Protein AF-A0A4Y9ZZH5-F1 (afdb_monomer_lite)

Radius of gyration: 62.18 Å; chains: 1; bounding box: 108×102×242 Å

Foldseek 3Di:
DLQPQQPFQFKFWDQDPPLRIWIKTFHDWDADPPQKIKTWIATPVGDIDIDIDGPVCSVVPDPVDTFTEFDPVCQQPQELVPTPGNDDVSVVRNCVVCVVVVNQWHHHVVDIGGADNVDDDPCLALVNLVVLAPDAPPPDGGDLSNVLNNQLVCCLVVVAFAEDEFEDAWVRCRVVSLLSSLVSLQQHDQPPPPDPDRRPRDPVSTDLQSLLVNLVSLQCQQLAFWFDPRDRRGGQKWKKKKQFAFPRSDGLFIAMDIGRRPLVLQQADAALIFRRLNLLLLLQAPDPVLCVVLVHHNPLCLFNSGPRNDPNNPDDPPDDSNVSNVSNLVSCVSLVCDPVNVSLLSLQSSLLSLLSVFDWDFDPAFIATDLPRPSLVSNCVSVVHDSVVVRQVLQWDWDDDPPDTDIGGHGRVSSSVSSSVVSSVSSVVSSVVSSVSSRPSRLDDPSVSVVRGSYIYMYIRAYAQDDDPDDDVSNVVRPVVNVVVVVVVVVVVVVVVVVVVVVVVVVVVVVVVVVVVVVVVVVVVVVVLVVDPVVVVVVVVVVVVVVVVVVVVVVVVVVVVVVVVVVVVVVVVVVVVVVVVVVVVVVVVVVVVVVVVVVVVVVVVVVVVVVVVVVVVVVVVVVVVVVVVVVVVVVVVVVVVVVVVVVVVVVVVVPPDDYDDYDDDDDDDPPPDDDPPDPDPPPVPDDPDDDDDDDDDDDDDDDDDDDDDDDDDDDDDDDDDDDDDDDDDDDDDDDDDDDDDDDDDDDDPVVVVVVVPPPPDDDDDDDDDDDDPDDDDDDDDDPDPDDDDDPDLLVLLVVLLVPCVLVLCLLLVFLQVVDDQDAQDDPDFDDLCVLQVNLLLLLLSLLSCFLQQVLVSSLVSLVSNLVSLLVNLLVDAALRSQQSLLSVLLNLLQNLLSLVVQQVCLVVVHGSDNVNHNDPHDSVSVNVSSVVSNVSSVVSSQSSCQNSLLSLLVNLLLALCLAQQVAQPPPPLDDDQPPDPPPCVVDDDPDRRPHHLVRNLVSLCSNLSSNVSNVHDPVQSQLSLLLSLLQSQQSNLQVCLVDLRCLALSSLVRNVVSLVVVCVSCVVSVHNVSSVSNVLVVLLSVLSNFDQEDPVSVVVNCVSSVVQALLSSLSSLVSYDADPPGDRRDPVSSVSSVVRDDVPDPPRDNGDDRSSRRDDDDRDDRDDCPDRDLDDDPPGPSPSSNVSSVSVD

Organism: NCBI:txid135208

pLDDT: mean 80.17, std 19.36, range [25.81, 98.19]

Sequence (1193 aa):
MAENIYSKGTRVWFSDKEQGWISAEVINVVKGAEDRIELHFVDERGKEIHIDTTGRDIKDGDEELPPLRNPPLLETADDLATLSHLNEPSVLHTIRNRYAQHSIYTYSGIVLIAVNPFQRVTLYGPEIIQAYSGRRRGELEPHLFAIAEDAYTAMRKESMGQTIIVSGESGAGKTESAKFIMRYLASVNPPESSAKTRTKASLDESSEVERQILATNPALEAFGNAKTTRNDNSSRFGKYIQILFDGKQEIVGARIRTYLLERSRIVFQPLTERNYHIFYQLCAGAPLKERKDLGLDTDTTRFHYLKQGGPQSTPIPGVDDAEEFRTTQHALSTIGISVEKQWAVFRLLSALLHLGNVKITAMRNESTINDEDSALLLSSRFLGIDKADFKRWTIKKQITTRSEKIVTALNASQATVVRDSVAKFVYVCLFEWLVAVVNESLAGENGEAEKRAEMFIGVLDIYGFEHFQKNSFEQFSINYANEKLQQESLFRGILTRKALRSDVKRVIYIQSCIRRRLARKQLKVLKAEARSVSKFKEISYRLENKVVELTQTLQKRTEEKKELQARLNEVEQQLQMWMSRHDEVDSRAKQAHAELVASQAEVSRRDGLLREKKSVERRLEDVIAIVAERDKSIQELENEIARQAADLHTQHKQLENLPLRTAQDSSVIGTLKNEVSSLREQLNRAYALNTLTKGSREPPVSPTFAPTLRSVDPRPTATNETPAYQRHQRRHSSAGIYSLAPADHRTSADELMTMAKRSQGSNPRAVSVAYNGEDGMPRIRGINGLADICDDPAEEKIRLLQDIKYLDVDVLDGLVKGLKIPLPSLTNPSAVKEILFPANLISLVTNEMWKYGLIPESERFLANVMQTIQAHVMTFAGEDAIIPGIFWLSNVHEMLSFICVAESDMLQGIGPGEENAVRPFDWADYERLVSVVKHDLDSLEYNIYHTWMTETKKKLSKMVIPALIESQSLPGFIASDGGGRLFNRVFNSNTQPAFSMDDILNLLNKVWKSLKSYYVEESVVQQVVTELLKLIGVTSFNDLLMRRNFSSWKRAMQIQYNITRIEEWCKSHDMPEGTLQLEHLMQATKLLQLKKATAADIEIIYDVCWMLSPMQIQRMCTNYYVADYENPISPEILRIVASRVVANDRNDHLLLPEAEEVGPYELPLPREVSGLETYVPAYLNVSHLRRLAALVA

Structure (mmCIF, N/CA/C/O backbone):
data_AF-A0A4Y9ZZH5-F1
#
_entry.id   AF-A0A4Y9ZZH5-F1
#
loop_
_atom_site.group_PDB
_atom_site.id
_atom_site.type_symbol
_atom_site.label_atom_id
_atom_site.label_alt_id
_atom_site.label_comp_id
_atom_site.label_asym_id
_atom_site.label_entity_id
_atom_site.label_seq_id
_atom_site.pdbx_PDB_ins_code
_atom_site.Cartn_x
_atom_site.Cartn_y
_atom_site.Cartn_z
_atom_site.occupancy
_atom_site.B_iso_or_equiv
_atom_site.auth_seq_id
_atom_site.auth_comp_id
_atom_site.auth_asym_id
_atom_site.auth_atom_id
_atom_site.pdbx_PDB_model_num
ATOM 1 N N . MET A 1 1 ? -22.139 -9.534 40.471 1.00 37.25 1 MET A N 1
ATOM 2 C CA . MET A 1 1 ? -21.794 -10.659 39.563 1.00 37.25 1 MET A CA 1
ATOM 3 C C . MET A 1 1 ? -20.333 -10.648 39.102 1.00 37.25 1 MET A C 1
ATOM 5 O O . MET A 1 1 ? -19.865 -11.714 38.747 1.00 37.25 1 MET A O 1
ATOM 9 N N . ALA A 1 2 ? -19.596 -9.525 39.126 1.00 35.16 2 ALA A N 1
ATOM 10 C CA . ALA A 1 2 ? -18.171 -9.512 38.743 1.00 35.16 2 ALA A CA 1
ATOM 11 C C . ALA A 1 2 ? -17.211 -10.119 39.799 1.00 35.16 2 ALA A C 1
ATOM 13 O O . ALA A 1 2 ? -16.106 -10.522 39.467 1.00 35.16 2 ALA A O 1
ATOM 14 N N . GLU A 1 3 ? -17.635 -10.238 41.060 1.00 48.84 3 GLU A N 1
ATOM 15 C CA . GLU A 1 3 ? -16.797 -10.629 42.218 1.00 48.84 3 GLU A CA 1
ATOM 16 C C . GLU A 1 3 ? -16.251 -12.078 42.218 1.00 48.84 3 GLU A C 1
ATOM 18 O O . GLU A 1 3 ? -15.564 -12.459 43.166 1.00 48.84 3 GLU A O 1
ATOM 23 N N . ASN A 1 4 ? -16.549 -12.874 41.182 1.00 67.56 4 ASN A N 1
ATOM 24 C CA . ASN A 1 4 ? -16.211 -14.302 41.070 1.00 67.56 4 ASN A CA 1
ATOM 25 C C . ASN A 1 4 ? -15.350 -14.653 39.833 1.00 67.56 4 ASN A C 1
ATOM 27 O O . ASN A 1 4 ? -15.223 -15.832 39.521 1.00 67.56 4 ASN A O 1
ATOM 31 N N . ILE A 1 5 ? -14.786 -13.677 39.105 1.00 82.88 5 ILE A N 1
ATOM 32 C CA . ILE A 1 5 ? -14.037 -13.941 37.855 1.00 82.88 5 ILE A CA 1
ATOM 33 C C . ILE A 1 5 ? -12.825 -14.862 38.111 1.00 82.88 5 ILE A C 1
ATOM 35 O O . ILE A 1 5 ? -12.772 -15.982 37.599 1.00 82.88 5 ILE A O 1
ATOM 39 N N . TYR A 1 6 ? -11.901 -14.441 38.977 1.00 88.00 6 TYR A N 1
ATOM 40 C CA . TYR A 1 6 ? -10.766 -15.254 39.430 1.00 88.00 6 TYR A CA 1
ATOM 41 C C . TYR A 1 6 ? -11.133 -16.006 40.717 1.00 88.00 6 TYR A C 1
ATOM 43 O O . TYR A 1 6 ? -10.661 -15.687 41.804 1.00 88.00 6 TYR A O 1
ATOM 51 N N . SER A 1 7 ? -12.047 -16.972 40.609 1.00 89.88 7 SER A N 1
ATOM 52 C CA . SER A 1 7 ? -12.404 -17.886 41.703 1.00 89.88 7 SER A CA 1
ATOM 53 C C . SER A 1 7 ? -11.452 -19.087 41.776 1.00 89.88 7 SER A C 1
ATOM 55 O O . SER A 1 7 ? -10.775 -19.397 40.799 1.00 89.88 7 SER A O 1
ATOM 57 N N . LYS A 1 8 ? -11.397 -19.802 42.910 1.00 90.25 8 LYS A N 1
ATOM 58 C CA . LYS A 1 8 ? -10.595 -21.034 43.015 1.00 90.25 8 LYS A CA 1
ATOM 59 C C . LYS A 1 8 ? -11.061 -22.069 41.980 1.00 90.25 8 LYS A C 1
ATOM 61 O O . LYS A 1 8 ? -12.245 -22.393 41.940 1.00 90.25 8 LYS A O 1
ATOM 66 N N . GLY A 1 9 ? -10.129 -22.590 41.183 1.00 89.50 9 GLY A N 1
ATOM 67 C CA . GLY A 1 9 ? -10.408 -23.462 40.035 1.00 89.50 9 GLY A CA 1
ATOM 68 C C . GLY A 1 9 ? -10.628 -22.724 38.704 1.00 89.50 9 GLY A C 1
ATOM 69 O O . GLY A 1 9 ? -10.740 -23.376 37.668 1.00 89.50 9 GLY A O 1
ATOM 70 N N . THR A 1 10 ? -10.660 -21.383 38.683 1.00 92.44 10 THR A N 1
ATOM 71 C CA . THR A 1 10 ? -10.576 -20.617 37.428 1.00 92.44 10 THR A CA 1
ATOM 72 C C . THR A 1 10 ? -9.208 -20.865 36.786 1.00 92.44 10 THR A C 1
ATOM 74 O O . THR A 1 10 ? -8.177 -20.756 37.453 1.00 92.44 10 THR A O 1
ATOM 77 N N . ARG A 1 11 ? -9.186 -21.162 35.482 1.00 93.69 11 ARG A N 1
ATOM 78 C CA . ARG A 1 11 ? -7.952 -21.320 34.699 1.00 93.69 11 ARG A CA 1
ATOM 79 C C . ARG A 1 11 ? -7.604 -20.055 33.929 1.00 93.69 11 ARG A C 1
ATOM 81 O O . ARG A 1 11 ? -8.486 -19.355 33.433 1.00 93.69 11 ARG A O 1
ATOM 88 N N . 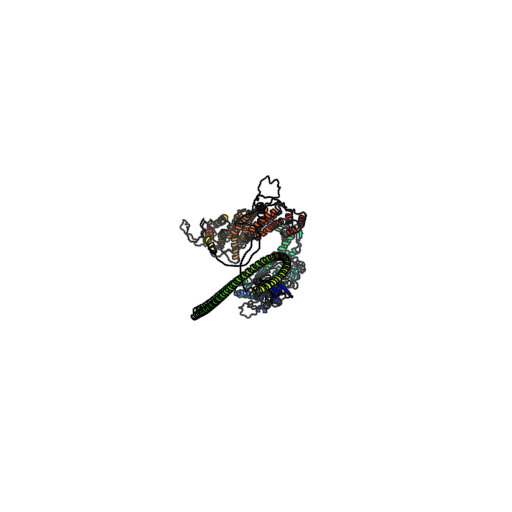VAL A 1 12 ? -6.309 -19.794 33.812 1.00 94.81 12 VAL A N 1
ATOM 89 C CA . VAL A 1 12 ? -5.734 -18.600 33.182 1.00 94.81 12 VAL A CA 1
ATOM 90 C C . VAL A 1 12 ? -4.509 -18.966 32.348 1.00 94.81 12 VAL A C 1
ATOM 92 O O . VAL A 1 12 ? -3.979 -20.072 32.463 1.00 94.81 12 VAL A O 1
ATOM 95 N N . TRP A 1 13 ? -4.045 -18.022 31.538 1.00 94.88 13 TRP A N 1
ATOM 96 C CA . TRP A 1 13 ? -2.844 -18.125 30.722 1.00 94.88 13 TRP A CA 1
ATOM 97 C C . TRP A 1 13 ? -1.748 -17.183 31.228 1.00 94.88 13 TRP A C 1
ATOM 99 O O . TRP A 1 13 ? -2.001 -16.008 31.482 1.00 94.88 13 TRP A O 1
ATOM 109 N N . PHE A 1 14 ? -0.519 -17.688 31.312 1.00 94.12 14 PHE A N 1
ATOM 110 C CA . PHE A 1 14 ? 0.700 -16.904 31.522 1.00 94.12 14 PHE A CA 1
ATOM 111 C C . PHE A 1 14 ? 1.625 -17.048 30.312 1.00 94.12 14 PHE A C 1
ATOM 113 O O . PHE A 1 14 ? 1.578 -18.060 29.613 1.00 94.12 14 PHE A O 1
ATOM 120 N N . SER A 1 15 ? 2.471 -16.052 30.057 1.00 91.50 15 SER A N 1
ATOM 121 C CA . SER A 1 15 ? 3.440 -16.105 28.963 1.00 91.50 15 SER A CA 1
ATOM 122 C C . SER A 1 15 ? 4.595 -17.070 29.266 1.00 91.50 15 SER A C 1
ATOM 124 O O . SER A 1 15 ? 5.084 -17.164 30.394 1.00 91.50 15 SER A O 1
ATOM 126 N N . ASP A 1 16 ? 5.042 -17.796 28.242 1.00 91.56 16 ASP A N 1
ATOM 127 C CA . ASP A 1 16 ? 6.127 -18.775 28.312 1.00 91.56 16 ASP A CA 1
ATOM 128 C C . ASP A 1 16 ? 7.096 -18.618 27.133 1.00 91.56 16 ASP A C 1
ATOM 130 O O . ASP A 1 16 ? 6.685 -18.385 25.999 1.00 91.56 16 ASP A O 1
ATOM 134 N N . LYS A 1 17 ? 8.400 -18.781 27.384 1.00 89.38 17 LYS A N 1
ATOM 135 C CA . LYS A 1 17 ? 9.435 -18.561 26.357 1.00 89.38 17 LYS A CA 1
ATOM 136 C C . LYS A 1 17 ? 9.539 -19.674 25.312 1.00 89.38 17 LYS A C 1
ATOM 138 O O . LYS A 1 17 ? 10.131 -19.434 24.265 1.00 89.38 17 LYS A O 1
ATOM 143 N N . GLU A 1 18 ? 9.014 -20.866 25.588 1.00 86.81 18 GLU A N 1
ATOM 144 C CA . GLU A 1 18 ? 9.118 -22.029 24.696 1.00 86.81 18 GLU A CA 1
ATOM 145 C C . GLU A 1 18 ? 7.805 -22.287 23.952 1.00 86.81 18 GLU A C 1
ATOM 147 O O . GLU A 1 18 ? 7.815 -22.607 22.766 1.00 86.81 18 GLU A O 1
ATOM 152 N N . GLN A 1 19 ? 6.669 -22.139 24.640 1.00 83.88 19 GLN A N 1
ATOM 153 C CA . GLN A 1 19 ? 5.337 -22.428 24.096 1.00 83.88 19 GLN A CA 1
ATOM 154 C C . GLN A 1 19 ? 4.500 -21.179 23.783 1.00 83.88 19 GLN A C 1
ATOM 156 O O . GLN A 1 19 ? 3.348 -21.308 23.363 1.00 83.88 19 GLN A O 1
ATOM 161 N N . GLY A 1 20 ? 5.042 -19.978 24.007 1.00 90.19 20 GLY A N 1
ATOM 162 C CA . GLY A 1 20 ? 4.329 -18.697 23.934 1.00 90.19 20 GLY A CA 1
ATOM 163 C C . GLY A 1 20 ? 3.435 -18.466 25.153 1.00 90.19 20 GLY A C 1
ATOM 164 O O . GLY A 1 20 ? 3.549 -17.442 25.824 1.00 90.19 20 GLY A O 1
ATOM 165 N N . TRP A 1 21 ? 2.603 -19.455 25.484 1.00 93.62 21 TRP A N 1
ATOM 166 C CA . TRP A 1 21 ? 1.664 -19.420 26.601 1.00 93.62 21 TRP A CA 1
ATOM 167 C C . TRP A 1 21 ? 1.589 -20.773 27.327 1.00 93.62 21 TRP A C 1
ATOM 169 O O . TRP A 1 21 ? 1.610 -21.831 26.695 1.00 93.62 21 TRP A O 1
ATOM 179 N N . ILE A 1 22 ? 1.464 -20.732 28.655 1.00 94.06 22 ILE A N 1
ATOM 180 C CA . ILE A 1 22 ? 1.257 -21.881 29.548 1.00 94.06 22 ILE A CA 1
ATOM 181 C C . ILE A 1 22 ? 0.008 -21.656 30.408 1.00 94.06 22 ILE A C 1
ATOM 183 O O . ILE A 1 22 ? -0.300 -20.522 30.782 1.00 94.06 22 ILE A O 1
ATOM 187 N N . SER A 1 23 ? -0.735 -22.720 30.716 1.00 94.06 23 SER A N 1
ATOM 188 C CA . SER A 1 23 ? -1.902 -22.609 31.591 1.00 94.06 23 SER A CA 1
ATOM 189 C C . SER A 1 23 ? -1.502 -22.608 33.064 1.00 94.06 23 SER A C 1
ATOM 191 O O . SER A 1 23 ? -0.580 -23.311 33.477 1.00 94.06 23 SER A O 1
ATOM 193 N N . ALA A 1 24 ? -2.284 -21.895 33.869 1.00 94.94 24 ALA A N 1
ATOM 194 C CA . ALA A 1 24 ? -2.294 -22.002 35.321 1.00 94.94 24 ALA A CA 1
ATOM 195 C C . ALA A 1 24 ? -3.728 -22.088 35.863 1.00 94.94 24 ALA A C 1
ATOM 197 O O . ALA A 1 24 ? -4.693 -21.788 35.155 1.00 94.94 24 ALA A O 1
ATOM 198 N N . GLU A 1 25 ? -3.869 -22.490 37.123 1.00 95.06 25 GLU A N 1
ATOM 199 C CA . GLU A 1 25 ? -5.147 -22.556 37.840 1.00 95.06 25 GLU A CA 1
ATOM 200 C C . GLU A 1 25 ? -5.068 -21.754 39.148 1.00 95.06 25 GLU A C 1
ATOM 202 O O . GLU A 1 25 ? -4.067 -21.817 39.865 1.00 95.06 25 GLU A O 1
ATOM 207 N N . VAL A 1 26 ? -6.117 -20.984 39.461 1.00 94.38 26 VAL A N 1
ATOM 208 C CA . VAL A 1 26 ? -6.239 -20.232 40.721 1.00 94.38 26 VAL A CA 1
ATOM 209 C C . VAL A 1 26 ? -6.403 -21.226 41.872 1.00 94.38 26 VAL A C 1
ATOM 211 O O . VAL A 1 26 ? -7.471 -21.819 42.047 1.00 94.38 26 VAL A O 1
ATOM 214 N N . ILE A 1 27 ? -5.363 -21.396 42.688 1.00 94.62 27 ILE A N 1
ATOM 215 C CA . ILE A 1 27 ? -5.378 -22.301 43.844 1.00 94.62 27 ILE A CA 1
ATOM 216 C C . ILE A 1 27 ? -5.969 -21.649 45.098 1.00 94.62 27 ILE A C 1
ATOM 218 O O . ILE A 1 27 ? -6.523 -22.358 45.944 1.00 94.62 27 ILE A O 1
ATOM 222 N N . ASN A 1 28 ? -5.869 -20.326 45.238 1.00 90.88 28 ASN A N 1
ATOM 223 C CA . ASN A 1 28 ? -6.329 -19.585 46.411 1.00 90.88 28 ASN A CA 1
ATOM 224 C C . ASN A 1 28 ? -6.580 -18.100 46.080 1.00 90.88 28 ASN A C 1
ATOM 226 O O . ASN A 1 28 ? -6.026 -17.565 45.123 1.00 90.88 28 ASN A O 1
ATOM 230 N N . VAL A 1 29 ? -7.432 -17.453 46.880 1.00 89.56 29 VAL A N 1
ATOM 231 C CA . VAL A 1 29 ? -7.805 -16.035 46.755 1.00 89.56 29 VAL A CA 1
ATOM 232 C C . VAL A 1 29 ? -7.914 -15.449 48.160 1.00 89.56 29 VAL A C 1
ATOM 234 O O . VAL A 1 29 ? -8.853 -15.773 48.892 1.00 89.56 29 VAL A O 1
ATOM 237 N N . VAL A 1 30 ? -6.975 -14.588 48.547 1.00 87.38 30 VAL A N 1
ATOM 238 C CA . VAL A 1 30 ? -6.991 -13.917 49.855 1.00 87.38 30 VAL A CA 1
ATOM 239 C C . VAL A 1 30 ? -7.593 -12.524 49.685 1.00 87.38 30 VAL A C 1
ATOM 241 O O . VAL A 1 30 ? -7.194 -11.769 48.804 1.00 87.38 30 VAL A O 1
ATOM 244 N N . LYS A 1 31 ? -8.581 -12.170 50.514 1.00 84.75 31 LYS A N 1
ATOM 245 C CA . LYS A 1 31 ? -9.210 -10.839 50.501 1.00 84.75 31 LYS A CA 1
ATOM 246 C C . LYS A 1 31 ? -8.709 -10.029 51.693 1.00 84.75 31 LYS A C 1
ATOM 248 O O . LYS A 1 31 ? -8.892 -10.445 52.836 1.00 84.75 31 LYS A O 1
ATOM 253 N N . GLY A 1 32 ? -8.061 -8.903 51.412 1.00 79.06 32 GLY A N 1
ATOM 254 C CA . GLY A 1 32 ? -7.515 -7.987 52.407 1.00 79.06 32 GLY A CA 1
ATOM 255 C C . GLY A 1 32 ? -8.518 -6.927 52.868 1.00 79.06 32 GLY A C 1
ATOM 256 O O . GLY A 1 32 ? -9.711 -6.970 52.560 1.00 79.06 32 GLY A O 1
ATOM 257 N N . ALA A 1 33 ? -8.011 -5.945 53.613 1.00 77.06 33 ALA A N 1
ATOM 258 C CA . ALA A 1 33 ? -8.724 -4.695 53.856 1.00 77.06 33 ALA A CA 1
ATOM 259 C C . ALA A 1 33 ? -8.628 -3.765 52.628 1.00 77.06 33 ALA A C 1
ATOM 261 O O . ALA A 1 33 ? -7.737 -3.918 51.796 1.00 77.06 33 ALA A O 1
ATOM 262 N N . GLU A 1 34 ? -9.538 -2.790 52.546 1.00 72.50 34 GLU A N 1
ATOM 263 C CA . GLU A 1 34 ? -9.526 -1.708 51.541 1.00 72.50 34 GLU A CA 1
ATOM 264 C C . GLU A 1 34 ? -9.446 -2.187 50.072 1.00 72.50 34 GLU A C 1
ATOM 266 O O . GLU A 1 34 ? -8.686 -1.663 49.268 1.00 72.50 34 GLU A O 1
ATOM 271 N N . ASP A 1 35 ? -10.280 -3.177 49.725 1.00 81.38 35 ASP A N 1
ATOM 272 C CA . ASP A 1 35 ? -10.486 -3.740 48.370 1.00 81.38 35 ASP A CA 1
ATOM 273 C C . ASP A 1 35 ? -9.296 -4.504 47.748 1.00 81.38 35 ASP A C 1
ATOM 275 O O . ASP A 1 35 ? -9.430 -5.039 46.649 1.00 81.38 35 ASP A O 1
ATOM 279 N N . ARG A 1 36 ? -8.165 -4.647 48.456 1.00 85.00 36 ARG A N 1
ATOM 280 C CA . ARG A 1 36 ? -7.026 -5.477 48.017 1.00 85.00 36 ARG A CA 1
ATOM 281 C C . ARG A 1 36 ? -7.385 -6.968 47.972 1.00 85.00 36 ARG A C 1
ATOM 283 O O . ARG A 1 36 ? -7.961 -7.514 48.918 1.00 85.00 36 ARG A O 1
ATOM 290 N N . ILE A 1 37 ? -6.985 -7.637 46.895 1.00 88.81 37 ILE A N 1
ATOM 291 C CA . ILE A 1 37 ? -7.150 -9.073 46.657 1.00 88.81 37 ILE A CA 1
ATOM 292 C C . ILE A 1 37 ? -5.803 -9.647 46.212 1.00 88.81 37 ILE A C 1
ATOM 294 O O . ILE A 1 37 ? -5.179 -9.131 45.292 1.00 88.81 37 ILE A O 1
ATOM 298 N N . GLU A 1 38 ? -5.378 -10.734 46.846 1.00 89.69 38 GLU A N 1
ATOM 299 C CA . GLU A 1 38 ? -4.173 -11.482 46.492 1.00 89.69 38 GLU A CA 1
ATOM 300 C C . GLU A 1 38 ? -4.595 -12.790 45.803 1.00 89.69 38 GLU A C 1
ATOM 302 O O . GLU A 1 38 ? -5.348 -13.596 46.366 1.00 89.69 38 GLU A O 1
ATOM 307 N N . LEU A 1 39 ? -4.153 -12.984 44.561 1.00 91.62 39 LEU A N 1
ATOM 308 C CA . LEU A 1 39 ? -4.462 -14.144 43.728 1.00 91.62 39 LEU A CA 1
ATOM 309 C C . LEU A 1 39 ? -3.261 -15.092 43.699 1.00 91.62 39 LEU A C 1
ATOM 311 O O . LEU A 1 39 ? -2.152 -14.684 43.353 1.00 91.62 39 LEU A O 1
ATOM 315 N N . HIS A 1 40 ? -3.481 -16.363 44.045 1.00 93.06 40 HIS A N 1
ATOM 316 C CA . HIS A 1 40 ? -2.453 -17.409 44.011 1.00 93.06 40 HIS A CA 1
ATOM 317 C C . HIS A 1 40 ? -2.762 -18.402 42.893 1.00 93.06 40 HIS A C 1
ATOM 319 O O . HIS A 1 40 ? -3.843 -18.997 42.868 1.00 93.06 40 HIS A O 1
ATOM 325 N N . PHE A 1 41 ? -1.797 -18.619 42.005 1.00 95.31 41 PHE A N 1
ATOM 326 C CA . PHE A 1 41 ? -1.893 -19.514 40.855 1.00 95.31 41 PHE A CA 1
ATOM 327 C C . PHE A 1 41 ? -0.800 -20.586 40.906 1.00 95.31 41 PHE A C 1
ATOM 329 O O . PHE A 1 41 ? 0.281 -20.345 41.441 1.00 95.31 41 PHE A O 1
ATOM 336 N N . VAL A 1 42 ? -1.059 -21.740 40.290 1.00 95.19 42 VAL A N 1
ATOM 337 C CA . VAL A 1 42 ? -0.043 -22.765 39.988 1.00 95.19 42 VAL A CA 1
ATOM 338 C C . VAL A 1 42 ? -0.097 -23.095 38.500 1.00 95.19 42 VAL A C 1
ATOM 340 O O . VAL A 1 42 ? -1.187 -23.338 37.977 1.00 95.19 42 VAL A O 1
ATOM 343 N N . ASP A 1 43 ? 1.052 -23.083 37.817 1.00 92.88 43 ASP A N 1
ATOM 344 C CA . ASP A 1 43 ? 1.156 -23.463 36.399 1.00 92.88 43 ASP A CA 1
ATOM 345 C C . ASP A 1 43 ? 1.202 -24.990 36.177 1.00 92.88 43 ASP A C 1
ATOM 347 O O . ASP A 1 43 ? 1.398 -25.776 37.105 1.00 92.88 43 ASP A O 1
ATOM 351 N N . GLU A 1 44 ? 1.041 -25.433 34.926 1.00 89.88 44 GLU A N 1
ATOM 352 C CA . GLU A 1 44 ? 1.115 -26.858 34.544 1.00 89.88 44 GLU A CA 1
ATOM 353 C C . GLU A 1 44 ? 2.494 -27.518 34.812 1.00 89.88 44 GLU A C 1
ATOM 355 O O . GLU A 1 44 ? 2.607 -28.742 34.728 1.00 89.88 44 GLU A O 1
ATOM 360 N N . ARG A 1 45 ? 3.538 -26.750 35.173 1.00 91.56 45 ARG A N 1
ATOM 361 C CA . ARG A 1 45 ? 4.858 -27.246 35.617 1.00 91.56 45 ARG A CA 1
ATOM 362 C C . ARG A 1 45 ? 4.997 -27.281 37.153 1.00 91.56 45 ARG A C 1
ATOM 364 O O . ARG A 1 45 ? 6.034 -27.720 37.650 1.00 91.56 45 ARG A O 1
ATOM 371 N N . GLY A 1 46 ? 3.982 -26.852 37.909 1.00 89.38 46 GLY A N 1
ATOM 372 C CA . GLY A 1 46 ? 3.980 -26.817 39.376 1.00 89.38 46 GLY A CA 1
ATOM 373 C C . GLY A 1 46 ? 4.604 -25.559 39.993 1.00 89.38 46 GLY A C 1
ATOM 374 O O . GLY A 1 46 ? 4.916 -25.560 41.183 1.00 89.38 46 GLY A O 1
ATOM 375 N N . LYS A 1 47 ? 4.811 -24.492 39.214 1.00 91.69 47 LYS A N 1
ATOM 376 C CA . LYS A 1 47 ? 5.354 -23.216 39.699 1.00 91.69 47 LYS A CA 1
ATOM 377 C C . LYS A 1 47 ? 4.241 -22.356 40.303 1.00 91.69 47 LYS A C 1
ATOM 379 O O . LYS A 1 47 ? 3.266 -22.038 39.624 1.00 91.69 47 LYS A O 1
ATOM 384 N N . GLU A 1 48 ? 4.428 -21.923 41.547 1.00 93.69 48 GLU A N 1
ATOM 385 C CA . GLU A 1 48 ? 3.559 -20.942 42.208 1.00 93.69 48 GLU A CA 1
ATOM 386 C C . GLU A 1 48 ? 3.797 -19.516 41.670 1.00 93.69 48 GLU A C 1
ATOM 388 O O . GLU A 1 48 ? 4.928 -19.109 41.377 1.00 93.69 48 GLU A O 1
ATOM 393 N N . ILE A 1 49 ? 2.709 -18.760 41.507 1.00 93.12 49 ILE A N 1
ATOM 394 C CA . ILE A 1 49 ? 2.689 -17.366 41.046 1.00 93.12 49 ILE A CA 1
ATOM 395 C C . ILE A 1 49 ? 1.691 -16.595 41.919 1.00 93.12 49 ILE A C 1
ATOM 397 O O . ILE A 1 49 ? 0.576 -17.064 42.150 1.00 93.12 49 ILE A O 1
ATOM 401 N N . HIS A 1 50 ? 2.070 -15.403 42.379 1.00 92.50 50 HIS A N 1
ATOM 402 C CA . HIS A 1 50 ? 1.241 -14.544 43.231 1.00 92.50 50 HIS A CA 1
ATOM 403 C C . HIS A 1 50 ? 1.059 -13.178 42.563 1.00 92.50 50 HIS A C 1
ATOM 405 O O . HIS A 1 50 ? 2.028 -12.627 42.039 1.00 92.50 50 HIS A O 1
ATOM 411 N N . ILE A 1 51 ? -0.163 -12.642 42.579 1.00 91.06 51 ILE A N 1
ATOM 412 C CA . ILE A 1 51 ? -0.493 -11.307 42.056 1.00 91.06 51 ILE A CA 1
ATOM 413 C C . ILE A 1 51 ? -1.326 -10.557 43.097 1.00 91.06 51 ILE A C 1
ATOM 415 O O . ILE A 1 51 ? -2.370 -11.044 43.529 1.00 91.06 51 ILE A O 1
ATOM 419 N N . ASP A 1 52 ? -0.877 -9.360 43.468 1.00 89.75 52 ASP A N 1
ATOM 420 C CA . ASP A 1 52 ? -1.671 -8.378 44.206 1.00 89.75 52 ASP A CA 1
ATOM 421 C C . ASP A 1 52 ? -2.493 -7.528 43.230 1.00 89.75 52 ASP A C 1
ATOM 423 O O . ASP A 1 52 ? -1.968 -7.030 42.241 1.00 89.75 52 ASP A O 1
ATOM 427 N N . THR A 1 53 ? -3.780 -7.343 43.510 1.00 89.25 53 THR A N 1
ATOM 428 C CA . THR A 1 53 ? -4.713 -6.550 42.692 1.00 89.25 53 THR A CA 1
ATOM 429 C C . THR A 1 53 ? -5.843 -5.991 43.576 1.00 89.25 53 THR A C 1
ATOM 431 O O . THR A 1 53 ? -5.809 -6.155 44.801 1.00 89.25 53 THR A O 1
ATOM 434 N N . THR A 1 54 ? -6.863 -5.340 43.010 1.00 87.19 54 THR A N 1
ATOM 435 C CA . THR A 1 54 ? -8.077 -4.947 43.751 1.00 87.19 54 THR A CA 1
ATOM 436 C C . THR A 1 54 ? -9.365 -5.504 43.143 1.00 87.19 54 THR A C 1
ATOM 438 O O . THR A 1 54 ? -9.425 -5.911 41.979 1.00 87.19 54 THR A O 1
ATOM 441 N N . GLY A 1 55 ? -10.438 -5.516 43.940 1.00 83.56 55 GLY A N 1
ATOM 442 C CA . GLY A 1 55 ? -11.787 -5.859 43.482 1.00 83.56 55 GLY A CA 1
ATOM 443 C C . GLY A 1 55 ? -12.306 -4.933 42.378 1.00 83.56 55 GLY A C 1
ATOM 444 O O . GLY A 1 55 ? -13.132 -5.350 41.557 1.00 83.56 55 GLY A O 1
ATOM 445 N N . ARG A 1 56 ? -11.789 -3.701 42.311 1.00 82.31 56 ARG A N 1
ATOM 446 C CA . ARG A 1 56 ? -11.985 -2.794 41.184 1.00 82.31 56 ARG A CA 1
ATOM 447 C C . ARG A 1 56 ? -11.244 -3.244 39.928 1.00 82.31 56 ARG A C 1
ATOM 449 O O . ARG A 1 56 ? -11.882 -3.315 38.883 1.00 82.31 56 ARG A O 1
ATOM 456 N N . ASP A 1 57 ? -9.957 -3.550 40.008 1.00 85.44 57 ASP A N 1
ATOM 457 C CA . ASP A 1 57 ? -9.113 -3.764 38.820 1.00 85.44 57 ASP A CA 1
ATOM 458 C C . ASP A 1 57 ? -9.502 -5.064 38.086 1.00 85.44 57 ASP A C 1
ATOM 460 O O . ASP A 1 57 ? -9.640 -5.084 36.862 1.00 85.44 57 ASP A O 1
ATOM 464 N N . ILE A 1 58 ? -9.884 -6.104 38.844 1.00 84.69 58 ILE A N 1
ATOM 465 C CA . ILE A 1 58 ? -10.527 -7.334 38.332 1.00 84.69 58 ILE A CA 1
ATOM 466 C C . ILE A 1 58 ? -11.828 -7.050 37.554 1.00 84.69 58 ILE A C 1
ATOM 468 O O . ILE A 1 58 ? -12.214 -7.817 36.670 1.00 84.69 58 ILE A O 1
ATOM 472 N N . LYS A 1 59 ? -12.546 -5.978 37.905 1.00 82.25 59 LYS A N 1
ATOM 473 C CA . LYS A 1 59 ? -13.859 -5.627 37.344 1.00 82.25 59 LYS A CA 1
ATOM 474 C C . LYS A 1 59 ? -13.766 -4.627 36.190 1.00 82.25 59 LYS A C 1
ATOM 476 O O . LYS A 1 59 ? -14.589 -4.699 35.276 1.00 82.25 59 LYS A O 1
ATOM 481 N N . ASP A 1 60 ? -12.841 -3.679 36.275 1.00 81.38 60 ASP A N 1
ATOM 482 C CA . ASP A 1 60 ? -12.600 -2.673 35.243 1.00 81.38 60 ASP A CA 1
ATOM 483 C C . ASP A 1 60 ? -11.720 -3.266 34.108 1.00 81.38 60 ASP A C 1
ATOM 485 O O . ASP A 1 60 ? -11.858 -2.830 32.966 1.00 81.38 60 ASP A O 1
ATOM 489 N N . GLY A 1 61 ? -10.964 -4.346 34.378 1.00 78.44 61 GLY A N 1
ATOM 490 C CA . GLY A 1 61 ? -10.383 -5.250 33.374 1.00 78.44 61 GLY A CA 1
ATOM 491 C C . GLY A 1 61 ? -8.898 -5.021 33.091 1.00 78.44 61 GLY A C 1
ATOM 492 O O . GLY A 1 61 ? -8.533 -4.878 31.929 1.00 78.44 61 GLY A O 1
ATOM 493 N N . ASP A 1 62 ? -8.080 -4.953 34.144 1.00 83.88 62 ASP A N 1
ATOM 494 C CA . ASP A 1 62 ? -6.656 -4.589 34.074 1.00 83.88 62 ASP A CA 1
ATOM 495 C C . ASP A 1 62 ? -5.806 -5.496 33.155 1.00 83.88 62 ASP A C 1
ATOM 497 O O . ASP A 1 62 ? -5.999 -6.714 33.111 1.00 83.88 62 ASP A O 1
ATOM 501 N N . GLU A 1 63 ? -4.843 -4.894 32.450 1.00 78.56 63 GLU A N 1
ATOM 502 C CA . GLU A 1 63 ? -3.907 -5.571 31.541 1.00 78.56 63 GLU A CA 1
ATOM 503 C C . GLU A 1 63 ? -2.824 -6.367 32.293 1.00 78.56 63 GLU A C 1
ATOM 505 O O . GLU A 1 63 ? -2.256 -7.301 31.725 1.00 78.56 63 GLU A O 1
ATOM 510 N N . GLU A 1 64 ? -2.569 -6.072 33.576 1.00 82.06 64 GLU A N 1
ATOM 511 C CA . GLU A 1 64 ? -1.660 -6.874 34.416 1.00 82.06 64 GLU A CA 1
ATOM 512 C C . GLU A 1 64 ? -2.262 -8.232 34.851 1.00 82.06 64 GLU A C 1
ATOM 514 O O . GLU A 1 64 ? -1.552 -9.086 35.393 1.00 82.06 64 GLU A O 1
ATOM 519 N N . LEU A 1 65 ? -3.559 -8.478 34.613 1.00 90.00 65 LEU A N 1
ATOM 520 C CA . LEU A 1 65 ? -4.236 -9.717 35.013 1.00 90.00 65 LEU A CA 1
ATOM 521 C C . LEU A 1 65 ? -4.159 -10.818 33.929 1.00 90.00 65 LEU A C 1
ATOM 523 O O . LEU A 1 65 ? -4.418 -10.562 32.752 1.00 90.00 65 LEU A O 1
ATOM 527 N N . PRO A 1 66 ? -3.859 -12.081 34.302 1.00 92.19 66 PRO A N 1
ATOM 528 C CA . PRO A 1 66 ? -3.590 -13.152 33.342 1.00 92.19 66 PRO A CA 1
ATOM 529 C C . PRO A 1 66 ? -4.859 -13.572 32.569 1.00 92.19 66 PRO A C 1
ATOM 531 O O . PRO A 1 66 ? -5.868 -13.910 33.199 1.00 92.19 66 PRO A O 1
ATOM 534 N N . PRO A 1 67 ? -4.838 -13.619 31.218 1.00 93.25 67 PRO A N 1
ATOM 535 C CA . PRO A 1 67 ? -6.028 -13.892 30.413 1.00 93.25 67 PRO A CA 1
ATOM 536 C C . PRO A 1 67 ? -6.731 -15.211 30.767 1.00 93.25 67 PRO A C 1
ATOM 538 O O . PRO A 1 67 ? -6.111 -16.271 30.818 1.00 93.25 67 PRO A O 1
ATOM 541 N N . LEU A 1 68 ? -8.053 -15.166 30.948 1.00 92.81 68 LEU A N 1
ATOM 542 C CA . LEU A 1 68 ? -8.875 -16.342 31.265 1.00 92.81 68 LEU A CA 1
ATOM 543 C C . LEU A 1 68 ? -8.780 -17.429 30.176 1.00 92.81 68 LEU A C 1
ATOM 545 O O . LEU A 1 68 ? -8.878 -17.134 28.979 1.00 92.81 68 LEU A O 1
ATOM 549 N N . ARG A 1 69 ? -8.656 -18.694 30.593 1.00 93.62 69 ARG A N 1
ATOM 550 C CA . ARG A 1 69 ? -8.700 -19.878 29.718 1.00 93.62 69 ARG A CA 1
ATOM 551 C C . ARG A 1 69 ? -10.148 -20.336 29.522 1.00 93.62 69 ARG A C 1
ATOM 553 O O . ARG A 1 69 ? -10.950 -20.311 30.452 1.00 93.62 69 ARG A O 1
ATOM 560 N N . ASN A 1 70 ? -10.497 -20.745 28.301 1.00 92.81 70 ASN A N 1
ATOM 561 C CA . ASN A 1 70 ? -11.840 -21.246 27.994 1.00 92.81 70 ASN A CA 1
ATOM 562 C C . ASN A 1 70 ? -12.109 -22.615 28.660 1.00 92.81 70 ASN A C 1
ATOM 564 O O . ASN A 1 70 ? -11.169 -23.365 28.916 1.00 92.81 70 ASN A O 1
ATOM 568 N N . PRO A 1 71 ? -13.379 -22.983 28.918 1.00 89.75 71 PRO A N 1
ATOM 569 C CA . PRO A 1 71 ? -13.724 -24.331 29.367 1.00 89.75 71 PRO A CA 1
ATOM 570 C C . PRO A 1 71 ? -13.320 -25.400 28.330 1.00 89.75 71 PRO A C 1
ATOM 572 O O . PRO A 1 71 ? -13.522 -25.156 27.139 1.00 89.75 71 PRO A O 1
ATOM 575 N N . PRO A 1 72 ? -12.877 -26.610 28.741 1.00 85.50 72 PRO A N 1
ATOM 576 C CA . PRO A 1 72 ? -12.407 -27.663 27.826 1.00 85.50 72 PRO A CA 1
ATOM 577 C C . PRO A 1 72 ? -13.356 -28.044 26.681 1.00 85.50 72 PRO A C 1
ATOM 579 O O . PRO A 1 72 ? -12.910 -28.429 25.606 1.00 85.50 72 PRO A O 1
ATOM 582 N N . LEU A 1 73 ? -14.670 -27.881 26.871 1.00 85.94 73 LEU A N 1
ATOM 583 C CA . LEU A 1 73 ? -15.684 -28.117 25.835 1.00 85.94 73 LEU A CA 1
ATOM 584 C C . LEU A 1 73 ? -15.541 -27.190 24.607 1.00 85.94 73 LEU A C 1
ATOM 586 O O . LEU A 1 73 ? -16.045 -27.522 23.541 1.00 85.94 73 LEU A O 1
ATOM 590 N N . LEU A 1 74 ? -14.873 -26.039 24.749 1.00 87.38 74 LEU A N 1
ATOM 591 C CA . LEU A 1 74 ? -14.662 -25.059 23.676 1.00 87.38 74 LEU A CA 1
ATOM 592 C C . LEU A 1 74 ? -13.236 -25.089 23.093 1.00 87.38 74 LEU A C 1
ATOM 594 O O . LEU A 1 74 ? -12.980 -24.427 22.093 1.00 87.38 74 LEU A O 1
ATOM 598 N N . GLU A 1 75 ? -12.310 -25.870 23.662 1.00 83.25 75 GLU A N 1
ATOM 599 C CA . GLU A 1 75 ? -10.878 -25.876 23.291 1.00 83.25 75 GLU A CA 1
ATOM 600 C C . GLU A 1 75 ? -10.573 -26.510 21.916 1.00 83.25 75 GLU A C 1
ATOM 602 O O . GLU A 1 75 ? -9.412 -26.607 21.520 1.00 83.25 75 GLU A O 1
ATOM 607 N N . THR A 1 76 ? -11.602 -26.936 21.179 1.00 88.69 76 THR A N 1
ATOM 608 C CA . THR A 1 76 ? -11.520 -27.471 19.805 1.00 88.69 76 THR A CA 1
ATOM 609 C C . THR A 1 76 ? -12.574 -26.866 18.864 1.00 88.69 76 THR A C 1
ATOM 611 O O . THR A 1 76 ? -12.777 -27.382 17.767 1.00 88.69 76 THR A O 1
ATOM 614 N N . ALA A 1 77 ? -13.244 -25.776 19.264 1.00 92.38 77 ALA A N 1
ATOM 615 C CA . ALA A 1 77 ? -14.395 -25.212 18.555 1.00 92.38 77 ALA A CA 1
ATOM 616 C C . ALA A 1 77 ? -14.128 -24.881 17.070 1.00 92.38 77 ALA A C 1
ATOM 618 O O . ALA A 1 77 ? -13.078 -24.347 16.714 1.00 92.38 77 ALA A O 1
ATOM 619 N N . ASP A 1 78 ? -15.114 -25.160 16.211 1.00 94.06 78 ASP A N 1
ATOM 620 C CA . ASP A 1 78 ? -15.034 -24.939 14.758 1.00 94.06 78 ASP A CA 1
ATOM 621 C C . ASP A 1 78 ? -14.992 -23.461 14.345 1.00 94.06 78 ASP A C 1
ATOM 623 O O . ASP A 1 78 ? -14.436 -23.136 13.296 1.00 94.06 78 ASP A O 1
ATOM 627 N N . ASP A 1 79 ? -15.550 -22.563 15.162 1.00 94.62 79 ASP A N 1
ATOM 628 C CA . ASP A 1 79 ? -15.452 -21.112 14.989 1.00 94.62 79 ASP A CA 1
ATOM 629 C C . ASP A 1 79 ? -15.000 -20.450 16.293 1.00 94.62 79 ASP A C 1
ATOM 631 O O . ASP A 1 79 ? -15.674 -20.536 17.325 1.00 94.62 79 ASP A O 1
ATOM 635 N N . LEU A 1 80 ? -13.875 -19.736 16.231 1.00 94.25 80 LEU A N 1
ATOM 636 C CA . LEU A 1 80 ? -13.307 -18.981 17.347 1.00 94.25 80 LEU A CA 1
ATOM 637 C C . LEU A 1 80 ? -14.257 -17.889 17.869 1.00 94.25 80 LEU A C 1
ATOM 639 O O . LEU A 1 80 ? -14.170 -17.511 19.036 1.00 94.25 80 LEU A O 1
ATOM 643 N N . ALA A 1 81 ? -15.218 -17.428 17.059 1.00 90.94 81 ALA A N 1
ATOM 644 C CA . ALA A 1 81 ? -16.269 -16.507 17.495 1.00 90.94 81 ALA A CA 1
ATOM 645 C C . ALA A 1 81 ? -17.256 -17.119 18.517 1.00 90.94 81 ALA A C 1
ATOM 647 O O . ALA A 1 81 ? -18.073 -16.390 19.081 1.00 90.94 81 ALA A O 1
ATOM 648 N N . THR A 1 82 ? -17.185 -18.431 18.779 1.00 90.69 82 THR A N 1
ATOM 649 C CA . THR A 1 82 ? -17.975 -19.120 19.820 1.00 90.69 82 THR A CA 1
ATOM 650 C C . THR A 1 82 ? -17.265 -19.225 21.178 1.00 90.69 82 THR A C 1
ATOM 652 O O . THR A 1 82 ? -17.882 -19.649 22.158 1.00 90.69 82 THR A O 1
ATOM 655 N N . LEU A 1 83 ? -15.990 -18.822 21.271 1.00 92.12 83 LEU A N 1
ATOM 656 C CA . LEU A 1 83 ? -15.231 -18.836 22.525 1.00 92.12 83 LEU A CA 1
ATOM 657 C C . LEU A 1 83 ? -15.825 -17.856 23.553 1.00 92.12 83 LEU A C 1
ATOM 659 O O . LEU A 1 83 ? -16.192 -16.727 23.232 1.00 92.12 83 LEU A O 1
ATOM 663 N N . SER A 1 84 ? -15.859 -18.269 24.823 1.00 90.88 84 SER A N 1
ATOM 664 C CA . SER A 1 84 ? -16.287 -17.410 25.942 1.00 90.88 84 SER A CA 1
ATOM 665 C C . SER A 1 84 ? -15.254 -16.328 26.273 1.00 90.88 84 SER A C 1
ATOM 667 O O . SER A 1 84 ? -15.608 -15.242 26.734 1.00 90.88 84 SER A O 1
ATOM 669 N N . HIS A 1 85 ? -13.974 -16.619 26.029 1.00 90.44 85 HIS A N 1
ATOM 670 C CA . HIS A 1 85 ? -12.852 -15.704 26.223 1.00 90.44 85 HIS A CA 1
ATOM 671 C C . HIS A 1 85 ? -12.027 -15.639 24.933 1.00 90.44 85 HIS A C 1
ATOM 673 O O . HIS A 1 85 ? -11.195 -16.507 24.672 1.00 90.44 85 HIS A O 1
ATOM 679 N N . LEU A 1 86 ? -12.285 -14.630 24.100 1.00 91.75 86 LEU A N 1
ATOM 680 C CA . LEU A 1 86 ? -11.545 -14.409 22.857 1.00 91.75 86 LEU A CA 1
ATOM 681 C C . LEU A 1 86 ? -10.276 -13.595 23.150 1.00 91.75 86 LEU A C 1
ATOM 683 O O . LEU A 1 86 ? -10.278 -12.369 23.082 1.00 91.75 86 LEU A O 1
ATOM 687 N N . ASN A 1 87 ? -9.207 -14.299 23.517 1.00 91.69 87 ASN A N 1
ATOM 688 C CA . ASN A 1 87 ? -7.867 -13.759 23.748 1.00 91.69 87 ASN A CA 1
ATOM 689 C C . ASN A 1 87 ? -6.823 -14.559 22.948 1.00 91.69 87 ASN A C 1
ATOM 691 O O . ASN A 1 87 ? -7.083 -15.698 22.554 1.00 91.69 87 ASN A O 1
ATOM 695 N N . GLU A 1 88 ? -5.654 -13.959 22.702 1.00 92.50 88 GLU A N 1
ATOM 696 C CA . GLU A 1 88 ? -4.563 -14.562 21.919 1.00 92.50 88 GLU A CA 1
ATOM 697 C C . GLU A 1 88 ? -4.220 -16.006 22.345 1.00 92.50 88 GLU A C 1
ATOM 699 O O . GLU A 1 88 ? -4.283 -16.886 21.480 1.00 92.50 88 GLU A O 1
ATOM 704 N N . PRO A 1 89 ? -3.954 -16.316 23.634 1.00 93.81 89 PRO A N 1
ATOM 705 C CA . PRO A 1 89 ? -3.654 -17.687 24.037 1.00 93.81 89 PRO A CA 1
ATOM 706 C C . PRO A 1 89 ? -4.794 -18.669 23.759 1.00 93.81 89 PRO A C 1
ATOM 708 O O . PRO A 1 89 ? -4.528 -19.792 23.341 1.00 93.81 89 PRO A O 1
ATOM 711 N N . SER A 1 90 ? -6.064 -18.279 23.927 1.00 93.69 90 SER A N 1
ATOM 712 C CA . SER A 1 90 ? -7.187 -19.176 23.615 1.00 93.69 90 SER A CA 1
ATOM 713 C C . SER A 1 90 ? -7.366 -19.401 22.112 1.00 93.69 90 SER A C 1
ATOM 715 O O . SER A 1 90 ? -7.730 -20.506 21.708 1.00 93.69 90 SER A O 1
ATOM 717 N N . VAL A 1 91 ? -7.077 -18.396 21.278 1.00 94.12 91 VAL A N 1
ATOM 718 C CA . VAL A 1 91 ? -7.039 -18.545 19.814 1.00 94.12 91 VAL A CA 1
ATOM 719 C C . VAL A 1 91 ? -5.926 -19.513 19.412 1.00 94.12 91 VAL A C 1
ATOM 721 O O . VAL A 1 91 ? -6.195 -20.504 18.731 1.00 94.12 91 VAL A O 1
ATOM 724 N N . LEU A 1 92 ? -4.700 -19.282 19.895 1.00 93.94 92 LEU A N 1
ATOM 725 C CA . LEU A 1 92 ? -3.546 -20.138 19.620 1.00 93.94 92 LEU A CA 1
ATOM 726 C C . LEU A 1 92 ? -3.775 -21.575 20.108 1.00 93.94 92 LEU A C 1
ATOM 728 O O . LEU A 1 92 ? -3.514 -22.519 19.366 1.00 93.94 92 LEU A O 1
ATOM 732 N N . HIS A 1 93 ? -4.298 -21.753 21.324 1.00 93.00 93 HIS A N 1
ATOM 733 C CA . HIS A 1 93 ? -4.577 -23.066 21.903 1.00 93.00 93 HIS A CA 1
ATOM 734 C C . HIS A 1 93 ? -5.631 -23.835 21.097 1.00 93.00 93 HIS A C 1
ATOM 736 O O . HIS A 1 93 ? -5.401 -24.991 20.749 1.00 93.00 93 HIS A O 1
ATOM 742 N N . THR A 1 94 ? -6.739 -23.188 20.717 1.00 94.44 94 THR A N 1
ATOM 743 C CA . THR A 1 94 ? -7.805 -23.837 19.932 1.00 94.44 94 THR A CA 1
ATOM 744 C C . THR A 1 94 ? -7.299 -24.271 18.553 1.00 94.44 94 THR A C 1
ATOM 746 O O . THR A 1 94 ? -7.522 -25.410 18.143 1.00 94.44 94 THR A O 1
ATOM 749 N N . ILE A 1 95 ? -6.540 -23.411 17.859 1.00 94.88 95 ILE A N 1
ATOM 750 C CA . ILE A 1 95 ? -5.924 -23.748 16.564 1.00 94.88 95 ILE A CA 1
ATOM 751 C C . ILE A 1 95 ? -4.899 -24.884 16.726 1.00 94.88 95 ILE A C 1
ATOM 753 O O . ILE A 1 95 ? -4.908 -25.832 15.942 1.00 94.88 95 ILE A O 1
ATOM 757 N N . ARG A 1 96 ? -4.046 -24.836 17.760 1.00 93.75 96 ARG A N 1
ATOM 758 C CA . ARG A 1 96 ? -3.032 -25.866 18.053 1.00 93.75 96 ARG A CA 1
ATOM 759 C C . ARG A 1 96 ? -3.665 -27.230 18.343 1.00 93.75 96 ARG A C 1
ATOM 761 O O . ARG A 1 96 ? -3.175 -28.235 17.833 1.00 93.75 96 ARG A O 1
ATOM 768 N N . ASN A 1 97 ? -4.760 -27.267 19.102 1.00 93.62 97 ASN A N 1
ATOM 769 C CA . ASN A 1 97 ? -5.495 -28.496 19.409 1.00 93.62 97 ASN A CA 1
ATOM 770 C C . ASN A 1 97 ? -6.139 -29.098 18.151 1.00 93.62 97 ASN A C 1
ATOM 772 O O . ASN A 1 97 ? -5.983 -30.291 17.897 1.00 93.62 97 ASN A O 1
ATOM 776 N N . ARG A 1 98 ? -6.804 -28.274 17.328 1.00 95.00 98 ARG A N 1
ATOM 777 C CA . ARG A 1 98 ? -7.409 -28.716 16.058 1.00 95.00 98 ARG A CA 1
ATOM 778 C C . ARG A 1 98 ? -6.358 -29.214 15.066 1.00 95.00 98 ARG A C 1
ATOM 780 O O . ARG A 1 98 ? -6.516 -30.290 14.498 1.00 95.00 98 ARG A O 1
ATOM 787 N N . TYR A 1 99 ? -5.236 -28.508 14.934 1.00 94.25 99 TYR A N 1
ATOM 788 C CA . TYR A 1 99 ? -4.116 -28.935 14.093 1.00 94.25 99 TYR A CA 1
ATOM 789 C C . TYR A 1 99 ? -3.498 -30.265 14.566 1.00 94.25 99 TYR A C 1
ATOM 791 O O . TYR A 1 99 ? -3.193 -31.130 13.744 1.00 94.25 99 TYR A O 1
ATOM 799 N N . ALA A 1 100 ? -3.384 -30.481 15.883 1.00 92.44 100 ALA A N 1
ATOM 800 C CA . ALA A 1 100 ? -2.950 -31.759 16.458 1.00 92.44 100 ALA A CA 1
ATOM 801 C C . ALA A 1 100 ? -3.949 -32.912 16.217 1.00 92.44 100 ALA A C 1
ATOM 803 O O . ALA A 1 100 ? -3.548 -34.072 16.210 1.00 92.44 100 ALA A O 1
ATOM 804 N N . GLN A 1 101 ? -5.225 -32.601 15.965 1.00 91.94 101 GLN A N 1
ATOM 805 C CA . GLN A 1 101 ? -6.261 -33.539 15.506 1.00 91.94 101 GLN A CA 1
ATOM 806 C C . GLN A 1 101 ? -6.313 -33.672 13.967 1.00 91.94 101 GLN A C 1
ATOM 808 O O . GLN A 1 101 ? -7.227 -34.290 13.432 1.00 91.94 101 GLN A O 1
ATOM 813 N N . HIS A 1 102 ? -5.334 -33.103 13.252 1.00 90.50 102 HIS A N 1
ATOM 814 C CA . HIS A 1 102 ? -5.254 -32.989 11.787 1.00 90.50 102 HIS A CA 1
ATOM 815 C C . HIS A 1 102 ? -6.330 -32.104 11.120 1.00 90.50 102 HIS A C 1
ATOM 817 O O . HIS A 1 102 ? -6.360 -31.989 9.892 1.00 90.50 102 HIS A O 1
ATOM 823 N N . SER A 1 103 ? -7.142 -31.391 11.904 1.00 93.69 103 SER A N 1
ATOM 824 C CA . SER A 1 103 ? -8.117 -30.404 11.429 1.00 93.69 103 SER A CA 1
ATOM 825 C C . SER A 1 103 ? -7.433 -29.066 11.134 1.00 93.69 103 SER A C 1
ATOM 827 O O . SER A 1 103 ? -7.376 -28.165 11.969 1.00 93.69 103 SER A O 1
ATOM 829 N N . ILE A 1 104 ? -6.903 -28.933 9.915 1.00 95.69 104 ILE A N 1
ATOM 830 C CA . ILE A 1 104 ? -6.141 -27.755 9.449 1.00 95.69 104 ILE A CA 1
ATOM 831 C C . ILE A 1 104 ? -6.966 -26.471 9.255 1.00 95.69 104 ILE A C 1
ATOM 833 O O . ILE A 1 104 ? -6.393 -25.403 9.032 1.00 95.69 104 ILE A O 1
ATOM 837 N N . TYR A 1 105 ? -8.295 -26.568 9.317 1.00 96.69 105 TYR A N 1
ATOM 838 C CA . TYR A 1 105 ? -9.232 -25.482 9.042 1.00 96.69 105 TYR A CA 1
ATOM 839 C C . TYR A 1 105 ? -10.033 -25.100 10.293 1.00 96.69 105 TYR A C 1
ATOM 841 O O . TYR A 1 105 ? -10.537 -25.961 11.019 1.00 96.69 105 TYR A O 1
ATOM 849 N N . THR A 1 106 ? -10.168 -23.795 10.543 1.00 96.81 106 THR A N 1
ATOM 850 C CA . THR A 1 106 ? -10.935 -23.232 11.673 1.00 96.81 106 THR A CA 1
ATOM 851 C C . THR A 1 106 ? -11.542 -21.890 11.260 1.00 96.81 106 THR A C 1
ATOM 853 O O . THR A 1 106 ? -10.846 -21.070 10.665 1.00 96.81 106 THR A O 1
ATOM 856 N N . TYR A 1 107 ? -12.815 -21.624 11.551 1.00 95.81 107 TYR A N 1
ATOM 857 C CA . TYR A 1 107 ? -13.401 -20.302 11.311 1.00 95.81 107 TYR A CA 1
ATOM 858 C C . TYR A 1 107 ? -12.985 -19.290 12.390 1.00 95.81 107 TYR A C 1
ATOM 860 O O . TYR A 1 107 ? -12.676 -19.638 13.529 1.00 95.81 107 TYR A O 1
ATOM 868 N N . SER A 1 108 ? -12.995 -18.013 12.019 1.00 92.19 108 SER A N 1
ATOM 869 C CA . SER A 1 108 ? -12.825 -16.879 12.925 1.00 92.19 108 SER A CA 1
ATOM 870 C C . SER A 1 108 ? -13.813 -15.784 12.527 1.00 92.19 108 SER A C 1
ATOM 872 O O . SER A 1 108 ? -13.494 -14.853 11.778 1.00 92.19 108 SER A O 1
ATOM 874 N N . GLY A 1 109 ? -15.072 -15.958 12.936 1.00 86.94 109 GLY A N 1
ATOM 875 C CA . GLY A 1 109 ? -16.187 -15.117 12.509 1.00 86.94 109 GLY A CA 1
ATOM 876 C C . GLY A 1 109 ? -16.357 -15.155 10.989 1.00 86.94 109 GLY A C 1
ATOM 877 O O . GLY A 1 109 ? -16.748 -16.170 10.425 1.00 86.94 109 GLY A O 1
ATOM 878 N N . ILE A 1 110 ? -16.044 -14.062 10.287 1.00 85.12 110 ILE A N 1
ATOM 879 C CA . ILE A 1 110 ? -16.138 -14.031 8.815 1.00 85.12 110 ILE A CA 1
ATOM 880 C C . ILE A 1 110 ? -14.987 -14.770 8.110 1.00 85.12 110 ILE A C 1
ATOM 882 O O . ILE A 1 110 ? -15.191 -15.259 7.002 1.00 85.12 110 ILE A O 1
ATOM 886 N N . VAL A 1 111 ? -13.821 -14.910 8.750 1.00 90.50 111 VAL A N 1
ATOM 887 C CA . VAL A 1 111 ? -12.589 -15.461 8.150 1.00 90.50 111 VAL A CA 1
ATOM 888 C C . VAL A 1 111 ? -12.543 -16.993 8.263 1.00 90.50 111 VAL A C 1
ATOM 890 O O . VAL A 1 111 ? -13.072 -17.566 9.217 1.00 90.50 111 VAL A O 1
ATOM 893 N N . LEU A 1 112 ? -11.873 -17.660 7.317 1.00 95.31 112 LEU A N 1
ATOM 894 C CA . LEU A 1 112 ? -11.397 -19.041 7.454 1.00 95.31 112 LEU A CA 1
ATOM 895 C C . LEU A 1 112 ? -9.877 -19.024 7.665 1.00 95.31 112 LEU A C 1
ATOM 897 O O . LEU A 1 112 ? -9.143 -18.509 6.826 1.00 95.31 112 LEU A O 1
ATOM 901 N N . ILE A 1 113 ? -9.411 -19.604 8.768 1.00 95.94 113 ILE A N 1
ATOM 902 C CA . ILE A 1 113 ? -7.994 -19.861 9.032 1.00 95.94 113 ILE A CA 1
ATOM 903 C C . ILE A 1 113 ? -7.643 -21.227 8.438 1.00 95.94 113 ILE A C 1
ATOM 905 O O . ILE A 1 113 ? -8.347 -22.211 8.675 1.00 95.94 113 ILE A O 1
ATOM 909 N N . ALA A 1 114 ? -6.542 -21.277 7.690 1.00 95.56 114 ALA A N 1
ATOM 910 C CA . ALA A 1 114 ? -5.956 -22.488 7.131 1.00 95.56 114 ALA A CA 1
ATOM 911 C C . ALA A 1 114 ? -4.499 -22.604 7.598 1.00 95.56 114 ALA A C 1
ATOM 913 O O . ALA A 1 114 ? -3.708 -21.687 7.381 1.00 95.56 114 ALA A O 1
ATOM 914 N N . VAL A 1 115 ? -4.143 -23.714 8.244 1.00 95.44 115 VAL A N 1
ATOM 915 C CA . VAL A 1 115 ? -2.777 -23.977 8.725 1.00 95.44 115 VAL A CA 1
ATOM 916 C C . VAL A 1 115 ? -2.122 -25.008 7.810 1.00 95.44 115 VAL A C 1
ATOM 918 O O . VAL A 1 115 ? -2.640 -26.112 7.664 1.00 95.44 115 VAL A O 1
ATOM 921 N N . ASN A 1 116 ? -0.993 -24.668 7.180 1.00 92.94 116 ASN A N 1
ATOM 922 C CA . ASN A 1 116 ? -0.318 -25.576 6.249 1.00 92.94 116 ASN A CA 1
ATOM 923 C C . ASN A 1 116 ? 0.134 -26.872 6.970 1.00 92.94 116 ASN A C 1
ATOM 925 O O . ASN A 1 116 ? 0.953 -26.779 7.883 1.00 92.94 116 ASN A O 1
ATOM 929 N N . PRO A 1 117 ? -0.344 -28.069 6.566 1.00 92.06 117 PRO A N 1
ATOM 930 C CA . PRO A 1 117 ? 0.054 -29.335 7.184 1.00 92.06 117 PRO A CA 1
ATOM 931 C C . PRO A 1 117 ? 1.472 -29.805 6.822 1.00 92.06 117 PRO A C 1
ATOM 933 O O . PRO A 1 117 ? 1.946 -30.772 7.409 1.00 92.06 117 PRO A O 1
ATOM 936 N N . PHE A 1 118 ? 2.117 -29.207 5.810 1.00 85.50 118 PHE A N 1
ATOM 937 C CA . PHE A 1 118 ? 3.391 -29.655 5.215 1.00 85.50 118 PHE A CA 1
ATOM 938 C C . PHE A 1 118 ? 3.412 -31.120 4.716 1.00 85.50 118 PHE A C 1
ATOM 940 O O . PHE A 1 118 ? 4.464 -31.658 4.376 1.00 85.50 118 PHE A O 1
ATOM 947 N N . GLN A 1 119 ? 2.243 -31.755 4.595 1.00 86.75 119 GLN A N 1
ATOM 948 C CA . GLN A 1 119 ? 2.045 -33.104 4.063 1.00 86.75 119 GLN A CA 1
ATOM 949 C C . GLN A 1 119 ? 0.787 -33.165 3.185 1.00 86.75 119 GLN A C 1
ATOM 951 O O . GLN A 1 119 ? -0.109 -32.326 3.299 1.00 86.75 119 GLN A O 1
ATOM 956 N N . ARG A 1 120 ? 0.689 -34.175 2.312 1.00 82.94 120 ARG A N 1
ATOM 957 C CA . ARG A 1 120 ? -0.528 -34.412 1.517 1.00 82.94 120 ARG A CA 1
ATOM 958 C C . ARG A 1 120 ? -1.660 -34.899 2.428 1.00 82.94 120 ARG A C 1
ATOM 960 O O . ARG A 1 120 ? -1.458 -35.812 3.221 1.00 82.94 120 ARG A O 1
ATOM 967 N N . VAL A 1 121 ? -2.852 -34.320 2.275 1.00 87.56 121 VAL A N 1
ATOM 968 C CA . VAL A 1 121 ? -4.066 -34.678 3.030 1.00 87.56 121 VAL A CA 1
ATOM 969 C C . VAL A 1 121 ? -5.199 -35.082 2.084 1.00 87.56 121 VAL A C 1
ATOM 971 O O . VAL A 1 121 ? -5.279 -34.606 0.952 1.00 87.56 121 VAL A O 1
ATOM 974 N N . THR A 1 122 ? -6.091 -35.961 2.539 1.00 88.62 122 THR A N 1
ATOM 975 C CA . THR A 1 122 ? -7.174 -36.566 1.735 1.00 88.62 122 THR A CA 1
ATOM 976 C C . THR A 1 122 ? -8.441 -35.702 1.614 1.00 88.62 122 THR A C 1
ATOM 978 O O . THR A 1 122 ? -9.424 -36.133 1.016 1.00 88.62 122 THR A O 1
ATOM 981 N N . LEU A 1 123 ? -8.415 -34.467 2.124 1.00 89.06 123 LEU A N 1
ATOM 982 C CA . LEU A 1 123 ? -9.576 -33.568 2.249 1.00 89.06 123 LEU A CA 1
ATOM 983 C C . LEU A 1 123 ? -10.124 -33.023 0.911 1.00 89.06 123 LEU A C 1
ATOM 985 O O . LEU A 1 123 ? -11.212 -32.461 0.869 1.00 89.06 123 LEU A O 1
ATOM 989 N N . TYR A 1 124 ? -9.400 -33.203 -0.198 1.00 89.75 124 TYR A N 1
ATOM 990 C CA . TYR A 1 124 ? -9.716 -32.594 -1.502 1.00 89.75 124 TYR A CA 1
ATOM 991 C C . TYR A 1 124 ? -10.172 -33.611 -2.568 1.00 89.75 124 TYR A C 1
ATOM 993 O O . TYR A 1 124 ? -9.949 -33.421 -3.771 1.00 89.75 124 TYR A O 1
ATOM 1001 N N . GLY A 1 125 ? -10.762 -34.730 -2.134 1.00 86.06 125 GLY A N 1
ATOM 1002 C CA . GLY A 1 125 ? -11.372 -35.733 -3.015 1.00 86.06 125 GLY A CA 1
ATOM 1003 C C . GLY A 1 125 ? -12.733 -35.292 -3.586 1.00 86.06 125 GLY A C 1
ATOM 1004 O O . GLY A 1 125 ? -13.384 -34.423 -3.000 1.00 86.06 125 GLY A O 1
ATOM 1005 N N . PRO A 1 126 ? -13.201 -35.896 -4.698 1.00 83.19 126 PRO A N 1
ATOM 1006 C CA . PRO A 1 126 ? -14.509 -35.580 -5.289 1.00 83.19 126 PRO A CA 1
ATOM 1007 C C . PRO A 1 126 ? -15.672 -35.877 -4.328 1.00 83.19 126 PRO A C 1
ATOM 1009 O O . PRO A 1 126 ? -16.631 -35.112 -4.284 1.00 83.19 126 PRO A O 1
ATOM 1012 N N . GLU A 1 127 ? -15.530 -36.906 -3.483 1.00 87.94 127 GLU A N 1
ATOM 1013 C CA . GLU A 1 127 ? -16.436 -37.229 -2.366 1.00 87.94 127 GLU A CA 1
ATOM 1014 C C . GLU A 1 127 ? -16.711 -36.000 -1.475 1.00 87.94 127 GLU A C 1
ATOM 1016 O O . GLU A 1 127 ? -17.844 -35.729 -1.080 1.00 87.94 127 GLU A O 1
ATOM 1021 N N . ILE A 1 128 ? -15.661 -35.221 -1.180 1.00 91.06 128 ILE A N 1
ATOM 1022 C CA . ILE A 1 128 ? -15.725 -34.060 -0.285 1.00 91.06 128 ILE A CA 1
ATOM 1023 C C . ILE A 1 128 ? -16.304 -32.845 -1.018 1.00 91.06 128 ILE A C 1
ATOM 1025 O O . ILE A 1 128 ? -17.113 -32.121 -0.445 1.00 91.06 128 ILE A O 1
ATOM 1029 N N . ILE A 1 129 ? -15.971 -32.650 -2.300 1.00 88.81 129 ILE A N 1
ATOM 1030 C CA . ILE A 1 129 ? -16.621 -31.631 -3.147 1.00 88.81 129 ILE A CA 1
ATOM 1031 C C . ILE A 1 129 ? -18.143 -31.855 -3.153 1.00 88.81 129 ILE A C 1
ATOM 1033 O O . ILE A 1 129 ? -18.909 -30.928 -2.895 1.00 88.81 129 ILE A O 1
ATOM 1037 N N . GLN A 1 130 ? -18.582 -33.100 -3.358 1.00 86.88 130 GLN A N 1
ATOM 1038 C CA . GLN A 1 130 ? -20.000 -33.460 -3.344 1.00 86.88 130 GLN A CA 1
ATOM 1039 C C . GLN A 1 130 ? -20.654 -33.282 -1.962 1.00 86.88 130 GLN A C 1
ATOM 1041 O O . GLN A 1 130 ? -21.828 -32.922 -1.893 1.00 86.88 130 GLN A O 1
ATOM 1046 N N . ALA A 1 131 ? -19.920 -33.501 -0.866 1.00 90.25 131 ALA A N 1
ATOM 1047 C CA . ALA A 1 131 ? -20.438 -33.313 0.490 1.00 90.25 131 ALA A CA 1
ATOM 1048 C C . ALA A 1 131 ? -20.743 -31.840 0.830 1.00 90.25 131 ALA A C 1
ATOM 1050 O O . ALA A 1 131 ? -21.744 -31.575 1.499 1.00 90.25 131 ALA A O 1
ATOM 1051 N N . TYR A 1 132 ? -19.910 -30.897 0.365 1.00 93.00 132 TYR A N 1
ATOM 1052 C CA . TYR A 1 132 ? -20.097 -29.456 0.601 1.00 93.00 132 TYR A CA 1
ATOM 1053 C C . TYR A 1 132 ? -21.070 -28.785 -0.383 1.00 93.00 132 TYR A C 1
ATOM 1055 O O . TYR A 1 132 ? -21.653 -27.760 -0.033 1.00 93.00 132 TYR A O 1
ATOM 1063 N N . SER A 1 133 ? -21.308 -29.363 -1.565 1.00 90.12 133 SER A N 1
ATOM 1064 C CA . SER A 1 133 ? -22.196 -28.770 -2.575 1.00 90.12 133 SER A CA 1
ATOM 1065 C C . SER A 1 133 ? -23.627 -28.557 -2.067 1.00 90.12 133 SER A C 1
ATOM 1067 O O . SER A 1 133 ? -24.256 -29.454 -1.499 1.00 90.12 133 SER A O 1
ATOM 1069 N N . GLY A 1 134 ? -24.137 -27.332 -2.237 1.00 86.75 134 GLY A N 1
ATOM 1070 C CA . GLY A 1 134 ? -25.451 -26.903 -1.753 1.00 86.75 134 GLY A CA 1
ATOM 1071 C C . GLY A 1 134 ? -25.583 -26.765 -0.228 1.00 86.75 134 GLY A C 1
ATOM 1072 O O . GLY A 1 134 ? -26.694 -26.534 0.259 1.00 86.75 134 GLY A O 1
ATOM 1073 N N . ARG A 1 135 ? -24.496 -26.908 0.547 1.00 90.19 135 ARG A N 1
ATOM 1074 C CA . ARG A 1 135 ? -24.507 -26.754 2.011 1.00 90.19 135 ARG A CA 1
ATOM 1075 C C . ARG A 1 135 ? -24.283 -25.315 2.435 1.00 90.19 135 ARG A C 1
ATOM 1077 O O . ARG A 1 135 ? -23.507 -24.579 1.839 1.00 90.19 135 ARG A O 1
ATOM 1084 N N . ARG A 1 136 ? -24.939 -24.915 3.526 1.00 88.38 136 ARG A N 1
ATOM 1085 C CA . ARG A 1 136 ? -24.666 -23.618 4.155 1.00 88.38 136 ARG A CA 1
ATOM 1086 C C . ARG A 1 136 ? -23.445 -23.718 5.060 1.00 88.38 136 ARG A C 1
ATOM 1088 O O . ARG A 1 136 ? -23.243 -24.725 5.743 1.00 88.38 136 ARG A O 1
ATOM 1095 N N . ARG A 1 137 ? -22.676 -22.632 5.122 1.00 88.25 137 ARG A N 1
ATOM 1096 C CA . ARG A 1 137 ? -21.584 -22.458 6.080 1.00 88.25 137 ARG A CA 1
ATOM 1097 C C . ARG A 1 137 ? -22.064 -22.766 7.509 1.00 88.25 137 ARG A C 1
ATOM 1099 O O . ARG A 1 137 ? -23.059 -22.206 7.963 1.00 88.25 137 ARG A O 1
ATOM 1106 N N . GLY A 1 138 ? -21.364 -23.671 8.195 1.00 84.75 138 GLY A N 1
ATOM 1107 C CA . GLY A 1 138 ? -21.708 -24.134 9.547 1.00 84.75 138 GLY A CA 1
ATOM 1108 C C . GLY A 1 138 ? -22.671 -25.330 9.631 1.00 84.75 138 GLY A C 1
ATOM 1109 O O . GLY A 1 138 ? -22.977 -25.759 10.737 1.00 84.75 138 GLY A O 1
ATOM 1110 N N . GLU A 1 139 ? -23.139 -25.900 8.510 1.00 90.12 139 GLU A N 1
ATOM 1111 C CA . GLU A 1 139 ? -23.808 -27.223 8.510 1.00 90.12 139 GLU A CA 1
ATOM 1112 C C . GLU A 1 139 ? -22.820 -28.403 8.516 1.00 90.12 139 GLU A C 1
ATOM 1114 O O . GLU A 1 139 ? -23.210 -29.535 8.795 1.00 90.12 139 GLU A O 1
ATOM 1119 N N . LEU A 1 140 ? -21.555 -28.131 8.191 1.00 93.62 140 LEU A N 1
ATOM 1120 C CA . LEU A 1 140 ? -20.424 -29.055 8.174 1.00 93.62 140 LEU A CA 1
ATOM 1121 C C . LEU A 1 140 ? -19.208 -28.376 8.826 1.00 93.62 140 LEU A C 1
ATOM 1123 O O . LEU A 1 140 ? -19.224 -27.162 9.068 1.00 93.62 140 LEU A O 1
ATOM 1127 N N . GLU A 1 141 ? -18.161 -29.162 9.076 1.00 93.00 141 GLU A N 1
ATOM 1128 C CA . GLU A 1 141 ? -16.879 -28.697 9.614 1.00 93.00 141 GLU A CA 1
ATOM 1129 C C . GLU A 1 141 ? -16.266 -27.548 8.772 1.00 93.00 141 GLU A C 1
ATOM 1131 O O . GLU A 1 141 ? -16.602 -27.364 7.595 1.00 93.00 141 GLU A O 1
ATOM 1136 N N . PRO A 1 142 ? -15.359 -26.734 9.344 1.00 96.38 142 PRO A N 1
ATOM 1137 C CA . PRO A 1 142 ? -14.662 -25.693 8.606 1.00 96.38 142 PRO A CA 1
ATOM 1138 C C . PRO A 1 142 ? -13.869 -26.282 7.444 1.00 96.38 142 PRO A C 1
ATOM 1140 O O . PRO A 1 142 ? -12.983 -27.111 7.634 1.00 96.38 142 PRO A O 1
ATOM 1143 N N . HIS A 1 143 ? -14.162 -25.824 6.229 1.00 95.81 143 HIS A N 1
ATOM 1144 C CA . HIS A 1 143 ? -13.436 -26.250 5.043 1.00 95.81 143 HIS A CA 1
ATOM 1145 C C . HIS A 1 143 ? -13.411 -25.150 3.989 1.00 95.81 143 HIS A C 1
ATOM 1147 O O . HIS A 1 143 ? -14.325 -24.332 3.879 1.00 95.81 143 HIS A O 1
ATOM 1153 N N . LEU A 1 144 ? -12.378 -25.169 3.155 1.00 95.38 144 LEU A N 1
ATOM 1154 C CA . LEU A 1 144 ? -12.210 -24.226 2.056 1.00 95.38 144 LEU A CA 1
ATOM 1155 C C . LEU A 1 144 ? -13.349 -24.307 1.025 1.00 95.38 144 LEU A C 1
ATOM 1157 O O . LEU A 1 144 ? -13.809 -23.285 0.520 1.00 95.38 144 LEU A O 1
ATOM 1161 N N . PHE A 1 145 ? -13.858 -25.517 0.773 1.00 95.44 145 PHE A N 1
ATOM 1162 C CA . PHE A 1 145 ? -15.019 -25.735 -0.097 1.00 95.44 145 PHE A CA 1
ATOM 1163 C C . PHE A 1 145 ? -16.298 -25.089 0.447 1.00 95.44 145 PHE A C 1
ATOM 1165 O O . PHE A 1 145 ? -17.108 -24.625 -0.343 1.00 95.44 145 PHE A O 1
ATOM 1172 N N . ALA A 1 146 ? -16.457 -24.971 1.771 1.00 95.25 146 ALA A N 1
ATOM 1173 C CA . ALA A 1 146 ? -17.598 -24.262 2.345 1.00 95.25 146 ALA A CA 1
ATOM 1174 C C . ALA A 1 146 ? -17.555 -22.757 2.033 1.00 95.25 146 ALA A C 1
ATOM 1176 O O . ALA A 1 146 ? -18.602 -22.165 1.821 1.00 95.25 146 ALA A O 1
ATOM 1177 N N . ILE A 1 147 ? -16.366 -22.142 1.952 1.00 95.56 147 ILE A N 1
ATOM 1178 C CA . ILE A 1 147 ? -16.212 -20.734 1.537 1.00 95.56 147 ILE A CA 1
ATOM 1179 C C . ILE A 1 147 ? -16.477 -20.566 0.033 1.00 95.56 147 ILE A C 1
ATOM 1181 O O . ILE A 1 147 ? -17.110 -19.593 -0.372 1.00 95.56 147 ILE A O 1
ATOM 1185 N N . ALA A 1 148 ? -16.037 -21.519 -0.793 1.00 94.62 148 ALA A N 1
ATOM 1186 C CA . ALA A 1 148 ? -16.321 -21.509 -2.228 1.00 94.62 148 ALA A CA 1
ATOM 1187 C C . ALA A 1 148 ? -17.822 -21.717 -2.529 1.00 94.62 148 ALA A C 1
ATOM 1189 O O . ALA A 1 148 ? -18.368 -21.034 -3.394 1.00 94.62 148 ALA A O 1
ATOM 1190 N N . GLU A 1 149 ? -18.503 -22.591 -1.781 1.00 93.56 149 GLU A N 1
ATOM 1191 C CA . GLU A 1 149 ? -19.958 -22.779 -1.845 1.00 93.56 149 GLU A CA 1
ATOM 1192 C C . GLU A 1 149 ? -20.725 -21.543 -1.364 1.00 93.56 149 GLU A C 1
ATOM 1194 O O . GLU A 1 149 ? -21.659 -21.114 -2.038 1.00 93.56 149 GLU A O 1
ATOM 1199 N N . ASP A 1 150 ? -20.327 -20.942 -0.235 1.00 93.56 150 ASP A N 1
ATOM 1200 C CA . ASP A 1 150 ? -20.968 -19.737 0.311 1.00 93.56 150 ASP A CA 1
ATOM 1201 C C . ASP A 1 150 ? -20.888 -18.586 -0.708 1.00 93.56 150 ASP A C 1
ATOM 1203 O O . ASP A 1 150 ? -21.900 -17.951 -0.994 1.00 93.56 150 ASP A O 1
ATOM 1207 N N . ALA A 1 151 ? -19.736 -18.406 -1.371 1.00 93.81 151 ALA A N 1
ATOM 1208 C CA . ALA A 1 151 ? -19.566 -17.452 -2.470 1.00 93.81 151 ALA A CA 1
ATOM 1209 C C . ALA A 1 151 ? -20.414 -17.797 -3.715 1.00 93.81 151 ALA A C 1
ATOM 1211 O O . ALA A 1 151 ? -21.128 -16.934 -4.225 1.00 93.81 151 ALA A O 1
ATOM 1212 N N . TYR A 1 152 ? -20.395 -19.047 -4.194 1.00 91.88 152 TYR A N 1
ATOM 1213 C CA . TYR A 1 152 ? -21.189 -19.476 -5.360 1.00 91.88 152 TYR A CA 1
ATOM 1214 C C . TYR A 1 152 ? -22.703 -19.347 -5.121 1.00 91.88 152 TYR A C 1
ATOM 1216 O O . TYR A 1 152 ? -23.468 -18.961 -6.010 1.00 91.88 152 TYR A O 1
ATOM 1224 N N . THR A 1 153 ? -23.145 -19.601 -3.890 1.00 90.38 153 THR A N 1
ATOM 1225 C CA . THR A 1 153 ? -24.535 -19.429 -3.469 1.00 90.38 153 THR A CA 1
ATOM 1226 C C . THR A 1 153 ? -24.898 -17.957 -3.210 1.00 90.38 153 THR A C 1
ATOM 1228 O O . THR A 1 153 ? -26.028 -17.570 -3.523 1.00 90.38 153 THR A O 1
ATOM 1231 N N . ALA A 1 154 ? -23.985 -17.126 -2.693 1.00 90.62 154 ALA A N 1
ATOM 1232 C CA . ALA A 1 154 ? -24.191 -15.683 -2.520 1.00 90.62 154 ALA A CA 1
ATOM 1233 C C . ALA A 1 154 ? -24.318 -14.962 -3.868 1.00 90.62 154 ALA A C 1
ATOM 1235 O O . ALA A 1 154 ? -25.285 -14.230 -4.065 1.00 90.62 154 ALA A O 1
ATOM 1236 N N . MET A 1 155 ? -23.435 -15.266 -4.830 1.00 91.12 155 MET A N 1
ATOM 1237 C CA . MET A 1 155 ? -23.444 -14.704 -6.189 1.00 91.12 155 MET A CA 1
ATOM 1238 C C . MET A 1 155 ? -24.842 -14.739 -6.827 1.00 91.12 155 MET A C 1
ATOM 1240 O O . MET A 1 155 ? -25.337 -13.724 -7.312 1.00 91.12 155 MET A O 1
ATOM 1244 N N . ARG A 1 156 ? -25.517 -15.894 -6.747 1.00 82.56 156 ARG A N 1
ATOM 1245 C CA . ARG A 1 156 ? -26.899 -16.079 -7.220 1.00 82.56 156 ARG A CA 1
ATOM 1246 C C . ARG A 1 156 ? -27.943 -15.349 -6.370 1.00 82.56 156 ARG A C 1
ATOM 1248 O O . ARG A 1 156 ? -28.889 -14.803 -6.923 1.00 82.56 156 ARG A O 1
ATOM 1255 N N . LYS A 1 157 ? -27.840 -15.407 -5.038 1.00 87.25 157 LYS A N 1
ATOM 1256 C CA . LYS A 1 157 ? -28.860 -14.851 -4.122 1.00 87.25 157 LYS A CA 1
ATOM 1257 C C . LYS A 1 157 ? -28.879 -13.326 -4.092 1.00 87.25 157 LYS A C 1
ATOM 1259 O O . LYS A 1 157 ? -29.927 -12.747 -3.826 1.00 87.25 157 LYS A O 1
ATOM 1264 N N . GLU A 1 158 ? -27.721 -12.714 -4.297 1.00 87.25 158 GLU A N 1
ATOM 1265 C CA . GLU A 1 158 ? -27.512 -11.269 -4.203 1.00 87.25 158 GLU A CA 1
ATOM 1266 C C . GLU A 1 158 ? -27.411 -10.612 -5.587 1.00 87.25 158 GLU A C 1
ATOM 1268 O O . GLU A 1 158 ? -27.472 -9.390 -5.674 1.00 87.25 158 GLU A O 1
ATOM 1273 N N . SER A 1 159 ? -27.287 -11.409 -6.660 1.00 85.62 159 SER A N 1
ATOM 1274 C CA . SER A 1 159 ? -27.045 -10.946 -8.037 1.00 85.62 159 SER A CA 1
ATOM 1275 C C . SER A 1 159 ? -25.844 -9.996 -8.121 1.00 85.62 159 SER A C 1
ATOM 1277 O O . SER A 1 159 ? -25.894 -8.944 -8.754 1.00 85.62 159 SER A O 1
ATOM 1279 N N . MET A 1 160 ? -24.759 -10.371 -7.438 1.00 88.25 160 MET A N 1
ATOM 1280 C CA . MET A 1 160 ? -23.523 -9.596 -7.336 1.00 88.25 160 MET A CA 1
ATOM 1281 C C . MET A 1 160 ? -22.302 -10.507 -7.450 1.00 88.25 160 MET A C 1
ATOM 1283 O O . MET A 1 160 ? -22.234 -11.546 -6.787 1.00 88.25 160 MET A O 1
ATOM 1287 N N . GLY A 1 161 ? -21.309 -10.077 -8.234 1.00 90.62 161 GLY A N 1
ATOM 1288 C CA . GLY A 1 161 ? -20.005 -10.735 -8.313 1.00 90.62 161 GLY A CA 1
ATOM 1289 C C . GLY A 1 161 ? -19.305 -10.793 -6.951 1.00 90.62 161 GLY A C 1
ATOM 1290 O O . GLY A 1 161 ? -19.379 -9.857 -6.154 1.00 90.62 161 GLY A O 1
ATOM 1291 N N . GLN A 1 162 ? -18.638 -11.912 -6.679 1.00 94.38 162 GLN A N 1
ATOM 1292 C CA . GLN A 1 162 ? -18.050 -12.233 -5.374 1.00 94.38 162 GLN A CA 1
ATOM 1293 C C . GLN A 1 162 ? -16.524 -12.308 -5.473 1.00 94.38 162 GLN A C 1
ATOM 1295 O O . GLN A 1 162 ? -15.996 -12.622 -6.536 1.00 94.38 162 GLN A O 1
ATOM 1300 N N . THR A 1 163 ? -15.804 -12.090 -4.369 1.00 94.31 163 THR A N 1
ATOM 1301 C CA . THR A 1 163 ? -14.336 -12.230 -4.340 1.00 94.31 163 THR A CA 1
ATOM 1302 C C . THR A 1 163 ? -13.863 -12.944 -3.079 1.00 94.31 163 THR A C 1
ATOM 1304 O O . THR A 1 163 ? -14.122 -12.496 -1.964 1.00 94.31 163 THR A O 1
ATOM 1307 N N . ILE A 1 164 ? -13.106 -14.025 -3.266 1.00 95.25 164 ILE A N 1
ATOM 1308 C CA . ILE A 1 164 ? -12.409 -14.765 -2.215 1.00 95.25 164 ILE A CA 1
ATOM 1309 C C . ILE A 1 164 ? -10.952 -14.285 -2.186 1.00 95.25 164 ILE A C 1
ATOM 1311 O O . ILE A 1 164 ? -10.218 -14.419 -3.167 1.00 95.25 164 ILE A O 1
ATOM 1315 N N . ILE A 1 165 ? -10.534 -13.715 -1.055 1.00 92.50 165 ILE A N 1
ATOM 1316 C CA . ILE A 1 165 ? -9.171 -13.216 -0.838 1.00 92.50 165 ILE A CA 1
ATOM 1317 C C . ILE A 1 165 ? -8.386 -14.259 -0.043 1.00 92.50 165 ILE A C 1
ATOM 1319 O O . ILE A 1 165 ? -8.810 -14.659 1.040 1.00 92.50 165 ILE A O 1
ATOM 1323 N N . VAL A 1 166 ? -7.235 -14.675 -0.569 1.00 92.44 166 VAL A N 1
ATOM 1324 C CA . VAL A 1 166 ? -6.325 -15.632 0.065 1.00 92.44 166 VAL A CA 1
ATOM 1325 C C . VAL A 1 166 ? -5.006 -14.920 0.365 1.00 92.44 166 VAL A C 1
ATOM 1327 O O . VAL A 1 166 ? -4.211 -14.645 -0.533 1.00 92.44 166 VAL A O 1
ATOM 1330 N N . SER A 1 167 ? -4.781 -14.602 1.640 1.00 89.19 167 SER A N 1
ATOM 1331 C CA . SER A 1 167 ? -3.607 -13.869 2.134 1.00 89.19 167 SER A CA 1
ATOM 1332 C C . SER A 1 167 ? -2.827 -14.674 3.185 1.00 89.19 167 SER A C 1
ATOM 1334 O O . SER A 1 167 ? -3.244 -15.753 3.605 1.00 89.19 167 SER A O 1
ATOM 1336 N N . GLY A 1 168 ? -1.644 -14.180 3.563 1.00 87.88 168 GLY A N 1
ATOM 1337 C CA . GLY A 1 168 ? -0.722 -14.841 4.495 1.00 87.88 168 GLY A CA 1
ATOM 1338 C C . GLY A 1 168 ? 0.726 -14.859 3.996 1.00 87.88 168 GLY A C 1
ATOM 1339 O O . GLY A 1 168 ? 1.027 -14.430 2.877 1.00 87.88 168 GLY A O 1
ATOM 1340 N N . GLU A 1 169 ? 1.642 -15.368 4.818 1.00 85.75 169 GLU A N 1
ATOM 1341 C CA . GLU A 1 169 ? 3.080 -15.404 4.515 1.00 85.75 169 GLU A CA 1
ATOM 1342 C C . GLU A 1 169 ? 3.445 -16.293 3.305 1.00 85.75 169 GLU A C 1
ATOM 1344 O O . GLU A 1 169 ? 2.627 -17.058 2.774 1.00 85.75 169 GLU A O 1
ATOM 1349 N N . SER A 1 170 ? 4.691 -16.196 2.823 1.00 83.19 170 SER A N 1
ATOM 1350 C CA . SER A 1 170 ? 5.211 -17.188 1.871 1.00 83.19 170 SER A CA 1
ATOM 1351 C C . SER A 1 170 ? 5.338 -18.554 2.555 1.00 83.19 170 SER A C 1
ATOM 1353 O O . SER A 1 170 ? 5.707 -18.633 3.722 1.00 83.19 170 SER A O 1
ATOM 1355 N N . GLY A 1 171 ? 4.968 -19.624 1.848 1.00 83.69 171 GLY A N 1
ATOM 1356 C CA . GLY A 1 171 ? 4.865 -20.977 2.410 1.00 83.69 171 GLY A CA 1
ATOM 1357 C C . GLY A 1 171 ? 3.553 -21.282 3.154 1.00 83.69 171 GLY A C 1
ATOM 1358 O O . GLY A 1 171 ? 3.286 -22.444 3.440 1.00 83.69 171 GLY A O 1
ATOM 1359 N N . ALA A 1 172 ? 2.675 -20.300 3.402 1.00 89.06 172 ALA A N 1
ATOM 1360 C CA . ALA A 1 172 ? 1.435 -20.501 4.172 1.00 89.06 172 ALA A CA 1
ATOM 1361 C C . ALA A 1 172 ? 0.322 -21.318 3.463 1.00 89.06 172 ALA A C 1
ATOM 1363 O O . ALA A 1 172 ? -0.723 -21.558 4.056 1.00 89.06 172 ALA A O 1
ATOM 1364 N N . GLY A 1 173 ? 0.513 -21.749 2.208 1.00 89.56 173 GLY A N 1
ATOM 1365 C CA . GLY A 1 173 ? -0.473 -22.557 1.466 1.00 89.56 173 GLY A CA 1
ATOM 1366 C C . GLY A 1 173 ? -1.512 -21.769 0.649 1.00 89.56 173 GLY A C 1
ATOM 1367 O O . GLY A 1 173 ? -2.528 -22.338 0.243 1.00 89.56 173 GLY A O 1
ATOM 1368 N N . LYS A 1 174 ? -1.268 -20.477 0.375 1.00 90.19 174 LYS A N 1
ATOM 1369 C CA . LYS A 1 174 ? -2.182 -19.608 -0.396 1.00 90.19 174 LYS A CA 1
ATOM 1370 C C . LYS A 1 174 ? -2.521 -20.158 -1.785 1.00 90.19 174 LYS A C 1
ATOM 1372 O O . LYS A 1 174 ? -3.685 -20.402 -2.081 1.00 90.19 174 LYS A O 1
ATOM 1377 N N . THR A 1 175 ? -1.505 -20.415 -2.608 1.00 86.12 175 THR A N 1
ATOM 1378 C CA . THR A 1 175 ? -1.670 -20.866 -3.998 1.00 86.12 175 THR A CA 1
ATOM 1379 C C . THR A 1 175 ? -2.335 -22.241 -4.089 1.00 86.12 175 THR A C 1
ATOM 1381 O O . THR A 1 175 ? -3.177 -22.453 -4.957 1.00 86.12 175 THR A O 1
ATOM 1384 N N . GLU A 1 176 ? -2.063 -23.147 -3.145 1.00 88.38 176 GLU A N 1
ATOM 1385 C CA . GLU A 1 176 ? -2.782 -24.425 -3.036 1.00 88.38 176 GLU A CA 1
ATOM 1386 C C . GLU A 1 176 ? -4.255 -24.217 -2.664 1.00 88.38 176 GLU A C 1
ATOM 1388 O O . GLU A 1 176 ? -5.140 -24.814 -3.272 1.00 88.38 176 GLU A O 1
ATOM 1393 N N . SER A 1 177 ? -4.549 -23.293 -1.746 1.00 93.06 177 SER A N 1
ATOM 1394 C CA . SER A 1 177 ? -5.933 -22.920 -1.434 1.00 93.06 177 SER A CA 1
ATOM 1395 C C . SER A 1 177 ? -6.639 -22.314 -2.658 1.00 93.06 177 SER A C 1
ATOM 1397 O O . SER A 1 177 ? -7.753 -22.712 -2.987 1.00 93.06 177 SER A O 1
ATOM 1399 N N . ALA A 1 178 ? -5.981 -21.431 -3.414 1.00 91.00 178 ALA A N 1
ATOM 1400 C CA . ALA A 1 178 ? -6.522 -20.905 -4.667 1.00 91.00 178 ALA A CA 1
ATOM 1401 C C . ALA A 1 178 ? -6.797 -22.023 -5.697 1.00 91.00 178 ALA A C 1
ATOM 1403 O O . ALA A 1 178 ? -7.878 -22.051 -6.287 1.00 91.00 178 ALA A O 1
ATOM 1404 N N . LYS A 1 179 ? -5.879 -22.990 -5.865 1.00 88.06 179 LYS A N 1
ATOM 1405 C CA . LYS A 1 179 ? -6.078 -24.187 -6.710 1.00 88.06 179 LYS A CA 1
ATOM 1406 C C . LYS A 1 179 ? -7.308 -24.992 -6.278 1.00 88.06 179 LYS A C 1
ATOM 1408 O O . LYS A 1 179 ? -8.118 -25.362 -7.127 1.00 88.06 179 LYS A O 1
ATOM 1413 N N . PHE A 1 180 ? -7.488 -25.236 -4.979 1.00 91.75 180 PHE A N 1
ATOM 1414 C CA . PHE A 1 180 ? -8.639 -25.985 -4.466 1.00 91.75 180 PHE A CA 1
ATOM 1415 C C . PHE A 1 180 ? -9.967 -25.217 -4.579 1.00 91.75 180 PHE A C 1
ATOM 1417 O O . PHE A 1 180 ? -10.976 -25.842 -4.899 1.00 91.75 180 PHE A O 1
ATOM 1424 N N . ILE A 1 181 ? -9.978 -23.887 -4.415 1.00 93.44 181 ILE A N 1
ATOM 1425 C CA . ILE A 1 181 ? -11.158 -23.042 -4.691 1.00 93.44 181 ILE A CA 1
ATOM 1426 C C . ILE A 1 181 ? -11.551 -23.142 -6.171 1.00 93.44 181 ILE A C 1
ATOM 1428 O O . ILE A 1 181 ? -12.701 -23.449 -6.479 1.00 93.44 181 ILE A O 1
ATOM 1432 N N . MET A 1 182 ? -10.602 -22.942 -7.093 1.00 88.75 182 MET A N 1
ATOM 1433 C CA . MET A 1 182 ? -10.872 -23.028 -8.535 1.00 88.75 182 MET A CA 1
ATOM 1434 C C . MET A 1 182 ? -11.357 -24.424 -8.941 1.00 88.75 182 MET A C 1
ATOM 1436 O O . MET A 1 182 ? -12.327 -24.545 -9.685 1.00 88.75 182 MET A O 1
ATOM 1440 N N . ARG A 1 183 ? -10.742 -25.485 -8.400 1.00 87.69 183 ARG A N 1
ATOM 1441 C CA . ARG A 1 183 ? -11.180 -26.869 -8.627 1.00 87.69 183 ARG A CA 1
ATOM 1442 C C . ARG A 1 183 ? -12.597 -27.124 -8.109 1.00 87.69 183 ARG A C 1
ATOM 1444 O O . ARG A 1 183 ? -13.343 -27.836 -8.774 1.00 87.69 183 ARG A O 1
ATOM 1451 N N . TYR A 1 184 ? -12.972 -26.564 -6.957 1.00 91.00 184 TYR A N 1
ATOM 1452 C CA . TYR A 1 184 ? -14.335 -26.676 -6.434 1.00 91.00 184 TYR A CA 1
ATOM 1453 C C . TYR A 1 184 ? -15.343 -26.026 -7.387 1.00 91.00 184 TYR A C 1
ATOM 1455 O O . TYR A 1 184 ? -16.275 -26.691 -7.832 1.00 91.00 184 TYR A O 1
ATOM 1463 N N . LEU A 1 185 ? -15.103 -24.768 -7.772 1.00 89.44 185 LEU A N 1
ATOM 1464 C CA . LEU A 1 185 ? -15.985 -24.013 -8.668 1.00 89.44 185 LEU A CA 1
ATOM 1465 C C . LEU A 1 185 ? -16.124 -24.674 -10.053 1.00 89.44 185 LEU A C 1
ATOM 1467 O O . LEU A 1 185 ? -17.218 -24.693 -10.602 1.00 89.44 185 LEU A O 1
ATOM 1471 N N . ALA A 1 186 ? -15.063 -25.300 -10.572 1.00 83.06 186 ALA A N 1
ATOM 1472 C CA . ALA A 1 186 ? -15.097 -26.098 -11.805 1.00 83.06 186 ALA A CA 1
ATOM 1473 C C . ALA A 1 186 ? -15.882 -27.430 -11.698 1.00 83.06 186 ALA A C 1
ATOM 1475 O O . ALA A 1 186 ? -16.245 -28.023 -12.716 1.00 83.06 186 ALA A O 1
ATOM 1476 N N . SER A 1 187 ? -16.126 -27.926 -10.479 1.00 81.44 187 SER A N 1
ATOM 1477 C CA . SER A 1 187 ? -16.704 -29.259 -10.225 1.00 81.44 187 SER A CA 1
ATOM 1478 C C . SER A 1 187 ? -18.175 -29.243 -9.783 1.00 81.44 187 SER A C 1
ATOM 1480 O O . SER A 1 187 ? -18.808 -30.300 -9.769 1.00 81.44 187 SER A O 1
ATOM 1482 N N . VAL A 1 188 ? -18.717 -28.083 -9.394 1.00 78.81 188 VAL A N 1
ATOM 1483 C CA . VAL A 1 188 ? -20.126 -27.925 -8.994 1.00 78.81 188 VAL A CA 1
ATOM 1484 C C . VAL A 1 188 ? -21.012 -27.765 -10.233 1.00 78.81 188 VAL A C 1
ATOM 1486 O O . VAL A 1 188 ? -20.683 -27.021 -11.152 1.00 78.81 188 VAL A O 1
ATOM 1489 N N . ASN A 1 189 ? -22.147 -28.469 -10.253 1.00 68.31 189 ASN A N 1
ATOM 1490 C CA . ASN A 1 189 ? -23.135 -28.395 -11.333 1.00 68.31 189 ASN A CA 1
ATOM 1491 C C . ASN A 1 189 ? -24.228 -27.349 -11.013 1.00 68.31 189 ASN A C 1
ATOM 1493 O O . ASN A 1 189 ? -24.596 -27.212 -9.841 1.00 68.31 189 ASN A O 1
ATOM 1497 N N . PRO A 1 190 ? -24.814 -26.674 -12.024 1.00 66.50 190 PRO A N 1
ATOM 1498 C CA . PRO A 1 190 ? -25.944 -25.769 -11.829 1.00 66.50 190 PRO A CA 1
ATOM 1499 C C . PRO A 1 190 ? -27.151 -26.440 -11.148 1.00 66.50 190 PRO A C 1
ATOM 1501 O O . PRO A 1 190 ? -27.523 -27.559 -11.509 1.00 66.50 190 PRO A O 1
ATOM 1504 N N . PRO A 1 191 ? -27.840 -25.758 -10.216 1.00 57.44 191 PRO A N 1
ATOM 1505 C CA . PRO A 1 191 ? -28.902 -26.361 -9.405 1.00 57.44 191 PRO A CA 1
ATOM 1506 C C . PRO A 1 191 ? -30.182 -26.733 -10.176 1.00 57.44 191 PRO A C 1
ATOM 1508 O O . PRO A 1 191 ? -31.013 -27.461 -9.636 1.00 57.44 191 PRO A O 1
ATOM 1511 N N . GLU A 1 192 ? -30.351 -26.267 -11.419 1.00 53.62 192 GLU A N 1
ATOM 1512 C CA . GLU A 1 192 ? -31.474 -26.641 -12.295 1.00 53.62 192 GLU A CA 1
ATOM 1513 C C . GLU A 1 192 ? -31.139 -27.774 -13.286 1.00 53.62 192 GLU A C 1
ATOM 1515 O O . GLU A 1 192 ? -31.981 -28.141 -14.110 1.00 53.62 192 GLU A O 1
ATOM 1520 N N . SER A 1 193 ? -29.943 -28.381 -13.212 1.00 56.03 193 SER A N 1
ATOM 1521 C CA . SER A 1 193 ? -29.590 -29.518 -14.070 1.00 56.03 193 SER A CA 1
ATOM 1522 C C . SER A 1 193 ? -30.475 -30.733 -13.744 1.00 56.03 193 SER A C 1
ATOM 1524 O O . SER A 1 193 ? -30.217 -31.486 -12.806 1.00 56.03 193 SER A O 1
ATOM 1526 N N . SER A 1 194 ? -31.542 -30.933 -14.522 1.00 40.84 194 SER A N 1
ATOM 1527 C CA . SER A 1 194 ? -32.600 -31.925 -14.257 1.00 40.84 194 SER A CA 1
ATOM 1528 C C . SER A 1 194 ? -32.166 -33.392 -14.405 1.00 40.84 194 SER A C 1
ATOM 1530 O O . SER A 1 194 ? -32.894 -34.307 -14.009 1.00 40.84 194 SER A O 1
ATOM 1532 N N . ALA A 1 195 ? -30.966 -33.634 -14.933 1.00 46.84 195 ALA A N 1
ATOM 1533 C CA . ALA A 1 195 ? -30.325 -34.938 -14.922 1.00 46.84 195 ALA A CA 1
ATOM 1534 C C . ALA A 1 195 ? -29.663 -35.215 -13.562 1.00 46.84 195 ALA A C 1
ATOM 1536 O O . ALA A 1 195 ? -28.974 -34.367 -13.003 1.00 46.84 195 ALA A O 1
ATOM 1537 N N . LYS A 1 196 ? -29.766 -36.459 -13.070 1.00 43.31 196 LYS A N 1
ATOM 1538 C CA . LYS A 1 196 ? -28.954 -36.966 -11.944 1.00 43.31 196 LYS A CA 1
ATOM 1539 C C . LYS A 1 196 ? -27.503 -37.237 -12.377 1.00 43.31 196 LYS A C 1
ATOM 1541 O O . LYS A 1 196 ? -26.973 -38.325 -12.145 1.00 43.31 196 LYS A O 1
ATOM 1546 N N . THR A 1 197 ? -26.888 -36.278 -13.061 1.00 47.03 197 THR A N 1
ATOM 1547 C CA . THR A 1 197 ? -25.483 -36.335 -13.459 1.00 47.03 197 THR A CA 1
ATOM 1548 C C . THR A 1 197 ? -24.637 -36.343 -12.194 1.00 47.03 197 THR A C 1
ATOM 1550 O O . THR A 1 197 ? -24.868 -35.554 -11.277 1.00 47.03 197 THR A O 1
ATOM 1553 N N . ARG A 1 198 ? -23.677 -37.266 -12.120 1.00 52.34 198 ARG A N 1
ATOM 1554 C CA . ARG A 1 198 ? -22.716 -37.302 -11.016 1.00 52.34 198 ARG A CA 1
ATOM 1555 C C . ARG A 1 198 ? -21.935 -35.984 -10.985 1.00 52.34 198 ARG A C 1
ATOM 1557 O O . ARG A 1 198 ? -21.696 -35.377 -12.027 1.00 52.34 198 ARG A O 1
ATOM 1564 N N . THR A 1 199 ? -21.512 -35.565 -9.798 1.00 53.44 199 THR A N 1
ATOM 1565 C CA . THR A 1 199 ? -20.370 -34.655 -9.642 1.00 53.44 199 THR A CA 1
ATOM 1566 C C . THR A 1 199 ? -19.213 -35.200 -10.478 1.00 53.44 199 THR A C 1
ATOM 1568 O O . THR A 1 199 ? -18.913 -36.391 -10.367 1.00 53.44 199 THR A O 1
ATOM 1571 N N . LYS A 1 200 ? -18.604 -34.357 -11.325 1.00 60.03 200 LYS A N 1
ATOM 1572 C CA . LYS A 1 200 ? -17.524 -34.749 -12.249 1.00 60.03 200 LYS A CA 1
ATOM 1573 C C . LYS A 1 200 ? -16.423 -35.469 -11.463 1.00 60.03 200 LYS A C 1
ATOM 1575 O O . LYS A 1 200 ? -15.790 -34.881 -10.585 1.00 60.03 200 LYS A O 1
ATOM 1580 N N . ALA A 1 201 ? -16.240 -36.758 -11.727 1.00 47.75 201 ALA A N 1
ATOM 1581 C CA . ALA A 1 201 ? -15.378 -37.632 -10.937 1.00 47.75 201 ALA A CA 1
ATOM 1582 C C . ALA A 1 201 ? -13.907 -37.534 -11.367 1.00 47.75 201 ALA A C 1
ATOM 1584 O O . ALA A 1 201 ? -13.007 -37.798 -10.566 1.00 47.75 201 ALA A O 1
ATOM 1585 N N . SER A 1 202 ? -13.656 -37.128 -12.615 1.00 55.28 202 SER A N 1
ATOM 1586 C CA . SER A 1 202 ? -12.322 -36.932 -13.185 1.00 55.28 202 SER A CA 1
ATOM 1587 C C . SER A 1 202 ? -12.201 -35.592 -13.919 1.00 55.28 202 SER A C 1
ATOM 1589 O O . SER A 1 202 ? -13.191 -34.964 -14.292 1.00 55.28 202 SER A O 1
ATOM 1591 N N . LEU A 1 203 ? -10.958 -35.171 -14.172 1.00 52.53 203 LEU A N 1
ATOM 1592 C CA . LEU A 1 203 ? -10.660 -34.034 -15.052 1.00 52.53 203 LEU A CA 1
ATOM 1593 C C . LEU A 1 203 ? -11.044 -34.320 -16.517 1.00 52.53 203 LEU A C 1
ATOM 1595 O O . LEU A 1 203 ? -11.261 -33.391 -17.285 1.00 52.53 203 LEU A O 1
ATOM 1599 N N . ASP A 1 204 ? -11.197 -35.592 -16.896 1.00 54.72 204 ASP A N 1
ATOM 1600 C CA . ASP A 1 204 ? -11.643 -35.983 -18.236 1.00 54.72 204 ASP A CA 1
ATOM 1601 C C . ASP A 1 204 ? -13.150 -35.787 -18.463 1.00 54.72 204 ASP A C 1
ATOM 1603 O O . ASP A 1 204 ? -13.586 -35.755 -19.614 1.00 54.72 204 ASP A O 1
ATOM 1607 N N . GLU A 1 205 ? -13.926 -35.571 -17.396 1.00 57.41 205 GLU A N 1
ATOM 1608 C CA . GLU A 1 205 ? -15.338 -35.155 -17.433 1.00 57.41 205 GLU A CA 1
ATOM 1609 C C . GLU A 1 205 ? -15.516 -33.622 -17.326 1.00 57.41 205 GLU A C 1
ATOM 1611 O O . GLU A 1 205 ? -16.642 -33.123 -17.364 1.00 57.41 205 GLU A O 1
ATOM 1616 N N . SER A 1 206 ? -14.425 -32.854 -17.189 1.00 65.50 206 SER A N 1
ATOM 1617 C CA . SER A 1 206 ? -14.468 -31.386 -17.115 1.00 65.50 206 SER A CA 1
ATOM 1618 C C . SER A 1 206 ? -14.578 -30.747 -18.505 1.00 65.50 206 SER A C 1
ATOM 1620 O O . SER A 1 206 ? -14.086 -31.306 -19.494 1.00 65.50 206 SER A O 1
ATOM 1622 N N . SER A 1 207 ? -15.176 -29.556 -18.592 1.00 70.19 207 SER A N 1
ATOM 1623 C CA . SER A 1 207 ? -15.220 -28.783 -19.844 1.00 70.19 207 SER A CA 1
ATOM 1624 C C . SER A 1 207 ? -13.822 -28.317 -20.267 1.00 70.19 207 SER A C 1
ATOM 1626 O O . SER A 1 207 ? -12.888 -28.295 -19.462 1.00 70.19 207 SER A O 1
ATOM 1628 N N . GLU A 1 208 ? -13.660 -27.946 -21.538 1.00 74.75 208 GLU A N 1
ATOM 1629 C CA . GLU A 1 208 ? -12.384 -27.453 -22.074 1.00 74.75 208 GLU A CA 1
ATOM 1630 C C . GLU A 1 208 ? -11.914 -26.181 -21.349 1.00 74.75 208 GLU A C 1
ATOM 1632 O O . GLU A 1 208 ? -10.764 -26.113 -20.914 1.00 74.75 208 GLU A O 1
ATOM 1637 N N . VAL A 1 209 ? -12.839 -25.250 -21.087 1.00 78.00 209 VAL A N 1
ATOM 1638 C CA . VAL A 1 209 ? -12.605 -24.029 -20.298 1.00 78.00 209 VAL A CA 1
ATOM 1639 C C . VAL A 1 209 ? -12.119 -24.362 -18.882 1.00 78.00 209 VAL A C 1
ATOM 1641 O O . VAL A 1 209 ? -11.154 -23.773 -18.400 1.00 78.00 209 VAL A O 1
ATOM 1644 N N . GLU A 1 210 ? -12.711 -25.357 -18.214 1.00 78.69 210 GLU A N 1
ATOM 1645 C CA . GLU A 1 210 ? -12.253 -25.800 -16.886 1.00 78.69 210 GLU A CA 1
ATOM 1646 C C . GLU A 1 210 ? -10.816 -26.356 -16.923 1.00 78.69 210 GLU A C 1
ATOM 1648 O O . GLU A 1 210 ? -10.032 -26.094 -16.006 1.00 78.69 210 GLU A O 1
ATOM 1653 N N . ARG A 1 211 ? -10.428 -27.072 -17.993 1.00 81.75 211 ARG A N 1
ATOM 1654 C CA . ARG A 1 211 ? -9.046 -27.567 -18.169 1.00 81.75 211 ARG A CA 1
ATOM 1655 C C . ARG A 1 211 ? -8.077 -26.421 -18.429 1.00 81.75 211 ARG A C 1
ATOM 1657 O O . ARG A 1 211 ? -7.008 -26.405 -17.824 1.00 81.75 211 ARG A O 1
ATOM 1664 N N . GLN A 1 212 ? -8.455 -25.455 -19.266 1.00 86.12 212 GLN A N 1
ATOM 1665 C CA . GLN A 1 212 ? -7.665 -24.251 -19.542 1.00 86.12 212 GLN A CA 1
ATOM 1666 C C . GLN A 1 212 ? -7.422 -23.438 -18.260 1.00 86.12 212 GLN A C 1
ATOM 1668 O O . GLN A 1 212 ? -6.270 -23.132 -17.948 1.00 86.12 212 GLN A O 1
ATOM 1673 N N . ILE A 1 213 ? -8.469 -23.175 -17.460 1.00 85.12 213 ILE A N 1
ATOM 1674 C CA . ILE A 1 213 ? -8.371 -22.468 -16.168 1.00 85.12 213 ILE A CA 1
ATOM 1675 C C . ILE A 1 213 ? -7.362 -23.162 -15.244 1.00 85.12 213 ILE A C 1
ATOM 1677 O O . ILE A 1 213 ? -6.470 -22.510 -14.693 1.00 85.12 213 ILE A O 1
ATOM 1681 N N . LEU A 1 214 ? -7.461 -24.486 -15.089 1.00 84.00 214 LEU A N 1
ATOM 1682 C CA . LEU A 1 214 ? -6.557 -25.241 -14.220 1.00 84.00 214 LEU A CA 1
ATOM 1683 C C . LEU A 1 214 ? -5.120 -25.286 -14.773 1.00 84.00 214 LEU A C 1
ATOM 1685 O O . LEU A 1 214 ? -4.174 -25.118 -13.996 1.00 84.00 214 LEU A O 1
ATOM 1689 N N . ALA A 1 215 ? -4.952 -25.416 -16.095 1.00 87.12 215 ALA A N 1
ATOM 1690 C CA . ALA A 1 215 ? -3.658 -25.420 -16.782 1.00 87.12 215 ALA A CA 1
ATOM 1691 C C . ALA A 1 215 ? -2.888 -24.091 -16.673 1.00 87.12 215 ALA A C 1
ATOM 1693 O O . ALA A 1 215 ? -1.659 -24.102 -16.750 1.00 87.12 215 ALA A O 1
ATOM 1694 N N . THR A 1 216 ? -3.558 -22.960 -16.413 1.00 89.19 216 THR A N 1
ATOM 1695 C CA . THR A 1 216 ? -2.858 -21.681 -16.169 1.00 89.19 216 THR A CA 1
ATOM 1696 C C . THR A 1 216 ? -1.877 -21.734 -14.999 1.00 89.19 216 THR A C 1
ATOM 1698 O O . THR A 1 216 ? -0.912 -20.972 -14.985 1.00 89.19 216 THR A O 1
ATOM 1701 N N . ASN A 1 217 ? -2.087 -22.627 -14.025 1.00 88.06 217 ASN A N 1
ATOM 1702 C CA . ASN A 1 217 ? -1.281 -22.651 -12.808 1.00 88.06 217 ASN A CA 1
ATOM 1703 C C . ASN A 1 217 ? 0.156 -23.141 -13.075 1.00 88.06 217 ASN A C 1
ATOM 1705 O O . ASN A 1 217 ? 1.055 -22.331 -12.867 1.00 88.06 217 ASN A O 1
ATOM 1709 N N . PRO A 1 218 ? 0.423 -24.339 -13.645 1.00 91.62 218 PRO A N 1
ATOM 1710 C CA . PRO A 1 218 ? 1.787 -24.722 -14.028 1.00 91.62 218 PRO A CA 1
ATOM 1711 C C . PRO A 1 218 ? 2.484 -23.718 -14.958 1.00 91.62 218 PRO A C 1
ATOM 1713 O O . PRO A 1 218 ? 3.661 -23.422 -14.766 1.00 91.62 218 PRO A O 1
ATOM 1716 N N . ALA A 1 219 ? 1.761 -23.143 -15.929 1.00 92.69 219 ALA A N 1
ATOM 1717 C CA . ALA A 1 219 ? 2.331 -22.163 -16.854 1.00 92.69 219 ALA A CA 1
ATOM 1718 C C . ALA A 1 219 ? 2.769 -20.867 -16.143 1.00 92.69 219 ALA A C 1
ATOM 1720 O O . ALA A 1 219 ? 3.891 -20.403 -16.341 1.00 92.69 219 ALA A O 1
ATOM 1721 N N . LEU A 1 220 ? 1.920 -20.292 -15.285 1.00 93.00 220 LEU A N 1
ATOM 1722 C CA . LEU A 1 220 ? 2.259 -19.071 -14.548 1.00 93.00 220 LEU A CA 1
ATOM 1723 C C . LEU A 1 220 ? 3.214 -19.334 -13.372 1.00 93.00 220 LEU A C 1
ATOM 1725 O O . LEU A 1 220 ? 4.005 -18.457 -13.045 1.00 93.00 220 LEU A O 1
ATOM 1729 N N . GLU A 1 221 ? 3.209 -20.525 -12.767 1.00 92.88 221 GLU A N 1
ATOM 1730 C CA . GLU A 1 221 ? 4.180 -20.906 -11.731 1.00 92.88 221 GLU A CA 1
ATOM 1731 C C . GLU A 1 221 ? 5.584 -21.098 -12.326 1.00 92.88 221 GLU A C 1
ATOM 1733 O O . GLU A 1 221 ? 6.557 -20.609 -11.757 1.00 92.88 221 GLU A O 1
ATOM 1738 N N . ALA A 1 222 ? 5.722 -21.706 -13.508 1.00 96.38 222 ALA A N 1
ATOM 1739 C CA . ALA A 1 222 ? 7.024 -21.845 -14.165 1.00 96.38 222 ALA A CA 1
ATOM 1740 C C . ALA A 1 222 ? 7.689 -20.485 -14.463 1.00 96.38 222 ALA A C 1
ATOM 1742 O O . ALA A 1 222 ? 8.884 -20.304 -14.213 1.00 96.38 222 ALA A O 1
ATOM 1743 N N . PHE A 1 223 ? 6.917 -19.515 -14.963 1.00 97.00 223 PHE A N 1
ATOM 1744 C CA . PHE A 1 223 ? 7.409 -18.181 -15.337 1.00 97.00 223 PHE A CA 1
ATOM 1745 C C . PHE A 1 223 ? 7.341 -17.144 -14.198 1.00 97.00 223 PHE A C 1
ATOM 1747 O O . PHE A 1 223 ? 7.947 -16.078 -14.314 1.00 97.00 223 PHE A O 1
ATOM 1754 N N . GLY A 1 224 ? 6.611 -17.419 -13.116 1.00 93.94 224 GLY A N 1
ATOM 1755 C CA . GLY A 1 224 ? 6.300 -16.456 -12.053 1.00 93.94 224 GLY A CA 1
ATOM 1756 C C . GLY A 1 224 ? 6.701 -16.882 -10.637 1.00 93.94 224 GLY A C 1
ATOM 1757 O O . GLY A 1 224 ? 6.710 -16.037 -9.738 1.00 93.94 224 GLY A O 1
ATOM 1758 N N . ASN A 1 225 ? 7.093 -18.140 -10.419 1.00 93.12 225 ASN A N 1
ATOM 1759 C CA . ASN A 1 225 ? 7.547 -18.631 -9.119 1.00 93.12 225 ASN A CA 1
ATOM 1760 C C . ASN A 1 225 ? 9.050 -18.949 -9.112 1.00 93.12 225 ASN A C 1
ATOM 1762 O O . ASN A 1 225 ? 9.668 -19.214 -10.146 1.00 93.12 225 ASN A O 1
ATOM 1766 N N . ALA A 1 226 ? 9.636 -18.920 -7.915 1.00 93.19 226 ALA A N 1
ATOM 1767 C CA . ALA A 1 226 ? 11.038 -19.237 -7.666 1.00 93.19 226 ALA A CA 1
ATOM 1768 C C . ALA A 1 226 ? 11.250 -19.810 -6.254 1.00 93.19 226 ALA A C 1
ATOM 1770 O O . ALA A 1 226 ? 10.435 -19.600 -5.351 1.00 93.19 226 ALA A O 1
ATOM 1771 N N . LYS A 1 227 ? 12.390 -20.478 -6.039 1.00 91.62 227 LYS A N 1
ATOM 1772 C CA . LYS A 1 227 ? 12.852 -20.861 -4.696 1.00 91.62 227 LYS A CA 1
ATOM 1773 C C . LYS A 1 227 ? 13.260 -19.623 -3.913 1.00 91.62 227 LYS A C 1
ATOM 1775 O O . LYS A 1 227 ? 14.140 -18.885 -4.357 1.00 91.62 227 LYS A O 1
ATOM 1780 N N . THR A 1 228 ? 12.696 -19.474 -2.723 1.00 86.12 228 THR A N 1
ATOM 1781 C CA . THR A 1 228 ? 13.115 -18.499 -1.710 1.00 86.12 228 THR A CA 1
ATOM 1782 C C . THR A 1 228 ? 13.522 -19.199 -0.418 1.00 86.12 228 THR A C 1
ATOM 1784 O O . THR A 1 228 ? 13.187 -20.362 -0.203 1.00 86.12 228 THR A O 1
ATOM 1787 N N . THR A 1 229 ? 14.174 -18.470 0.483 1.00 82.06 229 THR A N 1
ATOM 1788 C CA . THR A 1 229 ? 14.538 -18.936 1.837 1.00 82.06 229 THR A CA 1
ATOM 1789 C C . THR A 1 229 ? 13.369 -19.468 2.685 1.00 82.06 229 THR A C 1
ATOM 1791 O O . THR A 1 229 ? 13.615 -20.217 3.627 1.00 82.06 229 THR A O 1
ATOM 1794 N N . ARG A 1 230 ? 12.110 -19.106 2.378 1.00 77.06 230 ARG A N 1
ATOM 1795 C CA . ARG A 1 230 ? 10.904 -19.568 3.103 1.00 77.06 230 ARG A CA 1
ATOM 1796 C C . ARG A 1 230 ? 10.067 -20.613 2.355 1.00 77.06 230 ARG A C 1
ATOM 1798 O O . ARG A 1 230 ? 9.207 -21.238 2.967 1.00 77.06 230 ARG A O 1
ATOM 1805 N N . ASN A 1 231 ? 10.243 -20.755 1.041 1.00 83.25 231 ASN A N 1
ATOM 1806 C CA . ASN A 1 231 ? 9.379 -21.580 0.193 1.00 83.25 231 ASN A CA 1
ATOM 1807 C C . ASN A 1 231 ? 10.066 -21.897 -1.146 1.00 83.25 231 ASN A C 1
ATOM 1809 O O . ASN A 1 231 ? 10.412 -20.977 -1.895 1.00 83.25 231 ASN A O 1
ATOM 1813 N N . ASP A 1 232 ? 10.205 -23.187 -1.462 1.00 87.62 232 ASP A N 1
ATOM 1814 C CA . ASP A 1 232 ? 10.788 -23.693 -2.711 1.00 87.62 232 ASP A CA 1
ATOM 1815 C C . ASP A 1 232 ? 9.960 -23.357 -3.964 1.00 87.62 232 ASP A C 1
ATOM 1817 O O . ASP A 1 232 ? 10.528 -23.199 -5.043 1.00 87.62 232 ASP A O 1
ATOM 1821 N N . ASN A 1 233 ? 8.641 -23.177 -3.831 1.00 88.44 233 ASN A N 1
ATOM 1822 C CA . ASN A 1 233 ? 7.750 -22.720 -4.899 1.00 88.44 233 ASN A CA 1
ATOM 1823 C C . ASN A 1 233 ? 7.049 -21.411 -4.489 1.00 88.44 233 ASN A C 1
ATOM 1825 O O . ASN A 1 233 ? 5.837 -21.366 -4.269 1.00 88.44 233 ASN A O 1
ATOM 1829 N N . SER A 1 234 ? 7.822 -20.335 -4.311 1.00 86.12 234 SER A N 1
ATOM 1830 C CA . SER A 1 234 ? 7.279 -19.023 -3.950 1.00 86.12 234 SER A CA 1
ATOM 1831 C C . SER A 1 234 ? 6.846 -18.246 -5.182 1.00 86.12 234 SER A C 1
ATOM 1833 O O . SER A 1 234 ? 7.691 -17.853 -5.985 1.00 86.12 234 SER A O 1
ATOM 1835 N N . SER A 1 235 ? 5.559 -17.916 -5.267 1.00 88.62 235 SER A N 1
ATOM 1836 C CA . SER A 1 235 ? 5.048 -16.903 -6.193 1.00 88.62 235 SER A CA 1
ATOM 1837 C C . SER A 1 235 ? 5.791 -15.586 -5.988 1.00 88.62 235 SER A C 1
ATOM 1839 O O . SER A 1 235 ? 5.886 -15.098 -4.857 1.00 88.62 235 SER A O 1
ATOM 1841 N N . ARG A 1 236 ? 6.355 -15.042 -7.073 1.00 87.81 236 ARG A N 1
ATOM 1842 C CA . ARG A 1 236 ? 7.009 -13.723 -7.138 1.00 87.81 236 ARG A CA 1
ATOM 1843 C C . ARG A 1 236 ? 6.247 -12.772 -8.076 1.00 87.81 236 ARG A C 1
ATOM 1845 O O . ARG A 1 236 ? 6.839 -11.921 -8.737 1.00 87.81 236 ARG A O 1
ATOM 1852 N N . PHE A 1 237 ? 4.928 -12.953 -8.114 1.00 89.56 237 PHE A N 1
ATOM 1853 C CA . PHE A 1 237 ? 3.886 -12.040 -8.585 1.00 89.56 237 PHE A CA 1
ATOM 1854 C C . PHE A 1 237 ? 2.611 -12.310 -7.759 1.00 89.56 237 PHE A C 1
ATOM 1856 O O . PHE A 1 237 ? 2.442 -13.408 -7.224 1.00 89.56 237 PHE A O 1
ATOM 1863 N N . GLY A 1 238 ? 1.716 -11.328 -7.649 1.00 88.50 238 GLY A N 1
ATOM 1864 C CA . GLY A 1 238 ? 0.346 -11.513 -7.152 1.00 88.50 238 GLY A CA 1
ATOM 1865 C C . GLY A 1 238 ? -0.624 -11.788 -8.304 1.00 88.50 238 GLY A C 1
ATOM 1866 O O . GLY A 1 238 ? -0.433 -11.267 -9.406 1.00 88.50 238 GLY A O 1
ATOM 1867 N N . LYS A 1 239 ? -1.672 -12.583 -8.068 1.00 90.69 239 LYS A N 1
ATOM 1868 C CA . LYS A 1 239 ? -2.581 -13.088 -9.109 1.00 90.69 239 LYS A CA 1
ATOM 1869 C C . LYS A 1 239 ? -4.048 -12.947 -8.698 1.00 90.69 239 LYS A C 1
ATOM 1871 O O . LYS A 1 239 ? -4.457 -13.464 -7.664 1.00 90.69 239 LYS A O 1
ATOM 1876 N N . TYR A 1 240 ? -4.851 -12.314 -9.547 1.00 93.00 240 TYR A N 1
ATOM 1877 C CA . TYR A 1 240 ? -6.309 -12.271 -9.429 1.00 93.00 240 TYR A CA 1
ATOM 1878 C C . TYR A 1 240 ? -6.931 -13.009 -10.614 1.00 93.00 240 TYR A C 1
ATOM 1880 O O . TYR A 1 240 ? -6.687 -12.633 -11.758 1.00 93.00 240 TYR A O 1
ATOM 1888 N N . ILE A 1 241 ? -7.709 -14.058 -10.349 1.00 92.38 241 ILE A N 1
ATOM 1889 C CA . ILE A 1 241 ? -8.439 -14.822 -11.371 1.00 92.38 241 ILE A CA 1
ATOM 1890 C C . ILE A 1 241 ? -9.930 -14.576 -11.173 1.00 92.38 241 ILE A C 1
ATOM 1892 O O . ILE A 1 241 ? -10.478 -14.941 -10.140 1.00 92.38 241 ILE A O 1
ATOM 1896 N N . GLN A 1 242 ? -10.589 -13.979 -12.160 1.00 93.12 242 GLN A N 1
ATOM 1897 C CA . GLN A 1 242 ? -12.043 -13.875 -12.237 1.00 93.12 242 GLN A CA 1
ATOM 1898 C C . GLN A 1 242 ? -12.558 -15.068 -13.047 1.00 93.12 242 GLN A C 1
ATOM 1900 O O . GLN A 1 242 ? -12.283 -15.147 -14.240 1.00 93.12 242 GLN A O 1
ATOM 1905 N N . ILE A 1 243 ? -13.285 -15.994 -12.421 1.00 91.81 243 ILE A N 1
ATOM 1906 C CA . ILE A 1 243 ? -14.060 -17.016 -13.140 1.00 91.81 243 ILE A CA 1
ATOM 1907 C C . ILE A 1 243 ? -15.386 -16.372 -13.548 1.00 91.81 243 ILE A C 1
ATOM 1909 O O . ILE A 1 243 ? -16.050 -15.773 -12.700 1.00 91.81 243 ILE A O 1
ATOM 1913 N N . LEU A 1 244 ? -15.741 -16.458 -14.831 1.00 91.44 244 LEU A N 1
ATOM 1914 C CA . LEU A 1 244 ? -16.915 -15.812 -15.419 1.00 91.44 244 LEU A CA 1
ATOM 1915 C C . LEU A 1 244 ? -18.076 -16.805 -15.538 1.00 91.44 244 LEU A C 1
ATOM 1917 O O . LEU A 1 244 ? -17.881 -17.928 -16.008 1.00 91.44 244 LEU A O 1
ATOM 1921 N N . PHE A 1 245 ? -19.277 -16.373 -15.154 1.00 89.94 245 PHE A N 1
ATOM 1922 C CA . PHE A 1 245 ? -20.493 -17.187 -15.137 1.00 89.94 245 PHE A CA 1
ATOM 1923 C C . PHE A 1 245 ? -21.627 -16.524 -15.930 1.00 89.94 245 PHE A C 1
ATOM 1925 O O . PHE A 1 245 ? -21.796 -15.303 -15.870 1.00 89.94 245 PHE A O 1
ATOM 1932 N N . ASP A 1 246 ? -22.425 -17.328 -16.634 1.00 86.69 246 ASP A N 1
ATOM 1933 C CA . ASP A 1 246 ? -23.683 -16.876 -17.245 1.00 86.69 246 ASP A CA 1
ATOM 1934 C C . ASP A 1 246 ? -24.838 -16.807 -16.222 1.00 86.69 246 ASP A C 1
ATOM 1936 O O . ASP A 1 246 ? -24.700 -17.215 -15.061 1.00 86.69 246 ASP A O 1
ATOM 1940 N N . GLY A 1 247 ? -26.015 -16.344 -16.658 1.00 78.75 247 GLY A N 1
ATOM 1941 C CA . GLY A 1 247 ? -27.239 -16.322 -15.849 1.00 78.75 247 GLY A CA 1
ATOM 1942 C C . GLY A 1 247 ? -27.763 -17.695 -15.394 1.00 78.75 247 GLY A C 1
ATOM 1943 O O . GLY A 1 247 ? -28.709 -17.754 -14.608 1.00 78.75 247 GLY A O 1
ATOM 1944 N N . LYS A 1 248 ? -27.160 -18.809 -15.837 1.00 79.56 248 LYS A N 1
ATOM 1945 C CA . LYS A 1 248 ? -27.455 -20.180 -15.373 1.00 79.56 248 LYS A CA 1
ATOM 1946 C C . LYS A 1 248 ? -26.427 -20.706 -14.370 1.00 79.56 248 LYS A C 1
ATOM 1948 O O . LYS A 1 248 ? -26.589 -21.818 -13.872 1.00 79.56 248 LYS A O 1
ATOM 1953 N N . GLN A 1 249 ? -25.411 -19.911 -14.032 1.00 79.94 249 GLN A N 1
ATOM 1954 C CA . GLN A 1 249 ? -24.257 -20.300 -13.221 1.00 79.94 249 GLN A CA 1
ATOM 1955 C C . GLN A 1 249 ? -23.310 -21.329 -13.877 1.00 79.94 249 GLN A C 1
ATOM 1957 O O . GLN A 1 249 ? -22.583 -22.020 -13.153 1.00 79.94 249 GLN A O 1
ATOM 1962 N N . GLU A 1 250 ? -23.282 -21.431 -15.209 1.00 83.69 250 GLU A N 1
ATOM 1963 C CA . GLU A 1 250 ? -22.271 -22.209 -15.942 1.00 83.69 250 GLU A CA 1
ATOM 1964 C C . GLU A 1 250 ? -21.014 -21.357 -16.191 1.00 83.69 250 GLU A C 1
ATOM 1966 O O . GLU A 1 250 ? -21.108 -20.156 -16.447 1.00 83.69 250 GLU A O 1
ATOM 1971 N N . ILE A 1 251 ? -19.821 -21.961 -16.105 1.00 87.31 251 ILE A N 1
ATOM 1972 C CA . ILE A 1 251 ? -18.557 -21.256 -16.375 1.00 87.31 251 ILE A CA 1
ATOM 1973 C C . ILE A 1 251 ? -18.438 -21.010 -17.881 1.00 87.31 251 ILE A C 1
ATOM 1975 O O . ILE A 1 251 ? -18.294 -21.953 -18.658 1.00 87.31 251 ILE A O 1
ATOM 1979 N N . VAL A 1 252 ? -18.451 -19.740 -18.290 1.00 87.81 252 VAL A N 1
ATOM 1980 C CA . VAL A 1 252 ? -18.304 -19.342 -19.702 1.00 87.81 252 VAL A CA 1
ATOM 1981 C C . VAL A 1 252 ? -16.870 -19.002 -20.095 1.00 87.81 252 VAL A C 1
ATOM 1983 O O . VAL A 1 252 ? -16.557 -19.048 -21.283 1.00 87.81 252 VAL A O 1
ATOM 1986 N N . GLY A 1 253 ? -16.012 -18.674 -19.125 1.00 89.44 253 GLY A N 1
ATOM 1987 C CA . GLY A 1 253 ? -14.623 -18.268 -19.341 1.00 89.44 253 GLY A CA 1
ATOM 1988 C C . GLY A 1 253 ? -13.932 -17.822 -18.051 1.00 89.44 253 GLY A C 1
ATOM 1989 O O . GLY A 1 253 ? -14.464 -17.991 -16.950 1.00 89.44 253 GLY A O 1
ATOM 1990 N N . ALA A 1 254 ? -12.751 -17.220 -18.176 1.00 90.50 254 ALA A N 1
ATOM 1991 C CA . ALA A 1 254 ? -12.052 -16.588 -17.057 1.00 90.50 254 ALA A CA 1
ATOM 1992 C C . ALA A 1 254 ? -11.140 -15.433 -17.506 1.00 90.50 254 ALA A C 1
ATOM 1994 O O . ALA A 1 254 ? -10.771 -15.328 -18.671 1.00 90.50 254 ALA A O 1
ATOM 1995 N N . ARG A 1 255 ? -10.748 -14.570 -16.563 1.00 90.56 255 ARG A N 1
ATOM 1996 C CA . ARG A 1 255 ? -9.846 -13.432 -16.798 1.00 90.56 255 ARG A CA 1
ATOM 1997 C C . AR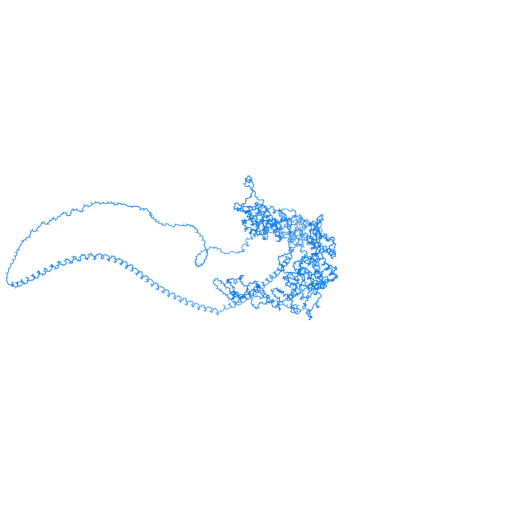G A 1 255 ? -8.830 -13.303 -15.666 1.00 90.56 255 ARG A C 1
ATOM 1999 O O . ARG A 1 255 ? -9.201 -13.242 -14.496 1.00 90.56 255 ARG A O 1
ATOM 2006 N N . ILE A 1 256 ? -7.548 -13.245 -16.008 1.00 91.56 256 ILE A N 1
ATOM 2007 C CA . ILE A 1 256 ? -6.419 -13.161 -15.077 1.00 91.56 256 ILE A CA 1
ATOM 2008 C C . ILE A 1 256 ? -5.799 -11.761 -15.119 1.00 91.56 256 ILE A C 1
ATOM 2010 O O . ILE A 1 256 ? -5.489 -11.226 -16.184 1.00 91.56 256 ILE A O 1
ATOM 2014 N N . ARG A 1 257 ? -5.574 -11.179 -13.938 1.00 91.81 257 ARG A N 1
ATOM 2015 C CA . ARG A 1 257 ? -4.776 -9.962 -13.734 1.00 91.81 257 ARG A CA 1
ATOM 2016 C C . ARG A 1 257 ? -3.587 -10.290 -12.833 1.00 91.81 257 ARG A C 1
ATOM 2018 O O . ARG A 1 257 ? -3.740 -10.998 -11.836 1.00 91.81 257 ARG A O 1
ATOM 2025 N N . THR A 1 258 ? -2.408 -9.781 -13.174 1.00 91.44 258 THR A N 1
ATOM 2026 C CA . THR A 1 258 ? -1.159 -10.036 -12.440 1.00 91.44 258 THR A CA 1
ATOM 2027 C C . THR A 1 258 ? -0.527 -8.744 -11.945 1.00 91.44 258 THR A C 1
ATOM 2029 O O . THR A 1 258 ? -0.522 -7.743 -12.656 1.00 91.44 258 THR A O 1
ATOM 2032 N N . TYR A 1 259 ? 0.041 -8.782 -10.743 1.00 87.19 259 TYR A N 1
ATOM 2033 C CA . TYR A 1 259 ? 0.536 -7.614 -10.016 1.00 87.19 259 TYR A CA 1
ATOM 2034 C C . TYR A 1 259 ? 1.951 -7.865 -9.492 1.00 87.19 259 TYR A C 1
ATOM 2036 O O . TYR A 1 259 ? 2.267 -8.985 -9.098 1.00 87.19 259 TYR A O 1
ATOM 2044 N N . LEU A 1 260 ? 2.780 -6.819 -9.421 1.00 84.94 260 LEU A N 1
ATOM 2045 C CA . LEU A 1 260 ? 4.067 -6.824 -8.704 1.00 84.94 260 LEU A CA 1
ATOM 2046 C C . LEU A 1 260 ? 4.962 -8.049 -9.006 1.00 84.94 260 LEU A C 1
ATOM 2048 O O . LEU A 1 260 ? 5.410 -8.747 -8.092 1.00 84.94 260 LEU A O 1
ATOM 2052 N N . LEU A 1 261 ? 5.211 -8.316 -10.295 1.00 90.44 261 LEU A N 1
ATOM 2053 C CA . LEU A 1 261 ? 6.230 -9.278 -10.729 1.00 90.44 261 LEU A CA 1
ATOM 2054 C C . LEU A 1 261 ? 7.618 -8.796 -10.272 1.00 90.44 261 LEU A C 1
ATOM 2056 O O . LEU A 1 261 ? 8.004 -7.665 -10.571 1.00 90.44 261 LEU A O 1
ATOM 2060 N N . GLU A 1 262 ? 8.382 -9.643 -9.581 1.00 88.38 262 GLU A N 1
ATOM 2061 C CA . GLU A 1 262 ? 9.715 -9.326 -9.044 1.00 88.38 262 GLU A CA 1
ATOM 2062 C C . GLU A 1 262 ? 10.787 -9.232 -10.149 1.00 88.38 262 GLU A C 1
ATOM 2064 O O . GLU A 1 262 ? 11.654 -10.092 -10.315 1.00 88.38 262 GLU A O 1
ATOM 2069 N N . ARG A 1 263 ? 10.748 -8.131 -10.909 1.00 90.38 263 ARG A N 1
ATOM 2070 C CA . ARG A 1 263 ? 11.650 -7.847 -12.042 1.00 90.38 263 ARG A CA 1
ATOM 2071 C C . ARG A 1 263 ? 13.128 -8.040 -11.665 1.00 90.38 263 ARG A C 1
ATOM 2073 O O . ARG A 1 263 ? 13.914 -8.533 -12.467 1.00 90.38 263 ARG A O 1
ATOM 2080 N N . SER A 1 264 ? 13.511 -7.676 -10.444 1.00 89.56 264 SER A N 1
ATOM 2081 C CA . SER A 1 264 ? 14.866 -7.795 -9.892 1.00 89.56 264 SER A CA 1
ATOM 2082 C C . SER A 1 264 ? 15.412 -9.235 -9.865 1.00 89.56 264 SER A C 1
ATOM 2084 O O . SER A 1 264 ? 16.610 -9.415 -10.107 1.00 89.56 264 SER A O 1
ATOM 2086 N N . ARG A 1 265 ? 14.564 -10.263 -9.688 1.00 91.94 265 ARG A N 1
ATOM 2087 C CA . ARG A 1 265 ? 14.988 -11.677 -9.594 1.00 91.94 265 ARG A CA 1
ATOM 2088 C C . ARG A 1 265 ? 15.644 -12.225 -10.864 1.00 91.94 265 ARG A C 1
ATOM 2090 O O . ARG A 1 265 ? 16.468 -13.135 -10.778 1.00 91.94 265 ARG A O 1
ATOM 2097 N N . ILE A 1 266 ? 15.344 -11.648 -12.030 1.00 95.38 266 ILE A N 1
ATOM 2098 C CA . ILE A 1 266 ? 15.950 -12.054 -13.310 1.00 95.38 266 ILE A CA 1
ATOM 2099 C C . ILE A 1 266 ? 17.469 -11.918 -13.288 1.00 95.38 266 ILE A C 1
ATOM 2101 O O . ILE A 1 266 ? 18.168 -12.776 -13.824 1.00 95.38 266 ILE A O 1
ATOM 2105 N N . VAL A 1 267 ? 17.975 -10.853 -12.666 1.00 95.31 267 VAL A N 1
ATOM 2106 C CA . VAL A 1 267 ? 19.381 -10.444 -12.782 1.00 95.31 267 VAL A CA 1
ATOM 2107 C C . VAL A 1 267 ? 20.190 -10.691 -11.511 1.00 95.31 267 VAL A C 1
ATOM 2109 O O . VAL A 1 267 ? 21.414 -10.772 -11.586 1.00 95.31 267 VAL A O 1
ATOM 2112 N N . PHE A 1 268 ? 19.522 -10.862 -10.367 1.00 91.94 268 PHE A N 1
ATOM 2113 C CA . PHE A 1 268 ? 20.132 -11.101 -9.061 1.00 91.94 268 PHE A CA 1
ATOM 2114 C C . PHE A 1 268 ? 19.330 -12.129 -8.251 1.00 91.94 268 PHE A C 1
ATOM 2116 O O . PHE A 1 268 ? 18.102 -12.134 -8.291 1.00 91.94 268 PHE A O 1
ATOM 2123 N N . GLN A 1 269 ? 20.021 -12.969 -7.475 1.00 90.19 269 GLN A N 1
ATOM 2124 C CA . GLN A 1 269 ? 19.410 -13.890 -6.512 1.00 90.19 269 GLN A CA 1
ATOM 2125 C C . GLN A 1 269 ? 20.208 -13.879 -5.196 1.00 90.19 269 GLN A C 1
ATOM 2127 O O . GLN A 1 269 ? 21.438 -13.974 -5.254 1.00 90.19 269 GLN A O 1
ATOM 2132 N N . PRO A 1 270 ? 19.556 -13.810 -4.018 1.00 85.69 270 PRO A N 1
ATOM 2133 C CA . PRO A 1 270 ? 20.218 -14.051 -2.737 1.00 85.69 270 PRO A CA 1
ATOM 2134 C C . PRO A 1 270 ? 20.771 -15.480 -2.631 1.00 85.69 270 PRO A C 1
ATOM 2136 O O . PRO A 1 270 ? 20.287 -16.400 -3.292 1.00 85.69 270 PRO A O 1
ATOM 2139 N N . LEU A 1 271 ? 21.755 -15.689 -1.749 1.00 87.88 271 LEU A N 1
ATOM 2140 C CA . LEU A 1 271 ? 22.274 -17.028 -1.444 1.00 87.88 271 LEU A CA 1
ATOM 2141 C C . LEU A 1 271 ? 21.141 -17.978 -1.018 1.00 87.88 271 LEU A C 1
ATOM 2143 O O . LEU A 1 271 ? 20.235 -17.587 -0.286 1.00 87.88 271 LEU A O 1
ATOM 2147 N N . THR A 1 272 ? 21.229 -19.236 -1.455 1.00 88.12 272 THR A N 1
ATOM 2148 C CA . THR A 1 272 ? 20.224 -20.316 -1.334 1.00 88.12 272 THR A CA 1
ATOM 2149 C C . THR A 1 272 ? 18.950 -20.175 -2.183 1.00 88.12 272 THR A C 1
ATOM 2151 O O . THR A 1 272 ? 18.228 -21.161 -2.325 1.00 88.12 272 THR A O 1
ATOM 2154 N N . GLU A 1 273 ? 18.697 -19.028 -2.822 1.00 90.81 273 GLU A N 1
ATOM 2155 C CA . GLU A 1 273 ? 17.511 -18.809 -3.669 1.00 90.81 273 GLU A CA 1
ATOM 2156 C C . GLU A 1 273 ? 17.752 -19.141 -5.153 1.00 90.81 273 GLU A C 1
ATOM 2158 O O . GLU A 1 273 ? 18.891 -19.168 -5.620 1.00 90.81 273 GLU A O 1
ATOM 2163 N N . ARG A 1 274 ? 16.676 -19.376 -5.920 1.00 95.25 274 ARG A N 1
ATOM 2164 C CA . ARG A 1 274 ? 16.731 -19.547 -7.388 1.00 95.25 274 ARG A CA 1
ATOM 2165 C C . ARG A 1 274 ? 16.191 -18.318 -8.127 1.00 95.25 274 ARG A C 1
ATOM 2167 O O . ARG A 1 274 ? 15.469 -17.491 -7.564 1.00 95.25 274 ARG A O 1
ATOM 2174 N N . ASN A 1 275 ? 16.528 -18.232 -9.414 1.00 97.00 275 ASN A N 1
ATOM 2175 C CA . ASN A 1 275 ? 15.772 -17.452 -10.399 1.00 97.00 275 ASN A CA 1
ATOM 2176 C C . ASN A 1 275 ? 14.417 -18.154 -10.683 1.00 97.00 275 ASN A C 1
ATOM 2178 O O . ASN A 1 275 ? 14.118 -19.184 -10.071 1.00 97.00 275 ASN A O 1
ATOM 2182 N N . TYR A 1 276 ? 13.602 -17.632 -11.599 1.00 97.88 276 TYR A N 1
ATOM 2183 C CA . TYR A 1 276 ? 12.340 -18.264 -12.001 1.00 97.88 276 TYR A CA 1
ATOM 2184 C C . TYR A 1 276 ? 12.540 -19.695 -12.519 1.00 97.88 276 TYR A C 1
ATOM 2186 O O . TYR A 1 276 ? 13.513 -19.982 -13.227 1.00 97.88 276 TYR A O 1
ATOM 2194 N N . HIS A 1 277 ? 11.615 -20.594 -12.168 1.00 97.75 277 HIS A N 1
ATOM 2195 C CA . HIS A 1 277 ? 11.758 -22.036 -12.410 1.00 97.75 277 HIS A CA 1
ATOM 2196 C C . HIS A 1 277 ? 11.984 -22.386 -13.883 1.00 97.75 277 HIS A C 1
ATOM 2198 O O . HIS A 1 277 ? 12.817 -23.245 -14.174 1.00 97.75 277 HIS A O 1
ATOM 2204 N N . ILE A 1 278 ? 11.327 -21.680 -14.811 1.00 98.19 278 ILE A N 1
ATOM 2205 C CA . ILE A 1 278 ? 11.399 -21.943 -16.255 1.00 98.19 278 ILE A CA 1
ATOM 2206 C C . ILE A 1 278 ? 12.830 -21.968 -16.811 1.00 98.19 278 ILE A C 1
ATOM 2208 O O . ILE A 1 278 ? 13.111 -22.731 -17.731 1.00 98.19 278 ILE A O 1
ATOM 2212 N N . PHE A 1 279 ? 13.773 -21.206 -16.246 1.00 98.12 279 PHE A N 1
ATOM 2213 C CA . PHE A 1 279 ? 15.167 -21.252 -16.701 1.00 98.12 279 PHE A CA 1
ATOM 2214 C C . PHE A 1 279 ? 15.868 -22.570 -16.338 1.00 98.12 279 PHE A C 1
ATOM 2216 O O . PHE A 1 279 ? 16.630 -23.104 -17.143 1.00 98.12 279 PHE A O 1
ATOM 2223 N N . TYR A 1 280 ? 15.603 -23.111 -15.146 1.00 97.31 280 TYR A N 1
ATOM 2224 C CA . TYR A 1 280 ? 16.159 -24.392 -14.696 1.00 97.31 280 TYR A CA 1
ATOM 2225 C C . TYR A 1 280 ? 15.488 -25.549 -15.442 1.00 97.31 280 TYR A C 1
ATOM 2227 O O . TYR A 1 280 ? 16.178 -26.418 -15.976 1.00 97.31 280 TYR A O 1
ATOM 2235 N N . GLN A 1 281 ? 14.159 -25.482 -15.580 1.00 97.62 281 GLN A N 1
ATOM 2236 C CA . GLN A 1 281 ? 13.360 -26.389 -16.403 1.00 97.62 281 GLN A CA 1
ATOM 2237 C C . GLN A 1 281 ? 13.873 -26.455 -17.848 1.00 97.62 281 GLN A C 1
ATOM 2239 O O . GLN A 1 281 ? 14.106 -27.541 -18.373 1.00 97.62 281 GLN A O 1
ATOM 2244 N N . LEU A 1 282 ? 14.118 -25.308 -18.488 1.00 97.31 282 LEU A N 1
ATOM 2245 C CA . LEU A 1 282 ? 14.593 -25.243 -19.870 1.00 97.31 282 LEU A CA 1
ATOM 2246 C C . LEU A 1 282 ? 15.995 -25.861 -20.036 1.00 97.31 282 LEU A C 1
ATOM 2248 O O . LEU A 1 282 ? 16.213 -26.641 -20.964 1.00 97.31 282 LEU A O 1
ATOM 2252 N N . CYS A 1 283 ? 16.934 -25.570 -19.129 1.00 96.44 283 CYS A N 1
ATOM 2253 C CA . CYS A 1 283 ? 18.281 -26.155 -19.154 1.00 96.44 283 CYS A CA 1
ATOM 2254 C C . CYS A 1 283 ? 18.281 -27.678 -18.909 1.00 96.44 283 CYS A C 1
ATOM 2256 O O . CYS A 1 283 ? 19.060 -28.407 -19.532 1.00 96.44 283 CYS A O 1
ATOM 2258 N N . ALA A 1 284 ? 17.401 -28.170 -18.031 1.00 95.69 284 ALA A N 1
ATOM 2259 C CA . ALA A 1 284 ? 17.293 -29.587 -17.692 1.00 95.69 284 ALA A CA 1
ATOM 2260 C C . ALA A 1 284 ? 16.499 -30.399 -18.736 1.00 95.69 284 ALA A C 1
ATOM 2262 O O . ALA A 1 284 ? 16.923 -31.496 -19.114 1.00 95.69 284 ALA A O 1
ATOM 2263 N N . GLY A 1 285 ? 15.377 -29.859 -19.223 1.00 95.31 285 GLY A N 1
ATOM 2264 C CA . GLY A 1 285 ? 14.356 -30.570 -19.998 1.00 95.31 285 GLY A CA 1
ATOM 2265 C C . GLY A 1 285 ? 14.392 -30.396 -21.522 1.00 95.31 285 GLY A C 1
ATOM 2266 O O . GLY A 1 285 ? 13.914 -31.285 -22.223 1.00 95.31 285 GLY A O 1
ATOM 2267 N N . ALA A 1 286 ? 14.978 -29.323 -22.076 1.00 95.69 286 ALA A N 1
ATOM 2268 C CA . ALA A 1 286 ? 15.005 -29.123 -23.536 1.00 95.69 286 ALA A CA 1
ATOM 2269 C C . ALA A 1 286 ? 15.730 -30.281 -24.260 1.00 95.69 286 ALA A C 1
ATOM 2271 O O . ALA A 1 286 ? 16.825 -30.644 -23.821 1.00 95.69 286 ALA A O 1
ATOM 2272 N N . PRO A 1 287 ? 15.217 -30.863 -25.363 1.00 94.75 287 PRO A N 1
ATOM 2273 C CA . PRO A 1 287 ? 15.869 -32.003 -26.014 1.00 94.75 287 PRO A CA 1
ATOM 2274 C C . PRO A 1 287 ? 17.280 -31.674 -26.527 1.00 94.75 287 PRO A C 1
ATOM 2276 O O . PRO A 1 287 ? 17.604 -30.519 -26.793 1.00 94.75 287 PRO A O 1
ATOM 2279 N N . LEU A 1 288 ? 18.141 -32.690 -26.666 1.00 93.19 288 LEU A N 1
ATOM 2280 C CA . LEU A 1 288 ? 19.591 -32.519 -26.880 1.00 93.19 288 LEU A CA 1
ATOM 2281 C C . LEU A 1 288 ? 19.952 -31.599 -28.065 1.00 93.19 288 LEU A C 1
ATOM 2283 O O . LEU A 1 288 ? 20.908 -30.827 -27.976 1.00 93.19 288 LEU A O 1
ATOM 2287 N N . LYS A 1 289 ? 19.198 -31.685 -29.168 1.00 93.62 289 LYS A N 1
ATOM 2288 C CA . LYS A 1 289 ? 19.402 -30.866 -30.368 1.00 93.62 289 LYS A CA 1
ATOM 2289 C C . LYS A 1 289 ? 19.028 -29.410 -30.095 1.00 93.62 289 LYS A C 1
ATOM 2291 O O . LYS A 1 289 ? 19.876 -28.536 -30.214 1.00 93.62 289 LYS A O 1
ATOM 2296 N N . GLU A 1 290 ? 17.800 -29.163 -29.660 1.00 93.56 290 GLU A N 1
ATOM 2297 C CA . GLU A 1 290 ? 17.261 -27.827 -29.398 1.00 93.56 290 GLU A CA 1
ATOM 2298 C C . GLU A 1 290 ? 18.049 -27.118 -28.286 1.00 93.56 290 GLU A C 1
ATOM 2300 O O . GLU A 1 290 ? 18.357 -25.935 -28.401 1.00 93.56 290 GLU A O 1
ATOM 2305 N N . ARG A 1 291 ? 18.482 -27.858 -27.256 1.00 94.62 291 ARG A N 1
ATOM 2306 C CA . ARG A 1 291 ? 19.397 -27.388 -26.204 1.00 94.62 291 ARG A CA 1
ATOM 2307 C C . ARG A 1 291 ? 20.712 -26.870 -26.795 1.00 94.62 291 ARG A C 1
ATOM 2309 O O . ARG A 1 291 ? 21.140 -25.769 -26.459 1.00 94.62 291 ARG A O 1
ATOM 2316 N N . LYS A 1 292 ? 21.321 -27.621 -27.721 1.00 93.88 292 LYS A N 1
ATOM 2317 C CA . LYS A 1 292 ? 22.551 -27.226 -28.427 1.00 93.88 292 LYS A CA 1
ATOM 2318 C C . LYS A 1 292 ? 22.326 -26.047 -29.380 1.00 93.88 292 LYS A C 1
ATOM 2320 O O . LYS A 1 292 ? 23.145 -25.131 -29.398 1.00 93.88 292 LYS A O 1
ATOM 2325 N N . ASP A 1 293 ? 21.228 -26.044 -30.134 1.00 93.19 293 ASP A N 1
ATOM 2326 C CA . ASP A 1 293 ? 20.880 -24.980 -31.086 1.00 93.19 293 ASP A CA 1
ATOM 2327 C C . ASP A 1 293 ? 20.576 -23.645 -30.372 1.00 93.19 293 ASP A C 1
ATOM 2329 O O . ASP A 1 293 ? 20.882 -22.574 -30.900 1.00 93.19 293 ASP A O 1
ATOM 2333 N N . LEU A 1 294 ? 20.056 -23.708 -29.139 1.00 95.38 294 LEU A N 1
ATOM 2334 C CA . LEU A 1 294 ? 19.889 -22.579 -28.216 1.00 95.38 294 LEU A CA 1
ATOM 2335 C C . LEU A 1 294 ? 21.151 -22.250 -27.391 1.00 95.38 294 LEU A C 1
ATOM 2337 O O . LEU A 1 294 ? 21.127 -21.305 -26.603 1.00 95.38 294 LEU A O 1
ATOM 2341 N N . GLY A 1 295 ? 22.250 -22.997 -27.532 1.00 94.25 295 GLY A N 1
ATOM 2342 C CA . GLY A 1 295 ? 23.484 -22.789 -26.761 1.00 94.25 295 GLY A CA 1
ATOM 2343 C C . GLY A 1 295 ? 23.335 -22.992 -25.246 1.00 94.25 295 GLY A C 1
ATOM 2344 O O . GLY A 1 295 ? 24.083 -22.392 -24.477 1.00 94.25 295 GLY A O 1
ATOM 2345 N N . LEU A 1 296 ? 22.351 -23.781 -24.815 1.00 95.38 296 LEU A N 1
ATOM 2346 C CA . LEU A 1 296 ? 22.076 -24.091 -23.412 1.00 95.38 296 LEU A CA 1
ATOM 2347 C C . LEU A 1 296 ? 22.997 -25.207 -22.895 1.00 95.38 296 LEU A C 1
ATOM 2349 O O . LEU A 1 296 ? 23.449 -26.065 -23.654 1.00 95.38 296 LEU A O 1
ATOM 2353 N N . ASP A 1 297 ? 23.222 -25.226 -21.582 1.00 92.50 297 ASP A N 1
ATOM 2354 C CA . ASP A 1 297 ? 23.981 -26.264 -20.879 1.00 92.50 297 ASP A CA 1
ATOM 2355 C C . ASP A 1 297 ? 23.160 -26.806 -19.699 1.00 92.50 297 ASP A C 1
ATOM 2357 O O . ASP A 1 297 ? 22.367 -26.081 -19.099 1.00 92.50 297 ASP A O 1
ATOM 2361 N N . THR A 1 298 ? 23.365 -28.079 -19.364 1.00 89.12 298 THR A N 1
ATOM 2362 C CA . THR A 1 298 ? 22.885 -28.708 -18.125 1.00 89.12 298 THR A CA 1
ATOM 2363 C C . THR A 1 298 ? 23.457 -28.069 -16.865 1.00 89.12 298 THR A C 1
ATOM 2365 O O . THR A 1 298 ? 22.776 -28.007 -15.845 1.00 89.12 298 THR A O 1
ATOM 2368 N N . ASP A 1 299 ? 24.708 -27.610 -16.917 1.00 91.75 299 ASP A N 1
ATOM 2369 C CA . ASP A 1 299 ? 25.353 -26.933 -15.801 1.00 91.75 299 ASP A CA 1
ATOM 2370 C C . ASP A 1 299 ? 24.869 -25.478 -15.726 1.00 91.75 299 ASP A C 1
ATOM 2372 O O . ASP A 1 299 ? 25.357 -24.581 -16.422 1.00 91.75 299 ASP A O 1
ATOM 2376 N N . THR A 1 300 ? 23.904 -25.227 -14.840 1.00 92.75 300 THR A N 1
ATOM 2377 C CA . THR A 1 300 ? 23.356 -23.883 -14.616 1.00 92.75 300 THR A CA 1
ATOM 2378 C C . THR A 1 300 ? 24.395 -22.902 -14.069 1.00 92.75 300 THR A C 1
ATOM 2380 O O . THR A 1 300 ? 24.228 -21.692 -14.238 1.00 92.75 300 THR A O 1
ATOM 2383 N N . THR A 1 301 ? 25.519 -23.372 -13.503 1.00 93.31 301 THR A N 1
ATOM 2384 C CA . THR A 1 301 ? 26.595 -22.491 -13.017 1.00 93.31 301 THR A CA 1
ATOM 2385 C C . THR A 1 301 ? 27.333 -21.765 -14.150 1.00 93.31 301 THR A C 1
ATOM 2387 O O . THR A 1 301 ? 28.012 -20.756 -13.917 1.00 93.31 301 THR A O 1
ATOM 2390 N N . ARG A 1 302 ? 27.142 -22.199 -15.404 1.00 94.06 302 ARG A N 1
ATOM 2391 C CA . ARG A 1 302 ? 27.663 -21.519 -16.598 1.00 94.06 302 ARG A CA 1
ATOM 2392 C C . ARG A 1 302 ? 26.909 -20.232 -16.940 1.00 94.06 302 ARG A C 1
ATOM 2394 O O . ARG A 1 302 ? 27.454 -19.414 -17.679 1.00 94.06 302 ARG A O 1
ATOM 2401 N N . PHE A 1 303 ? 25.721 -20.001 -16.374 1.00 97.06 303 PHE A N 1
ATOM 2402 C CA . PHE A 1 303 ? 24.913 -18.800 -16.611 1.00 97.06 303 PHE A CA 1
ATOM 2403 C C . PHE A 1 303 ? 24.933 -17.856 -15.403 1.00 97.06 303 PHE A C 1
ATOM 2405 O O . PHE A 1 303 ? 24.561 -18.221 -14.287 1.00 97.06 303 PHE A O 1
ATOM 2412 N N . HIS A 1 304 ? 25.355 -16.605 -15.616 1.00 96.69 304 HIS A N 1
ATOM 2413 C CA . HIS A 1 304 ? 25.449 -15.593 -14.557 1.00 96.69 304 HIS A CA 1
ATOM 2414 C C . HIS A 1 304 ? 24.122 -15.388 -13.813 1.00 96.69 304 HIS A C 1
ATOM 2416 O O . HIS A 1 304 ? 24.128 -15.278 -12.587 1.00 96.69 304 HIS A O 1
ATOM 2422 N N . TYR A 1 305 ? 22.999 -15.393 -14.529 1.00 97.44 305 TYR A N 1
ATOM 2423 C CA . TYR A 1 305 ? 21.664 -15.198 -13.962 1.00 97.44 305 TYR A CA 1
ATOM 2424 C C . TYR A 1 305 ? 21.077 -16.433 -13.251 1.00 97.44 305 TYR A C 1
ATOM 2426 O O . TYR A 1 305 ? 19.975 -16.326 -12.728 1.00 97.44 305 TYR A O 1
ATOM 2434 N N . LEU A 1 306 ? 21.768 -17.582 -13.202 1.00 96.81 306 LEU A N 1
ATOM 2435 C CA . LEU A 1 306 ? 21.296 -18.778 -12.472 1.00 96.81 306 LEU A CA 1
ATOM 2436 C C . LEU A 1 306 ? 22.194 -19.184 -11.298 1.00 96.81 306 LEU A C 1
ATOM 2438 O O . LEU A 1 306 ? 21.754 -19.926 -10.421 1.00 96.81 306 LEU A O 1
ATOM 2442 N N . LYS A 1 307 ? 23.443 -18.701 -11.272 1.00 94.88 307 LYS A N 1
ATOM 2443 C CA . LYS A 1 307 ? 24.480 -19.154 -10.332 1.00 94.88 307 LYS A CA 1
ATOM 2444 C C . LYS A 1 307 ? 24.631 -18.326 -9.054 1.00 94.88 307 LYS A C 1
ATOM 2446 O O . LYS A 1 307 ? 25.393 -18.722 -8.175 1.00 94.88 307 LYS A O 1
ATOM 2451 N N . GLN A 1 308 ? 23.972 -17.168 -8.950 1.00 91.81 308 GLN A N 1
ATOM 2452 C CA . GLN A 1 308 ? 24.216 -16.217 -7.851 1.00 91.81 308 GLN A CA 1
ATOM 2453 C C . GLN A 1 308 ? 23.710 -16.725 -6.497 1.00 91.81 308 GLN A C 1
ATOM 2455 O O . GLN A 1 308 ? 24.358 -16.476 -5.484 1.00 91.81 308 GLN A O 1
ATOM 2460 N N . GLY A 1 309 ? 22.655 -17.546 -6.487 1.00 89.25 309 GLY A N 1
ATOM 2461 C CA . GLY A 1 309 ? 22.194 -18.245 -5.284 1.00 89.25 309 GLY A CA 1
ATOM 2462 C C . GLY A 1 309 ? 23.168 -19.293 -4.725 1.00 89.25 309 GLY A C 1
ATOM 2463 O O . GLY A 1 309 ? 22.943 -19.832 -3.641 1.00 89.25 309 GLY A O 1
ATOM 2464 N N . GLY A 1 310 ? 24.267 -19.582 -5.429 1.00 89.81 310 GLY A N 1
ATOM 2465 C CA . GLY A 1 310 ? 25.308 -20.509 -4.991 1.00 89.81 310 GLY A CA 1
ATOM 2466 C C . GLY A 1 310 ? 24.882 -21.987 -4.991 1.00 89.81 310 GLY A C 1
ATOM 2467 O O . GLY A 1 310 ? 23.752 -22.317 -5.364 1.00 89.81 310 GLY A O 1
ATOM 2468 N N . PRO A 1 311 ? 25.771 -22.906 -4.563 1.00 87.69 311 PRO A N 1
ATOM 2469 C CA . PRO A 1 311 ? 25.566 -24.352 -4.718 1.00 87.69 311 PRO A CA 1
ATOM 2470 C C . PRO A 1 311 ? 24.375 -24.945 -3.949 1.00 87.69 311 PRO A C 1
ATOM 2472 O O . PRO A 1 311 ? 23.939 -26.041 -4.266 1.00 87.69 311 PRO A O 1
ATOM 2475 N N . GLN A 1 312 ? 23.837 -24.245 -2.945 1.00 85.88 312 GLN A N 1
ATOM 2476 C CA . GLN A 1 312 ? 22.668 -24.691 -2.165 1.00 85.88 312 GLN A CA 1
ATOM 2477 C C . GLN A 1 312 ? 21.321 -24.234 -2.765 1.00 85.88 312 GLN A C 1
ATOM 2479 O O . GLN A 1 312 ? 20.252 -24.615 -2.281 1.00 85.88 312 GLN A O 1
ATOM 2484 N N . SER A 1 313 ? 21.342 -23.425 -3.829 1.00 87.56 313 SER A N 1
ATOM 2485 C CA . SER A 1 313 ? 20.125 -23.033 -4.553 1.00 87.56 313 SER A CA 1
ATOM 2486 C C . SER A 1 313 ? 19.503 -24.191 -5.339 1.00 87.56 313 SER A C 1
ATOM 2488 O O . SER A 1 313 ? 18.280 -24.291 -5.420 1.00 87.56 313 SER A O 1
ATOM 2490 N N . THR A 1 314 ? 20.342 -25.064 -5.902 1.00 86.81 314 THR A N 1
ATOM 2491 C CA . THR A 1 314 ? 19.982 -26.020 -6.956 1.00 86.81 314 THR A CA 1
ATOM 2492 C C . THR A 1 314 ? 20.728 -27.340 -6.723 1.00 86.81 314 THR A C 1
ATOM 2494 O O . THR A 1 314 ? 21.942 -27.285 -6.522 1.00 86.81 314 THR A O 1
ATOM 2497 N N . PRO A 1 315 ? 20.073 -28.517 -6.783 1.00 88.19 315 PRO A N 1
ATOM 2498 C CA . PRO A 1 315 ? 18.648 -28.738 -7.059 1.00 88.19 315 PRO A CA 1
ATOM 2499 C C . PRO A 1 315 ? 17.726 -28.325 -5.896 1.00 88.19 315 PRO A C 1
ATOM 2501 O O . PRO A 1 315 ? 18.182 -28.002 -4.798 1.00 88.19 315 PRO A O 1
ATOM 2504 N N . ILE A 1 316 ? 16.414 -28.353 -6.140 1.00 91.69 316 ILE A N 1
ATOM 2505 C CA . ILE A 1 316 ? 15.405 -28.384 -5.072 1.00 91.69 316 ILE A CA 1
ATOM 2506 C C . ILE A 1 316 ? 15.216 -29.853 -4.644 1.00 91.69 316 ILE A C 1
ATOM 2508 O O . ILE A 1 316 ? 15.063 -30.713 -5.515 1.00 91.69 316 ILE A O 1
ATOM 2512 N N . PRO A 1 317 ? 15.218 -30.185 -3.339 1.00 89.56 317 PRO A N 1
ATOM 2513 C CA . PRO A 1 317 ? 14.932 -31.542 -2.882 1.00 89.56 317 PRO A CA 1
ATOM 2514 C C . PRO A 1 317 ? 13.545 -32.021 -3.340 1.00 89.56 317 PRO A C 1
ATOM 2516 O O . PRO A 1 317 ? 12.532 -31.415 -3.009 1.00 89.56 317 PRO A O 1
ATOM 2519 N N . GLY A 1 318 ? 13.497 -33.132 -4.079 1.00 87.44 318 GLY A N 1
ATOM 2520 C CA . GLY A 1 318 ? 12.240 -33.764 -4.500 1.00 87.44 318 GLY A CA 1
ATOM 2521 C C . GLY A 1 318 ? 11.556 -33.166 -5.738 1.00 87.44 318 GLY A C 1
ATOM 2522 O O . GLY A 1 318 ? 10.433 -33.568 -6.025 1.00 87.44 318 GLY A O 1
ATOM 2523 N N . VAL A 1 319 ? 12.208 -32.259 -6.477 1.00 92.56 319 VAL A N 1
ATOM 2524 C CA . VAL A 1 319 ? 11.696 -31.697 -7.743 1.00 92.56 319 VAL A CA 1
ATOM 2525 C C . VAL A 1 319 ? 12.631 -32.066 -8.898 1.00 92.56 319 VAL A C 1
ATOM 2527 O O . VAL A 1 319 ? 13.832 -31.805 -8.822 1.00 92.56 319 VAL A O 1
ATOM 2530 N N . ASP A 1 320 ? 12.085 -32.635 -9.977 1.00 95.25 320 ASP A N 1
ATOM 2531 C CA . ASP A 1 320 ? 12.787 -32.799 -11.256 1.00 95.25 320 ASP A CA 1
ATOM 2532 C C . ASP A 1 320 ? 12.406 -31.651 -12.203 1.00 95.25 320 ASP A C 1
ATOM 2534 O O . ASP A 1 320 ? 11.332 -31.649 -12.805 1.00 95.25 320 ASP A O 1
ATOM 2538 N N . ASP A 1 321 ? 13.305 -30.676 -12.375 1.00 95.88 321 ASP A N 1
ATOM 2539 C CA . ASP A 1 321 ? 13.109 -29.567 -13.317 1.00 95.88 321 ASP A CA 1
ATOM 2540 C C . ASP A 1 321 ? 12.870 -30.065 -14.769 1.00 95.88 321 ASP A C 1
ATOM 2542 O O . ASP A 1 321 ? 12.192 -29.389 -15.544 1.00 95.88 321 ASP A O 1
ATOM 2546 N N . ALA A 1 322 ? 13.362 -31.253 -15.157 1.00 95.94 322 ALA A N 1
ATOM 2547 C CA . ALA A 1 322 ? 13.108 -31.843 -16.476 1.00 95.94 322 ALA A CA 1
ATOM 2548 C C . ALA A 1 322 ? 11.740 -32.546 -16.585 1.00 95.94 322 ALA A C 1
ATOM 2550 O O . ALA A 1 322 ? 11.271 -32.796 -17.700 1.00 95.94 322 ALA A O 1
ATOM 2551 N N . GLU A 1 323 ? 11.082 -32.871 -15.469 1.00 96.56 323 GLU A N 1
ATOM 2552 C CA . GLU A 1 323 ? 9.662 -33.243 -15.431 1.00 96.56 323 GLU A CA 1
ATOM 2553 C C . GLU A 1 323 ? 8.776 -32.004 -15.458 1.00 96.56 323 GLU A C 1
ATOM 2555 O O . GLU A 1 323 ? 7.901 -31.899 -16.318 1.00 96.56 323 GLU A O 1
ATOM 2560 N N . GLU A 1 324 ? 9.088 -31.005 -14.637 1.00 96.31 324 GLU A N 1
ATOM 2561 C CA . GLU A 1 324 ? 8.357 -29.738 -14.610 1.00 96.31 324 GLU A CA 1
ATOM 2562 C C . GLU A 1 324 ? 8.414 -28.980 -15.951 1.00 96.31 324 GLU A C 1
ATOM 2564 O O . GLU A 1 324 ? 7.439 -28.333 -16.340 1.00 96.31 324 GLU A O 1
ATOM 2569 N N . PHE A 1 325 ? 9.493 -29.118 -16.734 1.00 97.19 325 PHE A N 1
ATOM 2570 C CA . PHE A 1 325 ? 9.527 -28.616 -18.115 1.00 97.19 325 PHE A CA 1
ATOM 2571 C C . PHE A 1 325 ? 8.465 -29.282 -19.005 1.00 97.19 325 PHE A C 1
ATOM 2573 O O . PHE A 1 325 ? 7.765 -28.594 -19.749 1.00 97.19 325 PHE A O 1
ATOM 2580 N N . ARG A 1 326 ? 8.298 -30.610 -18.907 1.00 96.62 326 ARG A N 1
ATOM 2581 C CA . ARG A 1 326 ? 7.290 -31.371 -19.670 1.00 96.62 326 ARG A CA 1
ATOM 2582 C C . ARG A 1 326 ? 5.874 -30.972 -19.248 1.00 96.62 326 ARG A C 1
ATOM 2584 O O . ARG A 1 326 ? 5.036 -30.721 -20.114 1.00 96.62 326 ARG A O 1
ATOM 2591 N N . THR A 1 327 ? 5.634 -30.829 -17.942 1.00 95.75 327 THR A N 1
ATOM 2592 C CA . THR A 1 327 ? 4.381 -30.293 -17.382 1.00 95.75 327 THR A CA 1
ATOM 2593 C C . THR A 1 327 ? 4.082 -28.897 -17.930 1.00 95.75 327 THR A C 1
ATOM 2595 O O . THR A 1 327 ? 2.969 -28.632 -18.382 1.00 95.75 327 THR A O 1
ATOM 2598 N N . THR A 1 328 ? 5.088 -28.021 -17.974 1.00 96.62 328 THR A N 1
ATOM 2599 C CA . THR A 1 328 ? 4.950 -26.646 -18.473 1.00 96.62 328 THR A CA 1
ATOM 2600 C C . THR A 1 328 ? 4.664 -26.602 -19.974 1.00 96.62 328 THR A C 1
ATOM 2602 O O . THR A 1 328 ? 3.750 -25.896 -20.392 1.00 96.62 328 THR A O 1
ATOM 2605 N N . GLN A 1 329 ? 5.363 -27.390 -20.801 1.00 95.88 329 GLN A N 1
ATOM 2606 C CA . GLN A 1 329 ? 5.052 -27.500 -22.234 1.00 95.88 329 GLN A CA 1
ATOM 2607 C C . GLN A 1 329 ? 3.623 -28.005 -22.479 1.00 95.88 329 GLN A C 1
ATOM 2609 O O . GLN A 1 329 ? 2.920 -27.482 -23.347 1.00 95.88 329 GLN A O 1
ATOM 2614 N N . HIS A 1 330 ? 3.163 -28.992 -21.704 1.00 95.00 330 HIS A N 1
ATOM 2615 C CA . HIS A 1 330 ? 1.794 -29.488 -21.811 1.00 95.00 330 HIS A CA 1
ATOM 2616 C C . HIS A 1 330 ? 0.772 -28.415 -21.406 1.00 95.00 330 HIS A C 1
ATOM 2618 O O . HIS A 1 330 ? -0.164 -28.165 -22.158 1.00 95.00 330 HIS A O 1
ATOM 2624 N N . ALA A 1 331 ? 1.000 -27.703 -20.299 1.00 94.19 331 ALA A N 1
ATOM 2625 C CA . ALA A 1 331 ? 0.148 -26.603 -19.850 1.00 94.19 331 ALA A CA 1
ATOM 2626 C C . ALA A 1 331 ? 0.057 -25.457 -20.876 1.00 94.19 331 ALA A C 1
ATOM 2628 O O . ALA A 1 331 ? -1.045 -25.041 -21.226 1.00 94.19 331 ALA A O 1
ATOM 2629 N N . LEU A 1 332 ? 1.192 -24.997 -21.422 1.00 95.00 332 LEU A N 1
ATOM 2630 C CA . LEU A 1 332 ? 1.228 -23.991 -22.495 1.00 95.00 332 LEU A CA 1
ATOM 2631 C C . LEU A 1 332 ? 0.437 -24.455 -23.732 1.00 95.00 332 LEU A C 1
ATOM 2633 O O . LEU A 1 332 ? -0.281 -23.659 -24.335 1.00 95.00 332 LEU A O 1
ATOM 2637 N N . SER A 1 333 ? 0.521 -25.745 -24.075 1.00 93.94 333 SER A N 1
ATOM 2638 C CA . SER A 1 333 ? -0.244 -26.340 -25.181 1.00 93.94 333 SER A CA 1
ATOM 2639 C C . SER A 1 333 ? -1.753 -26.335 -24.903 1.00 93.94 333 SER A C 1
ATOM 2641 O O . SER A 1 333 ? -2.524 -25.957 -25.779 1.00 93.94 333 SER A O 1
ATOM 2643 N N . THR A 1 334 ? -2.175 -26.691 -23.684 1.00 90.19 334 THR A N 1
ATOM 2644 C CA . THR A 1 334 ? -3.587 -26.673 -23.246 1.00 90.19 334 THR A CA 1
ATOM 2645 C C . THR A 1 334 ? -4.175 -25.259 -23.231 1.00 90.19 334 THR A C 1
ATOM 2647 O O . THR A 1 334 ? -5.361 -25.087 -23.481 1.00 90.19 334 THR A O 1
ATOM 2650 N N . ILE A 1 335 ? -3.346 -24.238 -22.998 1.00 89.50 335 ILE A N 1
ATOM 2651 C CA . ILE A 1 335 ? -3.711 -22.813 -23.081 1.00 89.50 335 ILE A CA 1
ATOM 2652 C C . ILE A 1 335 ? -3.762 -22.321 -24.551 1.00 89.50 335 ILE A C 1
ATOM 2654 O O . ILE A 1 335 ? -4.112 -21.175 -24.814 1.00 89.50 335 ILE A O 1
ATOM 2658 N N . GLY A 1 336 ? -3.456 -23.163 -25.545 1.00 87.00 336 GLY A N 1
ATOM 2659 C CA . GLY A 1 336 ? -3.512 -22.805 -26.971 1.00 87.00 336 GLY A CA 1
ATOM 2660 C C . GLY A 1 336 ? -2.231 -22.166 -27.525 1.00 87.00 336 GLY A C 1
ATOM 2661 O O . GLY A 1 336 ? -2.198 -21.711 -28.671 1.00 87.00 336 GLY A O 1
ATOM 2662 N N . ILE A 1 337 ? -1.135 -22.149 -26.759 1.00 92.88 337 ILE A N 1
ATOM 2663 C CA . ILE A 1 337 ? 0.162 -21.662 -27.244 1.00 92.88 337 ILE A CA 1
ATOM 2664 C C . ILE A 1 337 ? 0.806 -22.769 -28.083 1.00 92.88 337 ILE A C 1
ATOM 2666 O O . ILE A 1 337 ? 1.332 -23.746 -27.545 1.00 92.88 337 ILE A O 1
ATOM 2670 N N . SER A 1 338 ? 0.781 -22.608 -29.411 1.00 94.00 338 SER A N 1
ATOM 2671 C CA . SER A 1 338 ? 1.368 -23.570 -30.353 1.00 94.00 338 SER A CA 1
ATOM 2672 C C . SER A 1 338 ? 2.839 -23.874 -30.040 1.00 94.00 338 SER A C 1
ATOM 2674 O O . SER A 1 338 ? 3.584 -23.016 -29.562 1.00 94.00 338 SER A O 1
ATOM 2676 N N . VAL A 1 339 ? 3.287 -25.094 -30.349 1.00 94.56 339 VAL A N 1
ATOM 2677 C CA . VAL A 1 339 ? 4.667 -25.556 -30.091 1.00 94.56 339 VAL A CA 1
ATOM 2678 C C . VAL A 1 339 ? 5.715 -24.626 -30.729 1.00 94.56 339 VAL A C 1
ATOM 2680 O O . VAL A 1 339 ? 6.784 -24.403 -30.168 1.00 94.56 339 VAL A O 1
ATOM 2683 N N . GLU A 1 340 ? 5.388 -24.008 -31.863 1.00 94.62 340 GLU A N 1
ATOM 2684 C CA . GLU A 1 340 ? 6.209 -22.993 -32.537 1.00 94.62 340 GLU A CA 1
ATOM 2685 C C . GLU A 1 340 ? 6.355 -21.711 -31.699 1.00 94.62 340 GLU A C 1
ATOM 2687 O O . GLU A 1 340 ? 7.473 -21.223 -31.505 1.00 94.62 340 GLU A O 1
ATOM 2692 N N . LYS A 1 341 ? 5.246 -21.193 -31.142 1.00 95.06 341 LYS A N 1
ATOM 2693 C CA . LYS A 1 341 ? 5.259 -20.063 -30.198 1.00 95.06 341 LYS A CA 1
ATOM 2694 C C . LYS A 1 341 ? 6.028 -20.428 -28.920 1.00 95.06 341 LYS A C 1
ATOM 2696 O O . LYS A 1 341 ? 6.823 -19.616 -28.453 1.00 95.06 341 LYS A O 1
ATOM 2701 N N . GLN A 1 342 ? 5.879 -21.651 -28.397 1.00 96.25 342 GLN A N 1
ATOM 2702 C CA . GLN A 1 342 ? 6.653 -22.128 -27.237 1.00 96.25 342 GLN A CA 1
ATOM 2703 C C . GLN A 1 342 ? 8.166 -22.090 -27.511 1.00 96.25 342 GLN A C 1
ATOM 2705 O O . GLN A 1 342 ? 8.920 -21.533 -26.716 1.00 96.25 342 GLN A O 1
ATOM 2710 N N . TRP A 1 343 ? 8.630 -22.591 -28.661 1.00 96.31 343 TRP A N 1
ATOM 2711 C CA . TRP A 1 343 ? 10.055 -22.525 -29.013 1.00 96.31 343 TRP A CA 1
ATOM 2712 C C . TRP A 1 343 ? 10.560 -21.098 -29.262 1.00 96.31 343 TRP A C 1
ATOM 2714 O O . TRP A 1 343 ? 11.721 -20.812 -28.962 1.00 96.31 343 TRP A O 1
ATOM 2724 N N . ALA A 1 344 ? 9.713 -20.174 -29.728 1.00 95.81 344 ALA A N 1
ATOM 2725 C CA . ALA A 1 344 ? 10.058 -18.751 -29.778 1.00 95.81 344 ALA A CA 1
ATOM 2726 C C . ALA A 1 344 ? 10.248 -18.151 -28.368 1.00 95.81 344 ALA A C 1
ATOM 2728 O O . ALA A 1 344 ? 11.224 -17.434 -28.139 1.00 95.81 344 ALA A O 1
ATOM 2729 N N . VAL A 1 345 ? 9.388 -18.506 -27.406 1.00 97.19 345 VAL A N 1
ATOM 2730 C CA . VAL A 1 345 ? 9.533 -18.131 -25.987 1.00 97.19 345 VAL A CA 1
ATOM 2731 C C . VAL A 1 345 ? 10.814 -18.715 -25.384 1.00 97.19 345 VAL A C 1
ATOM 2733 O O . VAL A 1 345 ? 11.611 -17.985 -24.796 1.00 97.19 345 VAL A O 1
ATOM 2736 N N . PHE A 1 346 ? 11.078 -20.007 -25.582 1.00 97.69 346 PHE A N 1
ATOM 2737 C CA . PHE A 1 346 ? 12.293 -20.661 -25.083 1.00 97.69 346 PHE A CA 1
ATOM 2738 C C . PHE A 1 346 ? 13.573 -20.080 -25.711 1.00 97.69 346 PHE A C 1
ATOM 2740 O O . PHE A 1 346 ? 14.602 -19.973 -25.037 1.00 97.69 346 PHE A O 1
ATOM 2747 N N . ARG A 1 347 ? 13.507 -19.608 -26.965 1.00 97.50 347 ARG A N 1
ATOM 2748 C CA . ARG A 1 347 ? 14.591 -18.849 -27.605 1.00 97.50 347 ARG A CA 1
ATOM 2749 C C . ARG A 1 347 ? 14.847 -17.507 -26.916 1.00 97.50 347 ARG A C 1
ATOM 2751 O O . ARG A 1 347 ? 16.009 -17.179 -26.689 1.00 97.50 347 ARG A O 1
ATOM 2758 N N . LEU A 1 348 ? 13.802 -16.759 -26.547 1.00 97.25 348 LEU A N 1
ATOM 2759 C CA . LEU A 1 348 ? 13.943 -15.512 -25.780 1.00 97.25 348 LEU A CA 1
ATOM 2760 C C . LEU A 1 348 ? 14.547 -15.767 -24.392 1.00 97.25 348 LEU A C 1
ATOM 2762 O O . LEU A 1 348 ? 15.475 -15.065 -23.998 1.00 97.25 348 LEU A O 1
ATOM 2766 N N . LEU A 1 349 ? 14.100 -16.806 -23.680 1.00 98.06 349 LEU A N 1
ATOM 2767 C CA . LEU A 1 349 ? 14.667 -17.175 -22.377 1.00 98.06 349 LEU A CA 1
ATOM 2768 C C . LEU A 1 349 ? 16.157 -17.542 -22.472 1.00 98.06 349 LEU A C 1
ATOM 2770 O O . LEU A 1 349 ? 16.953 -17.060 -21.666 1.00 98.06 349 LEU A O 1
ATOM 2774 N N . SER A 1 350 ? 16.564 -18.313 -23.488 1.00 97.81 350 SER A N 1
ATOM 2775 C CA . SER A 1 350 ? 17.992 -18.553 -23.749 1.00 97.81 350 SER A CA 1
ATOM 2776 C C . SER A 1 350 ? 18.745 -17.249 -24.048 1.00 97.81 350 SER A C 1
ATOM 2778 O O . SER A 1 350 ? 19.830 -17.017 -23.513 1.00 97.81 350 SER A O 1
ATOM 2780 N N . ALA A 1 351 ? 18.155 -16.342 -24.835 1.00 97.75 351 ALA A N 1
ATOM 2781 C CA . ALA A 1 351 ? 18.755 -15.043 -25.130 1.00 97.75 351 ALA A CA 1
ATOM 2782 C C . ALA A 1 351 ? 19.050 -14.222 -23.863 1.00 97.75 351 ALA A C 1
ATOM 2784 O O . ALA A 1 351 ? 20.099 -13.583 -23.793 1.00 97.75 351 ALA A O 1
ATOM 2785 N N . LEU A 1 352 ? 18.177 -14.283 -22.849 1.00 98.19 352 LEU A N 1
ATOM 2786 C CA . LEU A 1 352 ? 18.383 -13.647 -21.542 1.00 98.19 352 LEU A CA 1
ATOM 2787 C C . LEU A 1 352 ? 19.526 -14.292 -20.744 1.00 98.19 352 LEU A C 1
ATOM 2789 O O . LEU A 1 352 ? 20.343 -13.579 -20.161 1.00 98.19 352 LEU A O 1
ATOM 2793 N N . LEU A 1 353 ? 19.625 -15.625 -20.750 1.00 98.06 353 LEU A N 1
ATOM 2794 C CA . LEU A 1 353 ? 20.727 -16.347 -20.102 1.00 98.06 353 LEU A CA 1
ATOM 2795 C C . LEU A 1 353 ? 22.087 -16.012 -20.736 1.00 98.06 353 LEU A C 1
ATOM 2797 O O . LEU A 1 353 ? 23.069 -15.801 -20.018 1.00 98.06 353 LEU A O 1
ATOM 2801 N N . HIS A 1 354 ? 22.137 -15.897 -22.067 1.00 98.00 354 HIS A N 1
ATOM 2802 C CA . HIS A 1 354 ? 23.326 -15.428 -22.785 1.00 98.00 354 HIS A CA 1
ATOM 2803 C C . HIS A 1 354 ? 23.596 -13.941 -22.548 1.00 98.00 354 HIS A C 1
ATOM 2805 O O . HIS A 1 354 ? 24.746 -13.576 -22.327 1.00 98.00 354 HIS A O 1
ATOM 2811 N N . LEU A 1 355 ? 22.569 -13.087 -22.498 1.00 97.44 355 LEU A N 1
ATOM 2812 C CA . LEU A 1 355 ? 22.723 -11.656 -22.219 1.00 97.44 355 LEU A CA 1
ATOM 2813 C C . LEU A 1 355 ? 23.396 -11.419 -20.858 1.00 97.44 355 LEU A C 1
ATOM 2815 O O . LEU A 1 355 ? 24.338 -10.632 -20.768 1.00 97.44 355 LEU A O 1
ATOM 2819 N N . GLY A 1 356 ? 23.002 -12.163 -19.821 1.00 96.88 356 GLY A N 1
ATOM 2820 C CA . GLY A 1 356 ? 23.662 -12.115 -18.513 1.00 96.88 356 GLY A CA 1
ATOM 2821 C C . GLY A 1 356 ? 25.132 -12.546 -18.537 1.00 96.88 356 GLY A C 1
ATOM 2822 O O . GLY A 1 356 ? 25.917 -12.103 -17.703 1.00 96.88 356 GLY A O 1
ATOM 2823 N N . ASN A 1 357 ? 25.550 -13.365 -19.503 1.00 97.31 357 ASN A N 1
ATOM 2824 C CA . ASN A 1 357 ? 26.942 -13.790 -19.648 1.00 97.31 357 ASN A CA 1
ATOM 2825 C C . ASN A 1 357 ? 27.840 -12.782 -20.396 1.00 97.31 357 ASN A C 1
ATOM 2827 O O . ASN A 1 357 ? 29.059 -12.958 -20.362 1.00 97.31 357 ASN A O 1
ATOM 2831 N N . VAL A 1 358 ? 27.283 -11.733 -21.021 1.00 96.81 358 VAL A N 1
ATOM 2832 C CA . VAL A 1 358 ? 28.052 -10.710 -21.760 1.00 96.81 358 VAL A CA 1
ATOM 2833 C C . VAL A 1 358 ? 29.029 -9.981 -20.834 1.00 96.81 358 VAL A C 1
ATOM 2835 O O . VAL A 1 358 ? 28.633 -9.415 -19.806 1.00 96.81 358 VAL A O 1
ATOM 2838 N N . LYS A 1 359 ? 30.316 -9.976 -21.208 1.00 93.88 359 LYS A N 1
ATOM 2839 C CA . LYS A 1 359 ? 31.413 -9.460 -20.374 1.00 93.88 359 LYS A CA 1
ATOM 2840 C C . LYS A 1 359 ? 31.734 -7.998 -20.665 1.00 93.88 359 LYS A C 1
ATOM 2842 O O . LYS A 1 359 ? 32.498 -7.667 -21.573 1.00 93.88 359 LYS A O 1
ATOM 2847 N N . ILE A 1 360 ? 31.207 -7.122 -19.817 1.00 94.25 360 ILE A N 1
ATOM 2848 C CA . ILE A 1 360 ? 31.521 -5.692 -19.811 1.00 94.25 360 ILE A CA 1
ATOM 2849 C C . ILE A 1 360 ? 32.836 -5.472 -19.052 1.00 94.25 360 ILE A C 1
ATOM 2851 O O . ILE A 1 360 ? 32.962 -5.827 -17.882 1.00 94.25 360 ILE A O 1
ATOM 2855 N N . THR A 1 361 ? 33.823 -4.882 -19.723 1.00 93.12 361 THR A N 1
ATOM 2856 C CA . THR A 1 361 ? 35.170 -4.625 -19.188 1.00 93.12 361 THR A CA 1
ATOM 2857 C C . THR A 1 361 ? 35.378 -3.124 -18.986 1.00 93.12 361 THR A C 1
ATOM 2859 O O . THR A 1 361 ? 35.025 -2.326 -19.853 1.00 93.12 361 THR A O 1
ATOM 2862 N N . ALA A 1 362 ? 35.954 -2.725 -17.850 1.00 89.06 362 ALA A N 1
ATOM 2863 C CA . ALA A 1 362 ? 36.244 -1.324 -17.538 1.00 89.06 362 ALA A CA 1
ATOM 2864 C C . ALA A 1 362 ? 37.548 -0.846 -18.205 1.00 89.06 362 ALA A C 1
ATOM 2866 O O . ALA A 1 362 ? 38.561 -1.542 -18.162 1.00 89.06 362 ALA A O 1
ATOM 2867 N N . MET A 1 363 ? 37.546 0.369 -18.760 1.00 81.44 363 MET A N 1
ATOM 2868 C CA . MET A 1 363 ? 38.731 1.029 -19.320 1.00 81.44 363 MET A CA 1
ATOM 2869 C C . MET A 1 363 ? 38.814 2.480 -18.833 1.00 81.44 363 MET A C 1
ATOM 2871 O O . MET A 1 363 ? 38.240 3.386 -19.433 1.00 81.44 363 MET A O 1
ATOM 2875 N N . ARG A 1 364 ? 39.554 2.705 -17.737 1.00 77.94 364 ARG A N 1
ATOM 2876 C CA . ARG A 1 364 ? 39.657 3.994 -17.019 1.00 77.94 364 ARG A CA 1
ATOM 2877 C C . ARG A 1 364 ? 38.281 4.561 -16.636 1.00 77.94 364 ARG A C 1
ATOM 2879 O O . ARG A 1 364 ? 37.775 4.205 -15.578 1.00 77.94 364 ARG A O 1
ATOM 2886 N N . ASN A 1 365 ? 37.684 5.387 -17.497 1.00 73.19 365 ASN A N 1
ATOM 2887 C CA . ASN A 1 365 ? 36.392 6.045 -17.275 1.00 73.19 365 ASN A CA 1
ATOM 2888 C C . ASN A 1 365 ? 35.264 5.480 -18.165 1.00 73.19 365 ASN A C 1
ATOM 2890 O O . ASN A 1 365 ? 34.104 5.829 -17.966 1.00 73.19 365 ASN A O 1
ATOM 2894 N N . GLU A 1 366 ? 35.591 4.616 -19.129 1.00 82.69 366 GLU A N 1
ATOM 2895 C CA . GLU A 1 366 ? 34.655 4.036 -20.099 1.00 82.69 366 GLU A CA 1
ATOM 2896 C C . GLU A 1 366 ? 34.478 2.522 -19.885 1.00 82.69 366 GLU A C 1
ATOM 2898 O O . GLU A 1 366 ? 35.101 1.904 -19.012 1.00 82.69 366 GLU A O 1
ATOM 2903 N N . SER A 1 367 ? 33.624 1.906 -20.702 1.00 90.31 367 SER A N 1
ATOM 2904 C CA . SER A 1 367 ? 33.416 0.460 -20.751 1.00 90.31 367 SER A CA 1
ATOM 2905 C C . SER A 1 367 ? 33.458 -0.072 -22.180 1.00 90.31 367 SER A C 1
ATOM 2907 O O . SER A 1 367 ? 33.179 0.641 -23.142 1.00 90.31 367 SER A O 1
ATOM 2909 N N . THR A 1 368 ? 33.830 -1.343 -22.317 1.00 93.12 368 THR A N 1
ATOM 2910 C CA . THR A 1 368 ? 33.908 -2.042 -23.601 1.00 93.12 368 THR A CA 1
ATOM 2911 C C . THR A 1 368 ? 33.397 -3.476 -23.483 1.00 93.12 368 THR A C 1
ATOM 2913 O O . THR A 1 368 ? 33.383 -4.059 -22.398 1.00 93.12 368 THR A O 1
ATOM 2916 N N . ILE A 1 369 ? 32.978 -4.043 -24.612 1.00 94.00 369 ILE A N 1
ATOM 2917 C CA . ILE A 1 369 ? 32.529 -5.431 -24.769 1.00 94.00 369 ILE A CA 1
ATOM 2918 C C . ILE A 1 369 ? 33.296 -6.004 -25.963 1.00 94.00 369 ILE A C 1
ATOM 2920 O O . ILE A 1 369 ? 33.438 -5.323 -26.983 1.00 94.00 369 ILE A O 1
ATOM 2924 N N . ASN A 1 370 ? 33.801 -7.232 -25.854 1.00 92.75 370 ASN A N 1
ATOM 2925 C CA . ASN A 1 370 ? 34.475 -7.899 -26.969 1.00 92.75 370 ASN A CA 1
ATOM 2926 C C . ASN A 1 370 ? 33.473 -8.192 -28.103 1.00 92.75 370 ASN A C 1
ATOM 2928 O O . ASN A 1 370 ? 32.404 -8.741 -27.848 1.00 92.75 370 ASN A O 1
ATOM 2932 N N . ASP A 1 371 ? 33.812 -7.852 -29.349 1.00 89.56 371 ASP A N 1
ATOM 2933 C CA . ASP A 1 371 ? 32.963 -8.166 -30.510 1.00 89.56 371 ASP A CA 1
ATOM 2934 C C . ASP A 1 371 ? 32.844 -9.675 -30.755 1.00 89.56 371 ASP A C 1
ATOM 2936 O O . ASP A 1 371 ? 31.813 -10.132 -31.249 1.00 89.56 371 ASP A O 1
ATOM 2940 N N . GLU A 1 372 ? 33.855 -10.436 -30.336 1.00 92.06 372 GLU A N 1
ATOM 2941 C CA . GLU A 1 372 ? 33.901 -11.898 -30.412 1.00 92.06 372 GLU A CA 1
ATOM 2942 C C . GLU A 1 372 ? 33.460 -12.574 -29.096 1.00 92.06 372 GLU A C 1
ATOM 2944 O O . GLU A 1 372 ? 33.795 -13.731 -28.838 1.00 92.06 372 GLU A O 1
ATOM 2949 N N . ASP A 1 373 ? 32.727 -11.867 -28.222 1.00 92.94 373 ASP A N 1
ATOM 2950 C CA . ASP A 1 373 ? 32.063 -12.500 -27.076 1.00 92.94 373 ASP A CA 1
ATOM 2951 C C . ASP A 1 373 ? 30.914 -13.393 -27.577 1.00 92.94 373 ASP A C 1
ATOM 2953 O O . ASP A 1 373 ? 29.919 -12.915 -28.130 1.00 92.94 373 ASP A O 1
ATOM 2957 N N . SER A 1 374 ? 31.034 -14.706 -27.367 1.00 94.38 374 SER A N 1
ATOM 2958 C CA . SER A 1 374 ? 30.008 -15.679 -27.752 1.00 94.38 374 SER A CA 1
ATOM 2959 C C . SER A 1 374 ? 28.662 -15.411 -27.076 1.00 94.38 374 SER A C 1
ATOM 2961 O O . SER A 1 374 ? 27.621 -15.674 -27.678 1.00 94.38 374 SER A O 1
ATOM 2963 N N . ALA A 1 375 ? 28.664 -14.828 -25.875 1.00 95.44 375 ALA A N 1
ATOM 2964 C CA . ALA A 1 375 ? 27.452 -14.426 -25.172 1.00 95.44 375 ALA A CA 1
ATOM 2965 C C . ALA A 1 375 ? 26.728 -13.268 -25.886 1.00 95.44 375 ALA A C 1
ATOM 2967 O O . ALA A 1 375 ? 25.501 -13.285 -26.014 1.00 95.44 375 ALA A O 1
ATOM 2968 N N . LEU A 1 376 ? 27.479 -12.295 -26.422 1.00 95.94 376 LEU A N 1
ATOM 2969 C CA . LEU A 1 376 ? 26.937 -11.185 -27.216 1.00 95.94 376 LEU A CA 1
ATOM 2970 C C . LEU A 1 376 ? 26.394 -11.701 -28.556 1.00 95.94 376 LEU A C 1
ATOM 2972 O O . LEU A 1 376 ? 25.277 -11.372 -28.942 1.00 95.94 376 LEU A O 1
ATOM 2976 N N . LEU A 1 377 ? 27.155 -12.565 -29.235 1.00 95.50 377 LEU A N 1
ATOM 2977 C CA . LEU A 1 377 ? 26.755 -13.169 -30.509 1.00 95.50 377 LEU A CA 1
ATOM 2978 C C . LEU A 1 377 ? 25.452 -13.979 -30.390 1.00 95.50 377 LEU A C 1
ATOM 2980 O O . LEU A 1 377 ? 24.567 -13.840 -31.235 1.00 95.50 377 LEU A O 1
ATOM 2984 N N . LEU A 1 378 ? 25.314 -14.807 -29.348 1.00 96.12 378 LEU A N 1
ATOM 2985 C CA . LEU A 1 378 ? 24.118 -15.627 -29.131 1.00 96.12 378 LEU A CA 1
ATOM 2986 C C . LEU A 1 378 ? 22.912 -14.790 -28.682 1.00 96.12 378 LEU A C 1
ATOM 2988 O O . LEU A 1 378 ? 21.835 -14.937 -29.260 1.00 96.12 378 LEU A O 1
ATOM 2992 N N . SER A 1 379 ? 23.078 -13.880 -27.715 1.00 96.19 379 SER A N 1
ATOM 2993 C CA . SER A 1 379 ? 21.973 -13.030 -27.243 1.00 96.19 379 SER A CA 1
ATOM 2994 C C . SER A 1 379 ? 21.421 -12.124 -28.350 1.00 96.19 379 SER A C 1
ATOM 2996 O O . SER A 1 379 ? 20.213 -12.148 -28.590 1.00 96.19 379 SER A O 1
ATOM 2998 N N . SER A 1 380 ? 22.273 -11.416 -29.105 1.00 95.56 380 SER A N 1
ATOM 2999 C CA . SER A 1 380 ? 21.828 -10.592 -30.242 1.00 95.56 380 SER A CA 1
ATOM 3000 C C . SER A 1 380 ? 21.105 -11.423 -31.312 1.00 95.56 380 SER A C 1
ATOM 3002 O O . SER A 1 380 ? 20.024 -11.040 -31.763 1.00 95.56 380 SER A O 1
ATOM 3004 N N . ARG A 1 381 ? 21.637 -12.606 -31.664 1.00 95.44 381 ARG A N 1
ATOM 3005 C CA . ARG A 1 381 ? 21.022 -13.519 -32.647 1.00 95.44 381 ARG A CA 1
ATOM 3006 C C . ARG A 1 381 ? 19.647 -14.030 -32.209 1.00 95.44 381 ARG A C 1
ATOM 3008 O O . ARG A 1 381 ? 18.757 -14.151 -33.046 1.00 95.44 381 ARG A O 1
ATOM 3015 N N . PHE A 1 382 ? 19.471 -14.368 -30.933 1.00 96.44 382 PHE A N 1
ATOM 3016 C CA . PHE A 1 382 ? 18.221 -14.941 -30.425 1.00 96.44 382 PHE A CA 1
ATOM 3017 C C . PHE A 1 382 ? 17.133 -13.892 -30.148 1.00 96.44 382 PHE A C 1
ATOM 3019 O O . PHE A 1 382 ? 15.951 -14.204 -30.331 1.00 96.44 382 PHE A O 1
ATOM 3026 N N . LEU A 1 383 ? 17.528 -12.661 -29.789 1.00 95.25 383 LEU A N 1
ATOM 3027 C CA . LEU A 1 383 ? 16.648 -11.484 -29.743 1.00 95.25 383 LEU A CA 1
ATOM 3028 C C . LEU A 1 383 ? 16.284 -10.959 -31.145 1.00 95.25 383 LEU A C 1
ATOM 3030 O O . LEU A 1 383 ? 15.247 -10.324 -31.296 1.00 95.25 383 LEU A O 1
ATOM 3034 N N . GLY A 1 384 ? 17.103 -11.234 -32.168 1.00 94.69 384 GLY A N 1
ATOM 3035 C CA . GLY A 1 384 ? 16.880 -10.762 -33.541 1.00 94.69 384 GLY A CA 1
ATOM 3036 C C . GLY A 1 384 ? 17.303 -9.307 -33.775 1.00 94.69 384 GLY A C 1
ATOM 3037 O O . GLY A 1 384 ? 16.712 -8.627 -34.608 1.00 94.69 384 GLY A O 1
ATOM 3038 N N . ILE A 1 385 ? 18.304 -8.826 -33.032 1.00 95.19 385 ILE A N 1
ATOM 3039 C CA . ILE A 1 385 ? 18.773 -7.430 -33.038 1.00 95.19 385 ILE A CA 1
ATOM 3040 C C . ILE A 1 385 ? 20.194 -7.314 -33.602 1.00 95.19 385 ILE A C 1
ATOM 3042 O O . ILE A 1 385 ? 20.975 -8.266 -33.533 1.00 95.19 385 ILE A O 1
ATOM 3046 N N . ASP A 1 386 ? 20.558 -6.138 -34.122 1.00 96.38 386 ASP A N 1
ATOM 3047 C CA . ASP A 1 386 ? 21.925 -5.902 -34.592 1.00 96.38 386 ASP A CA 1
ATOM 3048 C C . ASP A 1 386 ? 22.949 -5.908 -33.440 1.00 96.38 386 ASP A C 1
ATOM 3050 O O . ASP A 1 386 ? 22.749 -5.294 -32.388 1.00 96.38 386 ASP A O 1
ATOM 3054 N N . LYS A 1 387 ? 24.083 -6.585 -33.666 1.00 95.00 387 LYS A N 1
ATOM 3055 C CA . LYS A 1 387 ? 25.162 -6.742 -32.680 1.00 95.00 387 LYS A CA 1
ATOM 3056 C C . LYS A 1 387 ? 25.864 -5.416 -32.380 1.00 95.00 387 LYS A C 1
ATOM 3058 O O . LYS A 1 387 ? 26.209 -5.157 -31.227 1.00 95.00 387 LYS A O 1
ATOM 3063 N N . ALA A 1 388 ? 26.127 -4.606 -33.406 1.00 93.94 388 ALA A N 1
ATOM 3064 C CA . ALA A 1 388 ? 26.948 -3.407 -33.291 1.00 93.94 388 ALA A CA 1
ATOM 3065 C C . ALA A 1 388 ? 26.187 -2.275 -32.590 1.00 93.94 388 ALA A C 1
ATOM 3067 O O . ALA A 1 388 ? 26.725 -1.678 -31.653 1.00 93.94 388 ALA A O 1
ATOM 3068 N N . ASP A 1 389 ? 24.929 -2.031 -32.963 1.00 94.31 389 ASP A N 1
ATOM 3069 C CA . ASP A 1 389 ? 24.078 -1.059 -32.276 1.00 94.31 389 ASP A CA 1
ATOM 3070 C C . ASP A 1 389 ? 23.697 -1.529 -30.863 1.00 94.31 389 ASP A C 1
ATOM 3072 O O . ASP A 1 389 ? 23.759 -0.729 -29.928 1.00 94.31 389 ASP A O 1
ATOM 3076 N N . PHE A 1 390 ? 23.409 -2.819 -30.639 1.00 94.69 390 PHE A N 1
ATOM 3077 C CA . PHE A 1 390 ? 23.140 -3.304 -29.278 1.00 94.69 390 PHE A CA 1
ATOM 3078 C C . PHE A 1 390 ? 24.357 -3.151 -28.351 1.00 94.69 390 PHE A C 1
ATOM 3080 O O . PHE A 1 390 ? 24.236 -2.629 -27.238 1.00 94.69 390 PHE A O 1
ATOM 3087 N N . LYS A 1 391 ? 25.560 -3.510 -28.825 1.00 94.88 391 LYS A N 1
ATOM 3088 C CA . LYS A 1 391 ? 26.817 -3.242 -28.108 1.00 94.88 391 LYS A CA 1
ATOM 3089 C C . LYS A 1 391 ? 26.997 -1.747 -27.838 1.00 94.88 391 LYS A C 1
ATOM 3091 O O . LYS A 1 391 ? 27.284 -1.367 -26.703 1.00 94.88 391 LYS A O 1
ATOM 3096 N N . ARG A 1 392 ? 26.822 -0.901 -28.861 1.00 94.38 392 ARG A N 1
ATOM 3097 C CA . ARG A 1 392 ? 26.964 0.561 -28.775 1.00 94.38 392 ARG A CA 1
ATOM 3098 C C . ARG A 1 392 ? 26.076 1.151 -27.686 1.00 94.38 392 ARG A C 1
ATOM 3100 O O . ARG A 1 392 ? 26.580 1.922 -26.876 1.00 94.38 392 ARG A O 1
ATOM 3107 N N . TRP A 1 393 ? 24.795 0.793 -27.657 1.00 94.94 393 TRP A N 1
ATOM 3108 C CA . TRP A 1 393 ? 23.828 1.355 -26.709 1.00 94.94 393 TRP A CA 1
ATOM 3109 C C . TRP A 1 393 ? 23.855 0.687 -25.327 1.00 94.94 393 TRP A C 1
ATOM 3111 O O . TRP A 1 393 ? 23.400 1.285 -24.358 1.00 94.94 393 TRP A O 1
ATOM 3121 N N . THR A 1 394 ? 24.490 -0.483 -25.188 1.00 94.75 394 THR A N 1
ATOM 3122 C CA . THR A 1 394 ? 24.825 -1.047 -23.867 1.00 94.75 394 THR A CA 1
ATOM 3123 C C . THR A 1 394 ? 25.927 -0.238 -23.165 1.00 94.75 394 THR A C 1
ATOM 3125 O O . THR A 1 394 ? 25.872 -0.056 -21.952 1.00 94.75 394 THR A O 1
ATOM 3128 N N . ILE A 1 395 ? 26.920 0.278 -23.909 1.00 94.75 395 ILE A N 1
ATOM 3129 C CA . ILE A 1 395 ? 28.090 0.996 -23.348 1.00 94.75 395 ILE A CA 1
ATOM 3130 C C . ILE A 1 395 ? 28.061 2.523 -23.541 1.00 94.75 395 ILE A C 1
ATOM 3132 O O . ILE A 1 395 ? 28.992 3.211 -23.117 1.00 94.75 395 ILE A O 1
ATOM 3136 N N . LYS A 1 396 ? 27.021 3.081 -24.175 1.00 93.12 396 LYS A N 1
ATOM 3137 C CA . LYS A 1 396 ? 26.847 4.529 -24.392 1.00 93.12 396 LYS A CA 1
ATOM 3138 C C . LYS A 1 396 ? 25.389 4.940 -24.208 1.00 93.12 396 LYS A C 1
ATOM 3140 O O . LYS A 1 396 ? 24.493 4.243 -24.667 1.00 93.12 396 LYS A O 1
ATOM 3145 N N . LYS A 1 397 ? 25.160 6.120 -23.630 1.00 91.56 397 LYS A N 1
ATOM 3146 C CA . LYS A 1 397 ? 23.848 6.788 -23.608 1.00 91.56 397 LYS A CA 1
ATOM 3147 C C . LYS A 1 397 ? 23.793 7.907 -24.647 1.00 91.56 397 LYS A C 1
ATOM 3149 O O . LYS A 1 397 ? 24.815 8.534 -24.920 1.00 91.56 397 LYS A O 1
ATOM 3154 N N . GLN A 1 398 ? 22.607 8.200 -25.173 1.00 91.44 398 GLN A N 1
ATOM 3155 C CA . GLN A 1 398 ? 22.330 9.441 -25.903 1.00 91.44 398 GLN A CA 1
ATOM 3156 C C . GLN A 1 398 ? 21.408 10.322 -25.061 1.00 91.44 398 GLN A C 1
ATOM 3158 O O . GLN A 1 398 ? 20.413 9.840 -24.528 1.00 91.44 398 GLN A O 1
ATOM 3163 N N . ILE A 1 399 ? 21.721 11.611 -24.978 1.00 85.62 399 ILE A N 1
ATOM 3164 C CA . ILE A 1 399 ? 20.837 12.650 -24.452 1.00 85.62 399 ILE A CA 1
ATOM 3165 C C . ILE A 1 399 ? 20.488 13.565 -25.626 1.00 85.62 399 ILE A C 1
ATOM 3167 O O . ILE A 1 399 ? 21.377 14.126 -26.268 1.00 85.62 399 ILE A O 1
ATOM 3171 N N . THR A 1 400 ? 19.198 13.685 -25.928 1.00 82.50 400 THR A N 1
ATOM 3172 C CA . THR A 1 400 ? 18.687 14.603 -26.953 1.00 82.50 400 THR A CA 1
ATOM 3173 C C . THR A 1 400 ? 18.264 15.896 -26.260 1.00 82.50 400 THR A C 1
ATOM 3175 O O . THR A 1 400 ? 17.363 15.875 -25.427 1.00 82.50 400 THR A O 1
ATOM 3178 N N . THR A 1 401 ? 18.920 17.011 -26.573 1.00 76.88 401 THR A N 1
ATOM 3179 C CA . THR A 1 401 ? 18.517 18.355 -26.133 1.00 76.88 401 THR A CA 1
ATOM 3180 C C . THR A 1 401 ? 17.634 19.009 -27.204 1.00 76.88 401 THR A C 1
ATOM 3182 O O . THR A 1 401 ? 17.385 18.421 -28.257 1.00 76.88 401 THR A O 1
ATOM 3185 N N . ARG A 1 402 ? 17.168 20.248 -26.976 1.00 73.50 402 ARG A N 1
ATOM 3186 C CA . ARG A 1 402 ? 16.368 21.002 -27.965 1.00 73.50 402 ARG A CA 1
ATOM 3187 C C . ARG A 1 402 ? 17.102 21.286 -29.289 1.00 73.50 402 ARG A C 1
ATOM 3189 O O . ARG A 1 402 ? 16.446 21.674 -30.249 1.00 73.50 402 ARG A O 1
ATOM 3196 N N . SER A 1 403 ? 18.425 21.113 -29.348 1.00 68.81 403 SER A N 1
ATOM 3197 C CA . SER A 1 403 ? 19.244 21.418 -30.532 1.00 68.81 403 SER A CA 1
ATOM 3198 C C . SER A 1 403 ? 20.278 20.347 -30.903 1.00 68.81 403 SER A C 1
ATOM 3200 O O . SER A 1 403 ? 20.726 20.335 -32.046 1.00 68.81 403 SER A O 1
ATOM 3202 N N . GLU A 1 404 ? 20.669 19.445 -29.994 1.00 83.00 404 GLU A N 1
ATOM 3203 C CA . GLU A 1 404 ? 21.789 18.514 -30.213 1.00 83.00 404 GLU A CA 1
ATOM 3204 C C . GLU A 1 404 ? 21.538 17.101 -29.656 1.00 83.00 404 GLU A C 1
ATOM 3206 O O . GLU A 1 404 ? 20.740 16.891 -28.743 1.00 83.00 404 GLU A O 1
ATOM 3211 N N . LYS A 1 405 ? 22.262 16.106 -30.188 1.00 87.69 405 LYS A N 1
ATOM 3212 C CA . LYS A 1 405 ? 22.273 14.716 -29.695 1.00 87.69 405 LYS A CA 1
ATOM 3213 C C . LYS A 1 405 ? 23.645 14.384 -29.114 1.00 87.69 405 LYS A C 1
ATOM 3215 O O . LYS A 1 405 ? 24.563 14.011 -29.841 1.00 87.69 405 LYS A O 1
ATOM 3220 N N . ILE A 1 406 ? 23.776 14.503 -27.797 1.00 87.88 406 ILE A N 1
ATOM 3221 C CA . ILE A 1 406 ? 25.024 14.255 -27.071 1.00 87.88 406 ILE A CA 1
ATOM 3222 C C . ILE A 1 406 ? 25.114 12.762 -26.741 1.00 87.88 406 ILE A C 1
ATOM 3224 O O . ILE A 1 406 ? 24.282 12.235 -26.004 1.00 87.88 406 ILE A O 1
ATOM 3228 N N . VAL A 1 407 ? 26.131 12.069 -27.261 1.00 91.25 407 VAL A N 1
ATOM 3229 C CA . VAL A 1 407 ? 26.395 10.654 -26.946 1.00 91.25 407 VAL A CA 1
ATOM 3230 C C . VAL A 1 407 ? 27.544 10.558 -25.944 1.00 91.25 407 VAL A C 1
ATOM 3232 O O . VAL A 1 407 ? 28.666 10.953 -26.249 1.00 91.25 407 VAL A O 1
ATOM 3235 N N . THR A 1 408 ? 27.280 10.014 -24.756 1.00 91.44 408 THR A N 1
ATOM 3236 C CA . THR A 1 408 ? 28.274 9.839 -23.682 1.00 91.44 408 THR A CA 1
ATOM 3237 C C . THR A 1 408 ? 28.603 8.362 -23.487 1.00 91.44 408 THR A C 1
ATOM 3239 O O . THR A 1 408 ? 27.696 7.529 -23.458 1.00 91.44 408 THR A O 1
ATOM 3242 N N . ALA A 1 409 ? 29.881 8.027 -23.300 1.00 91.69 409 ALA A N 1
ATOM 3243 C CA . ALA A 1 409 ? 30.274 6.700 -22.832 1.00 91.69 409 ALA A CA 1
ATOM 3244 C C . ALA A 1 409 ? 29.765 6.441 -21.402 1.00 91.69 409 ALA A C 1
ATOM 3246 O O . ALA A 1 409 ? 29.635 7.365 -20.597 1.00 91.69 409 ALA A O 1
ATOM 3247 N N . LEU A 1 410 ? 29.474 5.176 -21.101 1.00 91.50 410 LEU A N 1
ATOM 3248 C CA . LEU A 1 410 ? 29.116 4.692 -19.771 1.00 91.50 410 LEU A CA 1
ATOM 3249 C C . LEU A 1 410 ? 30.307 3.965 -19.144 1.00 91.50 410 LEU A C 1
ATOM 3251 O O . LEU A 1 410 ? 31.066 3.281 -19.837 1.00 91.50 410 LEU A O 1
ATOM 3255 N N . ASN A 1 411 ? 30.442 4.058 -17.823 1.00 92.06 411 ASN A N 1
ATOM 3256 C CA . ASN A 1 411 ? 31.375 3.207 -17.085 1.00 92.06 411 ASN A CA 1
ATOM 3257 C C . ASN A 1 411 ? 30.826 1.767 -16.959 1.00 92.06 411 ASN A C 1
ATOM 3259 O O . ASN A 1 411 ? 29.665 1.493 -17.272 1.00 92.06 411 ASN A O 1
ATOM 3263 N N . ALA A 1 412 ? 31.656 0.822 -16.508 1.00 91.44 412 ALA A N 1
ATOM 3264 C CA . ALA A 1 412 ? 31.292 -0.599 -16.536 1.00 91.44 412 ALA A CA 1
ATOM 3265 C C . ALA A 1 412 ? 30.089 -0.964 -15.646 1.00 91.44 412 ALA A C 1
ATOM 3267 O O . ALA A 1 412 ? 29.306 -1.835 -16.026 1.00 91.44 412 ALA A O 1
ATOM 3268 N N . SER A 1 413 ? 29.889 -0.300 -14.501 1.00 90.06 413 SER A N 1
ATOM 3269 C CA . SER A 1 413 ? 28.713 -0.550 -13.656 1.00 90.06 413 SER A CA 1
ATOM 3270 C C . SER A 1 413 ? 27.439 0.033 -14.271 1.00 90.06 413 SER A C 1
ATOM 3272 O O . SER A 1 413 ? 26.420 -0.651 -14.292 1.00 90.06 413 SER A O 1
ATOM 3274 N N . GLN A 1 414 ? 27.497 1.230 -14.861 1.00 92.31 414 GLN A N 1
ATOM 3275 C CA . GLN A 1 414 ? 26.381 1.812 -15.618 1.00 92.31 414 GLN A CA 1
ATOM 3276 C C . GLN A 1 414 ? 25.981 0.934 -16.811 1.00 92.31 414 GLN A C 1
ATOM 3278 O O . GLN A 1 414 ? 24.803 0.629 -16.974 1.00 92.31 414 GLN A O 1
ATOM 3283 N N . ALA A 1 415 ? 26.947 0.472 -17.609 1.00 94.19 415 ALA A N 1
ATOM 3284 C CA . ALA A 1 415 ? 26.685 -0.426 -18.734 1.00 94.19 415 ALA A CA 1
ATOM 3285 C C . ALA A 1 415 ? 26.115 -1.788 -18.280 1.00 94.19 415 ALA A C 1
ATOM 3287 O O . ALA A 1 415 ? 25.240 -2.348 -18.940 1.00 94.19 415 ALA A O 1
ATOM 3288 N N . THR A 1 416 ? 26.545 -2.298 -17.118 1.00 94.75 416 THR A N 1
ATOM 3289 C CA . THR A 1 416 ? 25.958 -3.508 -16.507 1.00 94.75 416 THR A CA 1
ATOM 3290 C C . THR A 1 416 ? 24.499 -3.272 -16.112 1.00 94.75 416 THR A C 1
ATOM 3292 O O . THR A 1 416 ? 23.642 -4.090 -16.432 1.00 94.75 416 THR A O 1
ATOM 3295 N N . VAL A 1 417 ? 24.178 -2.113 -15.526 1.00 93.81 417 VAL A N 1
ATOM 3296 C CA . VAL A 1 417 ? 22.789 -1.720 -15.227 1.00 93.81 417 VAL A CA 1
ATOM 3297 C C . VAL A 1 417 ? 21.944 -1.580 -16.500 1.00 93.81 417 VAL A C 1
ATOM 3299 O O . VAL A 1 417 ? 20.768 -1.939 -16.463 1.00 93.81 417 VAL A O 1
ATOM 3302 N N . VAL A 1 418 ? 22.504 -1.130 -17.631 1.00 95.62 418 VAL A N 1
ATOM 3303 C CA . VAL A 1 418 ? 21.793 -1.110 -18.927 1.00 95.62 418 VAL A CA 1
ATOM 3304 C C . VAL A 1 418 ? 21.497 -2.532 -19.412 1.00 95.62 418 VAL A C 1
ATOM 3306 O O . VAL A 1 418 ? 20.330 -2.852 -19.638 1.00 95.62 418 VAL A O 1
ATOM 3309 N N . ARG A 1 419 ? 22.514 -3.405 -19.491 1.00 96.06 419 ARG A N 1
ATOM 3310 C CA . ARG A 1 419 ? 22.379 -4.836 -19.841 1.00 96.06 419 ARG A CA 1
ATOM 3311 C C . ARG A 1 419 ? 21.286 -5.517 -19.012 1.00 96.06 419 ARG A C 1
ATOM 3313 O O . ARG A 1 419 ? 20.373 -6.137 -19.555 1.00 96.06 419 ARG A O 1
ATOM 3320 N N . ASP A 1 420 ? 21.358 -5.344 -17.697 1.00 95.88 420 ASP A N 1
ATOM 3321 C CA . ASP A 1 420 ? 20.426 -5.940 -16.744 1.00 95.88 420 ASP A CA 1
ATOM 3322 C C . ASP A 1 420 ? 19.025 -5.318 -16.843 1.00 95.88 420 ASP A C 1
ATOM 3324 O O . ASP A 1 420 ? 18.026 -5.996 -16.617 1.00 95.88 420 ASP A O 1
ATOM 3328 N N . SER A 1 421 ? 18.904 -4.045 -17.226 1.00 95.88 421 SER A N 1
ATOM 3329 C CA . SER A 1 421 ? 17.598 -3.407 -17.440 1.00 95.88 421 SER A CA 1
ATOM 3330 C C . SER A 1 421 ? 16.918 -3.869 -18.727 1.00 95.88 421 SER A C 1
ATOM 3332 O O . SER A 1 421 ? 15.709 -4.087 -18.701 1.00 95.88 421 SER A O 1
ATOM 3334 N N . VAL A 1 422 ? 17.675 -4.135 -19.798 1.00 95.75 422 VAL A N 1
ATOM 3335 C CA . VAL A 1 422 ? 17.151 -4.814 -20.998 1.00 95.75 422 VAL A CA 1
ATOM 3336 C C . VAL A 1 422 ? 16.668 -6.224 -20.650 1.00 95.75 422 VAL A C 1
ATOM 3338 O O . VAL A 1 422 ? 15.556 -6.591 -21.026 1.00 95.75 422 VAL A O 1
ATOM 3341 N N . ALA A 1 423 ? 17.448 -6.991 -19.878 1.00 97.19 423 ALA A N 1
ATOM 3342 C CA . ALA A 1 423 ? 17.063 -8.345 -19.475 1.00 97.19 423 ALA A CA 1
ATOM 3343 C C . ALA A 1 423 ? 15.747 -8.370 -18.671 1.00 97.19 423 ALA A C 1
ATOM 3345 O O . ALA A 1 423 ? 14.855 -9.171 -18.956 1.00 97.19 423 ALA A O 1
ATOM 3346 N N . LYS A 1 424 ? 15.597 -7.446 -17.710 1.00 96.06 424 LYS A N 1
ATOM 3347 C CA . LYS A 1 424 ? 14.355 -7.260 -16.942 1.00 96.06 424 LYS A CA 1
ATOM 3348 C C . LYS A 1 424 ? 13.179 -6.854 -17.833 1.00 96.06 424 LYS A C 1
ATOM 3350 O O . LYS A 1 424 ? 12.104 -7.425 -17.694 1.00 96.06 424 LYS A O 1
ATOM 3355 N N . PHE A 1 425 ? 13.372 -5.890 -18.735 1.00 96.50 425 PHE A N 1
ATOM 3356 C CA . PHE A 1 425 ? 12.318 -5.391 -19.623 1.00 96.50 425 PHE A CA 1
ATOM 3357 C C . PHE A 1 425 ? 11.773 -6.490 -20.546 1.00 96.50 425 PHE A C 1
ATOM 3359 O O . PHE A 1 425 ? 10.569 -6.722 -20.583 1.00 96.50 425 PHE A O 1
ATOM 3366 N N . VAL A 1 426 ? 12.655 -7.236 -21.218 1.00 97.00 426 VAL A N 1
ATOM 3367 C CA . VAL A 1 426 ? 12.255 -8.324 -22.126 1.00 97.00 426 VAL A CA 1
ATOM 3368 C C . VAL A 1 426 ? 11.504 -9.439 -21.386 1.00 97.00 426 VAL A C 1
ATOM 3370 O O . VAL A 1 426 ? 10.525 -9.956 -21.920 1.00 97.00 426 VAL A O 1
ATOM 3373 N N . TYR A 1 427 ? 11.898 -9.790 -20.154 1.00 97.81 427 TYR A N 1
ATOM 3374 C CA . TYR A 1 427 ? 11.158 -10.785 -19.366 1.00 97.81 427 TYR A CA 1
ATOM 3375 C C . TYR A 1 427 ? 9.777 -10.286 -18.918 1.00 97.81 427 TYR A C 1
ATOM 3377 O O . TYR A 1 427 ? 8.816 -11.049 -18.914 1.00 97.81 427 TYR A O 1
ATOM 3385 N N . VAL A 1 428 ? 9.664 -9.004 -18.568 1.00 95.25 428 VAL A N 1
ATOM 3386 C CA . VAL A 1 428 ? 8.388 -8.370 -18.208 1.00 95.25 428 VAL A CA 1
ATOM 3387 C C . VAL A 1 428 ? 7.419 -8.408 -19.384 1.00 95.25 428 VAL A C 1
ATOM 3389 O O . VAL A 1 428 ? 6.328 -8.946 -19.231 1.00 95.25 428 VAL A O 1
ATOM 3392 N N . CYS A 1 429 ? 7.842 -7.961 -20.569 1.00 96.81 429 CYS A N 1
ATOM 3393 C CA . CYS A 1 429 ? 7.000 -8.014 -21.765 1.00 96.81 429 CYS A CA 1
ATOM 3394 C C . CYS A 1 429 ? 6.639 -9.456 -22.163 1.00 96.81 429 CYS A C 1
ATOM 3396 O O . CYS A 1 429 ? 5.536 -9.697 -22.642 1.00 96.81 429 CYS A O 1
ATOM 3398 N N . LEU A 1 430 ? 7.533 -10.428 -21.936 1.00 96.81 430 LEU A N 1
ATOM 3399 C CA . LEU A 1 430 ? 7.246 -11.852 -22.140 1.00 96.81 430 LEU A CA 1
ATOM 3400 C C . LEU A 1 430 ? 6.182 -12.383 -21.161 1.00 96.81 430 LEU A C 1
ATOM 3402 O O . LEU A 1 430 ? 5.310 -13.148 -21.567 1.00 96.81 430 LEU A O 1
ATOM 3406 N N . PHE A 1 431 ? 6.235 -11.984 -19.889 1.00 96.25 431 PHE A N 1
ATOM 3407 C CA . PHE A 1 431 ? 5.254 -12.385 -18.877 1.00 96.25 431 PHE A CA 1
ATOM 3408 C C . PHE A 1 431 ? 3.892 -11.708 -19.104 1.00 96.25 431 PHE A C 1
ATOM 3410 O O . PHE A 1 431 ? 2.856 -12.363 -19.038 1.00 96.25 431 PHE A O 1
ATOM 3417 N N . GLU A 1 432 ? 3.888 -10.418 -19.442 1.00 94.69 432 GLU A N 1
ATOM 3418 C CA . GLU A 1 432 ? 2.685 -9.657 -19.803 1.00 94.69 432 GLU A CA 1
ATOM 3419 C C . GLU A 1 432 ? 2.031 -10.227 -21.078 1.00 94.69 432 GLU A C 1
ATOM 3421 O O . GLU A 1 432 ? 0.819 -10.435 -21.104 1.00 94.69 432 GLU A O 1
ATOM 3426 N N . TRP A 1 433 ? 2.826 -10.600 -22.091 1.00 95.56 433 TRP A N 1
ATOM 3427 C CA . TRP A 1 433 ? 2.354 -11.331 -23.275 1.00 95.56 433 TRP A CA 1
ATOM 3428 C C . TRP A 1 433 ? 1.779 -12.713 -22.930 1.00 95.56 433 TRP A C 1
ATOM 3430 O O . TRP A 1 433 ? 0.723 -13.078 -23.445 1.00 95.56 433 TRP A O 1
ATOM 3440 N N . LEU A 1 434 ? 2.428 -13.473 -22.039 1.00 94.56 434 LEU A N 1
ATOM 3441 C CA . LEU A 1 434 ? 1.929 -14.781 -21.602 1.00 94.56 434 LEU A CA 1
ATOM 3442 C C . LEU A 1 434 ? 0.553 -14.644 -20.932 1.00 94.56 434 LEU A C 1
ATOM 3444 O O . LEU A 1 434 ? -0.359 -15.397 -21.259 1.00 94.56 434 LEU A O 1
ATOM 3448 N N . VAL A 1 435 ? 0.377 -13.653 -20.052 1.00 93.25 435 VAL A N 1
ATOM 3449 C CA . VAL A 1 435 ? -0.915 -13.353 -19.410 1.00 93.25 435 VAL A CA 1
ATOM 3450 C C . VAL A 1 435 ? -1.959 -12.874 -20.429 1.00 93.25 435 VAL A C 1
ATOM 3452 O O . VAL A 1 435 ? -3.124 -13.254 -20.321 1.00 93.25 435 VAL A O 1
ATOM 3455 N N . ALA A 1 436 ? -1.566 -12.101 -21.446 1.00 91.88 436 ALA A N 1
ATOM 3456 C CA . ALA A 1 436 ? -2.469 -11.683 -22.518 1.00 91.88 436 ALA A CA 1
ATOM 3457 C C . ALA A 1 436 ? -2.993 -12.875 -23.341 1.00 91.88 436 ALA A C 1
ATOM 3459 O O . ALA A 1 436 ? -4.201 -12.990 -23.525 1.00 91.88 436 ALA A O 1
ATOM 3460 N N . VAL A 1 437 ? -2.121 -13.803 -23.757 1.00 90.25 437 VAL A N 1
ATOM 3461 C CA . VAL A 1 437 ? -2.529 -15.008 -24.511 1.00 90.25 437 VAL A CA 1
ATOM 3462 C C . VAL A 1 437 ? -3.327 -15.987 -23.639 1.00 90.25 437 VAL A C 1
ATOM 3464 O O . VAL A 1 437 ? -4.272 -16.609 -24.116 1.00 90.25 437 VAL A O 1
ATOM 3467 N N . VAL A 1 438 ? -3.012 -16.086 -22.341 1.00 89.75 438 VAL A N 1
ATOM 3468 C CA . VAL A 1 438 ? -3.851 -16.814 -21.370 1.00 89.75 438 VAL A CA 1
ATOM 3469 C C . VAL A 1 438 ? -5.267 -16.224 -21.325 1.00 89.75 438 VAL A C 1
ATOM 3471 O O . VAL A 1 438 ? -6.236 -16.976 -21.351 1.00 89.75 438 VAL A O 1
ATOM 3474 N N . ASN A 1 439 ? -5.406 -14.896 -21.299 1.00 90.69 439 ASN A N 1
ATOM 3475 C CA . ASN A 1 439 ? -6.712 -14.231 -21.287 1.00 90.69 439 ASN A CA 1
ATOM 3476 C C . ASN A 1 439 ? -7.475 -14.374 -22.612 1.00 90.69 439 ASN A C 1
ATOM 3478 O O . ASN A 1 439 ? -8.673 -14.623 -22.580 1.00 90.69 439 ASN A O 1
ATOM 3482 N N . GLU A 1 440 ? -6.798 -14.259 -23.757 1.00 87.94 440 GLU A N 1
ATOM 3483 C CA . GLU A 1 440 ? -7.375 -14.495 -25.091 1.00 87.94 440 GLU A CA 1
ATOM 3484 C C . GLU A 1 440 ? -7.974 -15.910 -25.190 1.00 87.94 440 GLU A C 1
ATOM 3486 O O . GLU A 1 440 ? -9.125 -16.081 -25.588 1.00 87.94 440 GLU A O 1
ATOM 3491 N N . SER A 1 441 ? -7.227 -16.913 -24.721 1.00 85.88 441 SER A N 1
ATOM 3492 C CA . SER A 1 441 ? -7.659 -18.313 -24.652 1.00 85.88 441 SER A CA 1
ATOM 3493 C C . SER A 1 441 ? -8.882 -18.512 -23.742 1.00 85.88 441 SER A C 1
ATOM 3495 O O . SER A 1 441 ? -9.873 -19.117 -24.145 1.00 85.88 441 SER A O 1
ATOM 3497 N N . LEU A 1 442 ? -8.854 -17.938 -22.533 1.00 85.12 442 LEU A N 1
ATOM 3498 C CA . LEU A 1 442 ? -9.917 -18.080 -21.529 1.00 85.12 442 LEU A CA 1
ATOM 3499 C C . LEU A 1 442 ? -11.179 -17.240 -21.794 1.00 85.12 442 LEU A C 1
ATOM 3501 O O . LEU A 1 442 ? -12.210 -17.492 -21.163 1.00 85.12 442 LEU A O 1
ATOM 3505 N N . ALA A 1 443 ? -11.111 -16.242 -22.680 1.00 77.12 443 ALA A N 1
ATOM 3506 C CA . ALA A 1 443 ? -12.244 -15.403 -23.078 1.00 77.12 443 ALA A CA 1
ATOM 3507 C C . ALA A 1 443 ? -12.949 -15.891 -24.361 1.00 77.12 443 ALA A C 1
ATOM 3509 O O . ALA A 1 443 ? -14.048 -15.420 -24.678 1.00 77.12 443 ALA A O 1
ATOM 3510 N N . GLY A 1 444 ? -12.335 -16.833 -25.086 1.00 70.00 444 GLY A N 1
ATOM 3511 C CA . GLY A 1 444 ? -12.791 -17.307 -26.390 1.00 70.00 444 GLY A CA 1
ATOM 3512 C C . GLY A 1 444 ? -12.581 -16.290 -27.519 1.00 70.00 444 GLY A C 1
ATOM 3513 O O . GLY A 1 444 ? -12.350 -15.100 -27.290 1.00 70.00 444 GLY A O 1
ATOM 3514 N N . GLU A 1 445 ? -12.684 -16.763 -28.766 1.00 59.81 445 GLU A N 1
ATOM 3515 C CA . GLU A 1 445 ? -12.539 -15.917 -29.957 1.00 59.81 445 GLU A CA 1
ATOM 3516 C C . GLU A 1 445 ? -13.441 -14.674 -29.870 1.00 59.81 445 GLU A C 1
ATOM 3518 O O . GLU A 1 445 ? -14.625 -14.769 -29.549 1.00 59.81 445 GLU A O 1
ATOM 3523 N N . ASN A 1 446 ? -12.879 -13.492 -30.144 1.00 61.66 446 ASN A N 1
ATOM 3524 C CA . ASN A 1 446 ? -13.582 -12.201 -30.118 1.00 61.66 446 ASN A CA 1
ATOM 3525 C C . ASN A 1 446 ? -14.322 -11.865 -28.798 1.00 61.66 446 ASN A C 1
ATOM 3527 O O . ASN A 1 446 ? -15.252 -11.050 -28.812 1.00 61.66 446 ASN A O 1
ATOM 3531 N N . GLY A 1 447 ? -13.928 -12.468 -27.668 1.00 68.94 447 GLY A N 1
ATOM 3532 C CA . GLY A 1 447 ? -14.468 -12.164 -26.337 1.00 68.94 447 GLY A CA 1
ATOM 3533 C C . GLY A 1 447 ? -15.876 -12.710 -26.069 1.00 68.94 447 GLY A C 1
ATOM 3534 O O . GLY A 1 447 ? -16.598 -12.163 -25.235 1.00 68.94 447 GLY A O 1
ATOM 3535 N N . GLU A 1 448 ? -16.299 -13.770 -26.764 1.00 72.94 448 GLU A N 1
ATOM 3536 C CA . GLU A 1 448 ? -17.636 -14.372 -26.613 1.00 72.94 448 GLU A CA 1
ATOM 3537 C C . GLU A 1 448 ? -17.940 -14.917 -25.201 1.00 72.94 448 GLU A C 1
ATOM 3539 O O . GLU A 1 448 ? -19.106 -15.125 -24.864 1.00 72.94 448 GLU A O 1
ATOM 3544 N N . ALA A 1 449 ? -16.944 -15.154 -24.339 1.00 74.81 449 ALA A N 1
ATOM 3545 C CA . ALA A 1 449 ? -17.194 -15.426 -22.921 1.00 74.81 449 ALA A CA 1
ATOM 3546 C C . ALA A 1 449 ? -17.553 -14.155 -22.137 1.00 74.81 449 ALA A C 1
ATOM 3548 O O . ALA A 1 449 ? -18.474 -14.184 -21.327 1.00 74.81 449 ALA A O 1
ATOM 3549 N N . GLU A 1 450 ? -16.866 -13.037 -22.389 1.00 72.25 450 GLU A N 1
ATOM 3550 C CA . GLU A 1 450 ? -17.069 -11.779 -21.654 1.00 72.25 450 GLU A CA 1
ATOM 3551 C C . GLU A 1 450 ? -18.416 -11.125 -22.021 1.00 72.25 450 GLU A C 1
ATOM 3553 O O . GLU A 1 450 ? -19.082 -10.575 -21.152 1.00 72.25 450 GLU A O 1
ATOM 3558 N N . LYS A 1 451 ? -18.904 -11.318 -23.259 1.00 78.00 451 LYS A N 1
ATOM 3559 C CA . LYS A 1 451 ? -20.270 -10.933 -23.687 1.00 78.00 451 LYS A CA 1
ATOM 3560 C C . LYS A 1 451 ? -21.392 -11.774 -23.060 1.00 78.00 451 LYS A C 1
ATOM 3562 O O . LYS A 1 451 ? -22.538 -11.336 -23.043 1.00 78.00 451 LYS A O 1
ATOM 3567 N N . ARG A 1 452 ? -21.086 -12.995 -22.601 1.00 79.00 452 ARG A N 1
ATOM 3568 C CA . ARG A 1 452 ? -22.041 -13.930 -21.967 1.00 79.00 452 ARG A CA 1
ATOM 3569 C C . ARG A 1 452 ? -21.920 -13.970 -20.441 1.00 79.00 452 ARG A C 1
ATOM 3571 O O . ARG A 1 452 ? -22.673 -14.695 -19.796 1.00 79.00 452 ARG A O 1
ATOM 3578 N N . ALA A 1 453 ? -20.966 -13.240 -19.870 1.00 82.06 453 ALA A N 1
ATOM 3579 C CA . ALA A 1 453 ? -20.730 -13.197 -18.438 1.00 82.06 453 ALA A CA 1
ATOM 3580 C C . ALA A 1 453 ? -21.698 -12.210 -17.770 1.00 82.06 453 ALA A C 1
ATOM 3582 O O . ALA A 1 453 ? -21.566 -10.999 -17.922 1.00 82.06 453 ALA A O 1
ATOM 3583 N N . GLU A 1 454 ? -22.648 -12.728 -16.996 1.00 82.94 454 GLU A N 1
ATOM 3584 C CA . GLU A 1 454 ? -23.526 -11.910 -16.149 1.00 82.94 454 GLU A CA 1
ATOM 3585 C C . GLU A 1 454 ? -22.919 -11.700 -14.754 1.00 82.94 454 GLU A C 1
ATOM 3587 O O . GLU A 1 454 ? -23.159 -10.680 -14.111 1.00 82.94 454 GLU A O 1
ATOM 3592 N N . MET A 1 455 ? -22.127 -12.667 -14.275 1.00 89.81 455 MET A N 1
ATOM 3593 C CA . MET A 1 455 ? -21.558 -12.689 -12.925 1.00 89.81 455 MET A CA 1
ATOM 3594 C C . MET A 1 455 ? -20.108 -13.193 -12.934 1.00 89.81 455 MET A C 1
ATOM 3596 O O . MET A 1 455 ? -19.645 -13.815 -13.891 1.00 89.81 455 MET A O 1
ATOM 3600 N N . PHE A 1 456 ? -19.377 -12.966 -11.838 1.00 93.31 456 PHE A N 1
ATOM 3601 C CA . PHE A 1 456 ? -18.034 -13.520 -11.653 1.00 93.31 456 PHE A CA 1
ATOM 3602 C C . PHE A 1 456 ? -17.757 -13.936 -10.203 1.00 93.31 456 PHE A C 1
ATOM 3604 O O . PHE A 1 456 ? -18.322 -13.376 -9.260 1.00 93.31 456 PHE A O 1
ATOM 3611 N N . ILE A 1 457 ? -16.812 -14.866 -10.029 1.00 95.44 457 ILE A N 1
ATOM 3612 C CA . ILE A 1 457 ? -16.155 -15.127 -8.741 1.00 95.44 457 ILE A CA 1
ATOM 3613 C C . ILE A 1 457 ? -14.655 -14.884 -8.899 1.00 95.44 457 ILE A C 1
ATOM 3615 O O . ILE A 1 457 ? -13.965 -15.585 -9.639 1.00 95.44 457 ILE A O 1
ATOM 3619 N N . GLY A 1 458 ? -14.158 -13.862 -8.211 1.00 95.12 458 GLY A N 1
ATOM 3620 C CA . GLY A 1 458 ? -12.749 -13.523 -8.115 1.00 95.12 458 GLY A CA 1
ATOM 3621 C C . GLY A 1 458 ? -12.030 -14.371 -7.067 1.00 95.12 458 GLY A C 1
ATOM 3622 O O . GLY A 1 458 ? -12.528 -14.559 -5.960 1.00 95.12 458 GLY A O 1
ATOM 3623 N N . VAL A 1 459 ? -10.825 -14.835 -7.385 1.00 94.94 459 VAL A N 1
ATOM 3624 C CA . VAL A 1 459 ? -9.897 -15.488 -6.455 1.00 94.94 459 VAL A CA 1
ATOM 3625 C C . VAL A 1 459 ? -8.593 -14.697 -6.470 1.00 94.94 459 VAL A C 1
ATOM 3627 O O . VAL A 1 459 ? -7.907 -14.647 -7.493 1.00 94.94 459 VAL A O 1
ATOM 3630 N N . LEU A 1 460 ? -8.268 -14.046 -5.352 1.00 92.88 460 LEU A N 1
ATOM 3631 C CA . LEU A 1 460 ? -7.047 -13.255 -5.183 1.00 92.88 460 LEU A CA 1
ATOM 3632 C C . LEU A 1 460 ? -6.014 -14.053 -4.378 1.00 92.88 460 LEU A C 1
ATOM 3634 O O . LEU A 1 460 ? -6.176 -14.222 -3.172 1.00 92.88 460 LEU A O 1
ATOM 3638 N N . ASP A 1 461 ? -4.955 -14.512 -5.045 1.00 90.94 461 ASP A N 1
ATOM 3639 C CA . ASP A 1 461 ? -3.751 -15.090 -4.435 1.00 90.94 461 ASP A CA 1
ATOM 3640 C C . ASP A 1 461 ? -2.662 -14.010 -4.409 1.00 90.94 461 ASP A C 1
ATOM 3642 O O . ASP A 1 461 ? -2.097 -13.640 -5.444 1.00 90.94 461 ASP A O 1
ATOM 3646 N N . ILE A 1 462 ? -2.416 -13.439 -3.230 1.00 83.62 462 ILE A N 1
ATOM 3647 C CA . ILE A 1 462 ? -1.501 -12.308 -3.049 1.00 83.62 462 ILE A CA 1
ATOM 3648 C C . ILE A 1 462 ? -0.661 -12.480 -1.783 1.00 83.62 462 ILE A C 1
ATOM 3650 O O . ILE A 1 462 ? -1.082 -13.094 -0.802 1.00 83.62 462 ILE A O 1
ATOM 3654 N N . TYR A 1 463 ? 0.558 -11.944 -1.802 1.00 78.69 463 TYR A N 1
ATOM 3655 C CA . TYR A 1 463 ? 1.405 -11.832 -0.618 1.00 78.69 463 TYR A CA 1
ATOM 3656 C C . TYR A 1 463 ? 0.638 -11.197 0.555 1.00 78.69 463 TYR A C 1
ATOM 3658 O O . TYR A 1 463 ? -0.058 -10.202 0.360 1.00 78.69 463 TYR A O 1
ATOM 3666 N N . GLY A 1 464 ? 0.817 -11.724 1.769 1.00 81.12 464 GLY A N 1
ATOM 3667 C CA . GLY A 1 464 ? 0.614 -10.937 2.987 1.00 81.12 464 GLY A CA 1
ATOM 3668 C C . GLY A 1 464 ? 1.698 -9.860 3.137 1.00 81.12 464 GLY A C 1
ATOM 3669 O O . GLY A 1 464 ? 2.566 -9.727 2.273 1.00 81.12 464 GLY A O 1
ATOM 3670 N N . PHE A 1 465 ? 1.690 -9.138 4.257 1.00 83.50 465 PHE A N 1
ATOM 3671 C CA . PHE A 1 465 ? 2.773 -8.216 4.610 1.00 83.50 465 PHE A CA 1
ATOM 3672 C C . PHE A 1 465 ? 4.150 -8.917 4.603 1.00 83.50 465 PHE A C 1
ATOM 3674 O O . PHE A 1 465 ? 4.314 -9.989 5.187 1.00 83.50 465 PHE A O 1
ATOM 3681 N N . GLU A 1 466 ? 5.150 -8.296 3.973 1.00 78.94 466 GLU A N 1
ATOM 3682 C CA . GLU A 1 466 ? 6.552 -8.728 3.992 1.00 78.94 466 GLU A CA 1
ATOM 3683 C C . GLU A 1 466 ? 7.383 -7.766 4.864 1.00 78.94 466 GLU A C 1
ATOM 3685 O O . GLU A 1 466 ? 7.421 -6.556 4.626 1.00 78.94 466 GLU A O 1
ATOM 3690 N N . HIS A 1 467 ? 8.090 -8.308 5.862 1.00 81.31 467 HIS A N 1
ATOM 3691 C CA . HIS A 1 467 ? 9.098 -7.580 6.637 1.00 81.31 467 HIS A CA 1
ATOM 3692 C C . HIS A 1 467 ? 10.374 -8.420 6.766 1.00 81.31 467 HIS A C 1
ATOM 3694 O O . HIS A 1 467 ? 10.376 -9.513 7.342 1.00 81.31 467 HIS A O 1
ATOM 3700 N N . PHE A 1 468 ? 11.466 -7.903 6.210 1.00 77.12 468 PHE A N 1
ATOM 3701 C CA . PHE A 1 468 ? 12.794 -8.511 6.191 1.00 77.12 468 PHE A CA 1
ATOM 3702 C C . PHE A 1 468 ? 13.833 -7.571 6.824 1.00 77.12 468 PHE A C 1
ATOM 3704 O O . PHE A 1 468 ? 13.584 -6.380 6.998 1.00 77.12 468 PHE A O 1
ATOM 3711 N N . GLN A 1 469 ? 15.037 -8.088 7.109 1.00 74.69 469 GLN A N 1
ATOM 3712 C CA . GLN A 1 469 ? 16.164 -7.295 7.643 1.00 74.69 469 GLN A CA 1
ATOM 3713 C C . GLN A 1 469 ? 16.544 -6.098 6.753 1.00 74.69 469 GLN A C 1
ATOM 3715 O O . GLN A 1 469 ? 17.072 -5.102 7.239 1.00 74.69 469 GLN A O 1
ATOM 3720 N N . LYS A 1 470 ? 16.274 -6.192 5.446 1.00 69.12 470 LYS A N 1
ATOM 3721 C CA . LYS A 1 470 ? 16.341 -5.079 4.504 1.00 69.12 470 LYS A CA 1
ATOM 3722 C C . LYS A 1 470 ? 15.139 -5.158 3.572 1.00 69.12 470 LYS A C 1
ATOM 3724 O O . LYS A 1 470 ? 14.996 -6.134 2.843 1.00 69.12 470 LYS A O 1
ATOM 3729 N N . ASN A 1 471 ? 14.304 -4.127 3.602 1.00 73.25 471 ASN A N 1
ATOM 3730 C CA . ASN A 1 471 ? 13.123 -3.997 2.752 1.00 73.25 471 ASN A CA 1
ATOM 3731 C C . ASN A 1 471 ? 13.444 -3.091 1.554 1.00 73.25 471 ASN A C 1
ATOM 3733 O O . ASN A 1 471 ? 14.255 -2.170 1.671 1.00 73.25 471 ASN A O 1
ATOM 3737 N N . SER A 1 472 ? 12.827 -3.370 0.408 1.00 71.75 472 SER A N 1
ATOM 3738 C CA . SER A 1 472 ? 12.987 -2.629 -0.849 1.00 71.75 472 SER A CA 1
ATOM 3739 C C . SER A 1 472 ? 11.649 -2.029 -1.311 1.00 71.75 472 SER A C 1
ATOM 3741 O O . SER A 1 472 ? 10.615 -2.200 -0.660 1.00 71.75 472 SER A O 1
ATOM 3743 N N . PHE A 1 473 ? 11.654 -1.344 -2.458 1.00 73.69 473 PHE A N 1
ATOM 3744 C CA . PHE A 1 473 ? 10.445 -0.848 -3.126 1.00 73.69 473 PHE A CA 1
ATOM 3745 C C . PHE A 1 473 ? 9.421 -1.968 -3.399 1.00 73.69 473 PHE A C 1
ATOM 3747 O O . PHE A 1 473 ? 8.213 -1.741 -3.328 1.00 73.69 473 PHE A O 1
ATOM 3754 N N . GLU A 1 474 ? 9.892 -3.194 -3.642 1.00 72.94 474 GLU A N 1
ATOM 3755 C CA . GLU A 1 474 ? 9.062 -4.392 -3.762 1.00 72.94 474 GLU A CA 1
ATOM 3756 C C . GLU A 1 474 ? 8.243 -4.658 -2.480 1.00 72.94 474 GLU A C 1
ATOM 3758 O O . GLU A 1 474 ? 7.020 -4.776 -2.554 1.00 72.94 474 GLU A O 1
ATOM 3763 N N . GLN A 1 475 ? 8.876 -4.654 -1.298 1.00 81.38 475 GLN A N 1
ATOM 3764 C CA . GLN A 1 475 ? 8.180 -4.821 -0.009 1.00 81.38 475 GLN A CA 1
ATOM 3765 C C . GLN A 1 475 ? 7.262 -3.636 0.301 1.00 81.38 475 GLN A C 1
ATOM 3767 O O . GLN A 1 475 ? 6.161 -3.842 0.802 1.00 81.38 475 GLN A O 1
ATOM 3772 N N . PHE A 1 476 ? 7.668 -2.404 -0.026 1.00 81.56 476 PHE A N 1
ATOM 3773 C CA . PHE A 1 476 ? 6.794 -1.233 0.108 1.00 81.56 476 PHE A CA 1
ATOM 3774 C C . PHE A 1 476 ? 5.509 -1.398 -0.720 1.00 81.56 476 PHE A C 1
ATOM 3776 O O . PHE A 1 476 ? 4.413 -1.223 -0.195 1.00 81.56 476 PHE A O 1
ATOM 3783 N N . SER A 1 477 ? 5.636 -1.822 -1.981 1.00 80.12 477 SER A N 1
ATOM 3784 C CA . SER A 1 477 ? 4.500 -2.053 -2.882 1.00 80.12 477 SER A CA 1
ATOM 3785 C C . SER A 1 477 ? 3.572 -3.166 -2.378 1.00 80.12 477 SER A C 1
ATOM 3787 O O . SER A 1 477 ? 2.350 -3.025 -2.416 1.00 80.12 477 SER A O 1
ATOM 3789 N N . ILE A 1 478 ? 4.146 -4.260 -1.862 1.00 81.31 478 ILE A N 1
ATOM 3790 C CA . ILE A 1 478 ? 3.402 -5.379 -1.262 1.00 81.31 478 ILE A CA 1
ATOM 3791 C C . ILE A 1 478 ? 2.657 -4.936 0.005 1.00 81.31 478 ILE A C 1
ATOM 3793 O O . ILE A 1 478 ? 1.473 -5.243 0.166 1.00 81.31 478 ILE A O 1
ATOM 3797 N N . ASN A 1 479 ? 3.320 -4.191 0.888 1.00 86.06 479 ASN A N 1
ATOM 3798 C CA . ASN A 1 479 ? 2.738 -3.740 2.150 1.00 86.06 479 ASN A CA 1
ATOM 3799 C C . ASN A 1 479 ? 1.651 -2.681 1.919 1.00 86.06 479 ASN A C 1
ATOM 3801 O O . ASN A 1 479 ? 0.589 -2.775 2.522 1.00 86.06 479 ASN A O 1
ATOM 3805 N N . TYR A 1 480 ? 1.842 -1.754 0.974 1.00 87.12 480 TYR A N 1
ATOM 3806 C CA . TYR A 1 480 ? 0.808 -0.797 0.561 1.00 87.12 480 TYR A CA 1
ATOM 3807 C C . TYR A 1 480 ? -0.451 -1.494 0.011 1.00 87.12 480 TYR A C 1
ATOM 3809 O O . TYR A 1 480 ? -1.574 -1.134 0.370 1.00 87.12 480 TYR A O 1
ATOM 3817 N N . ALA A 1 481 ? -0.284 -2.535 -0.814 1.00 85.19 481 ALA A N 1
ATOM 3818 C CA . ALA A 1 481 ? -1.410 -3.340 -1.288 1.00 85.19 481 ALA A CA 1
ATOM 3819 C C . ALA A 1 481 ? -2.133 -4.061 -0.130 1.00 85.19 481 ALA A C 1
ATOM 3821 O O . ALA A 1 481 ? -3.363 -4.117 -0.112 1.00 85.19 481 ALA A O 1
ATOM 3822 N N . ASN A 1 482 ? -1.391 -4.560 0.864 1.00 86.19 482 ASN A N 1
ATOM 3823 C CA . ASN A 1 482 ? -1.972 -5.185 2.054 1.00 86.19 482 ASN A CA 1
ATOM 3824 C C . ASN A 1 482 ? -2.715 -4.186 2.953 1.00 86.19 482 ASN A C 1
ATOM 3826 O O . ASN A 1 482 ? -3.814 -4.507 3.401 1.00 86.19 482 ASN A O 1
ATOM 3830 N N . GLU A 1 483 ? -2.204 -2.966 3.144 1.00 90.81 483 GLU A N 1
ATOM 3831 C CA . GLU A 1 483 ? -2.933 -1.894 3.842 1.00 90.81 483 GLU A CA 1
ATOM 3832 C C . GLU A 1 483 ? -4.277 -1.596 3.166 1.00 90.81 483 GLU A C 1
ATOM 3834 O O . GLU A 1 483 ? -5.295 -1.458 3.842 1.00 90.81 483 GLU A O 1
ATOM 3839 N N . LYS A 1 484 ? -4.335 -1.579 1.827 1.00 89.88 484 LYS A N 1
ATOM 3840 C CA . LYS A 1 484 ? -5.598 -1.386 1.093 1.00 89.88 484 LYS A CA 1
ATOM 3841 C C . LYS A 1 484 ? -6.585 -2.543 1.275 1.00 89.88 484 LYS A C 1
ATOM 3843 O O . LYS A 1 484 ? -7.772 -2.296 1.491 1.00 89.88 484 LYS A O 1
ATOM 3848 N N . LEU A 1 485 ? -6.113 -3.790 1.261 1.00 86.50 485 LEU A N 1
ATOM 3849 C CA . LEU A 1 485 ? -6.954 -4.963 1.545 1.00 86.50 485 LEU A CA 1
ATOM 3850 C C . LEU A 1 485 ? -7.454 -4.971 3.003 1.00 86.50 485 LEU A C 1
ATOM 3852 O O . LEU A 1 485 ? -8.613 -5.301 3.269 1.00 86.50 485 LEU A O 1
ATOM 3856 N N . GLN A 1 486 ? -6.611 -4.551 3.948 1.00 86.62 486 GLN A N 1
ATOM 3857 C CA . GLN A 1 486 ? -6.956 -4.450 5.364 1.00 86.62 486 GLN A CA 1
ATOM 3858 C C . GLN A 1 486 ? -7.919 -3.282 5.642 1.00 86.62 486 GLN A C 1
ATOM 3860 O O . GLN A 1 486 ? -8.848 -3.437 6.437 1.00 86.62 486 GLN A O 1
ATOM 3865 N N . GLN A 1 487 ? -7.769 -2.150 4.944 1.00 88.88 487 GLN A N 1
ATOM 3866 C CA . GLN A 1 487 ? -8.686 -1.005 4.979 1.00 88.88 487 GLN A CA 1
ATOM 3867 C C . GLN A 1 487 ? -10.107 -1.415 4.554 1.00 88.88 487 GLN A C 1
ATOM 3869 O O . GLN A 1 487 ? -11.071 -1.101 5.254 1.00 88.88 487 GLN A O 1
ATOM 3874 N N . GLU A 1 488 ? -10.238 -2.171 3.461 1.00 85.75 488 GLU A N 1
ATOM 3875 C CA . GLU A 1 488 ? -11.525 -2.690 2.973 1.00 85.75 488 GLU A CA 1
ATOM 3876 C C . GLU A 1 488 ? -12.159 -3.689 3.962 1.00 85.75 488 GLU A C 1
ATOM 3878 O O . GLU A 1 488 ? -13.345 -3.594 4.294 1.00 85.75 488 GLU A O 1
ATOM 3883 N N . SER A 1 489 ? -11.357 -4.602 4.523 1.00 82.81 489 SER A N 1
ATOM 3884 C CA . SER A 1 489 ? -11.788 -5.534 5.579 1.00 82.81 489 SER A CA 1
ATOM 3885 C C . SER A 1 489 ? -12.312 -4.799 6.826 1.00 82.81 489 SER A C 1
ATOM 3887 O O . SER A 1 489 ? -13.409 -5.079 7.327 1.00 82.81 489 SER A O 1
ATOM 3889 N N . LEU A 1 490 ? -11.577 -3.781 7.292 1.00 85.25 490 LEU A N 1
ATOM 3890 C CA . LEU A 1 490 ? -11.968 -2.919 8.410 1.00 85.25 490 LEU A CA 1
ATOM 3891 C C . LEU A 1 490 ? -13.267 -2.157 8.122 1.00 85.25 490 LEU A C 1
ATOM 3893 O O . LEU A 1 490 ? -14.146 -2.109 8.990 1.00 85.25 490 LEU A O 1
ATOM 3897 N N . PHE A 1 491 ? -13.414 -1.596 6.918 1.00 85.75 491 PHE A N 1
ATOM 3898 C CA . PHE A 1 491 ? -14.600 -0.847 6.504 1.00 85.75 491 PHE A CA 1
ATOM 3899 C C . PHE A 1 491 ? -15.848 -1.736 6.457 1.00 85.75 491 PHE A C 1
ATOM 3901 O O . PHE A 1 491 ? -16.851 -1.410 7.102 1.00 85.75 491 PHE A O 1
ATOM 3908 N N . ARG A 1 492 ? -15.769 -2.916 5.824 1.00 81.88 492 ARG A N 1
ATOM 3909 C CA . ARG A 1 492 ? -16.844 -3.928 5.854 1.00 81.88 492 ARG A CA 1
ATOM 3910 C C . ARG A 1 492 ? -17.205 -4.312 7.289 1.00 81.88 492 ARG A C 1
ATOM 3912 O O . ARG A 1 492 ? -18.377 -4.264 7.665 1.00 81.88 492 ARG A O 1
ATOM 3919 N N . GLY A 1 493 ? -16.206 -4.554 8.140 1.00 81.56 493 GLY A N 1
ATOM 3920 C CA . GLY A 1 493 ? -16.414 -4.803 9.567 1.00 81.56 493 GLY A CA 1
ATOM 3921 C C . GLY A 1 493 ? -17.103 -3.645 10.308 1.00 81.56 493 GLY A C 1
ATOM 3922 O O . GLY A 1 493 ? -17.876 -3.879 11.240 1.00 81.56 493 GLY A O 1
ATOM 3923 N N . ILE A 1 494 ? -16.858 -2.384 9.940 1.00 85.88 494 ILE A N 1
ATOM 3924 C CA . ILE A 1 494 ? -17.567 -1.213 10.492 1.00 85.88 494 ILE A CA 1
ATOM 3925 C C . ILE A 1 494 ? -19.023 -1.173 10.004 1.00 85.88 494 ILE A C 1
ATOM 3927 O O . ILE A 1 494 ? -19.919 -0.960 10.827 1.00 85.88 494 ILE A O 1
ATOM 3931 N N . LEU A 1 495 ? -19.284 -1.429 8.717 1.00 84.19 495 LEU A N 1
ATOM 3932 C CA . LEU A 1 495 ? -20.639 -1.479 8.154 1.00 84.19 495 LEU A CA 1
ATOM 3933 C C . LEU A 1 495 ? -21.498 -2.558 8.830 1.00 84.19 495 LEU A C 1
ATOM 3935 O O . LEU A 1 495 ? -22.581 -2.244 9.330 1.00 84.19 495 LEU A O 1
ATOM 3939 N N . THR A 1 496 ? -20.997 -3.790 8.962 1.00 83.06 496 THR A N 1
ATOM 3940 C CA . THR A 1 496 ? -21.703 -4.880 9.663 1.00 83.06 496 THR A CA 1
ATOM 3941 C C . THR A 1 496 ? -21.975 -4.518 11.129 1.00 83.06 496 THR A C 1
ATOM 3943 O O . THR A 1 496 ? -23.091 -4.696 11.620 1.00 83.06 496 THR A O 1
ATOM 3946 N N . ARG A 1 497 ? -21.006 -3.913 11.836 1.00 84.75 497 ARG A N 1
ATOM 3947 C CA . ARG A 1 497 ? -21.205 -3.430 13.220 1.00 84.75 497 ARG A CA 1
ATOM 3948 C C . ARG A 1 497 ? -22.225 -2.283 13.305 1.00 84.75 497 ARG A C 1
ATOM 3950 O O . ARG A 1 497 ? -22.944 -2.190 14.301 1.00 84.75 497 ARG A O 1
ATOM 3957 N N . LYS A 1 498 ? -22.336 -1.426 12.282 1.00 86.94 498 LYS A N 1
ATOM 3958 C CA . LYS A 1 498 ? -23.350 -0.356 12.176 1.00 86.94 498 LYS A CA 1
ATOM 3959 C C . LYS A 1 498 ? -24.752 -0.933 11.938 1.00 86.94 498 LYS A C 1
ATOM 3961 O O . LYS A 1 498 ? -25.689 -0.497 12.609 1.00 86.94 498 LYS A O 1
ATOM 3966 N N . ALA A 1 499 ? -24.881 -1.939 11.070 1.00 86.25 499 ALA A N 1
ATOM 3967 C CA . ALA A 1 499 ? -26.122 -2.681 10.838 1.00 86.25 499 ALA A CA 1
ATOM 3968 C C . ALA A 1 499 ? -26.592 -3.400 12.114 1.00 86.25 499 ALA A C 1
ATOM 3970 O O . ALA A 1 499 ? -27.666 -3.093 12.628 1.00 86.25 499 ALA A O 1
ATOM 3971 N N . LEU A 1 500 ? -25.735 -4.218 12.736 1.00 88.19 500 LEU A N 1
ATOM 3972 C CA . LEU A 1 500 ? -26.057 -4.923 13.982 1.00 88.19 500 LEU A CA 1
ATOM 3973 C C . LEU A 1 500 ? -26.458 -3.961 15.118 1.00 88.19 500 LEU A C 1
ATOM 3975 O O . LEU A 1 500 ? -27.409 -4.224 15.852 1.00 88.19 500 LEU A O 1
ATOM 3979 N N . ARG A 1 501 ? -25.800 -2.798 15.245 1.00 90.69 501 ARG A N 1
ATOM 3980 C CA . ARG A 1 501 ? -26.204 -1.743 16.199 1.00 90.69 501 ARG A CA 1
ATOM 3981 C C . ARG A 1 501 ? -27.574 -1.129 15.874 1.00 90.69 501 ARG A C 1
ATOM 3983 O O . ARG A 1 501 ? -28.259 -0.692 16.799 1.00 90.69 501 ARG A O 1
ATOM 3990 N N . SER A 1 502 ? -27.980 -1.075 14.604 1.00 92.00 502 SER A N 1
ATOM 3991 C CA . SER A 1 502 ? -29.333 -0.674 14.188 1.00 92.00 502 SER A CA 1
ATOM 3992 C C . SER A 1 502 ? -30.362 -1.724 14.608 1.00 92.00 502 SER A C 1
ATOM 3994 O O . SER A 1 502 ? -31.353 -1.391 15.260 1.00 92.00 502 SER A O 1
ATOM 3996 N N . ASP A 1 503 ? -30.097 -3.001 14.336 1.00 92.25 503 ASP A N 1
ATOM 3997 C CA . ASP A 1 503 ? -31.037 -4.084 14.633 1.00 92.25 503 ASP A CA 1
ATOM 3998 C C . ASP A 1 503 ? -31.166 -4.352 16.133 1.00 92.25 503 ASP A C 1
ATOM 4000 O O . ASP A 1 503 ? -32.281 -4.479 16.636 1.00 92.25 503 ASP A O 1
ATOM 4004 N N . VAL A 1 504 ? -30.074 -4.277 16.898 1.00 93.44 504 VAL A N 1
ATOM 4005 C CA . VAL A 1 504 ? -30.127 -4.292 18.369 1.00 93.44 504 VAL A CA 1
ATOM 4006 C C . VAL A 1 504 ? -30.966 -3.122 18.904 1.00 93.44 504 VAL A C 1
ATOM 4008 O O . VAL A 1 504 ? -31.793 -3.329 19.793 1.00 93.44 504 VAL A O 1
ATOM 4011 N N . LYS A 1 505 ? -30.859 -1.908 18.337 1.00 93.12 505 LYS A N 1
ATOM 4012 C CA . LYS A 1 505 ? -31.743 -0.780 18.702 1.00 93.12 505 LYS A CA 1
ATOM 4013 C C . LYS A 1 505 ? -33.211 -1.056 18.348 1.00 93.12 505 LYS A C 1
ATOM 4015 O O . LYS A 1 505 ? -34.085 -0.764 19.166 1.00 93.12 505 LYS A O 1
ATOM 4020 N N . ARG A 1 506 ? -33.496 -1.646 17.180 1.00 94.12 506 ARG A N 1
ATOM 4021 C CA . ARG A 1 506 ? -34.855 -2.042 16.751 1.00 94.12 506 ARG A CA 1
ATOM 4022 C C . ARG A 1 506 ? -35.449 -3.101 17.687 1.00 94.12 506 ARG A C 1
ATOM 4024 O O . ARG A 1 506 ? -36.569 -2.930 18.167 1.00 94.12 506 ARG A O 1
ATOM 4031 N N . VAL A 1 507 ? -34.682 -4.132 18.039 1.00 94.88 507 VAL A N 1
ATOM 4032 C CA . VAL A 1 507 ? -35.070 -5.174 19.004 1.00 94.88 507 VAL A CA 1
ATOM 4033 C C . VAL A 1 507 ? -35.303 -4.581 20.396 1.00 94.88 507 VAL A C 1
ATOM 4035 O O .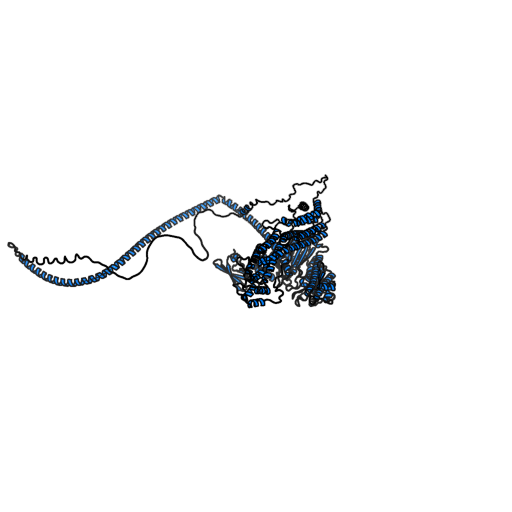 VAL A 1 507 ? -36.341 -4.850 20.999 1.00 94.88 507 VAL A O 1
ATOM 4038 N N . ILE A 1 508 ? -34.414 -3.716 20.897 1.00 94.75 508 ILE A N 1
ATOM 4039 C CA . ILE A 1 508 ? -34.595 -3.023 22.186 1.00 94.75 508 ILE A CA 1
ATOM 4040 C C . ILE A 1 508 ? -35.852 -2.141 22.169 1.00 94.75 508 ILE A C 1
ATOM 4042 O O . ILE A 1 508 ? -36.585 -2.112 23.161 1.00 94.75 508 ILE A O 1
ATOM 4046 N N . TYR A 1 509 ? -36.155 -1.463 21.059 1.00 95.00 509 TYR A N 1
ATOM 4047 C CA . TYR A 1 509 ? -37.384 -0.681 20.902 1.00 95.00 509 TYR A CA 1
ATOM 4048 C C . TYR A 1 509 ? -38.638 -1.570 20.940 1.00 95.00 509 TYR A C 1
ATOM 4050 O O . TYR A 1 509 ? -39.565 -1.289 21.703 1.00 95.00 509 TYR A O 1
ATOM 4058 N N . ILE A 1 510 ? -38.647 -2.687 20.203 1.00 95.50 510 ILE A N 1
ATOM 4059 C CA . ILE A 1 510 ? -39.744 -3.672 20.206 1.00 95.50 510 ILE A CA 1
ATOM 4060 C C . ILE A 1 510 ? -39.946 -4.247 21.615 1.00 95.50 510 ILE A C 1
ATOM 4062 O O . ILE A 1 510 ? -41.057 -4.198 22.149 1.00 95.50 510 ILE A O 1
ATOM 4066 N N . GLN A 1 511 ? -38.874 -4.706 22.270 1.00 95.31 511 GLN A N 1
ATOM 4067 C CA . GLN A 1 511 ? -38.917 -5.180 23.656 1.00 95.31 511 GLN A CA 1
ATOM 4068 C C . GLN A 1 511 ? -39.430 -4.095 24.614 1.00 95.31 511 GLN A C 1
ATOM 4070 O O . GLN A 1 511 ? -40.240 -4.386 25.492 1.00 95.31 511 GLN A O 1
ATOM 4075 N N . SER A 1 512 ? -39.019 -2.837 24.439 1.00 95.12 512 SER A N 1
ATOM 4076 C CA . SER A 1 512 ? -39.480 -1.709 25.259 1.00 95.12 512 SER A CA 1
ATOM 4077 C C . SER A 1 512 ? -40.971 -1.429 25.064 1.00 95.12 512 SER A C 1
ATOM 4079 O O . SER A 1 512 ? -41.682 -1.186 26.039 1.00 95.12 512 SER A O 1
ATOM 4081 N N . CYS A 1 513 ? -41.480 -1.532 23.836 1.00 94.88 513 CYS A N 1
ATOM 4082 C CA . CYS A 1 513 ? -42.907 -1.447 23.531 1.00 94.88 513 CYS A CA 1
ATOM 4083 C C . CYS A 1 513 ? -43.705 -2.615 24.137 1.00 94.88 513 CYS A C 1
ATOM 4085 O O . CYS A 1 513 ? -44.774 -2.381 24.706 1.00 94.88 513 CYS A O 1
ATOM 4087 N N . ILE A 1 514 ? -43.173 -3.842 24.116 1.00 94.69 514 ILE A N 1
ATOM 4088 C CA . ILE A 1 514 ? -43.782 -5.014 24.771 1.00 94.69 514 ILE A CA 1
ATOM 4089 C C . ILE A 1 514 ? -43.818 -4.827 26.296 1.00 94.69 514 ILE A C 1
ATOM 4091 O O . ILE A 1 514 ? -44.895 -4.899 26.891 1.00 94.69 514 ILE A O 1
ATOM 4095 N N . ARG A 1 515 ? -42.684 -4.490 26.929 1.00 96.56 515 ARG A N 1
ATOM 4096 C CA . ARG A 1 515 ? -42.591 -4.192 28.374 1.00 96.56 515 ARG A CA 1
ATOM 4097 C C . ARG A 1 515 ? -43.561 -3.069 28.769 1.00 96.56 515 ARG A C 1
ATOM 4099 O O . ARG A 1 515 ? -44.312 -3.213 29.730 1.00 96.56 515 ARG A O 1
ATOM 4106 N N . ARG A 1 516 ? -43.641 -1.991 27.976 1.00 95.06 516 ARG A N 1
ATOM 4107 C CA . ARG A 1 516 ? -44.594 -0.878 28.158 1.00 95.06 516 ARG A CA 1
ATOM 4108 C C . ARG A 1 516 ? -46.057 -1.323 28.010 1.00 95.06 516 ARG A C 1
ATOM 4110 O O . ARG A 1 516 ? -46.907 -0.838 28.756 1.00 95.06 516 ARG A O 1
ATOM 4117 N N . ARG A 1 517 ? -46.375 -2.238 27.086 1.00 94.69 517 ARG A N 1
ATOM 4118 C CA . ARG A 1 517 ? -47.729 -2.802 26.901 1.00 94.69 517 ARG A CA 1
ATOM 4119 C C . ARG A 1 517 ? -48.137 -3.685 28.083 1.00 94.69 517 ARG A C 1
ATOM 4121 O O . ARG A 1 517 ? -49.261 -3.549 28.566 1.00 94.69 517 ARG A O 1
ATOM 4128 N N . LEU A 1 518 ? -47.225 -4.519 28.587 1.00 94.06 518 LEU A N 1
ATOM 4129 C CA . LEU A 1 518 ? -47.428 -5.333 29.792 1.00 94.06 518 LEU A CA 1
ATOM 4130 C C . LEU A 1 518 ? -47.626 -4.451 31.033 1.00 94.06 518 LEU A C 1
ATOM 4132 O O . LEU A 1 518 ? -48.645 -4.581 31.709 1.00 94.06 518 LEU A O 1
ATOM 4136 N N . ALA A 1 519 ? -46.744 -3.473 31.262 1.00 93.00 519 ALA A N 1
ATOM 4137 C CA . ALA A 1 519 ? -46.870 -2.517 32.363 1.00 93.00 519 ALA A CA 1
ATOM 4138 C C . ALA A 1 519 ? -48.181 -1.710 32.296 1.00 93.00 519 ALA A C 1
ATOM 4140 O O . ALA A 1 519 ? -48.844 -1.521 33.313 1.00 93.00 519 ALA A O 1
ATOM 4141 N N . ARG A 1 520 ? -48.629 -1.291 31.099 1.00 91.00 520 ARG A N 1
ATOM 4142 C CA . ARG A 1 520 ? -49.945 -0.646 30.911 1.00 91.00 520 ARG A CA 1
ATOM 4143 C C . ARG A 1 520 ? -51.118 -1.590 31.207 1.00 91.00 520 ARG A C 1
ATOM 4145 O O . ARG A 1 520 ? -52.102 -1.139 31.791 1.00 91.00 520 ARG A O 1
ATOM 4152 N N . LYS A 1 521 ? -51.030 -2.881 30.852 1.00 92.56 521 LYS A N 1
ATOM 4153 C CA . LYS A 1 521 ? -52.043 -3.897 31.208 1.00 92.56 521 LYS A CA 1
ATOM 4154 C C . LYS A 1 521 ? -52.119 -4.068 32.729 1.00 92.56 521 LYS A C 1
ATOM 4156 O O . LYS A 1 521 ? -53.207 -3.976 33.290 1.00 92.56 521 LYS A O 1
ATOM 4161 N N . GLN A 1 522 ? -50.975 -4.232 33.391 1.00 91.50 522 GLN A N 1
ATOM 4162 C CA . GLN A 1 522 ? -50.882 -4.392 34.844 1.00 91.50 522 GLN A CA 1
ATOM 4163 C C . GLN A 1 522 ? -51.350 -3.134 35.592 1.00 91.50 522 GLN A C 1
ATOM 4165 O O . GLN A 1 522 ? -52.142 -3.237 36.522 1.00 91.50 522 GLN A O 1
ATOM 4170 N N . LEU A 1 523 ? -50.990 -1.934 35.123 1.00 90.50 523 LEU A N 1
ATOM 4171 C CA . LEU A 1 523 ? -51.504 -0.670 35.662 1.00 90.50 523 LEU A CA 1
ATOM 4172 C C . LEU A 1 523 ? -53.025 -0.525 35.483 1.00 90.50 523 LEU A C 1
ATOM 4174 O O . LEU A 1 523 ? -53.677 0.057 36.346 1.00 90.50 523 LEU A O 1
ATOM 4178 N N . LYS A 1 524 ? -53.618 -1.050 34.398 1.00 89.19 524 LYS A N 1
ATOM 4179 C CA . LYS A 1 524 ? -55.082 -1.062 34.226 1.00 89.19 524 LYS A CA 1
ATOM 4180 C C . LYS A 1 524 ? -55.762 -1.993 35.239 1.00 89.19 524 LYS A C 1
ATOM 4182 O O . LYS A 1 524 ? -56.799 -1.614 35.771 1.00 89.19 524 LYS A O 1
ATOM 4187 N N . VAL A 1 525 ? -55.165 -3.152 35.537 1.00 87.94 525 VAL A N 1
ATOM 4188 C CA . VAL A 1 525 ? -55.634 -4.068 36.596 1.00 87.94 525 VAL A CA 1
ATOM 4189 C C . VAL A 1 525 ? -55.519 -3.403 37.970 1.00 87.94 525 VAL A C 1
ATOM 4191 O O . VAL A 1 525 ? -56.528 -3.249 38.650 1.00 87.94 525 VAL A O 1
ATOM 4194 N N . LEU A 1 526 ? -54.346 -2.870 38.326 1.00 82.88 526 LEU A N 1
ATOM 4195 C CA . LEU A 1 526 ? -54.127 -2.170 39.599 1.00 82.88 526 LEU A CA 1
ATOM 4196 C C . LEU A 1 526 ? -55.048 -0.948 39.774 1.00 82.88 526 LEU A C 1
ATOM 4198 O O . LEU A 1 526 ? -55.533 -0.698 40.873 1.00 82.88 526 LEU A O 1
ATOM 4202 N N . LYS A 1 527 ? -55.360 -0.206 38.699 1.00 81.31 527 LYS A N 1
ATOM 4203 C CA . LYS A 1 527 ? -56.351 0.888 38.732 1.00 81.31 527 LYS A CA 1
ATOM 4204 C C . LYS A 1 527 ? -57.801 0.408 38.856 1.00 81.31 527 LYS A C 1
ATOM 4206 O O . LYS A 1 527 ? -58.628 1.184 39.326 1.00 81.31 527 LYS A O 1
ATOM 4211 N N . ALA A 1 528 ? -58.125 -0.817 38.442 1.00 78.50 528 ALA A N 1
ATOM 4212 C CA . ALA A 1 528 ? -59.433 -1.421 38.695 1.00 78.50 528 ALA A CA 1
ATOM 4213 C C . ALA A 1 528 ? -59.533 -1.906 40.151 1.00 78.50 528 ALA A C 1
ATOM 4215 O O . ALA A 1 528 ? -60.498 -1.577 40.835 1.00 78.50 528 ALA A O 1
ATOM 4216 N N . GLU A 1 529 ? -58.498 -2.578 40.663 1.00 72.62 529 GLU A N 1
ATOM 4217 C CA . GLU A 1 529 ? -58.400 -2.976 42.074 1.00 72.62 529 GLU A CA 1
ATOM 4218 C C . GLU A 1 529 ? -58.470 -1.775 43.026 1.00 72.62 529 GLU A C 1
ATOM 4220 O O . GLU A 1 529 ? -59.241 -1.793 43.982 1.00 72.62 529 GLU A O 1
ATOM 4225 N N . ALA A 1 530 ? -57.723 -0.701 42.752 1.00 65.31 530 ALA A N 1
ATOM 4226 C CA . ALA A 1 530 ? -57.731 0.523 43.560 1.00 65.31 530 ALA A CA 1
ATOM 4227 C C . ALA A 1 530 ? -59.063 1.300 43.498 1.00 65.31 530 ALA A C 1
ATOM 4229 O O . ALA A 1 530 ? -59.286 2.202 44.301 1.00 65.31 530 ALA A O 1
ATOM 4230 N N . ARG A 1 531 ? -59.951 0.957 42.554 1.00 68.12 531 ARG A N 1
ATOM 4231 C CA . ARG A 1 531 ? -61.333 1.460 42.464 1.00 68.12 531 ARG A CA 1
ATOM 4232 C C . ARG A 1 531 ? -62.364 0.484 43.043 1.00 68.12 531 ARG A C 1
ATOM 4234 O O . ARG A 1 531 ? -63.551 0.797 43.038 1.00 68.12 531 ARG A O 1
ATOM 4241 N N . SER A 1 532 ? -61.945 -0.684 43.532 1.00 68.06 532 SER A N 1
ATOM 4242 C CA . SER A 1 532 ? -62.850 -1.644 44.166 1.00 68.06 532 SER A CA 1
ATOM 4243 C C . SER A 1 532 ? -63.171 -1.233 45.608 1.00 68.06 532 SER A C 1
ATOM 4245 O O . SER A 1 532 ? -62.285 -0.928 46.409 1.00 68.06 532 SER A O 1
ATOM 4247 N N . VAL A 1 533 ? -64.462 -1.242 45.950 1.00 59.69 533 VAL A N 1
ATOM 4248 C CA . VAL A 1 533 ? -64.961 -0.839 47.280 1.00 59.69 533 VAL A CA 1
ATOM 4249 C C . VAL A 1 533 ? -64.427 -1.758 48.389 1.00 59.69 533 VAL A C 1
ATOM 4251 O O . VAL A 1 533 ? -64.206 -1.308 49.512 1.00 59.69 533 VAL A O 1
ATOM 4254 N N . SER A 1 534 ? -64.155 -3.027 48.071 1.00 64.06 534 SER A N 1
ATOM 4255 C CA . SER A 1 534 ? -63.507 -3.987 48.972 1.00 64.06 534 SER A CA 1
ATOM 4256 C C . SER A 1 534 ? -62.104 -3.539 49.383 1.00 64.06 534 SER A C 1
ATOM 4258 O O . SER A 1 534 ? -61.813 -3.497 50.575 1.00 64.06 534 SER A O 1
ATOM 4260 N N . LYS A 1 535 ? -61.253 -3.142 48.428 1.00 61.75 535 LYS A N 1
ATOM 4261 C CA . LYS A 1 535 ? -59.863 -2.756 48.711 1.00 61.75 535 LYS A CA 1
ATOM 4262 C C . LYS A 1 535 ? -59.765 -1.412 49.436 1.00 61.75 535 LYS A C 1
ATOM 4264 O O . LYS A 1 535 ? -58.870 -1.234 50.255 1.00 61.75 535 LYS A O 1
ATOM 4269 N N . PHE A 1 536 ? -60.718 -0.499 49.218 1.00 61.34 536 PHE A N 1
ATOM 4270 C CA . PHE A 1 536 ? -60.812 0.733 50.012 1.00 61.34 536 PHE A CA 1
ATOM 4271 C C . PHE A 1 536 ? -61.191 0.436 51.473 1.00 61.34 536 PHE A C 1
ATOM 4273 O O . PHE A 1 536 ? -60.524 0.928 52.378 1.00 61.34 536 PHE A O 1
ATOM 4280 N N . LYS A 1 537 ? -62.183 -0.439 51.716 1.00 67.00 537 LYS A N 1
ATOM 4281 C CA . LYS A 1 537 ? -62.516 -0.913 53.074 1.00 67.00 537 LYS A CA 1
ATOM 4282 C C . LYS A 1 537 ? -61.345 -1.634 53.743 1.00 67.00 537 LYS A C 1
ATOM 4284 O O . LYS A 1 537 ? -61.079 -1.389 54.913 1.00 67.00 537 LYS A O 1
ATOM 4289 N N . GLU A 1 538 ? -60.627 -2.484 53.012 1.00 70.38 538 GLU A N 1
ATOM 4290 C CA . GLU A 1 538 ? -59.452 -3.191 53.532 1.00 70.38 538 GLU A CA 1
ATOM 4291 C C . GLU A 1 538 ? -58.322 -2.222 53.917 1.00 70.38 538 GLU A C 1
ATOM 4293 O O . GLU A 1 538 ? -57.708 -2.377 54.971 1.00 70.38 538 GLU A O 1
ATOM 4298 N N . ILE A 1 539 ? -58.064 -1.196 53.098 1.00 68.50 539 ILE A N 1
ATOM 4299 C CA . ILE A 1 539 ? -57.059 -0.165 53.386 1.00 68.50 539 ILE A CA 1
ATOM 4300 C C . ILE A 1 539 ? -57.477 0.692 54.586 1.00 68.50 539 ILE A C 1
ATOM 4302 O O . ILE A 1 539 ? -56.643 0.907 55.462 1.00 68.50 539 ILE A O 1
ATOM 4306 N N . SER A 1 540 ? -58.744 1.118 54.680 1.00 69.12 540 SER A N 1
ATOM 4307 C CA . SER A 1 540 ? -59.268 1.807 55.869 1.00 69.12 540 SER A CA 1
ATOM 4308 C C . SER A 1 540 ? -59.117 0.953 57.126 1.00 69.12 540 SER A C 1
ATOM 4310 O O . SER A 1 540 ? -58.540 1.425 58.095 1.00 69.12 540 SER A O 1
ATOM 4312 N N . TYR A 1 541 ? -59.515 -0.321 57.091 1.00 74.81 541 TYR A N 1
ATOM 4313 C CA . TYR A 1 541 ? -59.416 -1.216 58.246 1.00 74.81 541 TYR A CA 1
ATOM 4314 C C . TYR A 1 541 ? -57.958 -1.495 58.653 1.00 74.81 541 TYR A C 1
ATOM 4316 O O . TYR A 1 541 ? -57.627 -1.528 59.837 1.00 74.81 541 TYR A O 1
ATOM 4324 N N . ARG A 1 542 ? -57.038 -1.643 57.688 1.00 73.19 542 ARG A N 1
ATOM 4325 C CA . ARG A 1 542 ? -55.592 -1.737 57.967 1.00 73.19 542 ARG A CA 1
ATOM 4326 C C . ARG A 1 542 ? -55.041 -0.430 58.556 1.00 73.19 542 ARG A C 1
ATOM 4328 O O . ARG A 1 542 ? -54.192 -0.496 59.439 1.00 73.19 542 ARG A O 1
ATOM 4335 N N . LEU A 1 543 ? -55.519 0.735 58.106 1.00 74.12 543 LEU A N 1
ATOM 4336 C CA . LEU A 1 543 ? -55.154 2.044 58.662 1.00 74.12 543 LEU A CA 1
ATOM 4337 C C . LEU A 1 543 ? -55.696 2.242 60.079 1.00 74.12 543 LEU A C 1
ATOM 4339 O O . LEU A 1 543 ? -54.931 2.658 60.937 1.00 74.12 543 LEU A O 1
ATOM 4343 N N . GLU A 1 544 ? -56.954 1.897 60.350 1.00 77.81 544 GLU A N 1
ATOM 4344 C CA . GLU A 1 544 ? -57.556 1.946 61.689 1.00 77.81 544 GLU A CA 1
ATOM 4345 C C . GLU A 1 544 ? -56.771 1.071 62.670 1.00 77.81 544 GLU A C 1
ATOM 4347 O O . GLU A 1 544 ? -56.327 1.560 63.706 1.00 77.81 544 GLU A O 1
ATOM 4352 N N . ASN A 1 545 ? -56.488 -0.185 62.305 1.00 78.56 545 ASN A N 1
ATOM 4353 C CA . ASN A 1 545 ? -55.656 -1.071 63.123 1.00 78.56 545 ASN A CA 1
ATOM 4354 C C . ASN A 1 545 ? -54.239 -0.507 63.338 1.00 78.56 545 ASN A C 1
ATOM 4356 O O . ASN A 1 545 ? -53.729 -0.559 64.456 1.00 78.56 545 ASN A O 1
ATOM 4360 N N . LYS A 1 546 ? -53.607 0.082 62.310 1.00 77.44 546 LYS A N 1
ATOM 4361 C CA . LYS A 1 546 ? -52.267 0.680 62.450 1.00 77.44 546 LYS A CA 1
ATOM 4362 C C . LYS A 1 546 ? -52.278 1.965 63.283 1.00 77.44 546 LYS A C 1
ATOM 4364 O O . LYS A 1 546 ? -51.325 2.209 64.016 1.00 77.44 546 LYS A O 1
ATOM 4369 N N . VAL A 1 547 ? -53.344 2.763 63.216 1.00 78.44 547 VAL A N 1
ATOM 4370 C CA . VAL A 1 547 ? -53.554 3.928 64.087 1.00 78.44 547 VAL A CA 1
ATOM 4371 C C . VAL A 1 547 ? -53.732 3.471 65.531 1.00 78.44 547 VAL A C 1
ATOM 4373 O O . VAL A 1 547 ? -53.032 3.988 66.391 1.00 78.44 547 VAL A O 1
ATOM 4376 N N . VAL A 1 548 ? -54.562 2.458 65.803 1.00 81.31 548 VAL A N 1
ATOM 4377 C CA . VAL A 1 548 ? -54.726 1.889 67.155 1.00 81.31 548 VAL A CA 1
ATOM 4378 C C . VAL A 1 548 ? -53.396 1.358 67.702 1.00 81.31 548 VAL A C 1
ATOM 4380 O O . VAL A 1 548 ? -53.020 1.711 68.818 1.00 81.31 548 VAL A O 1
ATOM 4383 N N . GLU A 1 549 ? -52.643 0.587 66.912 1.00 81.31 549 GLU A N 1
ATOM 4384 C CA . GLU A 1 549 ? -51.314 0.076 67.280 1.00 81.31 549 GLU A CA 1
ATOM 4385 C C . GLU A 1 549 ? -50.327 1.214 67.603 1.00 81.31 549 GLU A C 1
ATOM 4387 O O . GLU A 1 549 ? -49.626 1.171 68.618 1.00 81.31 549 GLU A O 1
ATOM 4392 N N . LEU A 1 550 ? -50.290 2.264 66.776 1.00 77.25 550 LEU A N 1
ATOM 4393 C CA . LEU A 1 550 ? -49.433 3.432 66.993 1.00 77.25 550 LEU A CA 1
ATOM 4394 C C . LEU A 1 550 ? -49.881 4.265 68.202 1.00 77.25 550 LEU A C 1
ATOM 4396 O O . LEU A 1 550 ? -49.026 4.717 68.960 1.00 77.25 550 LEU A O 1
ATOM 4400 N N . THR A 1 551 ? -51.185 4.435 68.436 1.00 79.88 551 THR A N 1
ATOM 4401 C CA . THR A 1 551 ? -51.724 5.142 69.609 1.00 79.88 551 THR A CA 1
ATOM 4402 C C . THR A 1 551 ? -51.412 4.387 70.899 1.00 79.88 551 THR A C 1
ATOM 4404 O O . THR A 1 551 ? -50.913 5.002 71.838 1.00 79.88 551 THR A O 1
ATOM 4407 N N . GLN A 1 552 ? -51.606 3.065 70.937 1.00 80.69 552 GLN A N 1
ATOM 4408 C CA . GLN A 1 552 ? -51.229 2.224 72.081 1.00 80.69 552 GLN A CA 1
ATOM 4409 C C . GLN A 1 552 ? -49.713 2.254 72.328 1.00 80.69 552 GLN A C 1
ATOM 4411 O O . GLN A 1 552 ? -49.268 2.398 73.467 1.00 80.69 552 GLN A O 1
ATOM 4416 N N . THR A 1 553 ? -48.907 2.188 71.263 1.00 80.88 553 THR A N 1
ATOM 4417 C CA . THR A 1 553 ? -47.442 2.294 71.357 1.00 80.88 553 THR A CA 1
ATOM 4418 C C . THR A 1 553 ? -47.014 3.662 71.892 1.00 80.88 553 THR A C 1
ATOM 4420 O O . THR A 1 553 ? -46.125 3.741 72.738 1.00 80.88 553 THR A O 1
ATOM 4423 N N . LEU A 1 554 ? -47.657 4.746 71.447 1.00 80.56 554 LEU A N 1
ATOM 4424 C CA . LEU A 1 554 ? -47.364 6.110 71.887 1.00 80.56 554 LEU A CA 1
ATOM 4425 C C . LEU A 1 554 ? -47.815 6.359 73.333 1.00 80.56 554 LEU A C 1
ATOM 4427 O O . LEU A 1 554 ? -47.070 6.984 74.087 1.00 80.56 554 LEU A O 1
ATOM 4431 N N . GLN A 1 555 ? -48.965 5.823 73.753 1.00 80.56 555 GLN A N 1
ATOM 4432 C CA . GLN A 1 555 ? -49.387 5.814 75.159 1.00 80.56 555 GLN A CA 1
ATOM 4433 C C . GLN A 1 555 ? -48.354 5.084 76.023 1.00 80.56 555 GLN A C 1
ATOM 4435 O O . GLN A 1 555 ? -47.782 5.698 76.920 1.00 80.56 555 GLN A O 1
ATOM 4440 N N . LYS A 1 556 ? -47.990 3.840 75.676 1.00 82.50 556 LYS A N 1
ATOM 4441 C CA . LYS A 1 556 ? -46.972 3.066 76.408 1.00 82.50 556 LYS A CA 1
ATOM 4442 C C . LYS A 1 556 ? -45.636 3.809 76.514 1.00 82.50 556 LYS A C 1
ATOM 4444 O O . LYS A 1 556 ? -45.086 3.907 77.604 1.00 82.50 556 LYS A O 1
ATOM 4449 N N . ARG A 1 557 ? -45.148 4.404 75.418 1.00 79.12 557 ARG A N 1
ATOM 4450 C CA . ARG A 1 557 ? -43.937 5.251 75.411 1.00 79.12 557 ARG A CA 1
ATOM 4451 C C . ARG A 1 557 ? -44.065 6.505 76.288 1.00 79.12 557 ARG A C 1
ATOM 4453 O O . ARG A 1 557 ? -43.055 7.003 76.778 1.00 79.12 557 ARG A O 1
ATOM 4460 N N . THR A 1 558 ? -45.276 7.025 76.479 1.00 79.56 558 THR A N 1
ATOM 4461 C CA . THR A 1 558 ? -45.546 8.203 77.319 1.00 79.56 558 THR A CA 1
ATOM 4462 C C . THR A 1 558 ? -45.608 7.834 78.804 1.00 79.56 558 THR A C 1
ATOM 4464 O O . THR A 1 558 ? -45.052 8.563 79.625 1.00 79.56 558 THR A O 1
ATOM 4467 N N . GLU A 1 559 ? -46.187 6.680 79.149 1.00 82.31 559 GLU A N 1
ATOM 4468 C CA . GLU A 1 559 ? -46.095 6.089 80.491 1.00 82.31 559 GLU A CA 1
ATOM 4469 C C . GLU A 1 559 ? -44.638 5.740 80.851 1.00 82.31 559 GLU A C 1
ATOM 4471 O O . GLU A 1 559 ? -44.144 6.205 81.875 1.00 82.31 559 GLU A O 1
ATOM 4476 N N . GLU A 1 560 ? -43.910 5.036 79.973 1.00 83.31 560 GLU A N 1
ATOM 4477 C CA . GLU A 1 560 ? -42.474 4.739 80.140 1.00 83.31 560 GLU A CA 1
ATOM 4478 C C . GLU A 1 560 ? -41.653 6.023 80.359 1.00 83.31 560 GLU A C 1
ATOM 4480 O O . GLU A 1 560 ? -40.795 6.076 81.240 1.00 83.31 560 GLU A O 1
ATOM 4485 N N . LYS A 1 561 ? -41.941 7.096 79.604 1.00 81.75 561 LYS A N 1
ATOM 4486 C CA . LYS A 1 561 ? -41.285 8.398 79.790 1.00 81.75 561 LYS A CA 1
ATOM 4487 C C . LYS A 1 561 ? -41.618 9.033 81.144 1.00 81.75 561 LYS A C 1
ATOM 4489 O O . LYS A 1 561 ? -40.714 9.583 81.768 1.00 81.75 561 LYS A O 1
ATOM 4494 N N . LYS A 1 562 ? -42.874 8.986 81.605 1.00 83.94 562 LYS A N 1
ATOM 4495 C CA . LYS A 1 562 ? -43.252 9.492 82.940 1.00 83.94 562 LYS A CA 1
ATOM 4496 C C . LYS A 1 562 ? -42.531 8.734 84.049 1.00 83.94 562 LYS A C 1
ATOM 4498 O O . LYS A 1 562 ? -42.030 9.367 84.972 1.00 83.94 562 LYS A O 1
ATOM 4503 N N . GLU A 1 563 ? -42.467 7.408 83.957 1.00 83.62 563 GLU A N 1
ATOM 4504 C CA . GLU A 1 563 ? -41.813 6.577 84.968 1.00 83.62 563 GLU A CA 1
ATOM 4505 C C . GLU A 1 563 ? -40.302 6.846 85.019 1.00 83.62 563 GLU A C 1
ATOM 4507 O O . GLU A 1 563 ? -39.745 7.063 86.094 1.00 83.62 563 GLU A O 1
ATOM 4512 N N . LEU A 1 564 ? -39.642 6.922 83.858 1.00 82.38 564 LEU A N 1
ATOM 4513 C CA . LEU A 1 564 ? -38.225 7.283 83.774 1.00 82.38 564 LEU A CA 1
ATOM 4514 C C . LEU A 1 564 ? -37.954 8.706 84.281 1.00 82.38 564 LEU A C 1
ATOM 4516 O O . LEU A 1 564 ? -36.951 8.918 84.956 1.00 82.38 564 LEU A O 1
ATOM 4520 N N . GLN A 1 565 ? -38.848 9.666 84.021 1.00 81.81 565 GLN A N 1
ATOM 4521 C CA . GLN A 1 565 ? -38.730 11.024 84.559 1.00 81.81 565 GLN A CA 1
ATOM 4522 C C . GLN A 1 565 ? -38.900 11.047 86.087 1.00 81.81 565 GLN A C 1
ATOM 4524 O O . GLN A 1 565 ? -38.157 11.746 86.765 1.00 81.81 565 GLN A O 1
ATOM 4529 N N . ALA A 1 566 ? -39.830 10.266 86.646 1.00 83.75 566 ALA A N 1
ATOM 4530 C CA . ALA A 1 566 ? -39.997 10.153 88.095 1.00 83.75 566 ALA A CA 1
ATOM 4531 C C . ALA A 1 566 ? -38.745 9.555 88.764 1.00 83.75 566 ALA A C 1
ATOM 4533 O O . ALA A 1 566 ? -38.232 10.135 89.718 1.00 83.75 566 ALA A O 1
ATOM 4534 N N . ARG A 1 567 ? -38.204 8.460 88.208 1.00 83.12 567 ARG A N 1
ATOM 4535 C CA . ARG A 1 567 ? -36.950 7.838 88.669 1.00 83.12 567 ARG A CA 1
ATOM 4536 C C . ARG A 1 567 ? -35.748 8.785 88.544 1.00 83.12 567 ARG A C 1
ATOM 4538 O O . ARG A 1 567 ? -34.897 8.793 89.426 1.00 83.12 567 ARG A O 1
ATOM 4545 N N . LEU A 1 568 ? -35.671 9.590 87.479 1.00 80.50 568 LEU A N 1
ATOM 4546 C CA . LEU A 1 568 ? -34.610 10.590 87.309 1.00 80.50 568 LEU A CA 1
ATOM 4547 C C . LEU A 1 568 ? -34.680 11.658 88.408 1.00 80.50 568 LEU A C 1
ATOM 4549 O O . LEU A 1 568 ? -33.685 11.889 89.086 1.00 80.50 568 LEU A O 1
ATOM 4553 N N . ASN A 1 569 ? -35.862 12.237 88.635 1.00 83.56 569 ASN A N 1
ATOM 4554 C CA . ASN A 1 569 ? -36.074 13.238 89.679 1.00 83.56 569 ASN A CA 1
ATOM 4555 C C . ASN A 1 569 ? -35.762 12.679 91.089 1.00 83.56 569 ASN A C 1
ATOM 4557 O O . ASN A 1 569 ? -35.239 13.398 91.938 1.00 83.56 569 ASN A O 1
ATOM 4561 N N . GLU A 1 570 ? -36.063 11.401 91.347 1.00 85.44 570 GLU A N 1
ATOM 4562 C CA . GLU A 1 570 ? -35.719 10.719 92.604 1.00 85.44 570 GLU A CA 1
ATOM 4563 C C . GLU A 1 570 ? -34.196 10.567 92.776 1.00 85.44 570 GLU A C 1
ATOM 4565 O O . GLU A 1 570 ? -33.659 10.881 93.839 1.00 85.44 570 GLU A O 1
ATOM 4570 N N . VAL A 1 571 ? -33.481 10.151 91.724 1.00 82.06 571 VAL A N 1
ATOM 4571 C CA . VAL A 1 571 ? -32.011 10.044 91.733 1.00 82.06 571 VAL A CA 1
ATOM 4572 C C . VAL A 1 571 ? -31.345 11.417 91.880 1.00 82.06 571 VAL A C 1
ATOM 4574 O O . VAL A 1 571 ? -30.369 11.535 92.619 1.00 82.06 571 VAL A O 1
ATOM 4577 N N . GLU A 1 572 ? -31.882 12.467 91.253 1.00 81.62 572 GLU A N 1
ATOM 4578 C CA . GLU A 1 572 ? -31.406 13.847 91.431 1.00 81.62 572 GLU A CA 1
ATOM 4579 C C . GLU A 1 572 ? -31.574 14.325 92.883 1.00 81.62 572 GLU A C 1
ATOM 4581 O O . GLU A 1 572 ? -30.627 14.863 93.460 1.00 81.62 572 GLU A O 1
ATOM 4586 N N . GLN A 1 573 ? -32.722 14.060 93.522 1.00 84.31 573 GLN A N 1
ATOM 4587 C CA . GLN A 1 573 ? -32.930 14.376 94.943 1.00 84.31 573 GLN A CA 1
ATOM 4588 C C . GLN A 1 573 ? -31.987 13.589 95.865 1.00 84.31 573 GLN A C 1
ATOM 4590 O O . GLN A 1 573 ? -31.430 14.158 96.808 1.00 84.31 573 GLN A O 1
ATOM 4595 N N . GLN A 1 574 ? -31.763 12.298 95.592 1.00 83.25 574 GLN A N 1
ATOM 4596 C CA . GLN A 1 574 ? -30.794 11.498 96.344 1.00 83.25 574 GLN A CA 1
ATOM 4597 C C . GLN A 1 574 ? -29.374 12.062 96.190 1.00 83.25 574 GLN A C 1
ATOM 4599 O O . GLN A 1 574 ? -28.699 12.273 97.197 1.00 83.25 574 GLN A O 1
ATOM 4604 N N . LEU A 1 575 ? -28.942 12.384 94.966 1.00 79.44 575 LEU A N 1
ATOM 4605 C CA . LEU A 1 575 ? -27.630 12.980 94.700 1.00 79.44 575 LEU A CA 1
ATOM 4606 C C . LEU A 1 575 ? -27.456 14.319 95.433 1.00 79.44 575 LEU A C 1
ATOM 4608 O O . LEU A 1 575 ? -26.435 14.536 96.083 1.00 79.44 575 LEU A O 1
ATOM 4612 N N . GLN A 1 576 ? -28.470 15.187 95.400 1.00 79.81 576 GLN A N 1
ATOM 4613 C CA . GLN A 1 576 ? -28.439 16.492 96.062 1.00 79.81 576 GLN A CA 1
ATOM 4614 C C . GLN A 1 576 ? -28.360 16.364 97.597 1.00 79.81 576 GLN A C 1
ATOM 4616 O O . GLN A 1 576 ? -27.612 17.102 98.243 1.00 79.81 576 GLN A O 1
ATOM 4621 N N . MET A 1 577 ? -29.043 15.374 98.189 1.00 82.12 577 MET A N 1
ATOM 4622 C CA . MET A 1 577 ? -28.908 15.046 99.616 1.00 82.12 577 MET A CA 1
ATOM 4623 C C . MET A 1 577 ? -27.515 14.483 99.958 1.00 82.12 577 MET A C 1
ATOM 4625 O O . MET A 1 577 ? -26.972 14.785 101.023 1.00 82.12 577 MET A O 1
ATOM 4629 N N . TRP A 1 578 ? -26.919 13.673 99.077 1.00 82.25 578 TRP A N 1
ATOM 4630 C CA . TRP A 1 578 ? -25.566 13.137 99.273 1.00 82.25 578 TRP A CA 1
ATOM 4631 C C . TRP A 1 578 ? -24.498 14.234 99.180 1.00 82.25 578 TRP A C 1
ATOM 4633 O O . TRP A 1 578 ? -23.602 14.259 100.021 1.00 82.25 578 TRP A O 1
ATOM 4643 N N . MET A 1 579 ? -24.626 15.175 98.237 1.00 76.44 579 MET A N 1
ATOM 4644 C CA . MET A 1 579 ? -23.758 16.358 98.150 1.00 76.44 579 MET A CA 1
ATOM 4645 C C . MET A 1 579 ? -23.838 17.198 99.431 1.00 76.44 579 MET A C 1
ATOM 4647 O O . MET A 1 579 ? -22.815 17.438 100.065 1.00 76.44 579 MET A O 1
ATOM 4651 N N . SER A 1 580 ? -25.049 17.535 99.892 1.00 79.38 580 SER A N 1
ATOM 4652 C CA . SER A 1 580 ? -25.234 18.296 101.137 1.00 79.38 580 SER A CA 1
ATOM 4653 C C . SER A 1 580 ? -24.632 17.600 102.367 1.00 79.38 580 SER A C 1
ATOM 4655 O O . SER A 1 580 ? -24.091 18.278 103.240 1.00 79.38 580 SER A O 1
ATOM 4657 N N . ARG A 1 581 ? -24.685 16.262 102.442 1.00 79.56 581 ARG A N 1
ATOM 4658 C CA . ARG A 1 581 ? -24.003 15.492 103.498 1.00 79.56 581 ARG A CA 1
ATOM 4659 C C . ARG A 1 581 ? -22.484 15.508 103.360 1.00 79.56 581 ARG A C 1
ATOM 4661 O O . ARG A 1 581 ? -21.798 15.547 104.377 1.00 79.56 581 ARG A O 1
ATOM 4668 N N . HIS A 1 582 ? -21.959 15.454 102.139 1.00 80.12 582 HIS A N 1
ATOM 4669 C CA . HIS A 1 582 ? -20.521 15.522 101.901 1.00 80.12 582 HIS A CA 1
ATOM 4670 C C . HIS A 1 582 ? -19.957 16.883 102.333 1.00 80.12 582 HIS A C 1
ATOM 4672 O O . HIS A 1 582 ? -18.957 16.925 103.046 1.00 80.12 582 HIS A O 1
ATOM 4678 N N . ASP A 1 583 ? -20.640 17.979 101.994 1.00 78.19 583 ASP A N 1
ATOM 4679 C CA . ASP A 1 583 ? -20.242 19.338 102.382 1.00 78.19 583 ASP A CA 1
ATOM 4680 C C . ASP A 1 583 ? -20.316 19.557 103.908 1.00 78.19 583 ASP A C 1
ATOM 4682 O O . ASP A 1 583 ? -19.419 20.174 104.493 1.00 78.19 583 ASP A O 1
ATOM 4686 N N . GLU A 1 584 ? -21.328 18.992 104.585 1.00 80.38 584 GLU A N 1
ATOM 4687 C CA . GLU A 1 584 ? -21.381 18.945 106.056 1.00 80.38 584 GLU A CA 1
ATOM 4688 C C . GLU A 1 584 ? -20.177 18.201 106.656 1.00 80.38 584 GLU A C 1
ATOM 4690 O O . GLU A 1 584 ? -19.571 18.675 107.619 1.00 80.38 584 GLU A O 1
ATOM 4695 N N . VAL A 1 585 ? -19.832 17.028 106.116 1.00 78.25 585 VAL A N 1
ATOM 4696 C CA . VAL A 1 585 ? -18.729 16.198 106.625 1.00 78.25 585 VAL A CA 1
ATOM 4697 C C . VAL A 1 585 ? -17.374 16.867 106.386 1.00 78.25 585 VAL A C 1
ATOM 4699 O O . VAL A 1 585 ? -16.547 16.881 107.295 1.00 78.25 585 VAL A O 1
ATOM 4702 N N . ASP A 1 586 ? -17.159 17.475 105.221 1.00 78.12 586 ASP A N 1
ATOM 4703 C CA . ASP A 1 586 ? -15.937 18.216 104.893 1.00 78.12 586 ASP A CA 1
ATOM 4704 C C . ASP A 1 586 ? -15.784 19.488 105.751 1.00 78.12 586 ASP A C 1
ATOM 4706 O O . ASP A 1 586 ? -14.705 19.751 106.287 1.00 78.12 586 ASP A O 1
ATOM 4710 N N . SER A 1 587 ? -16.874 20.227 106.006 1.00 74.94 587 SER A N 1
ATOM 4711 C CA . SER A 1 587 ? -16.859 21.343 106.968 1.00 74.94 587 SER A CA 1
ATOM 4712 C C . SER A 1 587 ? -16.511 20.884 108.385 1.00 74.94 587 SER A C 1
ATOM 4714 O O . SER A 1 587 ? -15.645 21.482 109.027 1.00 74.94 587 SER A O 1
ATOM 4716 N N . ARG A 1 588 ? -17.111 19.785 108.865 1.00 79.25 588 ARG A N 1
ATOM 4717 C CA . ARG A 1 588 ? -16.791 19.206 110.183 1.00 79.25 588 ARG A CA 1
ATOM 4718 C C . ARG A 1 588 ? -15.343 18.707 110.256 1.00 79.25 588 ARG A C 1
ATOM 4720 O O . ARG A 1 588 ? -14.693 18.905 111.278 1.00 79.25 588 ARG A O 1
ATOM 4727 N N . ALA A 1 589 ? -14.810 18.118 109.184 1.00 72.38 589 ALA A N 1
ATOM 4728 C CA . ALA A 1 589 ? -13.417 17.674 109.114 1.00 72.38 589 ALA A CA 1
ATOM 4729 C C . ALA A 1 589 ? -12.433 18.855 109.186 1.00 72.38 589 ALA A C 1
ATOM 4731 O O . ALA A 1 589 ? -11.467 18.811 109.949 1.00 72.38 589 ALA A O 1
ATOM 4732 N N . LYS A 1 590 ? -12.710 19.943 108.455 1.00 76.00 590 LYS A N 1
ATOM 4733 C CA . LYS A 1 590 ? -11.928 21.191 108.502 1.00 76.00 590 LYS A CA 1
ATOM 4734 C C . LYS A 1 590 ? -11.975 21.849 109.884 1.00 76.00 590 LYS A C 1
ATOM 4736 O O . LYS A 1 590 ? -10.941 22.298 110.377 1.00 76.00 590 LYS A O 1
ATOM 4741 N N . GLN A 1 591 ? -13.140 21.853 110.529 1.00 76.50 591 GLN A N 1
ATOM 4742 C CA . GLN A 1 591 ? -13.317 22.398 111.876 1.00 76.50 591 GLN A CA 1
ATOM 4743 C C . GLN A 1 591 ? -12.558 21.577 112.933 1.00 76.50 591 GLN A C 1
ATOM 4745 O O . GLN A 1 591 ? -11.766 22.139 113.689 1.00 76.50 591 GLN A O 1
ATOM 4750 N N . ALA A 1 592 ? -12.684 20.246 112.910 1.00 71.56 592 ALA A N 1
ATOM 4751 C CA . ALA A 1 592 ? -11.934 19.352 113.797 1.00 71.56 592 ALA A CA 1
ATOM 4752 C C . ALA A 1 592 ? -10.408 19.452 113.593 1.00 71.56 592 ALA A C 1
ATOM 4754 O O . ALA A 1 592 ? -9.643 19.358 114.553 1.00 71.56 592 ALA A O 1
ATOM 4755 N N . HIS A 1 593 ? -9.942 19.684 112.360 1.00 72.25 593 HIS A N 1
ATOM 4756 C CA . HIS A 1 593 ? -8.521 19.902 112.083 1.00 72.25 593 HIS A CA 1
ATOM 4757 C C . HIS A 1 593 ? -7.998 21.209 112.708 1.00 72.25 593 HIS A C 1
ATOM 4759 O O . HIS A 1 593 ? -6.906 21.220 113.277 1.00 72.25 593 HIS A O 1
ATOM 4765 N N . ALA A 1 594 ? -8.788 22.288 112.682 1.00 70.06 594 ALA A N 1
ATOM 4766 C CA . ALA A 1 594 ? -8.440 23.543 113.353 1.00 70.06 594 ALA A CA 1
ATOM 4767 C C . ALA A 1 594 ? -8.398 23.396 114.890 1.00 70.06 594 ALA A C 1
ATOM 4769 O O . ALA A 1 594 ? -7.468 23.886 115.534 1.00 70.06 594 ALA A O 1
ATOM 4770 N N . GLU A 1 595 ? -9.355 22.671 115.478 1.00 71.31 595 GLU A N 1
ATOM 4771 C CA . GLU A 1 595 ? -9.404 22.391 116.923 1.00 71.31 595 GLU A CA 1
ATOM 4772 C C . GLU A 1 595 ? -8.233 21.510 117.397 1.00 71.31 595 GLU A C 1
ATOM 4774 O O . GLU A 1 595 ? -7.694 21.724 118.490 1.00 71.31 595 GLU A O 1
ATOM 4779 N N . LEU A 1 596 ? -7.770 20.571 116.562 1.00 71.38 596 LEU A N 1
ATOM 4780 C CA . LEU A 1 596 ? -6.577 19.759 116.826 1.00 71.38 596 LEU A CA 1
ATOM 4781 C C . LEU A 1 596 ? -5.307 20.626 116.916 1.00 71.38 596 LEU A C 1
ATOM 4783 O O . LEU A 1 596 ? -4.539 20.505 117.874 1.00 71.38 596 LEU A O 1
ATOM 4787 N N . VAL A 1 597 ? -5.114 21.534 115.951 1.00 70.25 597 VAL A N 1
ATOM 4788 C CA . VAL A 1 597 ? -3.962 22.454 115.903 1.00 70.25 597 VAL A CA 1
ATOM 4789 C C . VAL A 1 597 ? -3.977 23.423 117.091 1.00 70.25 597 VAL A C 1
ATOM 4791 O O . VAL A 1 597 ? -2.941 23.635 117.724 1.00 70.25 597 VAL A O 1
ATOM 4794 N N . ALA A 1 598 ? -5.148 23.956 117.457 1.00 68.19 598 ALA A N 1
ATOM 4795 C CA . ALA A 1 598 ? -5.303 24.791 118.650 1.00 68.19 598 ALA A CA 1
ATOM 4796 C C . ALA A 1 598 ? -4.963 24.024 119.945 1.00 68.19 598 ALA A C 1
ATOM 4798 O O . ALA A 1 598 ? -4.244 24.534 120.808 1.00 68.19 598 ALA A O 1
ATOM 4799 N N . SER A 1 599 ? -5.410 22.770 120.057 1.00 65.94 599 SER A N 1
ATOM 4800 C CA . SER A 1 599 ? -5.143 21.921 121.226 1.00 65.94 599 SER A CA 1
ATOM 4801 C C . SER A 1 599 ? -3.656 21.577 121.381 1.00 65.94 599 SER A C 1
ATOM 4803 O O . SER A 1 599 ? -3.144 21.545 122.502 1.00 65.94 599 SER A O 1
ATOM 4805 N N . GLN A 1 600 ? -2.925 21.369 120.278 1.00 63.94 600 GLN A N 1
ATOM 4806 C CA . GLN A 1 600 ? -1.478 21.112 120.328 1.00 63.94 600 GLN A CA 1
ATOM 4807 C C . GLN A 1 600 ? -0.673 22.313 120.856 1.00 63.94 600 GLN A C 1
ATOM 4809 O O . GLN A 1 600 ? 0.312 22.106 121.568 1.00 63.94 600 GLN A O 1
ATOM 4814 N N . ALA A 1 601 ? -1.118 23.551 120.607 1.00 62.62 601 ALA A N 1
ATOM 4815 C CA . ALA A 1 601 ? -0.501 24.742 121.196 1.00 62.62 601 ALA A CA 1
ATOM 4816 C C . ALA A 1 601 ? -0.701 24.814 122.726 1.00 62.62 601 ALA A C 1
ATOM 4818 O O . ALA A 1 601 ? 0.242 25.114 123.465 1.00 62.62 601 ALA A O 1
ATOM 4819 N N . GLU A 1 602 ? -1.897 24.481 123.225 1.00 64.56 602 GLU A N 1
ATOM 4820 C CA . GLU A 1 602 ? -2.184 24.482 124.669 1.00 64.56 602 GLU A CA 1
ATOM 4821 C C . GLU A 1 602 ? -1.433 23.385 125.438 1.00 64.56 602 GLU A C 1
ATOM 4823 O O . GLU A 1 602 ? -0.965 23.627 126.553 1.00 64.56 602 GLU A O 1
ATOM 4828 N N . VAL A 1 603 ? -1.222 22.202 124.845 1.00 66.62 603 VAL A N 1
ATOM 4829 C CA . VAL A 1 603 ? -0.404 21.143 125.470 1.00 66.62 603 VAL A CA 1
ATOM 4830 C C . VAL A 1 603 ? 1.029 21.631 125.725 1.00 66.62 603 VAL A C 1
ATOM 4832 O O . VAL A 1 603 ? 1.544 21.465 126.832 1.00 66.62 603 VAL A O 1
ATOM 4835 N N . SER A 1 604 ? 1.655 22.312 124.756 1.00 66.62 604 SER A N 1
ATOM 4836 C CA . SER A 1 604 ? 2.994 22.893 124.947 1.00 66.62 604 SER A CA 1
ATOM 4837 C C . SER A 1 604 ? 3.032 23.979 126.032 1.00 66.62 604 SER A C 1
ATOM 4839 O O . SER A 1 604 ? 4.020 24.076 126.761 1.00 66.62 604 SER A O 1
ATOM 4841 N N . ARG A 1 605 ? 1.955 24.763 126.195 1.00 68.12 605 ARG A N 1
ATOM 4842 C CA . ARG A 1 605 ? 1.839 25.774 127.262 1.00 68.12 605 ARG A CA 1
ATOM 4843 C C . ARG A 1 605 ? 1.689 25.133 128.647 1.00 68.12 605 ARG A C 1
ATOM 4845 O O . ARG A 1 605 ? 2.372 25.529 129.596 1.00 68.12 605 ARG A O 1
ATOM 4852 N N . ARG A 1 606 ? 0.852 24.098 128.756 1.00 69.00 606 ARG A N 1
ATOM 4853 C CA . ARG A 1 606 ? 0.616 23.321 129.985 1.00 69.00 606 ARG A CA 1
ATOM 4854 C C . ARG A 1 606 ? 1.897 22.669 130.519 1.00 69.00 606 ARG A C 1
ATOM 4856 O O . ARG A 1 606 ? 2.144 22.692 131.725 1.00 69.00 606 ARG A O 1
ATOM 4863 N N . ASP A 1 607 ? 2.736 22.142 129.632 1.00 69.38 607 ASP A N 1
ATOM 4864 C CA . ASP A 1 607 ? 3.978 21.446 129.998 1.00 69.38 607 ASP A CA 1
ATOM 4865 C C . ASP A 1 607 ? 5.124 22.408 130.386 1.00 69.38 607 ASP A C 1
ATOM 4867 O O . ASP A 1 607 ? 6.167 21.985 130.900 1.00 69.38 607 ASP A O 1
ATOM 4871 N N . GLY A 1 608 ? 4.932 23.719 130.201 1.00 70.62 608 GLY A N 1
ATOM 4872 C CA . GLY A 1 608 ? 5.685 24.766 130.896 1.00 70.62 608 GLY A CA 1
ATOM 4873 C C . GLY A 1 608 ? 5.213 24.927 132.345 1.00 70.62 608 GLY A C 1
ATOM 4874 O O . GLY A 1 608 ? 5.979 24.691 133.279 1.00 70.62 608 GLY A O 1
ATOM 4875 N N . LEU A 1 609 ? 3.926 25.239 132.532 1.00 73.00 609 LEU A N 1
ATOM 4876 C CA . LEU A 1 609 ? 3.311 25.522 133.840 1.00 73.00 609 LEU A CA 1
ATOM 4877 C C . LEU A 1 609 ? 3.440 24.362 134.848 1.00 73.00 609 LEU A C 1
ATOM 4879 O O . LEU A 1 609 ? 3.637 24.587 136.043 1.00 73.00 609 LEU A O 1
ATOM 4883 N N . LEU A 1 610 ? 3.406 23.109 134.379 1.00 71.19 610 LEU A N 1
ATOM 4884 C CA . LEU A 1 610 ? 3.618 21.922 135.220 1.00 71.19 610 LEU A CA 1
ATOM 4885 C C . LEU A 1 610 ? 5.012 21.860 135.874 1.00 71.19 610 LEU A C 1
ATOM 4887 O O . LEU A 1 610 ? 5.155 21.231 136.924 1.00 71.19 610 LEU A O 1
ATOM 4891 N N . ARG A 1 611 ? 6.035 22.512 135.302 1.00 71.94 611 ARG A N 1
ATOM 4892 C CA . ARG A 1 611 ? 7.377 22.597 135.911 1.00 71.94 611 ARG A CA 1
ATOM 4893 C C . ARG A 1 611 ? 7.450 23.657 137.007 1.00 71.94 611 ARG A C 1
ATOM 4895 O O . ARG A 1 611 ? 8.077 23.403 138.033 1.00 71.94 611 ARG A O 1
ATOM 4902 N N . GLU A 1 612 ? 6.773 24.791 136.840 1.00 72.19 612 GLU A N 1
ATOM 4903 C CA . GLU A 1 612 ? 6.683 25.815 137.889 1.00 72.19 612 GLU A CA 1
ATOM 4904 C C . GLU A 1 612 ? 5.867 25.322 139.084 1.00 72.19 612 GLU A C 1
ATOM 4906 O O . GLU A 1 612 ? 6.331 25.425 140.220 1.00 72.19 612 GLU A O 1
ATOM 4911 N N . LYS A 1 613 ? 4.713 24.682 138.839 1.00 75.88 613 LYS A N 1
ATOM 4912 C CA . LYS A 1 613 ? 3.880 24.093 139.899 1.00 75.88 613 LYS A CA 1
ATOM 4913 C C . LYS A 1 613 ? 4.703 23.185 140.832 1.00 75.88 613 LYS A C 1
ATOM 4915 O O . LYS A 1 613 ? 4.658 23.347 142.051 1.00 75.88 613 LYS A O 1
ATOM 4920 N N . LYS A 1 614 ? 5.531 22.302 140.262 1.00 76.31 614 LYS A N 1
ATOM 4921 C CA . LYS A 1 614 ? 6.375 21.350 141.010 1.00 76.31 614 LYS A CA 1
ATOM 4922 C C . LYS A 1 614 ? 7.486 22.009 141.850 1.00 76.31 614 LYS A C 1
ATOM 4924 O O . LYS A 1 614 ? 8.029 21.374 142.750 1.00 76.31 614 LYS A O 1
ATOM 4929 N N . SER A 1 615 ? 7.830 23.268 141.561 1.00 73.75 615 SER A N 1
ATOM 4930 C CA . SER A 1 615 ? 8.756 24.098 142.352 1.00 73.75 615 SER A CA 1
ATOM 4931 C C . SER A 1 615 ? 8.071 24.746 143.563 1.00 73.75 615 SER A C 1
ATOM 4933 O O . SER A 1 615 ? 8.719 25.014 144.576 1.00 73.75 615 SER A O 1
ATOM 4935 N N . VAL A 1 616 ? 6.757 24.982 143.473 1.00 76.56 616 VAL A N 1
ATOM 4936 C CA . VAL A 1 616 ? 5.940 25.560 144.551 1.00 76.56 616 VAL A CA 1
ATOM 4937 C C . VAL A 1 616 ? 5.487 24.487 145.542 1.00 76.56 616 VAL A C 1
ATOM 4939 O O . VAL A 1 616 ? 5.577 24.719 146.743 1.00 76.56 616 VAL A O 1
ATOM 4942 N N . GLU A 1 617 ? 5.075 23.303 145.070 1.00 76.69 617 GLU A N 1
ATOM 4943 C CA . GLU A 1 617 ? 4.572 22.220 145.939 1.00 76.69 617 GLU A CA 1
ATOM 4944 C C . GLU A 1 617 ? 5.585 21.794 147.018 1.00 76.69 617 GLU A C 1
ATOM 4946 O O . GLU A 1 617 ? 5.209 21.695 148.181 1.00 76.69 617 GLU A O 1
ATOM 4951 N N . ARG A 1 618 ? 6.884 21.683 146.698 1.00 73.62 618 ARG A N 1
ATOM 4952 C CA . ARG A 1 618 ? 7.924 21.385 147.708 1.00 73.62 618 ARG A CA 1
ATOM 4953 C C . ARG A 1 618 ? 8.007 22.420 148.833 1.00 73.62 618 ARG A C 1
ATOM 4955 O O . ARG A 1 618 ? 8.147 22.058 149.993 1.00 73.62 618 ARG A O 1
ATOM 4962 N N . ARG A 1 619 ? 7.870 23.711 148.505 1.00 75.69 619 ARG A N 1
ATOM 4963 C CA . ARG A 1 619 ? 7.893 24.790 149.512 1.00 75.69 619 ARG A CA 1
ATOM 4964 C C . ARG A 1 619 ? 6.664 24.755 150.420 1.00 75.69 619 ARG A C 1
ATOM 4966 O O . ARG A 1 619 ? 6.695 25.338 151.496 1.00 75.69 619 ARG A O 1
ATOM 4973 N N . LEU A 1 620 ? 5.579 24.119 149.973 1.00 75.19 620 LEU A N 1
ATOM 4974 C CA . LEU A 1 620 ? 4.384 23.901 150.779 1.00 75.19 620 LEU A CA 1
ATOM 4975 C C . LEU A 1 620 ? 4.567 22.699 151.719 1.00 75.19 620 LEU A C 1
ATOM 4977 O O . LEU A 1 620 ? 4.187 22.796 152.881 1.00 75.19 620 LEU A O 1
ATOM 4981 N N . GLU A 1 621 ? 5.204 21.617 151.257 1.00 74.06 621 GLU A N 1
ATOM 4982 C CA . GLU A 1 621 ? 5.568 20.458 152.093 1.00 74.06 621 GLU A CA 1
ATOM 4983 C C . GLU A 1 621 ? 6.482 20.869 153.266 1.00 74.06 621 GLU A C 1
ATOM 4985 O O . GLU A 1 621 ? 6.172 20.552 154.417 1.00 74.06 621 GLU A O 1
ATOM 4990 N N . ASP A 1 622 ? 7.530 21.663 153.000 1.00 73.31 622 ASP A N 1
ATOM 4991 C CA . ASP A 1 622 ? 8.438 22.202 154.031 1.00 73.31 622 ASP A CA 1
ATOM 4992 C C . ASP A 1 622 ? 7.696 23.027 155.107 1.00 73.31 622 ASP A C 1
ATOM 4994 O O . ASP A 1 622 ? 8.031 22.976 156.292 1.00 73.31 622 ASP A O 1
ATOM 4998 N N . VAL A 1 623 ? 6.667 23.789 154.713 1.00 76.94 623 VAL A N 1
ATOM 4999 C CA . VAL A 1 623 ? 5.873 24.631 155.628 1.00 76.94 623 VAL A CA 1
ATOM 5000 C C . VAL A 1 623 ? 4.856 23.810 156.424 1.00 76.94 623 VAL A C 1
ATOM 5002 O O . VAL A 1 623 ? 4.667 24.071 157.612 1.00 76.94 623 VAL A O 1
ATOM 5005 N N . ILE A 1 624 ? 4.230 22.795 155.819 1.00 76.62 624 ILE A N 1
ATOM 5006 C CA . ILE A 1 624 ? 3.268 21.913 156.503 1.00 76.62 624 ILE A CA 1
ATOM 5007 C C . ILE A 1 624 ? 3.938 21.156 157.660 1.00 76.62 624 ILE A C 1
ATOM 5009 O O . ILE A 1 624 ? 3.345 21.041 158.733 1.00 76.62 624 ILE A O 1
ATOM 5013 N N . ALA A 1 625 ? 5.191 20.717 157.492 1.00 71.75 625 ALA A N 1
ATOM 5014 C CA . ALA A 1 625 ? 5.957 20.083 158.566 1.00 71.75 625 ALA A CA 1
ATOM 5015 C C . ALA A 1 625 ? 6.127 20.998 159.799 1.00 71.75 625 ALA A C 1
ATOM 5017 O O . ALA A 1 625 ? 6.007 20.542 160.934 1.00 71.75 625 ALA A O 1
ATOM 5018 N N . ILE A 1 626 ? 6.342 22.302 159.586 1.00 75.19 626 ILE A N 1
ATOM 5019 C CA . ILE A 1 626 ? 6.506 23.295 160.663 1.00 75.19 626 ILE A CA 1
ATOM 5020 C C . ILE A 1 626 ? 5.178 23.565 161.397 1.00 75.19 626 ILE A C 1
ATOM 5022 O O . ILE A 1 626 ? 5.189 23.846 162.597 1.00 75.19 626 ILE A O 1
ATOM 5026 N N . VAL A 1 627 ? 4.039 23.470 160.703 1.00 75.00 627 VAL A N 1
ATOM 5027 C CA . VAL A 1 627 ? 2.702 23.634 161.304 1.00 75.00 627 VAL A CA 1
ATOM 5028 C C . VAL A 1 627 ? 2.340 22.435 162.186 1.00 75.00 627 VAL A C 1
ATOM 5030 O O . VAL A 1 627 ? 1.930 22.632 163.328 1.00 75.00 627 VAL A O 1
ATOM 5033 N N . ALA A 1 628 ? 2.587 21.206 161.723 1.00 73.12 628 ALA A N 1
ATOM 5034 C CA . ALA A 1 628 ? 2.276 19.989 162.483 1.00 73.12 628 ALA A CA 1
ATOM 5035 C C . ALA A 1 628 ? 2.992 19.922 163.851 1.00 73.12 628 ALA A C 1
ATOM 5037 O O . ALA A 1 628 ? 2.414 19.464 164.839 1.00 73.12 628 ALA A O 1
ATOM 5038 N N . GLU A 1 629 ? 4.225 20.432 163.937 1.00 71.69 629 GLU A N 1
ATOM 5039 C CA . GLU A 1 629 ? 4.975 20.535 165.199 1.00 71.69 629 GLU A CA 1
ATOM 5040 C C . GLU A 1 629 ? 4.341 21.546 166.181 1.00 71.69 629 GLU A C 1
ATOM 5042 O O . GLU A 1 629 ? 4.512 21.431 167.393 1.00 71.69 629 GLU A O 1
ATOM 5047 N N . ARG A 1 630 ? 3.593 22.542 165.679 1.00 73.31 630 ARG A N 1
ATOM 5048 C CA . ARG A 1 630 ? 2.936 23.583 166.492 1.00 73.31 630 ARG A CA 1
ATOM 5049 C C . ARG A 1 630 ? 1.562 23.167 166.994 1.00 73.31 630 ARG A C 1
ATOM 5051 O O . ARG A 1 630 ? 1.274 23.398 168.167 1.00 73.31 630 ARG A O 1
ATOM 5058 N N . ASP A 1 631 ? 0.760 22.515 166.157 1.00 73.62 631 ASP A N 1
ATOM 5059 C CA . ASP A 1 631 ? -0.567 22.019 166.547 1.00 73.62 631 ASP A CA 1
ATOM 5060 C C . ASP A 1 631 ? -0.472 21.026 167.718 1.00 73.62 631 ASP A C 1
ATOM 5062 O O . ASP A 1 631 ? -1.282 21.051 168.645 1.00 73.62 631 ASP A O 1
ATOM 5066 N N . LYS A 1 632 ? 0.595 20.217 167.744 1.00 73.06 632 LYS A N 1
ATOM 5067 C CA . LYS A 1 632 ? 0.884 19.286 168.840 1.00 73.06 632 LYS A CA 1
ATOM 5068 C C . LYS A 1 632 ? 1.070 19.988 170.195 1.00 73.06 632 LYS A C 1
ATOM 5070 O O . LYS A 1 632 ? 0.526 19.526 171.194 1.00 73.06 632 LYS A O 1
ATOM 5075 N N . SER A 1 633 ? 1.775 21.123 170.234 1.00 71.31 633 SER A N 1
ATOM 5076 C CA . SER A 1 633 ? 1.935 21.924 171.462 1.00 71.31 633 SER A CA 1
ATOM 5077 C C . SER A 1 633 ? 0.647 22.633 171.894 1.00 71.31 633 SER A C 1
ATOM 5079 O O . SER A 1 633 ? 0.458 22.878 173.083 1.00 71.31 633 SER A O 1
ATOM 5081 N N . ILE A 1 634 ? -0.249 22.963 170.957 1.00 71.00 634 ILE A N 1
ATOM 5082 C CA . ILE A 1 634 ? -1.571 23.523 171.280 1.00 71.00 634 ILE A CA 1
ATOM 5083 C C . ILE A 1 634 ? -2.424 22.456 171.979 1.00 71.00 634 ILE A C 1
ATOM 5085 O O . ILE A 1 634 ? -3.005 22.719 173.031 1.00 71.00 634 ILE A O 1
ATOM 5089 N N . GLN A 1 635 ? -2.424 21.231 171.454 1.00 71.38 635 GLN A N 1
ATOM 5090 C CA . GLN A 1 635 ? -3.238 20.134 171.977 1.00 71.38 635 GLN A CA 1
ATOM 5091 C C . GLN A 1 635 ? -2.811 19.671 173.387 1.00 71.38 635 GLN A C 1
ATOM 5093 O O . GLN A 1 635 ? -3.646 19.209 174.165 1.00 71.38 635 GLN A O 1
ATOM 5098 N N . GLU A 1 636 ? -1.542 19.840 173.770 1.00 69.19 636 GLU A N 1
ATOM 5099 C CA . GLU A 1 636 ? -1.087 19.626 175.155 1.00 69.19 636 GLU A CA 1
ATOM 5100 C C . GLU A 1 636 ? -1.631 20.701 176.121 1.00 69.19 636 GLU A C 1
ATOM 5102 O O . GLU A 1 636 ? -2.020 20.377 177.244 1.00 69.19 636 GLU A O 1
ATOM 5107 N N . LEU A 1 637 ? -1.745 21.961 175.679 1.00 70.94 637 LEU A N 1
ATOM 5108 C CA . LEU A 1 637 ? -2.280 23.070 176.484 1.00 70.94 637 LEU A CA 1
ATOM 5109 C C . LEU A 1 637 ? -3.809 23.004 176.659 1.00 70.94 637 LEU A C 1
ATOM 5111 O O . LEU A 1 637 ? -4.316 23.306 177.741 1.00 70.94 637 LEU A O 1
ATOM 5115 N N . GLU A 1 638 ? -4.552 22.579 175.633 1.00 66.75 638 GLU A N 1
ATOM 5116 C CA . GLU A 1 638 ? -6.018 22.445 175.703 1.00 66.75 638 GLU A CA 1
ATOM 5117 C C . GLU A 1 638 ? -6.469 21.423 176.762 1.00 66.75 638 GLU A C 1
ATOM 5119 O O . GLU A 1 638 ? -7.445 21.658 177.480 1.00 66.75 638 GLU A O 1
ATOM 5124 N N . ASN A 1 639 ? -5.734 20.315 176.911 1.00 69.81 639 ASN A N 1
ATOM 5125 C CA . ASN A 1 639 ? -6.047 19.271 177.892 1.00 69.81 639 ASN A CA 1
ATOM 5126 C C . ASN A 1 639 ? -5.898 19.752 179.348 1.00 69.81 639 ASN A C 1
ATOM 5128 O O . ASN A 1 639 ? -6.694 19.368 180.209 1.00 69.81 639 ASN A O 1
ATOM 5132 N N . GLU A 1 640 ? -4.924 20.620 179.633 1.00 68.62 640 GLU A N 1
ATOM 5133 C CA . GLU A 1 640 ? -4.723 21.176 180.978 1.00 68.62 640 GLU A CA 1
ATOM 5134 C C . GLU A 1 640 ? -5.813 22.208 181.331 1.00 68.62 640 GLU A C 1
ATOM 5136 O O . GLU A 1 640 ? -6.348 22.202 182.443 1.00 68.62 640 GLU A O 1
ATOM 5141 N N . ILE A 1 641 ? -6.241 23.025 180.359 1.00 69.31 641 ILE A N 1
ATOM 5142 C CA . ILE A 1 641 ? -7.363 23.969 180.518 1.00 69.31 641 ILE A CA 1
ATOM 5143 C C . ILE A 1 641 ? -8.679 23.220 180.784 1.00 69.31 641 ILE A C 1
ATOM 5145 O O . ILE A 1 641 ? -9.433 23.587 181.691 1.00 69.31 641 ILE A O 1
ATOM 5149 N N . ALA A 1 642 ? -8.946 22.138 180.043 1.00 64.88 642 ALA A N 1
ATOM 5150 C CA . ALA A 1 642 ? -10.139 21.310 180.232 1.00 64.88 642 ALA A CA 1
ATOM 5151 C C . ALA A 1 642 ? -10.222 20.704 181.646 1.00 64.88 642 ALA A C 1
ATOM 5153 O O . ALA A 1 642 ? -11.313 20.586 182.210 1.00 64.88 642 ALA A O 1
ATOM 5154 N N . ARG A 1 643 ? -9.074 20.365 182.246 1.00 63.38 643 ARG A N 1
ATOM 5155 C CA . ARG A 1 643 ? -8.997 19.821 183.606 1.00 63.38 643 ARG A CA 1
ATOM 5156 C C . ARG A 1 643 ? -9.349 20.863 184.670 1.00 63.38 643 ARG A C 1
ATOM 5158 O O . ARG A 1 643 ? -10.156 20.580 185.551 1.00 63.38 643 ARG A O 1
ATOM 5165 N N . GLN A 1 644 ? -8.811 22.077 184.556 1.00 65.50 644 GLN A N 1
ATOM 5166 C CA . GLN A 1 644 ? -9.061 23.162 185.516 1.00 65.50 644 GLN A CA 1
ATOM 5167 C C . GLN A 1 644 ? -10.516 23.671 185.472 1.00 65.50 644 GLN A C 1
ATOM 5169 O O . GLN A 1 644 ? -11.062 24.095 186.492 1.00 65.50 644 GLN A O 1
ATOM 5174 N N . ALA A 1 645 ? -11.185 23.566 184.318 1.00 61.28 645 ALA A N 1
ATOM 5175 C CA . ALA A 1 645 ? -12.603 23.901 184.181 1.00 61.28 645 ALA A CA 1
ATOM 5176 C C . ALA A 1 645 ? -13.544 22.959 184.968 1.00 61.28 645 ALA A C 1
ATOM 5178 O O . ALA A 1 645 ? -14.620 23.387 185.393 1.00 61.28 645 ALA A O 1
ATOM 5179 N N . ALA A 1 646 ? -13.154 21.697 185.189 1.00 60.25 646 ALA A N 1
ATOM 5180 C CA . ALA A 1 646 ? -13.982 20.715 185.893 1.00 60.25 646 ALA A CA 1
ATOM 5181 C C . ALA A 1 646 ? -14.084 21.000 187.405 1.00 60.25 646 ALA A C 1
ATOM 5183 O O . ALA A 1 646 ? -15.189 21.011 187.955 1.00 60.25 646 ALA A O 1
ATOM 5184 N N . ASP A 1 647 ? -12.955 21.296 188.060 1.00 59.19 647 ASP A N 1
ATOM 5185 C CA . ASP A 1 647 ? -12.898 21.565 189.507 1.00 59.19 647 ASP A CA 1
ATOM 5186 C C . ASP A 1 647 ? -13.593 22.885 189.897 1.00 59.19 647 ASP A C 1
ATOM 5188 O O . ASP A 1 647 ? -14.155 23.011 190.988 1.00 59.19 647 ASP A O 1
ATOM 5192 N N . LEU A 1 648 ? -13.636 23.866 188.988 1.00 56.88 648 LEU A N 1
ATOM 5193 C CA . LEU A 1 648 ? -14.404 25.101 189.185 1.00 56.88 648 LEU A CA 1
ATOM 5194 C C . LEU A 1 648 ? -15.924 24.862 189.191 1.00 56.88 648 LEU A C 1
ATOM 5196 O O . LEU A 1 648 ? -16.658 25.554 189.902 1.00 56.88 648 LEU A O 1
ATOM 5200 N N . HIS A 1 649 ? -16.420 23.881 188.431 1.00 57.78 649 HIS A N 1
ATOM 5201 C CA . HIS A 1 649 ? -17.859 23.644 188.305 1.00 57.78 649 HIS A CA 1
ATOM 5202 C C . HIS A 1 649 ? -18.455 22.933 189.533 1.00 57.78 649 HIS A C 1
ATOM 5204 O O . HIS A 1 649 ? -19.587 23.219 189.931 1.00 57.78 649 HIS A O 1
ATOM 5210 N N . THR A 1 650 ? -17.690 22.054 190.189 1.00 58.50 650 THR A N 1
ATOM 5211 C CA . THR A 1 650 ? -18.101 21.401 191.445 1.00 58.50 650 THR A CA 1
ATOM 5212 C C . THR A 1 650 ? -18.143 22.370 192.626 1.00 58.50 650 THR A C 1
ATOM 5214 O O . THR A 1 650 ? -19.063 22.270 193.440 1.00 58.50 650 THR A O 1
ATOM 5217 N N . GLN A 1 651 ? -17.235 23.352 192.698 1.00 55.72 651 GLN A N 1
ATOM 5218 C CA . GLN A 1 651 ? -17.301 24.408 193.719 1.00 55.72 651 GLN A CA 1
ATOM 5219 C C . GLN A 1 651 ? -18.511 25.334 193.528 1.00 55.72 651 GLN A C 1
ATOM 5221 O O . GLN A 1 651 ? -19.176 25.691 194.502 1.00 55.72 651 GLN A O 1
ATOM 5226 N N . HIS A 1 652 ? -18.857 25.688 192.284 1.00 52.88 652 HIS A N 1
ATOM 5227 C CA . HIS A 1 652 ? -19.954 26.628 192.023 1.00 52.88 652 HIS A CA 1
ATOM 5228 C C . HIS A 1 652 ? -21.322 26.113 192.513 1.00 52.88 652 HIS A C 1
ATOM 5230 O O . HIS A 1 652 ? -22.169 26.898 192.936 1.00 52.88 652 HIS A O 1
ATOM 5236 N N . LYS A 1 653 ? -21.517 24.786 192.559 1.00 50.16 653 LYS A N 1
ATOM 5237 C CA . LYS A 1 653 ? -22.761 24.155 193.033 1.00 50.16 653 LYS A CA 1
ATOM 5238 C C . LYS A 1 653 ? -22.969 24.208 194.558 1.00 50.16 653 LYS A C 1
ATOM 5240 O O . LYS A 1 653 ? -24.018 23.793 195.039 1.00 50.16 653 LYS A O 1
ATOM 5245 N N . GLN A 1 654 ? -22.008 24.721 195.332 1.00 47.31 654 GLN A N 1
ATOM 5246 C CA . GLN A 1 654 ? -22.161 24.928 196.782 1.00 47.31 654 GLN A CA 1
ATOM 5247 C C . GLN A 1 654 ? -22.629 26.347 197.162 1.00 47.31 654 GLN A C 1
ATOM 5249 O O . GLN A 1 654 ? -22.928 26.589 198.328 1.00 47.31 654 GLN A O 1
ATOM 5254 N N . LEU A 1 655 ? -22.743 27.271 196.198 1.00 40.69 655 LEU A N 1
ATOM 5255 C CA . LEU A 1 655 ? -23.101 28.681 196.430 1.00 40.69 655 LEU A CA 1
ATOM 5256 C C . LEU A 1 655 ? -24.567 29.035 196.117 1.00 40.69 655 LEU A C 1
ATOM 5258 O O . LEU A 1 655 ? -24.922 30.206 196.024 1.00 40.69 655 LEU A O 1
ATOM 5262 N N . GLU A 1 656 ? -25.455 28.041 196.040 1.00 43.59 656 GLU A N 1
ATOM 5263 C CA . GLU A 1 656 ? -26.906 28.258 195.882 1.00 43.59 656 GLU A CA 1
ATOM 5264 C C . GLU A 1 656 ? -27.606 28.703 197.195 1.00 43.59 656 GLU A C 1
ATOM 5266 O O . GLU A 1 656 ? -28.831 28.712 197.286 1.00 43.59 656 GLU A O 1
ATOM 5271 N N . ASN A 1 657 ? -26.839 29.099 198.225 1.00 37.16 657 ASN A N 1
ATOM 5272 C CA . ASN A 1 657 ? -27.339 29.651 199.487 1.00 37.16 657 ASN A CA 1
ATOM 5273 C C . ASN A 1 657 ? -26.566 30.913 199.939 1.00 37.16 657 ASN A C 1
ATOM 5275 O O . ASN A 1 657 ? -25.442 30.822 200.424 1.00 37.16 657 ASN A O 1
ATOM 5279 N N . LEU A 1 658 ? -27.278 32.050 199.911 1.00 31.89 658 LEU A N 1
ATOM 5280 C CA . LEU A 1 658 ? -26.997 33.347 200.565 1.00 31.89 658 LEU A CA 1
ATOM 5281 C C . LEU A 1 658 ? -25.921 34.289 199.930 1.00 31.89 658 LEU A C 1
ATOM 5283 O O . LEU A 1 658 ? -25.100 33.840 199.137 1.00 31.89 658 LEU A O 1
ATOM 5287 N N . PRO A 1 659 ? -26.010 35.635 200.140 1.00 48.91 659 PRO A N 1
ATOM 5288 C CA . PRO A 1 659 ? -25.831 36.586 199.020 1.00 48.91 659 PRO A CA 1
ATOM 5289 C C . PRO A 1 659 ? -24.951 37.850 199.255 1.00 48.91 659 PRO A C 1
ATOM 5291 O O . PRO A 1 659 ? -24.631 38.183 200.391 1.00 48.91 659 PRO A O 1
ATOM 5294 N N . LEU A 1 660 ? -24.733 38.622 198.161 1.00 34.25 660 LEU A N 1
ATOM 5295 C CA . LEU A 1 660 ? -24.593 40.108 198.022 1.00 34.25 660 LEU A CA 1
ATOM 5296 C C . LEU A 1 660 ? -23.314 40.691 197.344 1.00 34.25 660 LEU A C 1
ATOM 5298 O O . LEU A 1 660 ? -22.214 40.608 197.868 1.00 34.25 660 LEU A O 1
ATOM 5302 N N . ARG A 1 661 ? -23.573 41.495 196.288 1.00 34.47 661 ARG A N 1
ATOM 5303 C CA . ARG A 1 661 ? -23.005 42.835 195.941 1.00 34.47 661 ARG A CA 1
ATOM 5304 C C . ARG A 1 661 ? -21.567 43.068 195.382 1.00 34.47 661 ARG A C 1
ATOM 5306 O O . ARG A 1 661 ? -20.602 43.194 196.116 1.00 34.47 661 ARG A O 1
ATOM 5313 N N . THR A 1 662 ? -21.559 43.436 194.086 1.00 37.16 662 THR A N 1
ATOM 5314 C CA . THR A 1 662 ? -20.957 44.646 193.436 1.00 37.16 662 THR A CA 1
ATOM 5315 C C . THR A 1 662 ? -19.438 44.949 193.379 1.00 37.16 662 THR A C 1
ATOM 5317 O O . THR A 1 662 ? -18.856 45.367 194.369 1.00 37.16 662 THR A O 1
ATOM 5320 N N . ALA A 1 663 ? -18.966 45.058 192.120 1.00 41.53 663 ALA A N 1
ATOM 5321 C CA . ALA A 1 663 ? -18.313 46.227 191.471 1.00 41.53 663 ALA A CA 1
ATOM 5322 C C . ALA A 1 663 ? -16.778 46.492 191.519 1.00 41.53 663 ALA A C 1
ATOM 5324 O O . ALA A 1 663 ? -16.178 46.599 192.575 1.00 41.53 663 ALA A O 1
ATOM 5325 N N . GLN A 1 664 ? -16.257 46.749 190.299 1.00 44.62 664 GLN A N 1
ATOM 5326 C CA . GLN A 1 664 ? -15.215 47.708 189.849 1.00 44.62 664 GLN A CA 1
ATOM 5327 C C . GLN A 1 664 ? -13.789 47.719 190.444 1.00 44.62 664 GLN A C 1
ATOM 5329 O O . GLN A 1 664 ? -13.605 47.980 191.622 1.00 44.62 664 GLN A O 1
ATOM 5334 N N . ASP A 1 665 ? -12.784 47.592 189.556 1.00 42.38 665 ASP A N 1
ATOM 5335 C CA . ASP A 1 665 ? -11.743 48.614 189.258 1.00 42.38 665 ASP A CA 1
ATOM 5336 C C . ASP A 1 665 ? -10.734 48.089 188.192 1.00 42.38 665 ASP A C 1
ATOM 5338 O O . ASP A 1 665 ? -10.792 46.916 187.828 1.00 42.38 665 ASP A O 1
ATOM 5342 N N . SER A 1 666 ? -9.757 48.848 187.661 1.00 39.69 666 SER A N 1
ATOM 5343 C CA . SER A 1 666 ? -9.835 50.170 187.000 1.00 39.69 666 SER A CA 1
ATOM 5344 C C . SER A 1 666 ? -8.541 50.486 186.206 1.00 39.69 666 SER A C 1
ATOM 5346 O O . SER A 1 666 ? -7.486 49.906 186.440 1.00 39.69 666 SER A O 1
ATOM 5348 N N . SER A 1 667 ? -8.648 51.423 185.260 1.00 43.78 667 SER A N 1
ATOM 5349 C CA . SER A 1 667 ? -7.606 52.185 184.536 1.00 43.78 667 SER A CA 1
ATOM 5350 C C . SER A 1 667 ? -6.100 51.871 184.738 1.00 43.78 667 SER A C 1
ATOM 5352 O O . SER A 1 667 ? -5.478 52.402 185.660 1.00 43.78 667 SER A O 1
ATOM 5354 N N . VAL A 1 668 ? -5.446 51.220 183.759 1.00 45.22 668 VAL A N 1
ATOM 5355 C CA . VAL A 1 668 ? -3.981 51.330 183.538 1.00 45.22 668 VAL A CA 1
ATOM 5356 C C . VAL A 1 668 ? -3.620 51.255 182.033 1.00 45.22 668 VAL A C 1
ATOM 5358 O O . VAL A 1 668 ? -4.353 50.675 181.240 1.00 45.22 668 VAL A O 1
ATOM 5361 N N . ILE A 1 669 ? -2.466 51.826 181.653 1.00 44.66 669 ILE A N 1
ATOM 5362 C CA . ILE A 1 669 ? -1.753 51.706 180.352 1.00 44.66 669 ILE A CA 1
ATOM 5363 C C . ILE A 1 669 ? -2.441 52.317 179.109 1.00 44.66 669 ILE A C 1
ATOM 5365 O O . ILE A 1 669 ? -2.401 51.785 178.001 1.00 44.66 669 ILE A O 1
ATOM 5369 N N . GLY A 1 670 ? -2.956 53.540 179.248 1.00 55.28 670 GLY A N 1
ATOM 5370 C CA . GLY A 1 670 ? -3.174 54.454 178.117 1.00 55.28 670 GLY A CA 1
ATOM 5371 C C . GLY A 1 670 ? -1.917 55.258 177.742 1.00 55.28 670 GLY A C 1
ATOM 5372 O O . GLY A 1 670 ? -1.983 56.487 177.725 1.00 55.28 670 GLY A O 1
ATOM 5373 N N . THR A 1 671 ? -0.766 54.609 177.504 1.00 49.78 671 THR A N 1
ATOM 5374 C CA . THR A 1 671 ? 0.553 55.295 177.474 1.00 49.78 671 THR A CA 1
ATOM 5375 C C . THR A 1 671 ? 1.502 54.976 176.311 1.00 49.78 671 THR A C 1
ATOM 5377 O O . THR A 1 671 ? 2.411 55.769 176.087 1.00 49.78 671 THR A O 1
ATOM 5380 N N . LEU A 1 672 ? 1.298 53.923 175.508 1.00 46.97 672 LEU A N 1
ATOM 5381 C CA . LEU A 1 672 ? 2.160 53.604 174.342 1.00 46.97 672 LEU A CA 1
ATOM 5382 C C . LEU A 1 672 ? 1.646 54.229 173.032 1.00 46.97 672 LEU A C 1
ATOM 5384 O O . LEU A 1 672 ? 1.451 53.602 171.994 1.00 46.97 672 LEU A O 1
ATOM 5388 N N . LYS A 1 673 ? 1.406 55.530 173.161 1.00 49.03 673 LYS A N 1
ATOM 5389 C CA . LYS A 1 673 ? 1.008 56.508 172.151 1.00 49.03 673 LYS A CA 1
ATOM 5390 C C . LYS A 1 673 ? 2.159 56.860 171.184 1.00 49.03 673 LYS A C 1
ATOM 5392 O O . LYS A 1 673 ? 3.331 56.729 171.509 1.00 49.03 673 LYS A O 1
ATOM 5397 N N . ASN A 1 674 ? 1.790 57.507 170.077 1.00 47.03 674 ASN A N 1
ATOM 5398 C CA . ASN A 1 674 ? 2.544 58.549 169.350 1.00 47.03 674 ASN A CA 1
ATOM 5399 C C . ASN A 1 674 ? 3.864 58.232 168.596 1.00 47.03 674 ASN A C 1
ATOM 5401 O O . ASN A 1 674 ? 4.067 58.841 167.543 1.00 47.03 674 ASN A O 1
ATOM 5405 N N . GLU A 1 675 ? 4.778 57.382 169.075 1.00 48.66 675 GLU A N 1
ATOM 5406 C CA . GLU A 1 675 ? 6.204 57.528 168.683 1.00 48.66 675 GLU A CA 1
ATOM 5407 C C . GLU A 1 675 ? 6.635 57.013 167.295 1.00 48.66 675 GLU A C 1
ATOM 5409 O O . GLU A 1 675 ? 7.622 57.515 166.765 1.00 48.66 675 GLU A O 1
ATOM 5414 N N . VAL A 1 676 ? 5.894 56.105 166.646 1.00 45.03 676 VAL A N 1
ATOM 5415 C CA . VAL A 1 676 ? 6.165 55.697 165.239 1.00 45.03 676 VAL A CA 1
ATOM 5416 C C . VAL A 1 676 ? 5.125 56.278 164.270 1.00 45.03 676 VAL A C 1
ATOM 5418 O O . VAL A 1 676 ? 4.842 55.744 163.200 1.00 45.03 676 VAL A O 1
ATOM 5421 N N . SER A 1 677 ? 4.540 57.418 164.641 1.00 53.31 677 SER A N 1
ATOM 5422 C CA . SER A 1 677 ? 3.838 58.266 163.680 1.00 53.31 677 SER A CA 1
ATOM 5423 C C . SER A 1 677 ? 4.821 58.888 162.682 1.00 53.31 677 SER A C 1
ATOM 5425 O O . SER A 1 677 ? 5.996 59.099 162.977 1.00 53.31 677 SER A O 1
ATOM 5427 N N . SER A 1 678 ? 4.317 59.258 161.504 1.00 45.06 678 SER A N 1
ATOM 5428 C CA . SER A 1 678 ? 4.935 60.259 160.622 1.00 45.06 678 SER A CA 1
ATOM 5429 C C . SER A 1 678 ? 6.344 59.972 160.061 1.00 45.06 678 SER A C 1
ATOM 5431 O O . SER A 1 678 ? 6.865 60.809 159.328 1.00 45.06 678 SER A O 1
ATOM 5433 N N . LEU A 1 679 ? 6.960 58.809 160.323 1.00 46.50 679 LEU A N 1
ATOM 5434 C CA . LEU A 1 679 ? 8.195 58.348 159.670 1.00 46.50 679 LEU A CA 1
ATOM 5435 C C . LEU A 1 679 ? 7.899 57.495 158.417 1.00 46.50 679 LEU A C 1
ATOM 5437 O O . LEU A 1 679 ? 7.448 56.364 158.532 1.00 46.50 679 LEU A O 1
ATOM 5441 N N . ARG A 1 680 ? 8.190 57.947 157.193 1.00 39.91 680 ARG A N 1
ATOM 5442 C CA . ARG A 1 680 ? 8.317 59.345 156.763 1.00 39.91 680 ARG A CA 1
ATOM 5443 C C . ARG A 1 680 ? 7.923 59.478 155.297 1.00 39.91 680 ARG A C 1
ATOM 5445 O O . ARG A 1 680 ? 8.415 58.750 154.444 1.00 39.91 680 ARG A O 1
ATOM 5452 N N . GLU A 1 681 ? 7.075 60.470 155.065 1.00 48.69 681 GLU A N 1
ATOM 5453 C CA . GLU A 1 681 ? 6.857 61.413 153.950 1.00 48.69 681 GLU A CA 1
ATOM 5454 C C . GLU A 1 681 ? 7.915 61.598 152.816 1.00 48.69 681 GLU A C 1
ATOM 5456 O O . GLU A 1 681 ? 7.876 62.591 152.087 1.00 48.69 681 GLU A O 1
ATOM 5461 N N . GLN A 1 682 ? 8.894 60.706 152.660 1.00 43.12 682 GLN A N 1
ATOM 5462 C CA . GLN A 1 682 ? 10.076 60.873 151.807 1.00 43.12 682 GLN A CA 1
ATOM 5463 C C . GLN A 1 682 ? 9.967 60.133 150.466 1.00 43.12 682 GLN A C 1
ATOM 5465 O O . GLN A 1 682 ? 10.454 60.641 149.458 1.00 43.12 682 GLN A O 1
ATOM 5470 N N . LEU A 1 683 ? 9.294 58.976 150.411 1.00 41.41 683 LEU A N 1
ATOM 5471 C CA . LEU A 1 683 ? 9.221 58.177 149.177 1.00 41.41 683 LEU A CA 1
ATOM 5472 C C . LEU A 1 683 ? 8.281 58.790 148.114 1.00 41.41 683 LEU A C 1
ATOM 5474 O O . LEU A 1 683 ? 8.539 58.679 146.918 1.00 41.41 683 LEU A O 1
ATOM 5478 N N . ASN A 1 684 ? 7.252 59.536 148.538 1.00 39.41 684 ASN A N 1
ATOM 5479 C CA . ASN A 1 684 ? 6.241 60.152 147.660 1.00 39.41 684 ASN A CA 1
ATOM 5480 C C . ASN A 1 684 ? 6.693 61.439 146.928 1.00 39.41 684 ASN A C 1
ATOM 5482 O O . ASN A 1 684 ? 5.851 62.159 146.397 1.00 39.41 684 ASN A O 1
ATOM 5486 N N . ARG A 1 685 ? 7.996 61.765 146.887 1.00 39.94 685 ARG A N 1
ATOM 5487 C CA . ARG A 1 685 ? 8.516 62.968 146.193 1.00 39.94 685 ARG A CA 1
ATOM 5488 C C . ARG A 1 685 ? 9.558 62.697 145.094 1.00 39.94 685 ARG A C 1
ATOM 5490 O O . ARG A 1 685 ? 10.004 63.647 144.465 1.00 39.94 685 ARG A O 1
ATOM 5497 N N . ALA A 1 686 ? 9.959 61.444 144.849 1.00 35.53 686 ALA A N 1
ATOM 5498 C CA . ALA A 1 686 ? 11.213 61.169 144.136 1.00 35.53 686 ALA A CA 1
ATOM 5499 C C . ALA A 1 686 ? 11.165 61.219 142.589 1.00 35.53 686 ALA A C 1
ATOM 5501 O O . ALA A 1 686 ? 12.017 61.876 142.000 1.00 35.53 686 ALA A O 1
ATOM 5502 N N . TYR A 1 687 ? 10.236 60.514 141.918 1.00 34.19 687 TYR A N 1
ATOM 5503 C CA . TYR A 1 687 ? 10.388 60.201 140.476 1.00 34.19 687 TYR A CA 1
ATOM 5504 C C . TYR A 1 687 ? 9.124 60.278 139.593 1.00 34.19 687 TYR A C 1
ATOM 5506 O O . TYR A 1 687 ? 9.084 59.707 138.508 1.00 34.19 687 TYR A O 1
ATOM 5514 N N . ALA A 1 688 ? 8.100 61.033 139.999 1.00 40.38 688 ALA A N 1
ATOM 5515 C CA . ALA A 1 688 ? 6.881 61.203 139.192 1.00 40.38 688 ALA A CA 1
ATOM 5516 C C . ALA A 1 688 ? 6.990 62.240 138.042 1.00 40.38 688 ALA A C 1
ATOM 5518 O O . ALA A 1 688 ? 6.060 62.345 137.246 1.00 40.38 688 ALA A O 1
ATOM 5519 N N . LEU A 1 689 ? 8.076 63.028 137.959 1.00 32.09 689 LEU A N 1
ATOM 5520 C CA . LEU A 1 689 ? 8.176 64.225 137.097 1.00 32.09 689 LEU A CA 1
ATOM 5521 C C . LEU A 1 689 ? 9.584 64.452 136.483 1.00 32.09 689 LEU A C 1
ATOM 5523 O O . LEU A 1 689 ? 10.199 65.496 136.669 1.00 32.09 689 LEU A O 1
ATOM 5527 N N . ASN A 1 690 ? 10.090 63.477 135.722 1.00 35.91 690 ASN A N 1
ATOM 5528 C CA . ASN A 1 690 ? 11.209 63.604 134.759 1.00 35.91 690 ASN A CA 1
ATOM 5529 C C . ASN A 1 690 ? 11.011 62.501 133.698 1.00 35.91 690 ASN A C 1
ATOM 5531 O O . ASN A 1 690 ? 11.385 61.360 133.941 1.00 35.91 690 ASN A O 1
ATOM 5535 N N . THR A 1 691 ? 10.283 62.661 132.587 1.00 31.75 691 THR A N 1
ATOM 5536 C CA . THR A 1 691 ? 10.191 63.745 131.581 1.00 31.75 691 THR A CA 1
ATOM 5537 C C . THR A 1 691 ? 11.480 63.962 130.760 1.00 31.75 691 THR A C 1
ATOM 5539 O O . THR A 1 691 ? 12.497 64.370 131.301 1.00 31.75 691 THR A O 1
ATOM 5542 N N . LEU A 1 692 ? 11.364 63.791 129.428 1.00 30.31 692 LEU A N 1
ATOM 5543 C CA . LEU A 1 692 ? 12.243 64.279 128.336 1.00 30.31 692 LEU A CA 1
ATOM 5544 C C . LEU A 1 692 ? 13.612 63.601 128.054 1.00 30.31 692 LEU A C 1
ATOM 5546 O O . LEU A 1 692 ? 14.657 64.052 128.509 1.00 30.31 692 LEU A O 1
ATOM 5550 N N . THR A 1 693 ? 13.627 62.646 127.111 1.00 35.75 693 THR A N 1
ATOM 5551 C CA . THR A 1 693 ? 14.669 62.402 126.063 1.00 35.75 693 THR A CA 1
ATOM 5552 C C . THR A 1 693 ? 14.071 61.368 125.069 1.00 35.75 693 THR A C 1
ATOM 5554 O O . THR A 1 693 ? 13.355 60.478 125.508 1.00 35.75 693 THR A O 1
ATOM 5557 N N . LYS A 1 694 ? 14.046 61.513 123.727 1.00 28.53 694 LYS A N 1
ATOM 5558 C CA . LYS A 1 694 ? 15.124 61.554 122.700 1.00 28.53 694 LYS A CA 1
ATOM 5559 C C . LYS A 1 694 ? 16.149 60.411 122.861 1.00 28.53 694 LYS A C 1
ATOM 5561 O O . LYS A 1 694 ? 16.741 60.316 123.919 1.00 28.53 694 LYS A O 1
ATOM 5566 N N . GLY A 1 695 ? 16.469 59.556 121.883 1.00 28.75 695 GLY A N 1
ATOM 5567 C CA . GLY A 1 695 ? 16.074 59.465 120.467 1.00 28.75 695 GLY A CA 1
ATOM 5568 C C . GLY A 1 695 ? 17.295 59.300 119.535 1.00 28.75 695 GLY A C 1
ATOM 5569 O O . GLY A 1 695 ? 18.314 59.937 119.771 1.00 28.75 695 GLY A O 1
ATOM 5570 N N . SER A 1 696 ? 17.140 58.518 118.456 1.00 27.12 696 SER A N 1
ATOM 5571 C CA . SER A 1 696 ? 17.977 58.485 117.228 1.00 27.12 696 SER A CA 1
ATOM 5572 C C . SER A 1 696 ? 19.413 57.907 117.254 1.00 27.12 696 SER A C 1
ATOM 5574 O O . SER A 1 696 ? 20.331 58.560 117.747 1.00 27.12 696 SER A O 1
ATOM 5576 N N . ARG A 1 697 ? 19.610 56.762 116.560 1.00 28.28 697 ARG A N 1
ATOM 5577 C CA . ARG A 1 697 ? 20.650 56.407 115.534 1.00 28.28 697 ARG A CA 1
ATOM 5578 C C . ARG A 1 697 ? 20.690 54.867 115.343 1.00 28.28 697 ARG A C 1
ATOM 5580 O O . ARG A 1 697 ? 20.504 54.170 116.331 1.00 28.28 697 ARG A O 1
ATOM 5587 N N . GLU A 1 698 ? 20.740 54.227 114.161 1.00 26.56 698 GLU A N 1
ATOM 5588 C CA . GLU A 1 698 ? 21.461 54.420 112.868 1.00 26.56 698 GLU A CA 1
ATOM 5589 C C . GLU A 1 698 ? 22.956 54.011 112.873 1.00 26.56 698 GLU A C 1
ATOM 5591 O O . GLU A 1 698 ? 23.627 54.290 113.866 1.00 26.56 698 GLU A O 1
ATOM 5596 N N . PRO A 1 699 ? 23.554 53.584 111.728 1.00 48.62 699 PRO A N 1
ATOM 5597 C CA . PRO A 1 699 ? 23.059 52.692 110.650 1.00 48.62 699 PRO A CA 1
ATOM 5598 C C . PRO A 1 699 ? 24.207 51.711 110.198 1.00 48.62 699 PRO A C 1
ATOM 5600 O O . PRO A 1 699 ? 24.836 51.151 111.091 1.00 48.62 699 PRO A O 1
ATOM 5603 N N . PRO A 1 700 ? 24.647 51.570 108.915 1.00 50.41 700 PRO A N 1
ATOM 5604 C CA . PRO A 1 700 ? 24.004 51.099 107.663 1.00 50.41 700 PRO A CA 1
ATOM 5605 C C . PRO A 1 700 ? 24.702 49.864 107.003 1.00 50.41 700 PRO A C 1
ATOM 5607 O O . PRO A 1 700 ? 25.864 49.596 107.283 1.00 50.41 700 PRO A O 1
ATOM 5610 N N . VAL A 1 701 ? 24.090 49.249 105.970 1.00 35.56 701 VAL A N 1
ATOM 5611 C CA . VAL A 1 701 ? 24.752 48.963 104.658 1.00 35.56 701 VAL A CA 1
ATOM 5612 C C . VAL A 1 701 ? 23.700 48.935 103.516 1.00 35.56 701 VAL A C 1
ATOM 5614 O O . VAL A 1 701 ? 22.509 49.039 103.793 1.00 35.56 701 VAL A O 1
ATOM 5617 N N . SER A 1 702 ? 24.121 48.879 102.243 1.00 33.91 702 SER A N 1
ATOM 5618 C CA . SER A 1 702 ? 23.333 49.152 101.008 1.00 33.91 702 SER A CA 1
ATOM 5619 C C . SER A 1 702 ? 23.942 48.370 99.811 1.00 33.91 702 SER A C 1
ATOM 5621 O O . SER A 1 702 ? 25.093 47.952 99.991 1.00 33.91 702 SER A O 1
ATOM 5623 N N . PRO A 1 703 ? 23.319 48.169 98.610 1.00 53.69 703 PRO A N 1
ATOM 5624 C CA . PRO A 1 703 ? 22.105 48.762 97.988 1.00 53.69 703 PRO A CA 1
ATOM 5625 C C . PRO A 1 703 ? 20.990 47.695 97.686 1.00 53.69 703 PRO A C 1
ATOM 5627 O O . PRO A 1 703 ? 20.867 46.789 98.502 1.00 53.69 703 PRO A O 1
ATOM 5630 N N . THR A 1 704 ? 20.066 47.693 96.691 1.00 35.78 704 THR A N 1
ATOM 5631 C CA . THR A 1 704 ? 19.947 48.332 95.345 1.00 35.78 704 THR A CA 1
ATOM 5632 C C . THR A 1 704 ? 18.486 48.390 94.803 1.00 35.78 704 THR A C 1
ATOM 5634 O O . THR A 1 704 ? 17.544 47.954 95.455 1.00 35.78 704 THR A O 1
ATOM 5637 N N . PHE A 1 705 ? 18.321 48.975 93.607 1.00 33.28 705 PHE A N 1
ATOM 5638 C CA . PHE A 1 705 ? 17.116 49.185 92.766 1.00 33.28 705 PHE A CA 1
ATOM 5639 C C . PHE A 1 705 ? 16.461 47.888 92.212 1.00 33.28 705 PHE A C 1
ATOM 5641 O O . PHE A 1 705 ? 17.151 46.874 92.163 1.00 33.28 705 PHE A O 1
ATOM 5648 N N . ALA A 1 706 ? 15.247 47.834 91.614 1.00 32.41 706 ALA A N 1
ATOM 5649 C CA . ALA A 1 706 ? 13.974 48.625 91.536 1.00 32.41 706 ALA A CA 1
ATOM 5650 C C . ALA A 1 706 ? 13.070 47.949 90.430 1.00 32.41 706 ALA A C 1
ATOM 5652 O O . ALA A 1 706 ? 13.526 46.927 89.911 1.00 32.41 706 ALA A O 1
ATOM 5653 N N . PRO A 1 707 ? 11.886 48.442 89.947 1.00 44.44 707 PRO A N 1
ATOM 5654 C CA . PRO A 1 707 ? 10.958 49.510 90.366 1.00 44.44 707 PRO A CA 1
ATOM 5655 C C . PRO A 1 707 ? 9.480 49.004 90.539 1.00 44.44 707 PRO A C 1
ATOM 5657 O O . PRO A 1 707 ? 9.270 48.023 91.245 1.00 44.44 707 PRO A O 1
ATOM 5660 N N . THR A 1 708 ? 8.441 49.691 90.008 1.00 32.50 708 THR A N 1
ATOM 5661 C CA . THR A 1 708 ? 7.042 49.644 90.524 1.00 32.50 708 THR A CA 1
ATOM 5662 C C . THR A 1 708 ? 5.876 49.849 89.507 1.00 32.50 708 THR A C 1
ATOM 5664 O O . THR A 1 708 ? 6.055 50.482 88.474 1.00 32.50 708 THR A O 1
ATOM 5667 N N . LEU A 1 709 ? 4.650 49.444 89.923 1.00 33.88 709 LEU A N 1
ATOM 5668 C CA . LEU A 1 709 ? 3.299 50.047 89.677 1.00 33.88 709 LEU A CA 1
ATOM 5669 C C . LEU A 1 709 ? 2.486 49.909 88.341 1.00 33.88 709 LEU A C 1
ATOM 5671 O O . LEU A 1 709 ? 2.991 50.128 87.251 1.00 33.88 709 LEU A O 1
ATOM 5675 N N . ARG A 1 710 ? 1.143 49.794 88.532 1.00 30.02 710 ARG A N 1
ATOM 5676 C CA . ARG A 1 710 ? -0.036 50.295 87.738 1.00 30.02 710 ARG A CA 1
ATOM 5677 C C . ARG A 1 710 ? -0.647 49.548 86.507 1.00 30.02 710 ARG A C 1
ATOM 5679 O O . ARG A 1 710 ? -0.126 49.624 85.410 1.00 30.02 710 ARG A O 1
ATOM 5686 N N . SER A 1 711 ? -1.917 49.125 86.689 1.00 27.14 711 SER A N 1
ATOM 5687 C CA . SER A 1 711 ? -3.161 49.684 86.065 1.00 27.14 711 SER A CA 1
ATOM 5688 C C . SER A 1 711 ? -3.620 49.380 84.606 1.00 27.14 711 SER A C 1
ATOM 5690 O O . SER A 1 711 ? -3.028 49.892 83.669 1.00 27.14 711 SER A O 1
ATOM 5692 N N . VAL A 1 712 ? -4.856 48.835 84.492 1.00 29.20 712 VAL A N 1
ATOM 5693 C CA . VAL A 1 712 ? -5.911 49.055 83.442 1.00 29.20 712 VAL A CA 1
ATOM 5694 C C . VAL A 1 712 ? -5.782 48.393 82.036 1.00 29.20 712 VAL A C 1
ATOM 5696 O O . VAL A 1 712 ? -4.692 48.171 81.527 1.00 29.20 712 VAL A O 1
ATOM 5699 N N . ASP A 1 713 ? -6.950 48.059 81.449 1.00 34.09 713 ASP A N 1
ATOM 5700 C CA . ASP A 1 713 ? -7.259 47.622 80.056 1.00 34.09 713 ASP A CA 1
ATOM 5701 C C . ASP A 1 713 ? -6.698 48.557 78.938 1.00 34.09 713 ASP A C 1
ATOM 5703 O O . ASP A 1 713 ? -6.372 49.697 79.274 1.00 34.09 713 ASP A O 1
ATOM 5707 N N . PRO A 1 714 ? -6.646 48.206 77.611 1.00 41.06 714 PRO A N 1
ATOM 5708 C CA . PRO A 1 714 ? -7.502 47.253 76.866 1.00 41.06 714 PRO A CA 1
ATOM 5709 C C . PRO A 1 714 ? -6.815 46.445 75.706 1.00 41.06 714 PRO A C 1
ATOM 5711 O O . PRO A 1 714 ? -5.598 46.314 75.630 1.00 41.06 714 PRO A O 1
ATOM 5714 N N . ARG A 1 715 ? -7.632 45.920 74.765 1.00 33.69 715 ARG A N 1
ATOM 5715 C CA . ARG A 1 715 ? -7.311 45.440 73.380 1.00 33.69 715 ARG A CA 1
ATOM 5716 C C . ARG A 1 715 ? -6.378 46.413 72.599 1.00 33.69 715 ARG A C 1
ATOM 5718 O O . ARG A 1 715 ? -6.554 47.610 72.838 1.00 33.69 715 ARG A O 1
ATOM 5725 N N . PRO A 1 716 ? -5.534 46.005 71.596 1.00 40.50 716 PRO A N 1
ATOM 5726 C CA . PRO A 1 716 ? -6.017 45.538 70.262 1.00 40.50 716 PRO A CA 1
ATOM 5727 C C . PRO A 1 716 ? -5.080 44.686 69.323 1.00 40.50 716 PRO A C 1
ATOM 5729 O O . PRO A 1 716 ? -3.921 44.442 69.614 1.00 40.50 716 PRO A O 1
ATOM 5732 N N . THR A 1 717 ? -5.646 44.266 68.169 1.00 25.86 717 THR A N 1
ATOM 5733 C CA . THR A 1 717 ? -5.083 44.055 66.787 1.00 25.86 717 THR A CA 1
ATOM 5734 C C . THR A 1 717 ? -3.679 43.470 66.480 1.00 25.86 717 THR A C 1
ATOM 5736 O O . THR A 1 717 ? -2.694 44.098 66.833 1.00 25.86 717 THR A O 1
ATOM 5739 N N . ALA A 1 718 ? -3.661 42.448 65.586 1.00 26.36 718 ALA A N 1
ATOM 5740 C CA . ALA A 1 718 ? -2.739 42.144 64.443 1.00 26.36 718 ALA A CA 1
ATOM 5741 C C . ALA A 1 718 ? -1.192 42.132 64.657 1.00 26.36 718 ALA A C 1
ATOM 5743 O O . ALA A 1 718 ? -0.659 42.980 65.351 1.00 26.36 718 ALA A O 1
ATOM 5744 N N . THR A 1 719 ? -0.382 41.235 64.063 1.00 28.36 719 THR A N 1
ATOM 5745 C CA . THR A 1 719 ? -0.175 40.956 62.611 1.00 28.36 719 THR A CA 1
ATOM 5746 C C . THR A 1 719 ? 0.387 39.525 62.315 1.00 28.36 719 THR A C 1
ATOM 5748 O O . THR A 1 719 ? 0.269 38.630 63.146 1.00 28.36 719 THR A O 1
ATOM 5751 N N . ASN A 1 720 ? 0.920 39.295 61.098 1.00 25.81 720 ASN A N 1
ATOM 5752 C CA . ASN A 1 720 ? 1.517 38.057 60.531 1.00 25.81 720 ASN A CA 1
ATOM 5753 C C . ASN A 1 720 ? 2.867 37.650 61.227 1.00 25.81 720 ASN A C 1
ATOM 5755 O O . ASN A 1 720 ? 3.311 38.382 62.103 1.00 25.81 720 ASN A O 1
ATOM 5759 N N . GLU A 1 721 ? 3.597 36.543 60.956 1.00 27.48 721 GLU A N 1
ATOM 5760 C CA . GLU A 1 721 ? 3.929 35.840 59.688 1.00 27.48 721 GLU A CA 1
ATOM 5761 C C . GLU A 1 721 ? 4.378 34.353 59.830 1.00 27.48 721 GLU A C 1
ATOM 5763 O O . GLU A 1 721 ? 5.029 33.992 60.804 1.00 27.48 721 GLU A O 1
ATOM 5768 N N . THR A 1 722 ? 4.202 33.557 58.750 1.00 28.67 722 THR A N 1
ATOM 5769 C CA . THR A 1 722 ? 4.963 32.322 58.350 1.00 28.67 722 THR A CA 1
ATOM 5770 C C . THR A 1 722 ? 4.923 31.030 59.219 1.00 28.67 722 THR A C 1
ATOM 5772 O O . THR A 1 722 ? 4.628 31.096 60.405 1.00 28.67 722 THR A O 1
ATOM 5775 N N . PRO A 1 723 ? 5.308 29.835 58.687 1.00 42.47 723 PRO A N 1
ATOM 5776 C CA . PRO A 1 723 ? 5.019 29.265 57.351 1.00 42.47 723 PRO A CA 1
ATOM 5777 C C . PRO A 1 723 ? 4.661 27.738 57.343 1.00 42.47 723 PRO A C 1
ATOM 5779 O O . PRO A 1 723 ? 4.709 27.058 58.358 1.00 42.47 723 PRO A O 1
ATOM 5782 N N . ALA A 1 724 ? 4.442 27.194 56.130 1.00 29.64 724 ALA A N 1
ATOM 5783 C CA . ALA A 1 724 ? 4.656 25.790 55.700 1.00 29.64 724 ALA A CA 1
ATOM 5784 C C . ALA A 1 724 ? 3.646 24.653 56.056 1.00 29.64 724 ALA A C 1
ATOM 5786 O O . ALA A 1 724 ? 3.708 24.013 57.096 1.00 29.64 724 ALA A O 1
ATOM 5787 N N . TYR A 1 725 ? 2.816 24.318 55.054 1.00 28.00 725 TYR A N 1
ATOM 5788 C CA . TYR A 1 725 ? 2.380 22.976 54.595 1.00 28.00 725 TYR A CA 1
ATOM 5789 C C . TYR A 1 725 ? 2.310 21.754 55.548 1.00 28.00 725 TYR A C 1
ATOM 5791 O O . TYR A 1 725 ? 3.338 21.166 55.872 1.00 28.00 725 TYR A O 1
ATOM 5799 N N . GLN A 1 726 ? 1.105 21.159 55.666 1.00 30.81 726 GLN A N 1
ATOM 5800 C CA . GLN A 1 726 ? 0.871 19.761 55.229 1.00 30.81 726 GLN A CA 1
ATOM 5801 C C . GLN A 1 726 ? -0.617 19.435 54.917 1.00 30.81 726 GLN A C 1
ATOM 5803 O O . GLN A 1 726 ? -1.472 20.318 54.933 1.00 30.81 726 GLN A O 1
ATOM 5808 N N . ARG A 1 727 ? -0.897 18.193 54.478 1.00 28.59 727 ARG A N 1
ATOM 5809 C CA . ARG A 1 727 ? -2.062 17.770 53.660 1.00 28.59 727 ARG A CA 1
ATOM 5810 C C . ARG A 1 727 ? -3.376 17.448 54.418 1.00 28.59 727 ARG A C 1
ATOM 5812 O O . ARG A 1 727 ? -3.363 16.753 55.418 1.00 28.59 727 ARG A O 1
ATOM 5819 N N . HIS A 1 728 ? -4.493 17.828 53.779 1.00 30.36 728 HIS A N 1
ATOM 5820 C CA . HIS A 1 728 ? -5.793 17.127 53.611 1.00 30.36 728 HIS A CA 1
ATOM 5821 C C . HIS A 1 728 ? -6.492 16.297 54.725 1.00 30.36 728 HIS A C 1
ATOM 5823 O O . HIS A 1 728 ? -6.025 15.224 55.072 1.00 30.36 728 HIS A O 1
ATOM 5829 N N . GLN A 1 729 ? -7.790 16.628 54.916 1.00 27.62 729 GLN A N 1
ATOM 5830 C CA . GLN A 1 729 ? -8.956 15.704 55.052 1.00 27.62 729 GLN A CA 1
ATOM 5831 C C . GLN A 1 729 ? -9.031 14.798 56.324 1.00 27.62 729 GLN A C 1
ATOM 5833 O O . GLN A 1 729 ? -8.028 14.525 56.956 1.00 27.62 729 GLN A O 1
ATOM 5838 N N . ARG A 1 730 ? -10.187 14.288 56.803 1.00 29.23 730 ARG A N 1
ATOM 5839 C CA . ARG A 1 730 ? -11.616 14.421 56.416 1.00 29.23 730 ARG A CA 1
ATOM 5840 C C . ARG A 1 730 ? -12.551 14.062 57.597 1.00 29.23 730 ARG A C 1
ATOM 5842 O O . ARG A 1 730 ? -12.290 13.074 58.273 1.00 29.23 730 ARG A O 1
ATOM 5849 N N . ARG A 1 731 ? -13.708 14.748 57.659 1.00 28.61 731 ARG A N 1
ATOM 5850 C CA . ARG A 1 731 ? -15.091 14.359 58.088 1.00 28.61 731 ARG A CA 1
ATOM 5851 C C . ARG A 1 731 ? -15.694 15.441 59.003 1.00 28.61 731 ARG A C 1
ATOM 5853 O O . ARG A 1 731 ? -15.084 15.822 59.985 1.00 28.61 731 ARG A O 1
ATOM 5860 N N . HIS A 1 732 ? -16.737 16.154 58.562 1.00 31.64 732 HIS A N 1
ATOM 5861 C CA . HIS A 1 732 ? -18.168 15.781 58.613 1.00 31.64 732 HIS A CA 1
ATOM 5862 C C . HIS A 1 732 ? -18.687 15.527 60.042 1.00 31.64 732 HIS A C 1
ATOM 5864 O O . HIS A 1 732 ? -18.138 14.671 60.721 1.00 31.64 732 HIS A O 1
ATOM 5870 N N . SER A 1 733 ? -19.785 16.128 60.520 1.00 29.67 733 SER A N 1
ATOM 5871 C CA . SER A 1 733 ? -20.621 17.244 60.020 1.00 29.67 733 SER A CA 1
ATOM 5872 C C . SER A 1 733 ? -21.578 17.681 61.148 1.00 29.67 733 SER A C 1
ATOM 5874 O O . SER A 1 733 ? -22.038 16.830 61.904 1.00 29.67 733 SER A O 1
ATOM 5876 N N . SER A 1 734 ? -21.958 18.960 61.226 1.00 26.39 734 SER A N 1
ATOM 5877 C CA . SER A 1 734 ? -23.052 19.436 62.095 1.00 26.39 734 SER A CA 1
ATOM 5878 C C . SER A 1 734 ? -23.860 20.558 61.425 1.00 26.39 734 SER A C 1
ATOM 5880 O O . SER A 1 734 ? -23.463 21.092 60.389 1.00 26.39 734 SER A O 1
ATOM 5882 N N . ALA A 1 735 ? -25.060 20.822 61.945 1.00 28.38 735 ALA A N 1
ATOM 5883 C CA . ALA A 1 735 ? -26.114 21.568 61.261 1.00 28.38 735 ALA A CA 1
ATOM 5884 C C . ALA A 1 735 ? -26.121 23.081 61.547 1.00 28.38 735 ALA A C 1
ATOM 5886 O O . ALA A 1 735 ? -25.687 23.513 62.610 1.00 28.38 735 ALA A O 1
ATOM 5887 N N . GLY A 1 736 ? -26.813 23.835 60.681 1.00 27.22 736 GLY A N 1
ATOM 5888 C CA . GLY A 1 736 ? -27.779 24.827 61.172 1.00 27.22 736 GLY A CA 1
ATOM 5889 C C . GLY A 1 736 ? -27.681 26.255 60.627 1.00 27.22 736 GLY A C 1
ATOM 5890 O O . GLY A 1 736 ? -26.812 27.004 61.040 1.00 27.22 736 GLY A O 1
ATOM 5891 N N . ILE A 1 737 ? -28.695 26.633 59.834 1.00 27.02 737 ILE A N 1
ATOM 5892 C CA . ILE A 1 737 ? -29.358 27.957 59.816 1.00 27.02 737 ILE A CA 1
ATOM 5893 C C . ILE A 1 737 ? -28.471 29.193 59.542 1.00 27.02 737 ILE A C 1
ATOM 5895 O O . ILE A 1 737 ? -27.768 29.660 60.426 1.00 27.02 737 ILE A O 1
ATOM 5899 N N . TYR A 1 738 ? -28.674 29.845 58.389 1.00 27.09 738 TYR A N 1
ATOM 5900 C CA . TYR A 1 738 ? -29.208 31.223 58.335 1.00 27.09 738 TYR A CA 1
ATOM 5901 C C . TYR A 1 738 ? -29.675 31.595 56.914 1.00 27.09 738 TYR A C 1
ATOM 5903 O O . TYR A 1 738 ? -29.384 30.898 55.943 1.00 27.09 738 TYR A O 1
ATOM 5911 N N . SER A 1 739 ? -30.460 32.668 56.811 1.00 27.67 739 SER A N 1
ATOM 5912 C CA . SER A 1 739 ? -31.024 33.202 55.565 1.00 27.67 739 SER A CA 1
ATOM 5913 C C . SER A 1 739 ? -29.982 33.882 54.676 1.00 27.67 739 SER A C 1
ATOM 5915 O O . SER A 1 739 ? -29.137 34.601 55.200 1.00 27.67 739 SER A O 1
ATOM 5917 N N . LEU A 1 740 ? -30.151 33.796 53.350 1.00 28.09 740 LEU A N 1
ATOM 5918 C CA . LEU A 1 740 ? -30.088 34.940 52.421 1.00 28.09 740 LEU A CA 1
ATOM 5919 C C . LEU A 1 740 ? -30.495 34.521 50.996 1.00 28.09 740 LEU A C 1
ATOM 5921 O O . LEU A 1 740 ? -30.620 33.337 50.689 1.00 28.09 740 LEU A O 1
ATOM 5925 N N . ALA A 1 741 ? -30.720 35.513 50.139 1.00 26.94 741 ALA A N 1
ATOM 5926 C CA . ALA A 1 741 ? -31.031 35.374 48.719 1.00 26.94 741 ALA A CA 1
ATOM 5927 C C . ALA A 1 741 ? -30.277 36.466 47.930 1.00 26.94 741 ALA A C 1
ATOM 5929 O O . ALA A 1 741 ? -29.887 37.462 48.542 1.00 26.94 741 ALA A O 1
ATOM 5930 N N . PRO A 1 742 ? -30.184 36.386 46.591 1.00 37.09 742 PRO A N 1
ATOM 5931 C CA . PRO A 1 742 ? -30.118 35.190 45.748 1.00 37.09 742 PRO A CA 1
ATOM 5932 C C . PRO A 1 742 ? -28.878 35.212 44.825 1.00 37.09 742 PRO A C 1
ATOM 5934 O O . PRO A 1 742 ? -28.541 36.252 44.266 1.00 37.09 742 PRO A O 1
ATOM 5937 N N . ALA A 1 743 ? -28.247 34.060 44.587 1.00 27.02 743 ALA A N 1
ATOM 5938 C CA . ALA A 1 743 ? -27.222 33.920 43.550 1.00 27.02 743 ALA A CA 1
ATOM 5939 C C . ALA A 1 743 ? -27.299 32.545 42.867 1.00 27.02 743 ALA A C 1
ATOM 5941 O O . ALA A 1 743 ? -27.441 31.524 43.535 1.00 27.02 743 ALA A O 1
ATOM 5942 N N . ASP A 1 744 ? -27.227 32.584 41.538 1.00 27.58 744 ASP A N 1
ATOM 5943 C CA . ASP A 1 744 ? -26.865 31.547 40.570 1.00 27.58 744 ASP A CA 1
ATOM 5944 C C . ASP A 1 744 ? -27.281 30.085 40.793 1.00 27.58 744 ASP A C 1
ATOM 5946 O O . ASP A 1 744 ? -26.676 29.340 41.559 1.00 27.58 744 ASP A O 1
ATOM 5950 N N . HIS A 1 745 ? -28.136 29.603 39.883 1.00 29.89 745 HIS A N 1
ATOM 5951 C CA . HIS A 1 745 ? -27.736 28.480 39.026 1.00 29.89 745 HIS A CA 1
ATOM 5952 C C . HIS A 1 745 ? -28.584 28.375 37.742 1.00 29.89 745 HIS A C 1
ATOM 5954 O O . HIS A 1 745 ? -29.808 28.415 37.799 1.00 29.89 745 HIS A O 1
ATOM 5960 N N . ARG A 1 746 ? -27.896 28.080 36.623 1.00 31.25 746 ARG A N 1
ATOM 5961 C CA . ARG A 1 746 ? -28.404 27.637 35.302 1.00 31.25 746 ARG A CA 1
ATOM 5962 C C . ARG A 1 746 ? -29.143 28.669 34.427 1.00 31.25 746 ARG A C 1
ATOM 5964 O O . ARG A 1 746 ? -30.353 28.834 34.535 1.00 31.25 746 ARG A O 1
ATOM 5971 N N . THR A 1 747 ? -28.446 29.131 33.392 1.00 31.94 747 THR A N 1
ATOM 5972 C CA . THR A 1 747 ? -28.997 29.228 32.025 1.00 31.94 747 THR A CA 1
ATOM 5973 C C . THR A 1 747 ? -28.243 28.259 31.102 1.00 31.94 747 THR A C 1
ATOM 5975 O O . THR A 1 747 ? -27.168 27.764 31.456 1.00 31.94 747 THR A O 1
ATOM 5978 N N . SER A 1 748 ? -28.851 27.881 29.975 1.00 37.91 748 SER A N 1
ATOM 5979 C CA . SER A 1 748 ? -28.381 26.819 29.069 1.00 37.91 748 SER A CA 1
ATOM 5980 C C . SER A 1 748 ? -27.819 27.365 27.750 1.00 37.91 748 SER A C 1
ATOM 5982 O O . SER A 1 748 ? -28.020 28.524 27.398 1.00 37.91 748 SER A O 1
ATOM 5984 N N . ALA A 1 749 ? -27.110 26.514 26.999 1.00 37.03 749 ALA A N 1
ATOM 5985 C CA . ALA A 1 749 ? -26.336 26.898 25.812 1.00 37.03 749 ALA A CA 1
ATOM 5986 C C . ALA A 1 749 ? -27.148 27.490 24.630 1.00 37.03 749 ALA A C 1
ATOM 5988 O O . ALA A 1 749 ? -26.551 28.022 23.695 1.00 37.03 749 ALA A O 1
ATOM 5989 N N . ASP A 1 750 ? -28.483 27.439 24.666 1.00 37.91 750 ASP A N 1
ATOM 5990 C CA . ASP A 1 750 ? -29.358 27.910 23.582 1.00 37.91 750 ASP A CA 1
ATOM 5991 C C . ASP A 1 750 ? -29.461 29.449 23.479 1.00 37.91 750 ASP A C 1
ATOM 5993 O O . ASP A 1 750 ? -29.709 29.988 22.396 1.00 37.91 750 ASP A O 1
ATOM 5997 N N . GLU A 1 751 ? -29.238 30.198 24.567 1.00 34.69 751 GLU A N 1
ATOM 5998 C CA . GLU A 1 751 ? -29.359 31.669 24.525 1.00 34.69 751 GLU A CA 1
ATOM 5999 C C . GLU A 1 751 ? -28.190 32.338 23.776 1.00 34.69 751 GLU A C 1
ATOM 6001 O O . GLU A 1 751 ? -28.397 33.310 23.042 1.00 34.69 751 GLU A O 1
ATOM 6006 N N . LEU A 1 752 ? -26.978 31.770 23.852 1.00 37.78 752 LEU A N 1
ATOM 6007 C CA . LEU A 1 752 ? -25.798 32.275 23.132 1.00 37.78 752 LEU A CA 1
ATOM 6008 C C . LEU A 1 752 ? -25.938 32.150 21.603 1.00 37.78 752 LEU A C 1
ATOM 6010 O O . LEU A 1 752 ? -25.536 33.058 20.875 1.00 37.78 752 LEU A O 1
ATOM 6014 N N . MET A 1 753 ? -26.597 31.092 21.115 1.00 40.34 753 MET A N 1
ATOM 6015 C CA . MET A 1 753 ? -26.967 30.938 19.696 1.00 40.34 753 MET A CA 1
ATOM 6016 C C . MET A 1 753 ? -27.921 32.039 19.200 1.00 40.34 753 MET A C 1
ATOM 6018 O O . MET A 1 753 ? -27.972 32.331 18.003 1.00 40.34 753 MET A O 1
ATOM 6022 N N . THR A 1 754 ? -28.685 32.659 20.103 1.00 35.69 754 THR A N 1
ATOM 6023 C CA . THR A 1 754 ? -29.762 33.591 19.742 1.00 35.69 754 THR A CA 1
ATOM 6024 C C . THR A 1 754 ? -29.277 35.045 19.664 1.00 35.69 754 THR A C 1
ATOM 6026 O O . THR A 1 754 ? -29.742 35.800 18.808 1.00 35.69 754 THR A O 1
ATOM 6029 N N . MET A 1 755 ? -28.292 35.447 20.479 1.00 34.91 755 MET A N 1
ATOM 6030 C CA . MET A 1 755 ? -27.732 36.810 20.426 1.00 34.91 755 MET A CA 1
ATOM 6031 C C . MET A 1 755 ? -26.850 37.076 19.194 1.00 34.91 755 MET A C 1
ATOM 6033 O O . MET A 1 755 ? -26.819 38.205 18.703 1.00 34.91 755 MET A O 1
ATOM 6037 N N . ALA A 1 756 ? -26.210 36.050 18.621 1.00 32.69 756 ALA A N 1
ATOM 6038 C CA . ALA A 1 756 ? -25.385 36.188 17.415 1.00 32.69 756 ALA A CA 1
ATOM 6039 C C . ALA A 1 756 ? -26.169 36.644 16.159 1.00 32.69 756 ALA A C 1
ATOM 6041 O O . ALA A 1 756 ? -25.577 37.147 15.207 1.00 32.69 756 ALA A O 1
ATOM 6042 N N . LYS A 1 757 ? -27.505 36.515 16.148 1.00 34.38 757 LYS A N 1
ATOM 6043 C CA . LYS A 1 757 ? -28.373 36.844 14.998 1.00 34.38 757 LYS A CA 1
ATOM 6044 C C . LYS A 1 757 ? -28.915 38.285 14.975 1.00 34.38 757 LYS A C 1
ATOM 6046 O O . LYS A 1 757 ? -29.872 38.552 14.251 1.00 34.38 757 LYS A O 1
ATOM 6051 N N . ARG A 1 758 ? -28.346 39.223 15.748 1.00 33.03 758 ARG A N 1
ATOM 6052 C CA . ARG A 1 758 ? -28.830 40.625 15.818 1.00 33.03 758 ARG A CA 1
ATOM 6053 C C . ARG A 1 758 ? -27.792 41.733 15.582 1.00 33.03 758 ARG A C 1
ATOM 6055 O O . ARG A 1 758 ? -28.141 42.899 15.726 1.00 33.03 758 ARG A O 1
ATOM 6062 N N . SER A 1 759 ? -26.559 41.411 15.181 1.00 31.59 759 SER A N 1
ATOM 6063 C CA . SER A 1 759 ? -25.496 42.409 14.933 1.00 31.59 759 SER A CA 1
ATOM 6064 C C . SER A 1 759 ? -25.136 42.655 13.458 1.00 31.59 759 SER A C 1
ATOM 6066 O O . SER A 1 759 ? -24.345 43.556 13.182 1.00 31.59 759 SER A O 1
ATOM 6068 N N . GLN A 1 760 ? -25.724 41.938 12.491 1.00 34.84 760 GLN A N 1
ATOM 6069 C CA . GLN A 1 760 ? -25.601 42.312 11.073 1.00 34.84 760 GLN A CA 1
ATOM 6070 C C . GLN A 1 760 ? -26.561 43.465 10.751 1.00 34.84 760 GLN A C 1
ATOM 6072 O O . GLN A 1 760 ? -27.731 43.246 10.444 1.00 34.84 760 GLN A O 1
ATOM 6077 N N . GLY A 1 761 ? -26.060 44.697 10.884 1.00 36.31 761 GLY A N 1
ATOM 6078 C CA . GLY A 1 761 ? -26.878 45.912 10.817 1.00 36.31 761 GLY A CA 1
ATOM 6079 C C . GLY A 1 761 ? -26.169 47.178 10.326 1.00 36.31 761 GLY A C 1
ATOM 6080 O O . GLY A 1 761 ? -26.709 48.264 10.523 1.00 36.31 761 GLY A O 1
ATOM 6081 N N . SER A 1 762 ? -24.989 47.085 9.699 1.00 31.88 762 SER A N 1
ATOM 6082 C CA . SER A 1 762 ? -24.379 48.225 8.996 1.00 31.88 762 SER A CA 1
ATOM 6083 C C . SER A 1 762 ? -23.355 47.820 7.923 1.00 31.88 762 SER A C 1
ATOM 6085 O O . SER A 1 762 ? -22.645 46.826 8.051 1.00 31.88 762 SER A O 1
ATOM 6087 N N . ASN A 1 763 ? -23.277 48.673 6.896 1.00 29.56 763 ASN A N 1
ATOM 6088 C CA . ASN A 1 763 ? -22.383 48.676 5.729 1.00 29.56 763 ASN A CA 1
ATOM 6089 C C . ASN A 1 763 ? -22.549 47.545 4.680 1.00 29.56 763 ASN A C 1
ATOM 6091 O O . ASN A 1 763 ? -22.907 46.419 5.021 1.00 29.56 763 ASN A O 1
ATOM 6095 N N . PRO A 1 764 ? -22.343 47.839 3.373 1.00 35.53 764 PRO A N 1
ATOM 6096 C CA . PRO A 1 764 ? -22.961 47.051 2.307 1.00 35.53 764 PRO A CA 1
ATOM 6097 C C . PRO A 1 764 ? -21.974 46.178 1.515 1.00 35.53 764 PRO A C 1
ATOM 6099 O O . PRO A 1 764 ? -20.920 46.638 1.078 1.00 35.53 764 PRO A O 1
ATOM 6102 N N . ARG A 1 765 ? -22.379 44.938 1.212 1.00 31.59 765 ARG A N 1
ATOM 6103 C CA . ARG A 1 765 ? -21.876 44.179 0.053 1.00 31.59 765 ARG A CA 1
ATOM 6104 C C . ARG A 1 765 ? -22.945 44.184 -1.040 1.00 31.59 765 ARG A C 1
ATOM 6106 O O . ARG A 1 765 ? -24.130 44.064 -0.739 1.00 31.59 765 ARG A O 1
ATOM 6113 N N . ALA A 1 766 ? -22.528 44.343 -2.294 1.00 31.77 766 ALA A N 1
ATOM 6114 C CA . ALA A 1 766 ? -23.443 44.376 -3.432 1.00 31.77 766 ALA A CA 1
ATOM 6115 C C . ALA A 1 766 ? -24.085 42.996 -3.649 1.00 31.77 766 ALA A C 1
ATOM 6117 O O . ALA A 1 766 ? -23.387 42.014 -3.902 1.00 31.77 766 ALA A O 1
ATOM 6118 N N . VAL A 1 767 ? -25.413 42.925 -3.555 1.00 30.64 767 VAL A N 1
ATOM 6119 C CA . VAL A 1 767 ? -26.167 41.690 -3.794 1.00 30.64 767 VAL A CA 1
ATOM 6120 C C . VAL A 1 767 ? -26.226 41.429 -5.297 1.00 30.64 767 VAL A C 1
ATOM 6122 O O . VAL A 1 767 ? -26.887 42.160 -6.029 1.00 30.64 767 VAL A O 1
ATOM 6125 N N . SER A 1 768 ? -25.550 40.374 -5.752 1.00 33.62 768 SER A N 1
ATOM 6126 C CA . SER A 1 768 ? -25.771 39.797 -7.082 1.00 33.62 768 SER A CA 1
ATOM 6127 C C . SER A 1 768 ? -26.759 38.645 -6.936 1.00 33.62 768 SER A C 1
ATOM 6129 O O . SER A 1 768 ? -26.433 37.624 -6.332 1.00 33.62 768 SER A O 1
ATOM 6131 N N . VAL A 1 769 ? -27.983 38.837 -7.421 1.00 34.50 769 VAL A N 1
ATOM 6132 C CA . VAL A 1 769 ? -29.059 37.840 -7.336 1.00 34.50 769 VAL A CA 1
ATOM 6133 C C . VAL A 1 769 ? -28.804 36.738 -8.371 1.00 34.50 769 VAL A C 1
ATOM 6135 O O . VAL A 1 769 ? -28.401 37.038 -9.494 1.00 34.50 769 VAL A O 1
ATOM 6138 N N . ALA A 1 770 ? -29.034 35.472 -8.013 1.00 31.94 770 ALA A N 1
ATOM 6139 C CA . ALA A 1 770 ? -29.085 34.394 -9.001 1.00 31.94 770 ALA A CA 1
ATOM 6140 C C . ALA A 1 770 ? -30.289 34.632 -9.928 1.00 31.94 770 ALA A C 1
ATOM 6142 O O . ALA A 1 770 ? -31.395 34.874 -9.449 1.00 31.94 770 ALA A O 1
ATOM 6143 N N . TYR A 1 771 ? -30.065 34.634 -11.241 1.00 35.47 771 TYR A N 1
ATOM 6144 C CA . TYR A 1 771 ? -31.077 35.063 -12.202 1.00 35.47 771 TYR A CA 1
ATOM 6145 C C . TYR A 1 771 ? -32.163 33.992 -12.376 1.00 35.47 771 TYR A C 1
ATOM 6147 O O . TYR A 1 771 ? -31.952 32.996 -13.063 1.00 35.47 771 TYR A O 1
ATOM 6155 N N . ASN A 1 772 ? -33.330 34.208 -11.767 1.00 30.59 772 ASN A N 1
ATOM 6156 C CA . ASN A 1 772 ? -34.539 33.460 -12.107 1.00 30.59 772 ASN A CA 1
ATOM 6157 C C . ASN A 1 772 ? -35.029 33.928 -13.488 1.00 30.59 772 ASN A C 1
ATOM 6159 O O . ASN A 1 772 ? -35.107 35.130 -13.731 1.00 30.59 772 ASN A O 1
ATOM 6163 N N . GLY A 1 773 ? -35.377 32.991 -14.373 1.00 36.75 773 GLY A N 1
ATOM 6164 C CA . GLY A 1 773 ? -35.614 33.232 -15.805 1.00 36.75 773 GLY A CA 1
ATOM 6165 C C . GLY A 1 773 ? -36.853 34.049 -16.209 1.00 36.75 773 GLY A C 1
ATOM 6166 O O . GLY A 1 773 ? -37.223 34.010 -17.378 1.00 36.75 773 GLY A O 1
ATOM 6167 N N . GLU A 1 774 ? -37.488 34.784 -15.293 1.00 41.88 774 GLU A N 1
ATOM 6168 C CA . GLU A 1 774 ? -38.706 35.567 -15.547 1.00 41.88 774 GLU A CA 1
ATOM 6169 C C . GLU A 1 774 ? -38.613 36.991 -14.965 1.00 41.88 774 GLU A C 1
ATOM 6171 O O . GLU A 1 774 ? -39.206 37.283 -13.932 1.00 41.88 774 GLU A O 1
ATOM 6176 N N . ASP A 1 775 ? -37.895 37.896 -15.643 1.00 35.03 775 ASP A N 1
ATOM 6177 C CA . ASP A 1 775 ? -38.394 39.266 -15.872 1.00 35.03 775 ASP A CA 1
ATOM 6178 C C . ASP A 1 775 ? -37.631 39.981 -17.009 1.00 35.03 775 ASP A C 1
ATOM 6180 O O . ASP A 1 775 ? -36.482 39.662 -17.316 1.00 35.03 775 ASP A O 1
ATOM 6184 N N . GLY A 1 776 ? -38.295 40.906 -17.709 1.00 47.53 776 GLY A N 1
ATOM 6185 C CA . GLY A 1 776 ? -37.890 41.318 -19.064 1.00 47.53 776 GLY A CA 1
ATOM 6186 C C . GLY A 1 776 ? -36.987 42.558 -19.193 1.00 47.53 776 GLY A C 1
ATOM 6187 O O . GLY A 1 776 ? -37.246 43.599 -18.597 1.00 47.53 776 GLY A O 1
ATOM 6188 N N . MET A 1 777 ? -36.012 42.494 -20.111 1.00 33.00 777 MET A N 1
ATOM 6189 C CA . MET A 1 777 ? -35.325 43.645 -20.735 1.00 33.00 777 MET A CA 1
ATOM 6190 C C . MET A 1 777 ? -35.150 43.400 -22.261 1.00 33.00 777 MET A C 1
ATOM 6192 O O . MET A 1 777 ? -35.457 42.305 -22.736 1.00 33.00 777 MET A O 1
ATOM 6196 N N . PRO A 1 778 ? -34.837 44.419 -23.092 1.00 33.22 778 PRO A N 1
ATOM 6197 C CA . PRO A 1 778 ? -35.487 44.546 -24.399 1.00 33.22 778 PRO A CA 1
ATOM 6198 C C . PRO A 1 778 ? -34.896 43.684 -25.521 1.00 33.22 778 PRO A C 1
ATOM 6200 O O . PRO A 1 778 ? -33.692 43.688 -25.772 1.00 33.22 778 PRO A O 1
ATOM 6203 N N . ARG A 1 779 ? -35.789 43.073 -26.317 1.00 33.97 779 ARG A N 1
ATOM 6204 C CA . ARG A 1 779 ? -35.457 42.553 -27.654 1.00 33.97 779 ARG A CA 1
ATOM 6205 C C . ARG A 1 779 ? -34.925 43.691 -28.533 1.00 33.97 779 ARG A C 1
ATOM 6207 O O . ARG A 1 779 ? -35.625 44.683 -28.751 1.00 33.97 779 ARG A O 1
ATOM 6214 N N . ILE A 1 780 ? -33.726 43.521 -29.088 1.00 35.03 780 ILE A N 1
ATOM 6215 C CA . ILE A 1 780 ? -33.150 44.447 -30.069 1.00 35.03 780 ILE A CA 1
ATOM 6216 C C . ILE A 1 780 ? -33.977 44.358 -31.358 1.00 35.03 780 ILE A C 1
ATOM 6218 O O . ILE A 1 780 ? -33.875 43.393 -32.111 1.00 35.03 780 ILE A O 1
ATOM 6222 N N . ARG A 1 781 ? -34.814 45.368 -31.626 1.00 30.66 781 ARG A N 1
ATOM 6223 C CA . ARG A 1 781 ? -35.492 45.496 -32.922 1.00 30.66 781 ARG A CA 1
ATOM 6224 C C . ARG A 1 781 ? -34.489 45.932 -33.988 1.00 30.66 781 ARG A C 1
ATOM 6226 O O . ARG A 1 781 ? -34.061 47.085 -33.997 1.00 30.66 781 ARG A O 1
ATOM 6233 N N . GLY A 1 782 ? -34.189 45.033 -34.923 1.00 30.95 782 GLY A N 1
ATOM 6234 C CA . GLY A 1 782 ? -33.693 45.427 -36.240 1.00 30.95 782 GLY A CA 1
ATOM 6235 C C . GLY A 1 782 ? -34.699 46.353 -36.937 1.00 30.95 782 GLY A C 1
ATOM 6236 O O . GLY A 1 782 ? -35.907 46.249 -36.722 1.00 30.95 782 GLY A O 1
ATOM 6237 N N . ILE A 1 783 ? -34.203 47.288 -37.750 1.00 40.81 783 ILE A N 1
ATOM 6238 C CA . ILE A 1 783 ? -35.029 48.349 -38.361 1.00 40.81 783 ILE A CA 1
ATOM 6239 C C . ILE A 1 783 ? -35.897 47.838 -39.531 1.00 40.81 783 ILE A C 1
ATOM 6241 O O . ILE A 1 783 ? -36.894 48.472 -39.873 1.00 40.81 783 ILE A O 1
ATOM 6245 N N . ASN A 1 784 ? -35.585 46.664 -40.088 1.00 35.31 784 ASN A N 1
ATOM 6246 C CA . ASN A 1 784 ? -36.385 46.016 -41.129 1.00 35.31 784 ASN A CA 1
ATOM 6247 C C . ASN A 1 784 ? -37.265 44.919 -40.514 1.00 35.31 784 ASN A C 1
ATOM 6249 O O . ASN A 1 784 ? -36.763 44.028 -39.835 1.00 35.31 784 ASN A O 1
ATOM 6253 N N . GLY A 1 785 ? -38.578 44.990 -40.750 1.00 38.16 785 GLY A N 1
ATOM 6254 C CA . GLY A 1 785 ? -39.589 44.134 -40.118 1.00 38.16 785 GLY A CA 1
ATOM 6255 C C . GLY A 1 785 ? -39.699 42.717 -40.688 1.00 38.16 785 GLY A C 1
ATOM 6256 O O . GLY A 1 785 ? -40.768 42.347 -41.168 1.00 38.16 785 GLY A O 1
ATOM 6257 N N . LEU A 1 786 ? -38.622 41.936 -40.615 1.00 35.00 786 LEU A N 1
ATOM 6258 C CA . LEU A 1 786 ? -38.623 40.482 -40.806 1.00 35.00 786 LEU A CA 1
ATOM 6259 C C . LEU A 1 786 ? -38.174 39.802 -39.505 1.00 35.00 786 LEU A C 1
ATOM 6261 O O . LEU A 1 786 ? -37.358 40.347 -38.762 1.00 35.00 786 LEU A O 1
ATOM 6265 N N . ALA A 1 787 ? -38.752 38.639 -39.209 1.00 35.78 787 ALA A N 1
ATOM 6266 C CA . ALA A 1 787 ? -38.478 37.865 -38.001 1.00 35.78 787 ALA A CA 1
ATOM 6267 C C . ALA A 1 787 ? -37.667 36.610 -38.356 1.00 35.78 787 ALA A C 1
ATOM 6269 O O . ALA A 1 787 ? -38.231 35.529 -38.510 1.00 35.78 787 ALA A O 1
ATOM 6270 N N . ASP A 1 788 ? -36.349 36.770 -38.482 1.00 35.59 788 ASP A N 1
ATOM 6271 C CA . ASP A 1 788 ? -35.432 35.657 -38.746 1.00 35.59 788 ASP A CA 1
ATOM 6272 C C . ASP A 1 788 ? -35.146 34.861 -37.461 1.00 35.59 788 ASP A C 1
ATOM 6274 O O . ASP A 1 788 ? -34.244 35.173 -36.686 1.00 35.59 788 ASP A O 1
ATOM 6278 N N . ILE A 1 789 ? -36.011 33.870 -37.238 1.00 48.41 789 ILE A N 1
ATOM 6279 C CA . ILE A 1 789 ? -35.692 32.464 -36.929 1.00 48.41 789 ILE A CA 1
ATOM 6280 C C . ILE A 1 789 ? -34.389 32.214 -36.137 1.00 48.41 789 ILE A C 1
ATOM 6282 O O . ILE A 1 789 ? -33.298 32.223 -36.698 1.00 48.41 789 ILE A O 1
ATOM 6286 N N . CYS A 1 790 ? -34.565 31.866 -34.860 1.00 41.66 790 CYS A N 1
ATOM 6287 C CA . CYS A 1 790 ? -33.832 30.827 -34.119 1.00 41.66 790 CYS A CA 1
ATOM 6288 C C . CYS A 1 790 ? -34.709 30.489 -32.899 1.00 41.66 790 CYS A C 1
ATOM 6290 O O . CYS A 1 790 ? -34.594 31.130 -31.855 1.00 41.66 790 CYS A O 1
ATOM 6292 N N . ASP A 1 791 ? -35.643 29.546 -33.059 1.00 52.78 791 ASP A N 1
ATOM 6293 C CA . ASP A 1 791 ? -36.525 29.082 -31.970 1.00 52.78 791 ASP A CA 1
ATOM 6294 C C . ASP A 1 791 ? -35.953 27.848 -31.229 1.00 52.78 791 ASP A C 1
ATOM 6296 O O . ASP A 1 791 ? -36.573 27.357 -30.286 1.00 52.78 791 ASP A O 1
ATOM 6300 N N . ASP A 1 792 ? -34.765 27.363 -31.619 1.00 73.94 792 ASP A N 1
ATOM 6301 C CA . ASP A 1 792 ? -34.059 26.247 -30.977 1.00 73.94 792 ASP A CA 1
ATOM 6302 C C . ASP A 1 792 ? -32.863 26.734 -30.117 1.00 73.94 792 ASP A C 1
ATOM 6304 O O . ASP A 1 792 ? -31.901 27.301 -30.651 1.00 73.94 792 ASP A O 1
ATOM 6308 N N . PRO A 1 793 ? -32.864 26.492 -28.789 1.00 77.50 793 PRO A N 1
ATOM 6309 C CA . PRO A 1 793 ? -31.719 26.755 -27.916 1.00 77.50 793 PRO A CA 1
ATOM 6310 C C . PRO A 1 793 ? -30.423 26.029 -28.316 1.00 77.50 793 PRO A C 1
ATOM 6312 O O . PRO A 1 793 ? -29.339 26.511 -27.982 1.00 77.50 793 PRO A O 1
ATOM 6315 N N . ALA A 1 794 ? -30.503 24.887 -29.010 1.00 78.75 794 ALA A N 1
ATOM 6316 C CA . ALA A 1 794 ? -29.333 24.159 -29.491 1.00 78.75 794 ALA A CA 1
ATOM 6317 C C . ALA A 1 794 ? -28.598 24.946 -30.587 1.00 78.75 794 ALA A C 1
ATOM 6319 O O . ALA A 1 794 ? -27.386 25.133 -30.487 1.00 78.75 794 ALA A O 1
ATOM 6320 N N . GLU A 1 795 ? -29.318 25.492 -31.576 1.00 81.81 795 GLU A N 1
ATOM 6321 C CA . GLU A 1 795 ? -28.733 26.355 -32.614 1.00 81.81 795 GLU A CA 1
ATOM 6322 C C . GLU A 1 795 ? -28.031 27.580 -32.010 1.00 81.81 795 GLU A C 1
ATOM 6324 O O . GLU A 1 795 ? -26.930 27.939 -32.438 1.00 81.81 795 GLU A O 1
ATOM 6329 N N . GLU A 1 796 ? -28.621 28.205 -30.981 1.00 85.56 796 GLU A N 1
ATOM 6330 C CA . GLU A 1 796 ? -27.986 29.343 -30.309 1.00 85.56 796 GLU A CA 1
ATOM 6331 C C . GLU A 1 796 ? -26.698 28.925 -29.582 1.00 85.56 796 GLU A C 1
ATOM 6333 O O . GLU A 1 796 ? -25.675 29.596 -29.732 1.00 85.56 796 GLU A O 1
ATOM 6338 N N . LYS A 1 797 ? -26.694 27.792 -28.864 1.00 87.56 797 LYS A N 1
ATOM 6339 C CA . LYS A 1 797 ? -25.473 27.239 -28.249 1.00 87.56 797 LYS A CA 1
ATOM 6340 C C . LYS A 1 797 ? -24.386 26.967 -29.286 1.00 87.56 797 LYS A C 1
ATOM 6342 O O . LYS A 1 797 ? -23.267 27.448 -29.125 1.00 87.56 797 LYS A O 1
ATOM 6347 N N . ILE A 1 798 ? -24.715 26.256 -30.365 1.00 86.81 798 ILE A N 1
ATOM 6348 C CA . ILE A 1 798 ? -23.785 25.932 -31.457 1.00 86.81 798 ILE A CA 1
ATOM 6349 C C . ILE A 1 798 ? -23.172 27.216 -32.030 1.00 86.81 798 ILE A C 1
ATOM 6351 O O . ILE A 1 798 ? -21.954 27.312 -32.178 1.00 86.81 798 ILE A O 1
ATOM 6355 N N . ARG A 1 799 ? -23.998 28.238 -32.282 1.00 88.19 799 ARG A N 1
ATOM 6356 C CA . ARG A 1 799 ? -23.556 29.545 -32.784 1.00 88.19 799 ARG A CA 1
ATOM 6357 C C . ARG A 1 799 ? -22.627 30.275 -31.810 1.00 88.19 799 ARG A C 1
ATOM 6359 O O . ARG A 1 799 ? -21.655 30.882 -32.254 1.00 88.19 799 ARG A O 1
ATOM 6366 N N . LEU A 1 800 ? -22.895 30.221 -30.504 1.00 90.12 800 LEU A N 1
ATOM 6367 C CA . LEU A 1 800 ? -22.023 30.814 -29.482 1.00 90.12 800 LEU A CA 1
ATOM 6368 C C . LEU A 1 800 ? -20.669 30.089 -29.407 1.00 90.12 800 LEU A C 1
ATOM 6370 O O . LEU A 1 800 ? -19.634 30.748 -29.339 1.00 90.12 800 LEU A O 1
ATOM 6374 N N . LEU A 1 801 ? -20.661 28.756 -29.475 1.00 91.19 801 LEU A N 1
ATOM 6375 C CA . LEU A 1 801 ? -19.437 27.944 -29.451 1.00 91.19 801 LEU A CA 1
ATOM 6376 C C . LEU A 1 801 ? -18.583 28.118 -30.718 1.00 91.19 801 LEU A C 1
ATOM 6378 O O . LEU A 1 801 ? -17.357 28.108 -30.638 1.00 91.19 801 LEU A O 1
ATOM 6382 N N . GLN A 1 802 ? -19.218 28.302 -31.880 1.00 88.25 802 GLN A N 1
ATOM 6383 C CA . GLN A 1 802 ? -18.531 28.519 -33.159 1.00 88.25 802 GLN A CA 1
ATOM 6384 C C . GLN A 1 802 ? -18.026 29.957 -33.358 1.00 88.25 802 GLN A C 1
ATOM 6386 O O . GLN A 1 802 ? -17.122 30.169 -34.169 1.00 88.25 802 GLN A O 1
ATOM 6391 N N . ASP A 1 803 ? -18.536 30.951 -32.619 1.00 90.38 803 ASP A N 1
ATOM 6392 C CA . ASP A 1 803 ? -17.979 32.311 -32.632 1.00 90.38 803 ASP A CA 1
ATOM 6393 C C . ASP A 1 803 ? -16.732 32.416 -31.737 1.00 90.38 803 ASP A C 1
ATOM 6395 O O . ASP A 1 803 ? -16.690 33.086 -30.698 1.00 90.38 803 ASP A O 1
ATOM 6399 N N . ILE A 1 804 ? -15.683 31.732 -32.200 1.00 88.12 804 ILE A N 1
ATOM 6400 C CA . ILE A 1 804 ? -14.352 31.646 -31.592 1.00 88.12 804 ILE A CA 1
ATOM 6401 C C . ILE A 1 804 ? -13.814 33.033 -31.222 1.00 88.12 804 ILE A C 1
ATOM 6403 O O . ILE A 1 804 ? -13.115 33.164 -30.227 1.00 88.12 804 ILE A O 1
ATOM 6407 N N . LYS A 1 805 ? -14.135 34.089 -31.983 1.00 88.56 805 LYS A N 1
ATOM 6408 C CA . LYS A 1 805 ? -13.586 35.429 -31.739 1.00 88.56 805 LYS A CA 1
ATOM 6409 C C . LYS A 1 805 ? -14.129 36.046 -30.450 1.00 88.56 805 LYS A C 1
ATOM 6411 O O . LYS A 1 805 ? -13.352 36.620 -29.690 1.00 88.56 805 LYS A O 1
ATOM 6416 N N . TYR A 1 806 ? -15.439 35.977 -30.220 1.00 89.44 806 TYR A N 1
ATOM 6417 C CA . TYR A 1 806 ? -16.033 36.516 -28.994 1.00 89.44 806 TYR A CA 1
ATOM 6418 C C . TYR A 1 806 ? -15.833 35.564 -27.808 1.00 89.44 806 TYR A C 1
ATOM 6420 O O . TYR A 1 806 ? -15.636 36.036 -26.690 1.00 89.44 806 TYR A O 1
ATOM 6428 N N . LEU A 1 807 ? -15.767 34.251 -28.052 1.00 91.50 807 LEU A N 1
ATOM 6429 C CA . LEU A 1 807 ? -15.448 33.251 -27.031 1.00 91.50 807 LEU A CA 1
ATOM 6430 C C . LEU A 1 807 ? -13.985 33.340 -26.535 1.00 91.50 807 LEU A C 1
ATOM 6432 O O . LEU A 1 807 ? -13.769 33.386 -25.324 1.00 91.50 807 LEU A O 1
ATOM 6436 N N . ASP A 1 808 ? -12.993 33.439 -27.435 1.00 91.81 808 ASP A N 1
ATOM 6437 C CA . ASP A 1 808 ? -11.574 33.644 -27.078 1.00 91.81 808 ASP A CA 1
ATOM 6438 C C . ASP A 1 808 ? -11.407 34.964 -26.285 1.00 91.81 808 ASP A C 1
ATOM 6440 O O . ASP A 1 808 ? -10.664 35.001 -25.309 1.00 91.81 808 ASP A O 1
ATOM 6444 N N . VAL A 1 809 ? -12.121 36.047 -26.628 1.00 92.62 809 VAL A N 1
ATOM 6445 C CA . VAL A 1 809 ? -12.063 37.317 -25.866 1.00 92.62 809 VAL A CA 1
ATOM 6446 C C . VAL A 1 809 ? -12.678 37.176 -24.470 1.00 92.62 809 VAL A C 1
ATOM 6448 O O . VAL A 1 809 ? -12.042 37.543 -23.479 1.00 92.62 809 VAL A O 1
ATOM 6451 N N . ASP A 1 810 ? -13.888 36.623 -24.361 1.00 94.56 810 ASP A N 1
ATOM 6452 C CA . ASP A 1 810 ? -14.566 36.449 -23.072 1.00 94.56 810 ASP A CA 1
ATOM 6453 C C . ASP A 1 810 ? -13.771 35.544 -22.118 1.00 94.56 810 ASP A C 1
ATOM 6455 O O . ASP A 1 810 ? -13.692 35.827 -20.922 1.00 94.56 810 ASP A O 1
ATOM 6459 N N . VAL A 1 811 ? -13.154 34.473 -22.626 1.00 94.81 811 VAL A N 1
ATOM 6460 C CA . VAL A 1 811 ? -12.405 33.523 -21.794 1.00 94.81 811 VAL A CA 1
ATOM 6461 C C . VAL A 1 811 ? -10.964 33.989 -21.558 1.00 94.81 811 VAL A C 1
ATOM 6463 O O . VAL A 1 811 ? -10.545 34.124 -20.409 1.00 94.81 811 VAL A O 1
ATOM 6466 N N . LEU A 1 812 ? -10.187 34.269 -22.606 1.00 94.81 812 LEU A N 1
ATOM 6467 C CA . LEU A 1 812 ? -8.746 34.518 -22.472 1.00 94.81 812 LEU A CA 1
ATOM 6468 C C . LEU A 1 812 ? -8.447 35.916 -21.910 1.00 94.81 812 LEU A C 1
ATOM 6470 O O . LEU A 1 812 ? -7.545 36.063 -21.083 1.00 94.81 812 LEU A O 1
ATOM 6474 N N . ASP A 1 813 ? -9.193 36.941 -22.332 1.00 91.81 813 ASP A N 1
ATOM 6475 C CA . ASP A 1 813 ? -9.027 38.310 -21.827 1.00 91.81 813 ASP A CA 1
ATOM 6476 C C . ASP A 1 813 ? -9.964 38.605 -20.647 1.00 91.81 813 ASP A C 1
ATOM 6478 O O . ASP A 1 813 ? -9.530 39.208 -19.666 1.00 91.81 813 ASP A O 1
ATOM 6482 N N . GLY A 1 814 ? -11.221 38.154 -20.695 1.00 91.44 814 GLY A N 1
ATOM 6483 C CA . GLY A 1 814 ? -12.206 38.379 -19.633 1.00 91.44 814 GLY A CA 1
ATOM 6484 C C . GLY A 1 814 ? -12.020 37.489 -18.398 1.00 91.44 814 GLY A C 1
ATOM 6485 O O . GLY A 1 814 ? -11.840 38.004 -17.292 1.00 91.44 814 GLY A O 1
ATOM 6486 N N . LEU A 1 815 ? -12.078 36.164 -18.574 1.00 94.56 815 LEU A N 1
ATOM 6487 C CA . LEU A 1 815 ? -12.102 35.181 -17.482 1.00 94.56 815 LEU A CA 1
ATOM 6488 C C . LEU A 1 815 ? -10.715 34.838 -16.917 1.00 94.56 815 LEU A C 1
ATOM 6490 O O . LEU A 1 815 ? -10.617 34.587 -15.719 1.00 94.56 815 LEU A O 1
ATOM 6494 N N . VAL A 1 816 ? -9.657 34.833 -17.739 1.00 94.94 816 VAL A N 1
ATOM 6495 C CA . VAL A 1 816 ? -8.283 34.563 -17.274 1.00 94.94 816 VAL A CA 1
ATOM 6496 C C . VAL A 1 816 ? -7.566 35.855 -16.864 1.00 94.94 816 VAL A C 1
ATOM 6498 O O . VAL A 1 816 ? -7.249 36.026 -15.690 1.00 94.94 816 VAL A O 1
ATOM 6501 N N . LYS A 1 817 ? -7.326 36.793 -17.796 1.00 91.56 817 LYS A N 1
ATOM 6502 C CA . LYS A 1 817 ? -6.514 38.005 -17.526 1.00 91.56 817 LYS A CA 1
ATOM 6503 C C . LYS A 1 817 ? -7.264 39.103 -16.759 1.00 91.56 817 LYS A C 1
ATOM 6505 O O . LYS A 1 817 ? -6.655 39.820 -15.970 1.00 91.56 817 LYS A O 1
ATOM 6510 N N . GLY A 1 818 ? -8.566 39.263 -17.002 1.00 86.25 818 GLY A N 1
ATOM 6511 C CA . GLY A 1 818 ? -9.426 40.275 -16.374 1.00 86.25 818 GLY A CA 1
ATOM 6512 C C . GLY A 1 818 ? -9.921 39.913 -14.968 1.00 86.25 818 GLY A C 1
ATOM 6513 O O . GLY A 1 818 ? -10.648 40.694 -14.342 1.00 86.25 818 GLY A O 1
ATOM 6514 N N . LEU A 1 819 ? -9.542 38.736 -14.467 1.00 90.88 819 LEU A N 1
ATOM 6515 C CA . LEU A 1 819 ? -10.024 38.163 -13.220 1.00 90.88 819 LEU A CA 1
ATOM 6516 C C . LEU A 1 819 ? -9.552 38.939 -11.983 1.00 90.88 819 LEU A C 1
ATOM 6518 O O . LEU A 1 819 ? -8.372 39.233 -11.803 1.00 90.88 819 LEU A O 1
ATOM 6522 N N . LYS A 1 820 ? -10.482 39.195 -11.057 1.00 90.38 820 LYS A N 1
ATOM 6523 C CA . LYS A 1 820 ? -10.172 39.718 -9.721 1.00 90.38 820 LYS A CA 1
ATOM 6524 C C . LYS A 1 820 ? -10.159 38.571 -8.721 1.00 90.38 820 LYS A C 1
ATOM 6526 O O . LYS A 1 820 ? -11.188 38.256 -8.128 1.00 90.38 820 LYS A O 1
ATOM 6531 N N . ILE A 1 821 ? -8.987 37.963 -8.549 1.00 92.69 821 ILE A N 1
ATOM 6532 C CA . ILE A 1 821 ? -8.764 36.853 -7.614 1.00 92.69 821 ILE A CA 1
ATOM 6533 C C . ILE A 1 821 ? -9.191 37.275 -6.188 1.00 92.69 821 ILE A C 1
ATOM 6535 O O . ILE A 1 821 ? -8.664 38.267 -5.670 1.00 92.69 821 ILE A O 1
ATOM 6539 N N . PRO A 1 822 ? -10.142 36.573 -5.536 1.00 90.81 822 PRO A N 1
ATOM 6540 C CA . PRO A 1 822 ? -10.589 36.908 -4.182 1.00 90.81 822 PRO A CA 1
ATOM 6541 C C . PRO A 1 822 ? -9.456 36.761 -3.161 1.00 90.81 822 PRO A C 1
ATOM 6543 O O . PRO A 1 822 ? -8.759 35.753 -3.161 1.00 90.81 822 PRO A O 1
ATOM 6546 N N . LEU A 1 823 ? -9.262 37.730 -2.260 1.00 90.75 823 LEU A N 1
ATOM 6547 C CA . LEU A 1 823 ? -8.173 37.664 -1.273 1.00 90.75 823 LEU A CA 1
ATOM 6548 C C . LEU A 1 823 ? -8.372 36.512 -0.257 1.00 90.75 823 LEU A C 1
ATOM 6550 O O . LEU A 1 823 ? -9.489 36.352 0.245 1.00 90.75 823 LEU A O 1
ATOM 6554 N N . PRO A 1 824 ? -7.312 35.766 0.128 1.00 92.56 824 PRO A N 1
ATOM 6555 C CA . PRO A 1 824 ? -7.418 34.649 1.071 1.00 92.56 824 PRO A CA 1
ATOM 6556 C C . PRO A 1 824 ? -8.009 35.063 2.422 1.00 92.56 824 PRO A C 1
ATOM 6558 O O . PRO A 1 824 ? -7.587 36.059 3.024 1.00 92.56 824 PRO A O 1
ATOM 6561 N N . SER A 1 825 ? -8.949 34.279 2.948 1.00 89.25 825 SER A N 1
ATOM 6562 C CA . SER A 1 825 ? -9.755 34.617 4.123 1.00 89.25 825 SER A CA 1
ATOM 6563 C C . SER A 1 825 ? -10.317 33.359 4.788 1.00 89.25 825 SER A C 1
ATOM 6565 O O . SER A 1 825 ? -11.007 32.576 4.149 1.00 89.25 825 SER A O 1
ATOM 6567 N N . LEU A 1 826 ? -10.056 33.193 6.089 1.00 83.44 826 LEU A N 1
ATOM 6568 C CA . LEU A 1 826 ? -10.548 32.058 6.890 1.00 83.44 826 LEU A CA 1
ATOM 6569 C C . LEU A 1 826 ? -11.671 32.461 7.861 1.00 83.44 826 LEU A C 1
ATOM 6571 O O . LEU A 1 826 ? -12.430 31.618 8.320 1.00 83.44 826 LEU A O 1
ATOM 6575 N N . THR A 1 827 ? -11.803 33.757 8.163 1.00 85.00 827 THR A N 1
ATOM 6576 C CA . THR A 1 827 ? -12.878 34.313 9.007 1.00 85.00 827 THR A CA 1
ATOM 6577 C C . THR A 1 827 ? -14.159 34.609 8.223 1.00 85.00 827 THR A C 1
ATOM 6579 O O . THR A 1 827 ? -15.235 34.701 8.804 1.00 85.00 827 THR A O 1
ATOM 6582 N N . ASN A 1 828 ? -14.037 34.764 6.906 1.00 84.25 828 ASN A N 1
ATOM 6583 C CA . ASN A 1 828 ? -15.120 34.811 5.926 1.00 84.25 828 ASN A CA 1
ATOM 6584 C C . ASN A 1 828 ? -14.571 34.170 4.640 1.00 84.25 828 ASN A C 1
ATOM 6586 O O . ASN A 1 828 ? -14.061 34.912 3.792 1.00 84.25 828 ASN A O 1
ATOM 6590 N N . PRO A 1 829 ? -14.551 32.831 4.524 1.00 84.00 829 PRO A N 1
ATOM 6591 C CA . PRO A 1 829 ? -14.142 32.170 3.291 1.00 84.00 829 PRO A CA 1
ATOM 6592 C C . PRO A 1 829 ? -15.114 32.510 2.157 1.00 84.00 829 PRO A C 1
ATOM 6594 O O . PRO A 1 829 ? -16.320 32.637 2.380 1.00 84.00 829 PRO A O 1
ATOM 6597 N N . SER A 1 830 ? -14.578 32.668 0.948 1.00 88.69 830 SER A N 1
ATOM 6598 C CA . SER A 1 830 ? -15.389 32.691 -0.277 1.00 88.69 830 SER A CA 1
ATOM 6599 C C . SER A 1 830 ? -15.950 31.287 -0.508 1.00 88.69 830 SER A C 1
ATOM 6601 O O . SER A 1 830 ? -15.307 30.314 -0.118 1.00 88.69 830 SER A O 1
ATOM 6603 N N . ALA A 1 831 ? -17.121 31.148 -1.123 1.00 89.38 831 ALA A N 1
ATOM 6604 C CA . ALA A 1 831 ? -17.656 29.822 -1.431 1.00 89.38 831 ALA A CA 1
ATOM 6605 C C . ALA A 1 831 ? -16.794 29.100 -2.487 1.00 89.38 831 ALA A C 1
ATOM 6607 O O . ALA A 1 831 ? -16.156 29.752 -3.309 1.00 89.38 831 ALA A O 1
ATOM 6608 N N . VAL A 1 832 ? -16.842 27.761 -2.527 1.00 89.06 832 VAL A N 1
ATOM 6609 C CA . VAL A 1 832 ? -16.155 26.924 -3.541 1.00 89.06 832 VAL A CA 1
ATOM 6610 C C . VAL A 1 832 ? -16.392 27.464 -4.958 1.00 89.06 832 VAL A C 1
ATOM 6612 O O . VAL A 1 832 ? -15.446 27.778 -5.678 1.00 89.06 832 VAL A O 1
ATOM 6615 N N . LYS A 1 833 ? -17.659 27.726 -5.296 1.00 88.12 833 LYS A N 1
ATOM 6616 C CA . LYS A 1 833 ? -18.078 28.329 -6.567 1.00 88.12 833 LYS A CA 1
ATOM 6617 C C . LYS A 1 833 ? -17.540 29.731 -6.848 1.00 88.12 833 LYS A C 1
ATOM 6619 O O . LYS A 1 833 ? -17.470 30.141 -7.993 1.00 88.12 833 LYS A O 1
ATOM 6624 N N . GLU A 1 834 ? -17.161 30.497 -5.828 1.00 89.69 834 GLU A N 1
ATOM 6625 C CA . GLU A 1 834 ? -16.545 31.823 -5.996 1.00 89.69 834 GLU A CA 1
ATOM 6626 C C . GLU A 1 834 ? -15.026 31.733 -6.240 1.00 89.69 834 GLU A C 1
ATOM 6628 O O . GLU A 1 834 ? -14.413 32.738 -6.599 1.00 89.69 834 GLU A O 1
ATOM 6633 N N . ILE A 1 835 ? -14.431 30.544 -6.075 1.00 94.31 835 ILE A N 1
ATOM 6634 C CA . ILE A 1 835 ? -13.019 30.247 -6.357 1.00 94.31 835 ILE A CA 1
ATOM 6635 C C . ILE A 1 835 ? -12.853 29.465 -7.668 1.00 94.31 835 ILE A C 1
ATOM 6637 O O . ILE A 1 835 ? -11.960 29.785 -8.449 1.00 94.31 835 ILE A O 1
ATOM 6641 N N . LEU A 1 836 ? -13.702 28.461 -7.910 1.00 94.44 836 LEU A N 1
ATOM 6642 C CA . LEU A 1 836 ? -13.545 27.483 -8.998 1.00 94.44 836 LEU A CA 1
ATOM 6643 C C . LEU A 1 836 ? -14.396 27.773 -10.245 1.00 94.44 836 LEU A C 1
ATOM 6645 O O . LEU A 1 836 ? -14.350 27.017 -11.214 1.00 94.44 836 LEU A O 1
ATOM 6649 N N . PHE A 1 837 ? -15.150 28.879 -10.278 1.00 93.31 837 PHE A N 1
ATOM 6650 C CA . PHE A 1 837 ? -15.914 29.235 -11.478 1.00 93.31 837 PHE A CA 1
ATOM 6651 C C . PHE A 1 837 ? -15.074 29.423 -12.757 1.00 93.31 837 PHE A C 1
ATOM 6653 O O . PHE A 1 837 ? -15.624 29.131 -13.817 1.00 93.31 837 PHE A O 1
ATOM 6660 N N . PRO A 1 838 ? -13.794 29.868 -12.747 1.00 95.81 838 PRO A N 1
ATOM 6661 C CA . PRO A 1 838 ? -13.004 29.897 -13.975 1.00 95.81 838 PRO A CA 1
ATOM 6662 C C . PRO A 1 838 ? -12.889 28.503 -14.592 1.00 95.81 838 PRO A C 1
ATOM 6664 O O . PRO A 1 838 ? -13.253 28.325 -15.753 1.00 95.81 838 PRO A O 1
ATOM 6667 N N . ALA A 1 839 ? -12.493 27.508 -13.794 1.00 95.81 839 ALA A N 1
ATOM 6668 C CA . ALA A 1 839 ? -12.446 26.113 -14.213 1.00 95.81 839 ALA A CA 1
ATOM 6669 C C . ALA A 1 839 ? -13.819 25.582 -14.649 1.00 95.81 839 ALA A C 1
ATOM 6671 O O . ALA A 1 839 ? -13.939 25.060 -15.754 1.00 95.81 839 ALA A O 1
ATOM 6672 N N . ASN A 1 840 ? -14.868 25.781 -13.842 1.00 94.31 840 ASN A N 1
ATOM 6673 C CA . ASN A 1 840 ? -16.212 25.282 -14.156 1.00 94.31 840 ASN A CA 1
ATOM 6674 C C . ASN A 1 840 ? -16.761 25.858 -15.471 1.00 94.31 840 ASN A C 1
ATOM 6676 O O . ASN A 1 840 ? -17.361 25.122 -16.252 1.00 94.31 840 ASN A O 1
ATOM 6680 N N . LEU A 1 841 ? -16.510 27.139 -15.770 1.00 94.81 841 LEU A N 1
ATOM 6681 C CA . LEU A 1 841 ? -16.941 27.763 -17.025 1.00 94.81 841 LEU A CA 1
ATOM 6682 C C . LEU A 1 841 ? -16.103 27.317 -18.236 1.00 94.81 841 LEU A C 1
ATOM 6684 O O . LEU A 1 841 ? -16.663 27.139 -19.317 1.00 94.81 841 LEU A O 1
ATOM 6688 N N . ILE A 1 842 ? -14.794 27.095 -18.076 1.00 96.50 842 ILE A N 1
ATOM 6689 C CA . ILE A 1 842 ? -13.932 26.541 -19.138 1.00 96.50 842 ILE A CA 1
ATOM 6690 C C . ILE A 1 842 ? -14.339 25.092 -19.455 1.00 96.50 842 ILE A C 1
ATOM 6692 O O . ILE A 1 842 ? -14.516 24.731 -20.623 1.00 96.50 842 ILE A O 1
ATOM 6696 N N . SER A 1 843 ? -14.557 24.276 -18.423 1.00 95.62 843 SER A N 1
ATOM 6697 C CA . SER A 1 843 ? -15.053 22.903 -18.545 1.00 95.62 843 SER A CA 1
ATOM 6698 C C . SER A 1 843 ? -16.468 22.856 -19.133 1.00 95.62 843 SER A C 1
ATOM 6700 O O . SER A 1 843 ? -16.769 21.963 -19.918 1.00 95.62 843 SER A O 1
ATOM 6702 N N . LEU A 1 844 ? -17.331 23.839 -18.839 1.00 94.31 844 LEU A N 1
ATOM 6703 C CA . LEU A 1 844 ? -18.670 23.960 -19.432 1.00 94.31 844 LEU A CA 1
ATOM 6704 C C . LEU A 1 844 ? -18.607 24.230 -20.938 1.00 94.31 844 LEU A C 1
ATOM 6706 O O . LEU A 1 844 ? -19.286 23.539 -21.696 1.00 94.31 844 LEU A O 1
ATOM 6710 N N . VAL A 1 845 ? -17.776 25.181 -21.385 1.00 94.69 845 VAL A N 1
ATOM 6711 C CA . VAL A 1 845 ? -17.549 25.429 -22.824 1.00 94.69 845 VAL A CA 1
ATOM 6712 C C . VAL A 1 845 ? -17.061 24.149 -23.506 1.00 94.69 845 VAL A C 1
ATOM 6714 O O . VAL A 1 845 ? -17.588 23.765 -24.547 1.00 94.69 845 VAL A O 1
ATOM 6717 N N . THR A 1 846 ? -16.105 23.461 -22.880 1.00 94.62 846 THR A N 1
ATOM 6718 C CA . THR A 1 846 ? -15.521 22.205 -23.372 1.00 94.62 846 THR A CA 1
ATOM 6719 C C . THR A 1 846 ? -16.572 21.095 -23.505 1.00 94.62 846 THR A C 1
ATOM 6721 O O . THR A 1 846 ? -16.705 20.497 -24.569 1.00 94.62 846 THR A O 1
ATOM 6724 N N . ASN A 1 847 ? -17.375 20.869 -22.463 1.00 92.56 847 ASN A N 1
ATOM 6725 C CA . ASN A 1 847 ? -18.429 19.853 -22.436 1.00 92.56 847 ASN A CA 1
ATOM 6726 C C . ASN A 1 847 ? -19.506 20.102 -23.507 1.00 92.56 847 ASN A C 1
ATOM 6728 O O . ASN A 1 847 ? -19.895 19.181 -24.223 1.00 92.56 847 ASN A O 1
ATOM 6732 N N . GLU A 1 848 ? -19.969 21.347 -23.670 1.00 91.38 848 GLU A N 1
ATOM 6733 C CA . GLU A 1 848 ? -20.945 21.662 -24.721 1.00 91.38 848 GLU A CA 1
ATOM 6734 C C . GLU A 1 848 ? -20.326 21.530 -26.127 1.00 91.38 848 GLU A C 1
ATOM 6736 O O . GLU A 1 848 ? -20.987 21.005 -27.021 1.00 91.38 848 GLU A O 1
ATOM 6741 N N . MET A 1 849 ? -19.054 21.908 -26.342 1.00 91.69 849 MET A N 1
ATOM 6742 C CA . MET A 1 849 ? -18.367 21.644 -27.621 1.00 91.69 849 MET A CA 1
ATOM 6743 C C . MET A 1 849 ? -18.344 20.153 -27.960 1.00 91.69 849 MET A C 1
ATOM 6745 O O . MET A 1 849 ? -18.615 19.782 -29.102 1.00 91.69 849 MET A O 1
ATOM 6749 N N . TRP A 1 850 ? -18.064 19.296 -26.978 1.00 91.12 850 TRP A N 1
ATOM 6750 C CA . TRP A 1 850 ? -18.030 17.851 -27.179 1.00 91.12 850 TRP A CA 1
ATOM 6751 C C . TRP A 1 850 ? -19.403 17.268 -27.531 1.00 91.12 850 TRP A C 1
ATOM 6753 O O . TRP A 1 850 ? -19.498 16.545 -28.521 1.00 91.12 850 TRP A O 1
ATOM 6763 N N . LYS A 1 851 ? -20.476 17.653 -26.821 1.00 88.06 851 LYS A N 1
ATOM 6764 C CA . LYS A 1 851 ? -21.862 17.240 -27.141 1.00 88.06 851 LYS A CA 1
ATOM 6765 C C . LYS A 1 851 ? -22.277 17.586 -28.574 1.00 88.06 851 LYS A C 1
ATOM 6767 O O . LYS A 1 851 ? -22.966 16.811 -29.225 1.00 88.06 851 LYS A O 1
ATOM 6772 N N . TYR A 1 852 ? -21.839 18.735 -29.090 1.00 87.62 852 TYR A N 1
ATOM 6773 C CA . TYR A 1 852 ? -22.168 19.166 -30.452 1.00 87.62 852 TYR A CA 1
ATOM 6774 C C . TYR A 1 852 ? -21.206 18.639 -31.538 1.00 87.62 852 TYR A C 1
ATOM 6776 O O . TYR A 1 852 ? -21.381 18.975 -32.712 1.00 87.62 852 TYR A O 1
ATOM 6784 N N . GLY A 1 853 ? -20.220 17.799 -31.192 1.00 85.81 853 GLY A N 1
ATOM 6785 C CA . GLY A 1 853 ? -19.253 17.226 -32.142 1.00 85.81 853 GLY A CA 1
ATOM 6786 C C . GLY A 1 853 ? -18.163 18.206 -32.605 1.00 85.81 853 GLY A C 1
ATOM 6787 O O . GLY A 1 853 ? -17.585 18.046 -33.682 1.00 85.81 853 GLY A O 1
ATOM 6788 N N . LEU A 1 854 ? -17.882 19.246 -31.815 1.00 89.38 854 LEU A N 1
ATOM 6789 C CA . LEU A 1 854 ? -16.908 20.306 -32.107 1.00 89.38 854 LEU A CA 1
ATOM 6790 C C . LEU A 1 854 ? -15.522 19.974 -31.515 1.00 89.38 854 LEU A C 1
ATOM 6792 O O . LEU A 1 854 ? -14.906 20.786 -30.821 1.00 89.38 854 LEU A O 1
ATOM 6796 N N . ILE A 1 855 ? -15.045 18.744 -31.750 1.00 89.81 855 ILE A N 1
ATOM 6797 C CA . ILE A 1 855 ? -13.801 18.217 -31.158 1.00 89.81 855 ILE A CA 1
ATOM 6798 C C . ILE A 1 855 ? -12.568 19.064 -31.549 1.00 89.81 855 ILE A C 1
ATOM 6800 O O . ILE A 1 855 ? -11.890 19.536 -30.631 1.00 89.81 855 ILE A O 1
ATOM 6804 N N . PRO A 1 856 ? -12.300 19.383 -32.838 1.00 89.88 856 PRO A N 1
ATOM 6805 C CA . PRO A 1 856 ? -11.144 20.208 -33.217 1.00 89.88 856 PRO A CA 1
ATOM 6806 C C . PRO A 1 856 ? -11.222 21.651 -32.696 1.00 89.88 856 PRO A C 1
ATOM 6808 O O . PRO A 1 856 ? -10.202 22.268 -32.380 1.00 89.88 856 PRO A O 1
ATOM 6811 N N . GLU A 1 857 ? -12.430 22.209 -32.591 1.00 91.50 857 GLU A N 1
ATOM 6812 C CA . GLU A 1 857 ? -12.650 23.523 -31.990 1.00 91.50 857 GLU A CA 1
ATOM 6813 C C . GLU A 1 857 ? -12.325 23.516 -30.484 1.00 91.50 857 GLU A C 1
ATOM 6815 O O . GLU A 1 857 ? -11.681 24.451 -29.999 1.00 91.50 857 GLU A O 1
ATOM 6820 N N . SER A 1 858 ? -12.682 22.443 -29.764 1.00 93.75 858 SER A N 1
ATOM 6821 C CA . SER A 1 858 ? -12.349 22.274 -28.341 1.00 93.75 858 SER A CA 1
ATOM 6822 C C . SER A 1 858 ? -10.851 22.056 -28.088 1.00 93.75 858 SER A C 1
ATOM 6824 O O . SER A 1 858 ? -10.311 22.616 -27.135 1.00 93.75 858 SER A O 1
ATOM 6826 N N . GLU A 1 859 ? -10.153 21.341 -28.979 1.00 94.06 859 GLU A N 1
ATOM 6827 C CA . GLU A 1 859 ? -8.696 21.148 -28.932 1.00 94.06 859 GLU A CA 1
ATOM 6828 C C . GLU A 1 859 ? -7.953 22.489 -29.003 1.00 94.06 859 GLU A C 1
ATOM 6830 O O . GLU A 1 859 ? -7.125 22.809 -28.145 1.00 94.06 859 GLU A O 1
ATOM 6835 N N . ARG A 1 860 ? -8.327 23.333 -29.976 1.00 94.38 860 ARG A N 1
ATOM 6836 C CA . ARG A 1 860 ? -7.825 24.709 -30.097 1.00 94.38 860 ARG A CA 1
ATOM 6837 C C . ARG A 1 860 ? -8.144 25.540 -28.849 1.00 94.38 860 ARG A C 1
ATOM 6839 O O . ARG A 1 860 ? -7.270 26.257 -28.361 1.00 94.38 860 ARG A O 1
ATOM 6846 N N . PHE A 1 861 ? -9.390 25.499 -28.378 1.00 96.06 861 PHE A N 1
ATOM 6847 C CA . PHE A 1 861 ? -9.848 26.305 -27.245 1.00 96.06 861 PHE A CA 1
ATOM 6848 C C . PHE A 1 861 ? -9.056 25.983 -25.971 1.00 96.06 861 PHE A C 1
ATOM 6850 O O . PHE A 1 861 ? -8.489 26.885 -25.354 1.00 96.06 861 PHE A O 1
ATOM 6857 N N . LEU A 1 862 ? -8.931 24.700 -25.624 1.00 97.00 862 LEU A N 1
ATOM 6858 C CA . LEU A 1 862 ? -8.176 24.254 -24.453 1.00 97.00 862 LEU A CA 1
ATOM 6859 C C . LEU A 1 862 ? -6.692 24.626 -24.551 1.00 97.00 862 LEU A C 1
ATOM 6861 O O . LEU A 1 862 ? -6.140 25.150 -23.584 1.00 97.00 862 LEU A O 1
ATOM 6865 N N . ALA A 1 863 ? -6.058 24.451 -25.716 1.00 95.12 863 ALA A N 1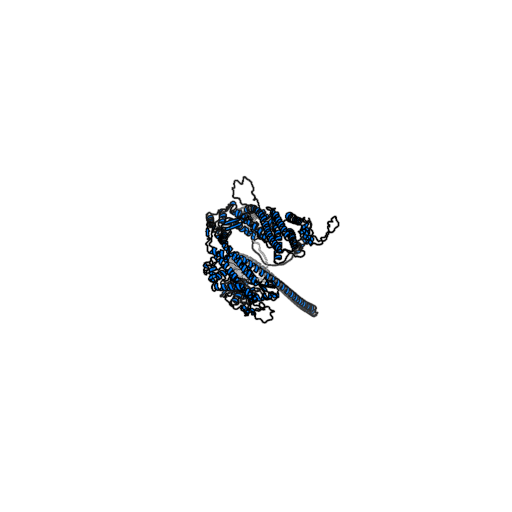
ATOM 6866 C CA . ALA A 1 863 ? -4.668 24.859 -25.927 1.00 95.12 863 ALA A CA 1
ATOM 6867 C C . ALA A 1 863 ? -4.461 26.376 -25.720 1.00 95.12 863 ALA A C 1
ATOM 6869 O O . ALA A 1 863 ? -3.551 26.784 -24.991 1.00 95.12 863 ALA A O 1
ATOM 6870 N N . ASN A 1 864 ? -5.341 27.213 -26.287 1.00 96.44 864 ASN A N 1
ATOM 6871 C CA . ASN A 1 864 ? -5.330 28.669 -26.089 1.00 96.44 864 ASN A CA 1
ATOM 6872 C C . ASN A 1 864 ? -5.485 29.051 -24.604 1.00 96.44 864 ASN A C 1
ATOM 6874 O O . ASN A 1 864 ? -4.789 29.946 -24.109 1.00 96.44 864 ASN A O 1
ATOM 6878 N N . VAL A 1 865 ? -6.399 28.383 -23.891 1.00 97.56 865 VAL A N 1
ATOM 6879 C CA . VAL A 1 865 ? -6.674 28.613 -22.466 1.00 97.56 865 VAL A CA 1
ATOM 6880 C C . VAL A 1 865 ? -5.472 28.224 -21.608 1.00 97.56 865 VAL A C 1
ATOM 6882 O O . VAL A 1 865 ? -4.988 29.060 -20.845 1.00 97.56 865 VAL A O 1
ATOM 6885 N N . MET A 1 866 ? -4.936 27.011 -21.772 1.00 97.38 866 MET A N 1
ATOM 6886 C CA . MET A 1 866 ? -3.767 26.525 -21.029 1.00 97.38 866 MET A CA 1
ATOM 6887 C C . MET A 1 866 ? -2.550 27.436 -21.227 1.00 97.38 866 MET A C 1
ATOM 6889 O O . MET A 1 866 ? -1.940 27.877 -20.249 1.00 97.38 866 MET A O 1
ATOM 6893 N N . GLN A 1 867 ? -2.249 27.810 -22.477 1.00 96.25 867 GLN A N 1
ATOM 6894 C CA . GLN A 1 867 ? -1.164 28.743 -22.791 1.00 96.25 867 GLN A CA 1
ATOM 6895 C C . GLN A 1 867 ? -1.384 30.120 -22.143 1.00 96.25 867 GLN A C 1
ATOM 6897 O O . GLN A 1 867 ? -0.437 30.736 -21.649 1.00 96.25 867 GLN A O 1
ATOM 6902 N N . THR A 1 868 ? -2.629 30.606 -22.112 1.00 97.44 868 THR A N 1
ATOM 6903 C CA . THR A 1 868 ? -2.965 31.905 -21.513 1.00 97.44 868 THR A CA 1
ATOM 6904 C C . THR A 1 868 ? -2.853 31.883 -19.989 1.00 97.44 868 THR A C 1
ATOM 6906 O O . THR A 1 868 ? -2.310 32.831 -19.421 1.00 97.44 868 THR A O 1
ATOM 6909 N N . ILE A 1 869 ? -3.300 30.811 -19.325 1.00 97.50 869 ILE A N 1
ATOM 6910 C CA . ILE A 1 869 ? -3.136 30.623 -17.875 1.00 97.50 869 ILE A CA 1
ATOM 6911 C C . ILE A 1 869 ? -1.643 30.572 -17.527 1.00 97.50 869 ILE A C 1
ATOM 6913 O O . ILE A 1 869 ? -1.200 31.316 -16.652 1.00 97.50 869 ILE A O 1
ATOM 6917 N N . GLN A 1 870 ? -0.850 29.773 -18.253 1.00 95.31 870 GLN A N 1
ATOM 6918 C CA . GLN A 1 870 ? 0.596 29.670 -18.032 1.00 95.31 870 GLN A CA 1
ATOM 6919 C C . GLN A 1 870 ? 1.288 31.032 -18.173 1.00 95.31 870 GLN A C 1
ATOM 6921 O O . GLN A 1 870 ? 2.014 31.460 -17.275 1.00 95.31 870 GLN A O 1
ATOM 6926 N N . ALA A 1 871 ? 1.021 31.742 -19.275 1.00 95.50 871 ALA A N 1
ATOM 6927 C CA . ALA A 1 871 ? 1.587 33.061 -19.529 1.00 95.50 871 ALA A CA 1
ATOM 6928 C C . ALA A 1 871 ? 1.165 34.087 -18.466 1.00 95.50 871 ALA A C 1
ATOM 6930 O O . ALA A 1 871 ? 1.991 34.890 -18.041 1.00 95.50 871 ALA A O 1
ATOM 6931 N N . HIS A 1 872 ? -0.093 34.050 -18.008 1.00 94.44 872 HIS A N 1
ATOM 6932 C CA . HIS A 1 872 ? -0.602 34.948 -16.974 1.00 94.44 872 HIS A CA 1
ATOM 6933 C C . HIS A 1 872 ? 0.046 34.683 -15.607 1.00 94.44 872 HIS A C 1
ATOM 6935 O O . HIS A 1 872 ? 0.541 35.626 -14.989 1.00 94.44 872 HIS A O 1
ATOM 6941 N N . VAL A 1 873 ? 0.134 33.422 -15.162 1.00 94.00 873 VAL A N 1
ATOM 6942 C CA . VAL A 1 873 ? 0.818 33.052 -13.906 1.00 94.00 873 VAL A CA 1
ATOM 6943 C C . VAL A 1 873 ? 2.294 33.473 -13.939 1.00 94.00 873 VAL A C 1
ATOM 6945 O O . VAL A 1 873 ? 2.792 34.026 -12.961 1.00 94.00 873 VAL A O 1
ATOM 6948 N N . MET A 1 874 ? 2.970 33.320 -15.082 1.00 91.44 874 MET A N 1
ATOM 6949 C CA . MET A 1 874 ? 4.360 33.761 -15.274 1.00 91.44 874 MET A CA 1
ATOM 6950 C C . MET A 1 874 ? 4.556 35.292 -15.319 1.00 91.44 874 MET A C 1
ATOM 6952 O O . MET A 1 874 ? 5.701 35.741 -15.352 1.00 91.44 874 MET A O 1
ATOM 6956 N N . THR A 1 875 ? 3.495 36.114 -15.291 1.00 93.81 875 THR A N 1
ATOM 6957 C CA . THR A 1 875 ? 3.644 37.580 -15.134 1.00 93.81 875 THR A CA 1
ATOM 6958 C C . THR A 1 875 ? 3.907 38.022 -13.693 1.00 93.81 875 THR A C 1
ATOM 6960 O O . THR A 1 875 ? 4.383 39.139 -13.480 1.00 93.81 875 THR A O 1
ATOM 6963 N N . PHE A 1 876 ? 3.625 37.170 -12.703 1.00 92.94 876 PHE A N 1
ATOM 6964 C CA . PHE A 1 876 ? 3.813 37.487 -11.289 1.00 92.94 876 PHE A CA 1
ATOM 6965 C C . PHE A 1 876 ? 5.183 37.008 -10.791 1.00 92.94 876 PHE A C 1
ATOM 6967 O O . PHE A 1 876 ? 5.659 35.940 -11.171 1.00 92.94 876 PHE A O 1
ATOM 6974 N N . ALA A 1 877 ? 5.812 37.782 -9.905 1.00 90.75 877 ALA A N 1
ATOM 6975 C CA . ALA A 1 877 ? 7.145 37.497 -9.373 1.00 90.75 877 ALA A CA 1
ATOM 6976 C C . ALA A 1 877 ? 7.222 37.756 -7.861 1.00 90.75 877 ALA A C 1
ATOM 6978 O O . ALA A 1 877 ? 6.411 38.492 -7.293 1.00 90.75 877 ALA A O 1
ATOM 6979 N N . GLY A 1 878 ? 8.214 37.159 -7.196 1.00 88.62 878 GLY A N 1
ATOM 6980 C CA . GLY A 1 878 ? 8.421 37.291 -5.758 1.00 88.62 878 GLY A CA 1
ATOM 6981 C C . GLY A 1 878 ? 7.189 36.919 -4.926 1.00 88.62 878 GLY A C 1
ATOM 6982 O O . GLY A 1 878 ? 6.543 35.897 -5.135 1.00 88.62 878 GLY A O 1
ATOM 6983 N N . GLU A 1 879 ? 6.864 37.761 -3.945 1.00 87.69 879 GLU A N 1
ATOM 6984 C CA . GLU A 1 879 ? 5.792 37.490 -2.979 1.00 87.69 879 GLU A CA 1
ATOM 6985 C C . GLU A 1 879 ? 4.372 37.650 -3.559 1.00 87.69 879 GLU A C 1
ATOM 6987 O O . GLU A 1 879 ? 3.402 37.202 -2.938 1.00 87.69 879 GLU A O 1
ATOM 6992 N N . ASP A 1 880 ? 4.249 38.274 -4.734 1.00 91.38 880 ASP A N 1
ATOM 6993 C CA . ASP A 1 880 ? 2.979 38.490 -5.433 1.00 91.38 880 ASP A CA 1
ATOM 6994 C C . ASP A 1 880 ? 2.608 37.312 -6.345 1.00 91.38 880 ASP A C 1
ATOM 6996 O O . ASP A 1 880 ? 1.443 37.169 -6.699 1.00 91.38 880 ASP A O 1
ATOM 7000 N N . ALA A 1 881 ? 3.552 36.408 -6.646 1.00 94.25 881 ALA A N 1
ATOM 7001 C CA . ALA A 1 881 ? 3.282 35.152 -7.357 1.00 94.25 881 ALA A CA 1
ATOM 7002 C C . ALA A 1 881 ? 2.476 34.138 -6.524 1.00 94.25 881 ALA A C 1
ATOM 7004 O O . ALA A 1 881 ? 1.789 33.288 -7.084 1.00 94.25 881 ALA A O 1
ATOM 7005 N N . ILE A 1 882 ? 2.529 34.243 -5.191 1.00 95.38 882 ILE A N 1
ATOM 7006 C CA . ILE A 1 882 ? 1.934 33.278 -4.251 1.00 95.38 882 ILE A CA 1
ATOM 7007 C C . ILE A 1 882 ? 0.418 33.148 -4.455 1.00 95.38 882 ILE A C 1
ATOM 7009 O O . ILE A 1 882 ? -0.099 32.047 -4.614 1.00 95.38 882 ILE A O 1
ATOM 7013 N N . ILE A 1 883 ? -0.306 34.270 -4.454 1.00 95.94 883 ILE A N 1
ATOM 7014 C CA . ILE A 1 883 ? -1.776 34.262 -4.506 1.00 95.94 883 ILE A CA 1
ATOM 7015 C C . ILE A 1 883 ? -2.300 33.796 -5.880 1.00 95.94 883 ILE A C 1
ATOM 7017 O O . ILE A 1 883 ? -3.096 32.856 -5.899 1.00 95.94 883 ILE A O 1
ATOM 7021 N N . PRO A 1 884 ? -1.852 34.361 -7.022 1.00 95.88 884 PRO A N 1
ATOM 7022 C CA . PRO A 1 884 ? -2.290 33.918 -8.342 1.00 95.88 884 PRO A CA 1
ATOM 7023 C C . PRO A 1 884 ? -1.830 32.502 -8.681 1.00 95.88 884 PRO A C 1
ATOM 7025 O O . PRO A 1 884 ? -2.599 31.748 -9.267 1.00 95.88 884 PRO A O 1
ATOM 7028 N N . GLY A 1 885 ? -0.612 32.121 -8.281 1.00 96.69 885 GLY A N 1
ATOM 7029 C CA . GLY A 1 885 ? -0.079 30.780 -8.505 1.00 96.69 885 GLY A CA 1
ATOM 7030 C C . GLY A 1 885 ? -0.907 29.700 -7.810 1.00 96.69 885 GLY A C 1
ATOM 7031 O O . GLY A 1 885 ? -1.323 28.747 -8.458 1.00 96.69 885 GLY A O 1
ATOM 7032 N N . ILE A 1 886 ? -1.223 29.875 -6.523 1.00 97.81 886 ILE A N 1
ATOM 7033 C CA . ILE A 1 886 ? -2.038 28.911 -5.766 1.00 97.81 886 ILE A CA 1
ATOM 7034 C C . ILE A 1 886 ? -3.502 28.913 -6.245 1.00 97.81 886 ILE A C 1
ATOM 7036 O O . ILE A 1 886 ? -4.126 27.856 -6.320 1.00 97.81 886 ILE A O 1
ATOM 7040 N N . PHE A 1 887 ? -4.053 30.075 -6.615 1.00 97.56 887 PHE A N 1
ATOM 7041 C CA . PHE A 1 887 ? -5.409 30.169 -7.167 1.00 97.56 887 PHE A CA 1
ATOM 7042 C C . PHE A 1 887 ? -5.553 29.419 -8.503 1.00 97.56 887 PHE A C 1
ATOM 7044 O O . PHE A 1 887 ? -6.515 28.670 -8.695 1.00 97.56 887 PHE A O 1
ATOM 7051 N N . TRP A 1 888 ? -4.596 29.603 -9.420 1.00 97.56 888 TRP A N 1
ATOM 7052 C CA . TRP A 1 888 ? -4.601 28.917 -10.712 1.00 97.56 888 TRP A CA 1
ATOM 7053 C C . TRP A 1 888 ? -4.201 27.447 -10.607 1.00 97.56 888 TRP A C 1
ATOM 7055 O O . TRP A 1 888 ? -4.732 26.659 -11.378 1.00 97.56 888 TRP A O 1
ATOM 7065 N N . LEU A 1 889 ? -3.383 27.050 -9.624 1.00 97.62 889 LEU A N 1
ATOM 7066 C CA . LEU A 1 889 ? -3.134 25.637 -9.313 1.00 97.62 889 LEU A CA 1
ATOM 7067 C C . LEU A 1 889 ? -4.458 24.911 -9.018 1.00 97.62 889 LEU A C 1
ATOM 7069 O O . LEU A 1 889 ? -4.780 23.924 -9.667 1.00 97.62 889 LEU A O 1
ATOM 7073 N N . SER A 1 890 ? -5.280 25.469 -8.122 1.00 97.00 890 SER A N 1
ATOM 7074 C CA . SER A 1 890 ? -6.578 24.884 -7.749 1.00 97.00 890 SER A CA 1
ATOM 7075 C C . SER A 1 890 ? -7.608 24.858 -8.889 1.00 97.00 890 SER A C 1
ATOM 7077 O O . SER A 1 890 ? -8.454 23.966 -8.943 1.00 97.00 890 SER A O 1
ATOM 7079 N N . ASN A 1 891 ? -7.551 25.827 -9.811 1.00 96.88 891 ASN A N 1
ATOM 7080 C CA . ASN A 1 891 ? -8.431 25.865 -10.983 1.00 96.88 891 ASN A CA 1
ATOM 7081 C C . ASN A 1 891 ? -7.963 24.916 -12.099 1.00 96.88 891 ASN A C 1
ATOM 7083 O O . ASN A 1 891 ? -8.793 24.262 -12.723 1.00 96.88 891 ASN A O 1
ATOM 7087 N N . VAL A 1 892 ? -6.655 24.792 -12.337 1.00 97.69 892 VAL A N 1
ATOM 7088 C CA . VAL A 1 892 ? -6.120 23.806 -13.289 1.00 97.69 892 VAL A CA 1
ATOM 7089 C C . VAL A 1 892 ? -6.363 22.385 -12.781 1.00 97.69 892 VAL A C 1
ATOM 7091 O O . VAL A 1 892 ? -6.772 21.548 -13.580 1.00 97.69 892 VAL A O 1
ATOM 7094 N N . HIS A 1 893 ? -6.266 22.139 -11.470 1.00 97.12 893 HIS A N 1
ATOM 7095 C CA . HIS A 1 893 ? -6.610 20.834 -10.902 1.00 97.12 893 HIS A CA 1
ATOM 7096 C C . HIS A 1 893 ? -8.104 20.486 -11.036 1.00 97.12 893 HIS A C 1
ATOM 7098 O O . HIS A 1 893 ? -8.459 19.338 -11.299 1.00 97.12 893 HIS A O 1
ATOM 7104 N N . GLU A 1 894 ? -9.007 21.469 -10.931 1.00 95.69 894 GLU A N 1
ATOM 7105 C CA . GLU A 1 894 ? -10.438 21.271 -11.220 1.00 95.69 894 GLU A CA 1
ATOM 7106 C C . GLU A 1 894 ? -10.671 20.913 -12.701 1.00 95.69 894 GLU A C 1
ATOM 7108 O O . GLU A 1 894 ? -11.421 19.988 -13.013 1.00 95.69 894 GLU A O 1
ATOM 7113 N N . MET A 1 895 ? -9.979 21.593 -13.624 1.00 96.50 895 MET A N 1
ATOM 7114 C CA . MET A 1 895 ? -10.022 21.260 -15.054 1.00 96.50 895 MET A CA 1
ATOM 7115 C C . MET A 1 895 ? -9.470 19.851 -15.318 1.00 96.50 895 MET A C 1
ATOM 7117 O O . MET A 1 895 ? -10.119 19.067 -16.005 1.00 96.50 895 MET A O 1
ATOM 7121 N N . LEU A 1 896 ? -8.320 19.493 -14.735 1.00 96.38 896 LEU A N 1
ATOM 7122 C CA . LEU A 1 896 ? -7.738 18.151 -14.835 1.00 96.38 896 LEU A CA 1
ATOM 7123 C C . LEU A 1 896 ? -8.688 17.089 -14.262 1.00 96.38 896 LEU A C 1
ATOM 7125 O O . LEU A 1 896 ? -8.837 16.022 -14.855 1.00 96.38 896 LEU A O 1
ATOM 7129 N N . SER A 1 897 ? -9.389 17.402 -13.170 1.00 95.81 897 SER A N 1
ATOM 7130 C CA . SER A 1 897 ? -10.390 16.519 -12.563 1.00 95.81 897 SER A CA 1
ATOM 7131 C C . SER A 1 897 ? -11.564 16.254 -13.507 1.00 95.81 897 SER A C 1
ATOM 7133 O O . SER A 1 897 ? -11.931 15.098 -13.706 1.00 95.81 897 SER A O 1
ATOM 7135 N N . PHE A 1 898 ? -12.095 17.290 -14.167 1.00 95.25 898 PHE A N 1
ATOM 7136 C CA . PHE A 1 898 ? -13.128 17.136 -15.198 1.00 95.25 898 PHE A CA 1
ATOM 7137 C C . PHE A 1 898 ? -12.659 16.253 -16.370 1.00 95.25 898 PHE A C 1
ATOM 7139 O O . PHE A 1 898 ? -13.391 15.357 -16.791 1.00 95.25 898 PHE A O 1
ATOM 7146 N N . ILE A 1 899 ? -11.426 16.435 -16.856 1.00 95.00 899 ILE A N 1
ATOM 7147 C CA . ILE A 1 899 ? -10.869 15.599 -17.934 1.00 95.00 899 ILE A CA 1
ATOM 7148 C C . ILE A 1 899 ? -10.650 14.144 -17.475 1.00 95.00 899 ILE A C 1
ATOM 7150 O O . ILE A 1 899 ? -10.892 13.222 -18.249 1.00 95.00 899 ILE A O 1
ATOM 7154 N N . CYS A 1 900 ? -10.270 13.906 -16.215 1.00 93.50 900 CYS A N 1
ATOM 7155 C CA . CYS A 1 900 ? -10.168 12.551 -15.656 1.00 93.50 900 CYS A CA 1
ATOM 7156 C C . CYS A 1 900 ? -11.537 11.855 -15.521 1.00 93.50 900 CYS A C 1
ATOM 7158 O O . CYS A 1 900 ? -11.621 10.641 -15.706 1.00 93.50 900 CYS A O 1
ATOM 7160 N N . VAL A 1 901 ? -12.615 12.599 -15.242 1.00 90.94 901 VAL A N 1
ATOM 7161 C CA . VAL A 1 901 ? -13.987 12.059 -15.293 1.00 90.94 901 VAL A CA 1
ATOM 7162 C C . VAL A 1 901 ? -14.369 11.710 -16.735 1.00 90.94 901 VAL A C 1
ATOM 7164 O O . VAL A 1 901 ? -14.817 10.595 -16.985 1.00 90.94 901 VAL A O 1
ATOM 7167 N N . ALA A 1 902 ? -14.097 12.595 -17.698 1.00 89.56 902 ALA A N 1
ATOM 7168 C CA . ALA A 1 902 ? -14.366 12.338 -19.115 1.00 89.56 902 ALA A CA 1
ATOM 7169 C C . ALA A 1 902 ? -13.598 11.118 -19.668 1.00 89.56 902 ALA A C 1
ATOM 7171 O O . ALA A 1 902 ? -14.159 10.333 -20.430 1.00 89.56 902 ALA A O 1
ATOM 7172 N N . GLU A 1 903 ? -12.343 10.918 -19.250 1.00 90.12 903 GLU A N 1
ATOM 7173 C CA . GLU A 1 903 ? -11.547 9.717 -19.546 1.00 90.12 903 GLU A CA 1
ATOM 7174 C C . GLU A 1 903 ? -12.160 8.453 -18.917 1.00 90.12 903 GLU A C 1
ATOM 7176 O O . GLU A 1 903 ? -12.249 7.415 -19.570 1.00 90.12 903 GLU A O 1
ATOM 7181 N N . SER A 1 904 ? -12.619 8.535 -17.664 1.00 86.38 904 SER A N 1
ATOM 7182 C CA . SER A 1 904 ? -13.284 7.431 -16.959 1.00 86.38 904 SER A CA 1
ATOM 7183 C C . SER A 1 904 ? -14.598 7.015 -17.629 1.00 86.38 904 SER A C 1
ATOM 7185 O O . SER A 1 904 ? -14.872 5.819 -17.757 1.00 86.38 904 SER A O 1
ATOM 7187 N N . ASP A 1 905 ? -15.409 7.977 -18.065 1.00 85.00 905 ASP A N 1
ATOM 7188 C CA . ASP A 1 905 ? -16.674 7.729 -18.764 1.00 85.00 905 ASP A CA 1
ATOM 7189 C C . ASP A 1 905 ? -16.416 7.133 -20.158 1.00 85.00 905 ASP A C 1
ATOM 7191 O O . ASP A 1 905 ? -16.978 6.094 -20.510 1.00 85.00 905 ASP A O 1
ATOM 7195 N N . MET A 1 906 ? -15.460 7.698 -20.900 1.00 84.88 906 MET A N 1
ATOM 7196 C CA . MET A 1 906 ? -14.996 7.183 -22.191 1.00 84.88 906 MET A CA 1
ATOM 7197 C C . MET A 1 906 ? -14.507 5.727 -22.100 1.00 84.88 906 MET A C 1
ATOM 7199 O O . MET A 1 906 ? -14.894 4.896 -22.921 1.00 84.88 906 MET A O 1
ATOM 7203 N N . LEU A 1 907 ? -13.721 5.382 -21.073 1.00 74.00 907 LEU A N 1
ATOM 7204 C CA . LEU A 1 907 ? -13.255 4.009 -20.813 1.00 74.00 907 LEU A CA 1
ATOM 7205 C C . LEU A 1 907 ? -14.384 3.035 -20.421 1.00 74.00 907 LEU A C 1
ATOM 7207 O O . LEU A 1 907 ? -14.185 1.820 -20.466 1.00 74.00 907 LEU A O 1
ATOM 7211 N N . GLN A 1 908 ? -15.564 3.545 -20.059 1.00 77.06 908 GLN A N 1
ATOM 7212 C CA . GLN A 1 908 ? -16.793 2.770 -19.845 1.00 77.06 908 GLN A CA 1
ATOM 7213 C C . GLN A 1 908 ? -17.699 2.730 -21.094 1.00 77.06 908 GLN A C 1
ATOM 7215 O O . GLN A 1 908 ? -18.768 2.123 -21.050 1.00 77.06 908 GLN A O 1
ATOM 7220 N N . GLY A 1 909 ? -17.289 3.351 -22.207 1.00 74.56 909 GLY A N 1
ATOM 7221 C CA . GLY A 1 909 ? -18.099 3.489 -23.423 1.00 74.56 909 GLY A CA 1
ATOM 7222 C C . GLY A 1 909 ? -19.190 4.563 -23.326 1.00 74.56 909 GLY A C 1
ATOM 7223 O O . GLY A 1 909 ? -20.109 4.575 -24.142 1.00 74.56 909 GLY A O 1
ATOM 7224 N N . ILE A 1 910 ? -19.112 5.453 -22.333 1.00 75.38 910 ILE A N 1
ATOM 7225 C CA . ILE A 1 910 ? -20.054 6.554 -22.120 1.00 75.38 910 ILE A CA 1
ATOM 7226 C C . ILE A 1 910 ? -19.489 7.801 -22.807 1.00 75.38 910 ILE A C 1
ATOM 7228 O O . ILE A 1 910 ? -18.419 8.295 -22.455 1.00 75.38 910 ILE A O 1
ATOM 7232 N N . GLY A 1 911 ? -20.206 8.295 -23.815 1.00 71.25 911 GLY A N 1
ATOM 7233 C CA . GLY A 1 911 ? -19.823 9.476 -24.588 1.00 71.25 911 GLY A CA 1
ATOM 7234 C C . GLY A 1 911 ? -20.690 10.695 -24.260 1.00 71.25 911 GLY A C 1
ATOM 7235 O O . GLY A 1 911 ? -21.810 10.540 -23.762 1.00 71.25 911 GLY A O 1
ATOM 7236 N N . PRO A 1 912 ? -20.221 11.916 -24.571 1.00 72.25 912 PRO A N 1
ATOM 7237 C CA . PRO A 1 912 ? -21.081 13.096 -24.600 1.00 72.25 912 PRO A CA 1
ATOM 7238 C C . PRO A 1 912 ? -22.188 12.865 -25.647 1.00 72.25 912 PRO A C 1
ATOM 7240 O O . PRO A 1 912 ? -21.904 12.610 -26.813 1.00 72.25 912 PRO A O 1
ATOM 7243 N N . GLY A 1 913 ? -23.446 12.861 -25.197 1.00 61.00 913 GLY A N 1
ATOM 7244 C CA . GLY A 1 913 ? -24.551 12.211 -25.915 1.00 61.00 913 GLY A CA 1
ATOM 7245 C C . GLY A 1 913 ? -24.851 12.747 -27.321 1.00 61.00 913 GLY A C 1
ATOM 7246 O O . GLY A 1 913 ? -24.822 13.950 -27.555 1.00 61.00 913 GLY A O 1
ATOM 7247 N N . GLU A 1 914 ? -25.221 11.837 -28.228 1.00 56.25 914 GLU A N 1
ATOM 7248 C CA . G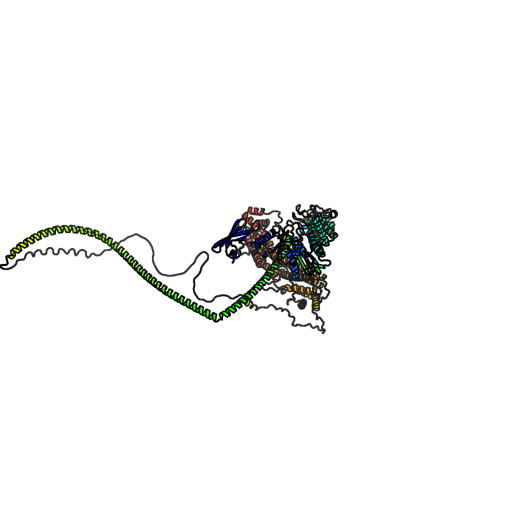LU A 1 914 ? -25.427 12.095 -29.666 1.00 56.25 914 GLU A CA 1
ATOM 7249 C C . GLU A 1 914 ? -26.668 12.950 -30.008 1.00 56.25 914 GLU A C 1
ATOM 7251 O O . GLU A 1 914 ? -26.848 13.355 -31.160 1.00 56.25 914 GLU A O 1
ATOM 7256 N N . GLU A 1 915 ? -27.548 13.229 -29.040 1.00 52.34 915 GLU A N 1
ATOM 7257 C CA . GLU A 1 915 ? -28.784 13.981 -29.275 1.00 52.34 915 GLU A CA 1
ATOM 7258 C C . GLU A 1 915 ? -28.484 15.442 -29.668 1.00 52.34 915 GLU A C 1
ATOM 7260 O O . GLU A 1 915 ? -28.188 16.293 -28.827 1.00 52.34 915 GLU A O 1
ATOM 7265 N N . ASN A 1 916 ? -28.668 15.735 -30.963 1.00 53.06 916 ASN A N 1
ATOM 7266 C CA . ASN A 1 916 ? -28.461 17.027 -31.640 1.00 53.06 916 ASN A CA 1
ATOM 7267 C C . ASN A 1 916 ? -26.999 17.378 -32.005 1.00 53.06 916 ASN A C 1
ATOM 7269 O O . ASN A 1 916 ? -26.673 18.555 -32.174 1.00 53.06 916 ASN A O 1
ATOM 7273 N N . ALA A 1 917 ? -26.119 16.386 -32.184 1.00 60.34 917 ALA A N 1
ATOM 7274 C CA . ALA A 1 917 ? -24.757 16.614 -32.683 1.00 60.34 917 ALA A CA 1
ATOM 7275 C C . ALA A 1 917 ? -24.731 17.232 -34.106 1.00 60.34 917 ALA A C 1
ATOM 7277 O O . ALA A 1 917 ? -25.458 16.808 -35.005 1.00 60.34 917 ALA A O 1
ATOM 7278 N N . VAL A 1 918 ? -23.859 18.226 -34.335 1.00 60.09 918 VAL A N 1
ATOM 7279 C CA . VAL A 1 918 ? -23.773 18.995 -35.605 1.00 60.09 918 VAL A CA 1
ATOM 7280 C C . VAL A 1 918 ? -22.977 18.255 -36.684 1.00 60.09 918 VAL A C 1
ATOM 7282 O O . VAL A 1 918 ? -23.118 18.507 -37.882 1.00 60.09 918 VAL A O 1
ATOM 7285 N N . ARG A 1 919 ? -22.106 17.346 -36.251 1.00 65.50 919 ARG A N 1
ATOM 7286 C CA . ARG A 1 919 ? -21.263 16.477 -37.074 1.00 65.50 919 ARG A CA 1
ATOM 7287 C C . ARG A 1 919 ? -21.348 15.054 -36.508 1.00 65.50 919 ARG A C 1
ATOM 7289 O O . ARG A 1 919 ? -21.637 14.917 -35.320 1.00 65.50 919 ARG A O 1
ATOM 7296 N N . PRO A 1 920 ? -21.061 14.008 -37.304 1.00 65.75 920 PRO A N 1
ATOM 7297 C CA . PRO A 1 920 ? -20.834 12.671 -36.761 1.00 65.75 920 PRO A CA 1
ATOM 7298 C C . PRO A 1 920 ? -19.759 12.722 -35.669 1.00 65.75 920 PRO A C 1
ATOM 7300 O O . PRO A 1 920 ? -18.721 13.358 -35.865 1.00 65.75 920 PRO A O 1
ATOM 7303 N N . PHE A 1 921 ? -20.013 12.082 -34.529 1.00 77.25 921 PHE A N 1
ATOM 7304 C CA . PHE A 1 921 ? -19.074 12.065 -33.412 1.00 77.25 921 PHE A CA 1
ATOM 7305 C C . PHE A 1 921 ? -17.935 11.075 -33.693 1.00 77.25 921 PHE A C 1
ATOM 7307 O O . PHE A 1 921 ? -18.166 9.868 -33.789 1.00 77.25 921 PHE A O 1
ATOM 7314 N N . ASP A 1 922 ? -16.708 11.578 -33.846 1.00 80.25 922 ASP A N 1
ATOM 7315 C CA . ASP A 1 922 ? -15.528 10.730 -34.031 1.00 80.25 922 ASP A CA 1
ATOM 7316 C C . ASP A 1 922 ? -14.919 10.359 -32.672 1.00 80.25 922 ASP A C 1
ATOM 7318 O O . ASP A 1 922 ? -14.272 11.163 -31.995 1.00 80.25 922 ASP A O 1
ATOM 7322 N N . TRP A 1 923 ? -15.147 9.106 -32.281 1.00 84.00 923 TRP A N 1
ATOM 7323 C CA . TRP A 1 923 ? -14.652 8.532 -31.034 1.00 84.00 923 TRP A CA 1
ATOM 7324 C C . TRP A 1 923 ? -13.124 8.446 -30.954 1.00 84.00 923 TRP A C 1
ATOM 7326 O O . TRP A 1 923 ? -12.582 8.565 -29.857 1.00 84.00 923 TRP A O 1
ATOM 7336 N N . ALA A 1 924 ? -12.422 8.264 -32.077 1.00 83.56 924 ALA A N 1
ATOM 7337 C CA . ALA A 1 924 ? -10.965 8.143 -32.080 1.00 83.56 924 ALA A CA 1
ATOM 7338 C C . ALA A 1 924 ? -10.293 9.515 -31.919 1.00 83.56 924 ALA A C 1
ATOM 7340 O O . ALA A 1 924 ? -9.294 9.637 -31.207 1.00 83.56 924 ALA A O 1
ATOM 7341 N N . ASP A 1 925 ? -10.862 10.562 -32.524 1.00 85.25 925 ASP A N 1
ATOM 7342 C CA . ASP A 1 925 ? -10.417 11.940 -32.291 1.00 85.25 925 ASP A CA 1
ATOM 7343 C C . ASP A 1 925 ? -10.760 12.423 -30.868 1.00 85.25 925 ASP A C 1
ATOM 7345 O O . ASP A 1 925 ? -9.965 13.143 -30.262 1.00 85.25 925 ASP A O 1
ATOM 7349 N N . TYR A 1 926 ? -11.888 11.984 -30.292 1.00 88.56 926 TYR A N 1
ATOM 7350 C CA . TYR A 1 926 ? -12.228 12.247 -28.887 1.00 88.56 926 TYR A CA 1
ATOM 7351 C C . TYR A 1 926 ? -11.266 11.549 -27.907 1.00 88.56 926 TYR A C 1
ATOM 7353 O O . TYR A 1 926 ? -10.727 12.210 -27.019 1.00 88.56 926 TYR A O 1
ATOM 7361 N N . GLU A 1 927 ? -10.972 10.256 -28.099 1.00 87.56 927 GLU A N 1
ATOM 7362 C CA . GLU A 1 927 ? -10.006 9.507 -27.276 1.00 87.56 927 GLU A CA 1
ATOM 7363 C C . GLU A 1 927 ? -8.609 10.137 -27.325 1.00 87.56 927 GLU A C 1
ATOM 7365 O O . GLU A 1 927 ? -7.986 10.393 -26.286 1.00 87.56 927 GLU A O 1
ATOM 7370 N N . ARG A 1 928 ? -8.145 10.471 -28.536 1.00 91.50 928 ARG A N 1
ATOM 7371 C CA . ARG A 1 928 ? -6.899 11.210 -28.756 1.00 91.50 928 ARG A CA 1
ATOM 7372 C C . ARG A 1 928 ? -6.898 12.537 -27.996 1.00 91.50 928 ARG A C 1
ATOM 7374 O O . ARG A 1 928 ? -5.906 12.847 -27.335 1.00 91.50 928 ARG A O 1
ATOM 7381 N N . LEU A 1 929 ? -7.978 13.316 -28.086 1.00 92.31 929 LEU A N 1
ATOM 7382 C CA . LEU A 1 929 ? -8.064 14.627 -27.450 1.00 92.31 929 LEU A CA 1
ATOM 7383 C C . LEU A 1 929 ? -8.012 14.532 -25.922 1.00 92.31 929 LEU A C 1
ATOM 7385 O O . LEU A 1 929 ? -7.210 15.229 -25.302 1.00 92.31 929 LEU A O 1
ATOM 7389 N N . VAL A 1 930 ? -8.839 13.677 -25.315 1.00 93.19 930 VAL A N 1
ATOM 7390 C CA . VAL A 1 930 ? -8.913 13.519 -23.852 1.00 93.19 930 VAL A CA 1
ATOM 7391 C C . VAL A 1 930 ? -7.549 13.108 -23.286 1.00 93.19 930 VAL A C 1
ATOM 7393 O O . VAL A 1 930 ? -7.088 13.692 -22.303 1.00 93.19 930 VAL A O 1
ATOM 7396 N N . SER A 1 931 ? -6.853 12.182 -23.957 1.00 90.12 931 SER A N 1
ATOM 7397 C CA . SER A 1 931 ? -5.504 11.746 -23.578 1.00 90.12 931 SER A CA 1
ATOM 7398 C C . SER A 1 931 ? -4.464 12.880 -23.636 1.00 90.12 931 SER A C 1
ATOM 7400 O O . SER A 1 931 ? -3.694 13.065 -22.690 1.00 90.12 931 SER A O 1
ATOM 7402 N N . VAL A 1 932 ? -4.468 13.683 -24.710 1.00 92.56 932 VAL A N 1
ATOM 7403 C CA . VAL A 1 932 ? -3.542 14.820 -24.886 1.00 92.56 932 VAL A CA 1
ATOM 7404 C C . VAL A 1 932 ? -3.817 15.932 -23.871 1.00 92.56 932 VAL A C 1
ATOM 7406 O O . VAL A 1 932 ? -2.900 16.377 -23.183 1.00 92.56 932 VAL A O 1
ATOM 7409 N N . VAL A 1 933 ? -5.077 16.349 -23.716 1.00 95.00 933 VAL A N 1
ATOM 7410 C CA . VAL A 1 933 ? -5.460 17.432 -22.793 1.00 95.00 933 VAL A CA 1
ATOM 7411 C C . VAL A 1 933 ? -5.121 17.071 -21.348 1.00 95.00 933 VAL A C 1
ATOM 7413 O O . VAL A 1 933 ? -4.644 17.925 -20.605 1.00 95.00 933 VAL A O 1
ATOM 7416 N N . LYS A 1 934 ? -5.308 15.809 -20.944 1.00 94.81 934 LYS A N 1
ATOM 7417 C CA . LYS A 1 934 ? -4.933 15.331 -19.608 1.00 94.81 934 LYS A CA 1
ATOM 7418 C C . LYS A 1 934 ? -3.433 15.501 -19.334 1.00 94.81 934 LYS A C 1
ATOM 7420 O O . LYS A 1 934 ? -3.064 16.038 -18.292 1.00 94.81 934 LYS A O 1
ATOM 7425 N N . HIS A 1 935 ? -2.582 15.086 -20.273 1.00 93.62 935 HIS A N 1
ATOM 7426 C CA . HIS A 1 935 ? -1.124 15.238 -20.181 1.00 93.62 935 HIS A CA 1
ATOM 7427 C C . HIS A 1 935 ? -0.684 16.713 -20.148 1.00 93.62 935 HIS A C 1
ATOM 7429 O O . HIS A 1 935 ? 0.240 17.086 -19.418 1.00 93.62 935 HIS A O 1
ATOM 7435 N N . ASP A 1 936 ? -1.344 17.567 -20.927 1.00 95.00 936 ASP A N 1
ATOM 7436 C CA . ASP A 1 936 ? -0.996 18.984 -21.013 1.00 95.00 936 ASP A CA 1
ATOM 7437 C C . ASP A 1 936 ? -1.490 19.781 -19.790 1.00 95.00 936 ASP A C 1
ATOM 7439 O O . ASP A 1 936 ? -0.820 20.730 -19.375 1.00 95.00 936 ASP A O 1
ATOM 7443 N N . LEU A 1 937 ? -2.585 19.357 -19.144 1.00 96.50 937 LEU A N 1
ATOM 7444 C CA . LEU A 1 937 ? -3.043 19.904 -17.861 1.00 96.50 937 LEU A CA 1
ATOM 7445 C C . LEU A 1 937 ? -2.169 19.463 -16.678 1.00 96.50 937 LEU A C 1
ATOM 7447 O O . LEU A 1 937 ? -1.812 20.318 -15.874 1.00 96.50 937 LEU A O 1
ATOM 7451 N N . ASP A 1 938 ? -1.752 18.193 -16.607 1.00 93.75 938 ASP A N 1
ATOM 7452 C CA . ASP A 1 938 ? -0.706 17.703 -15.682 1.00 93.75 938 ASP A CA 1
ATOM 7453 C C . ASP A 1 938 ? 0.565 18.566 -15.815 1.00 93.75 938 ASP A C 1
ATOM 7455 O O . ASP A 1 938 ? 1.020 19.223 -14.869 1.00 93.75 938 ASP A O 1
ATOM 7459 N N . SER A 1 939 ? 1.050 18.703 -17.054 1.00 95.12 939 SER A N 1
ATOM 7460 C CA . SER A 1 939 ? 2.189 19.559 -17.388 1.00 95.12 939 SER A CA 1
ATOM 7461 C C . SER A 1 939 ? 1.975 21.021 -16.968 1.00 95.12 939 SER A C 1
ATOM 7463 O O . SER A 1 939 ? 2.920 21.678 -16.521 1.00 95.12 939 SER A O 1
ATOM 7465 N N . LEU A 1 940 ? 0.764 21.569 -17.103 1.00 95.94 940 LEU A N 1
ATOM 7466 C CA . LEU A 1 940 ? 0.438 22.934 -16.683 1.00 95.94 940 LEU A CA 1
ATOM 7467 C C . LEU A 1 940 ? 0.424 23.079 -15.155 1.00 95.94 940 LEU A C 1
ATOM 7469 O O . LEU A 1 940 ? 1.001 24.039 -14.641 1.00 95.94 940 LEU A O 1
ATOM 7473 N N . GLU A 1 941 ? -0.181 22.135 -14.435 1.00 95.75 941 GLU A N 1
ATOM 7474 C CA . GLU A 1 941 ? -0.272 22.115 -12.971 1.00 95.75 941 GLU A CA 1
ATOM 7475 C C . GLU A 1 941 ? 1.130 22.072 -12.343 1.00 95.75 941 GLU A C 1
ATOM 7477 O O . GLU A 1 941 ? 1.480 22.939 -11.534 1.00 95.75 941 GLU A O 1
ATOM 7482 N N . TYR A 1 942 ? 1.991 21.171 -12.838 1.00 95.06 942 TYR A N 1
ATOM 7483 C CA . TYR A 1 942 ? 3.413 21.110 -12.488 1.00 95.06 942 TYR A CA 1
ATOM 7484 C C . TYR A 1 942 ? 4.132 22.447 -12.735 1.00 95.06 942 TYR A C 1
ATOM 7486 O O . TYR A 1 942 ? 4.849 22.952 -11.865 1.00 95.06 942 TYR A O 1
ATOM 7494 N N . ASN A 1 943 ? 3.948 23.051 -13.917 1.00 94.81 943 ASN A N 1
ATOM 7495 C CA . ASN A 1 943 ? 4.603 24.314 -14.271 1.00 94.81 943 ASN A CA 1
ATOM 7496 C C . ASN A 1 943 ? 4.136 25.482 -13.386 1.00 94.81 943 ASN A C 1
ATOM 7498 O O . ASN A 1 943 ? 4.956 26.326 -13.007 1.00 94.81 943 ASN A O 1
ATOM 7502 N N . ILE A 1 944 ? 2.848 25.539 -13.035 1.00 96.25 944 ILE A N 1
ATOM 7503 C CA . ILE A 1 944 ? 2.294 26.542 -12.118 1.00 96.25 944 ILE A CA 1
ATOM 7504 C C . ILE A 1 944 ? 2.904 26.365 -10.728 1.00 96.25 944 ILE A C 1
ATOM 7506 O O . ILE A 1 944 ? 3.480 27.326 -10.208 1.00 96.25 944 ILE A O 1
ATOM 7510 N N . TYR A 1 945 ? 2.846 25.150 -10.165 1.00 96.38 945 TYR A N 1
ATOM 7511 C CA . TYR A 1 945 ? 3.447 24.815 -8.871 1.00 96.38 945 TYR A CA 1
ATOM 7512 C C . TYR A 1 945 ? 4.919 25.233 -8.818 1.00 96.38 945 TYR A C 1
ATOM 7514 O O . TYR A 1 945 ? 5.313 26.033 -7.966 1.00 96.38 945 TYR A O 1
ATOM 7522 N N . HIS A 1 946 ? 5.721 24.766 -9.778 1.00 93.94 946 HIS A N 1
ATOM 7523 C CA . HIS A 1 946 ? 7.153 25.037 -9.824 1.00 93.94 946 HIS A CA 1
ATOM 7524 C C . HIS A 1 946 ? 7.455 26.542 -9.916 1.00 93.94 946 HIS A C 1
ATOM 7526 O O . HIS A 1 946 ? 8.392 27.019 -9.272 1.00 93.94 946 HIS A O 1
ATOM 7532 N N . THR A 1 947 ? 6.647 27.310 -10.658 1.00 93.06 947 THR A N 1
ATOM 7533 C CA . THR A 1 947 ? 6.828 28.762 -10.828 1.00 93.06 947 THR A CA 1
ATOM 7534 C C . THR A 1 947 ? 6.632 29.522 -9.513 1.00 93.06 947 THR A C 1
ATOM 7536 O O . THR A 1 947 ? 7.557 30.197 -9.051 1.00 93.06 947 THR A O 1
ATOM 7539 N N . TRP A 1 948 ? 5.461 29.411 -8.871 1.00 95.25 948 TRP A N 1
ATOM 7540 C CA . TRP A 1 948 ? 5.194 30.195 -7.656 1.00 95.25 948 TRP A CA 1
ATOM 7541 C C . TRP A 1 948 ? 5.979 29.669 -6.445 1.00 95.25 948 TRP A C 1
ATOM 7543 O O . TRP A 1 948 ? 6.429 30.464 -5.612 1.00 95.25 948 TRP A O 1
ATOM 7553 N N . MET A 1 949 ? 6.228 28.356 -6.366 1.00 95.62 949 MET A N 1
ATOM 7554 C CA . MET A 1 949 ? 7.050 27.758 -5.310 1.00 95.62 949 MET A CA 1
ATOM 7555 C C . MET A 1 949 ? 8.516 28.208 -5.410 1.00 95.62 949 MET A C 1
ATOM 7557 O O . MET A 1 949 ? 9.131 28.520 -4.390 1.00 95.62 949 MET A O 1
ATOM 7561 N N . THR A 1 950 ? 9.061 28.352 -6.625 1.00 93.69 950 THR A N 1
ATOM 7562 C CA . THR A 1 950 ? 10.413 28.898 -6.852 1.00 93.69 950 THR A CA 1
ATOM 7563 C C . THR A 1 950 ? 10.537 30.337 -6.342 1.00 93.69 950 THR A C 1
ATOM 7565 O O . THR A 1 950 ? 11.477 30.659 -5.611 1.00 93.69 950 THR A O 1
ATOM 7568 N N . GLU A 1 951 ? 9.585 31.214 -6.672 1.00 93.19 951 GLU A N 1
ATOM 7569 C CA . GLU A 1 951 ? 9.587 32.598 -6.171 1.00 93.19 951 GLU A CA 1
ATOM 7570 C C . GLU A 1 951 ? 9.395 32.669 -4.645 1.00 93.19 951 GLU A C 1
ATOM 7572 O O . GLU A 1 951 ? 10.056 33.464 -3.969 1.00 93.19 951 GLU A O 1
ATOM 7577 N N . THR A 1 952 ? 8.579 31.772 -4.080 1.00 95.19 952 THR A N 1
ATOM 7578 C CA . THR A 1 952 ? 8.401 31.625 -2.625 1.00 95.19 952 THR A CA 1
ATOM 7579 C C . THR A 1 952 ? 9.704 31.201 -1.940 1.00 95.19 952 THR A C 1
ATOM 7581 O O . THR A 1 952 ? 10.109 31.836 -0.963 1.00 95.19 952 THR A O 1
ATOM 7584 N N . LYS A 1 953 ? 10.427 30.206 -2.479 1.00 94.38 953 LYS A N 1
ATOM 7585 C CA . LYS A 1 953 ? 11.750 29.795 -1.974 1.00 94.38 953 LYS A CA 1
ATOM 7586 C C . LYS A 1 953 ? 12.774 30.934 -2.036 1.00 94.38 953 LYS A C 1
ATOM 7588 O O . LYS A 1 953 ? 13.410 31.220 -1.025 1.00 94.38 953 LYS A O 1
ATOM 7593 N N . LYS A 1 954 ? 12.879 31.650 -3.166 1.00 92.81 954 LYS A N 1
ATOM 7594 C CA . LYS A 1 954 ? 13.783 32.815 -3.350 1.00 92.81 954 LYS A CA 1
ATOM 7595 C C . LYS A 1 954 ? 13.499 33.991 -2.407 1.00 92.81 954 LYS A C 1
ATOM 7597 O O . LYS A 1 954 ? 14.368 34.846 -2.202 1.00 92.81 954 LYS A O 1
ATOM 7602 N N . LYS A 1 955 ? 12.268 34.099 -1.900 1.00 92.25 955 LYS A N 1
ATOM 7603 C CA . LYS A 1 955 ? 11.857 35.075 -0.883 1.00 92.25 955 LYS A CA 1
ATOM 7604 C C . LYS A 1 955 ? 12.189 34.564 0.521 1.00 92.25 955 LYS A C 1
ATOM 7606 O O . LYS A 1 955 ? 12.763 35.320 1.302 1.00 92.25 955 LYS A O 1
ATOM 7611 N N . LEU A 1 956 ? 11.886 33.297 0.809 1.00 94.38 956 LEU A N 1
ATOM 7612 C CA . LEU A 1 956 ? 12.132 32.662 2.102 1.00 94.38 956 LEU A CA 1
ATOM 7613 C C . LEU A 1 956 ? 13.631 32.549 2.418 1.00 94.38 956 LEU A C 1
ATOM 7615 O O . LEU A 1 956 ? 14.031 32.965 3.501 1.00 94.38 956 LEU A O 1
ATOM 7619 N N . SER A 1 957 ? 14.484 32.088 1.493 1.00 91.94 957 SER A N 1
ATOM 7620 C CA . SER A 1 957 ? 15.927 31.890 1.749 1.00 91.94 957 SER A CA 1
ATOM 7621 C C . SER A 1 957 ? 16.643 33.158 2.242 1.00 91.94 957 SER A C 1
ATOM 7623 O O . SER A 1 957 ? 17.506 33.089 3.116 1.00 91.94 957 SER A O 1
ATOM 7625 N N . LYS A 1 958 ? 16.209 34.336 1.772 1.00 92.25 958 LYS A N 1
ATOM 7626 C CA . LYS A 1 958 ? 16.699 35.658 2.212 1.00 92.25 958 LYS A CA 1
ATOM 7627 C C . LYS A 1 958 ? 16.298 36.014 3.649 1.00 92.25 958 LYS A C 1
ATOM 7629 O O . LYS A 1 958 ? 16.975 36.823 4.277 1.00 92.25 958 LYS A O 1
ATOM 7634 N N . MET A 1 959 ? 15.216 35.426 4.161 1.00 93.81 959 MET A N 1
ATOM 7635 C CA . MET A 1 959 ? 14.731 35.597 5.534 1.00 93.81 959 MET A CA 1
ATOM 7636 C C . MET A 1 959 ? 15.368 34.602 6.508 1.00 93.81 959 MET A C 1
ATOM 7638 O O . MET A 1 959 ? 15.643 34.983 7.643 1.00 93.81 959 MET A O 1
ATOM 7642 N N . VAL A 1 960 ? 15.617 33.355 6.076 1.00 93.81 960 VAL A N 1
ATOM 7643 C CA . VAL A 1 960 ? 16.011 32.228 6.949 1.00 93.81 960 VAL A CA 1
ATOM 7644 C C . VAL A 1 960 ? 17.167 32.574 7.892 1.00 93.81 960 VAL A C 1
ATOM 7646 O O . VAL A 1 960 ? 17.033 32.399 9.101 1.00 93.81 960 VAL A O 1
ATOM 7649 N N . ILE A 1 961 ? 18.285 33.099 7.383 1.00 92.50 961 ILE A N 1
ATOM 7650 C CA . ILE A 1 961 ? 19.460 33.355 8.232 1.00 92.50 961 ILE A CA 1
ATOM 7651 C C . ILE A 1 961 ? 19.280 34.570 9.161 1.00 92.50 961 ILE A C 1
ATOM 7653 O O . ILE A 1 961 ? 19.443 34.385 10.373 1.00 92.50 961 ILE A O 1
ATOM 7657 N N . PRO A 1 962 ? 18.877 35.771 8.687 1.00 91.62 962 PRO A N 1
ATOM 7658 C CA . PRO A 1 962 ? 18.657 36.908 9.582 1.00 91.62 962 PRO A CA 1
ATOM 7659 C C . PRO A 1 962 ? 17.602 36.634 10.665 1.00 91.62 962 PRO A C 1
ATOM 7661 O O . PRO A 1 962 ? 17.804 36.992 11.825 1.00 91.62 962 PRO A O 1
ATOM 7664 N N . ALA A 1 963 ? 16.508 35.951 10.312 1.00 91.12 963 ALA A N 1
ATOM 7665 C CA . ALA A 1 963 ? 15.408 35.687 11.232 1.00 91.12 963 ALA A CA 1
ATOM 7666 C C . ALA A 1 963 ? 15.667 34.514 12.192 1.00 91.12 963 ALA A C 1
ATOM 7668 O O . ALA A 1 963 ? 15.387 34.660 13.379 1.00 91.12 963 ALA A O 1
ATOM 7669 N N . LEU A 1 964 ? 16.1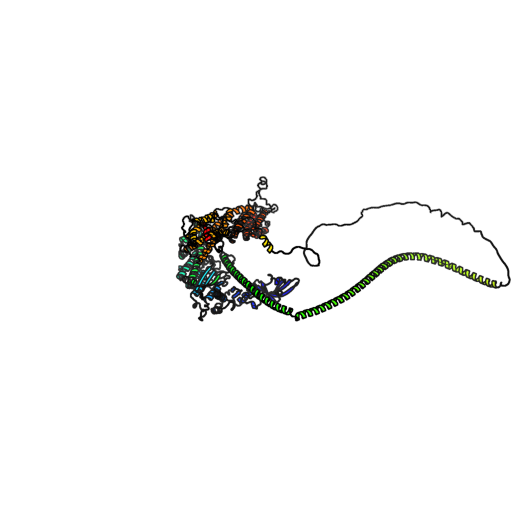97 33.372 11.730 1.00 91.06 964 LEU A N 1
ATOM 7670 C CA . LEU A 1 964 ? 16.340 32.175 12.575 1.00 91.06 964 LEU A CA 1
ATOM 7671 C C . LEU A 1 964 ? 17.674 32.135 13.344 1.00 91.06 964 LEU A C 1
ATOM 7673 O O . LEU A 1 964 ? 17.684 31.710 14.499 1.00 91.06 964 LEU A O 1
ATOM 7677 N N . ILE A 1 965 ? 18.779 32.573 12.721 1.00 88.88 965 ILE A N 1
ATOM 7678 C CA . ILE A 1 965 ? 20.153 32.437 13.248 1.00 88.88 965 ILE A CA 1
ATOM 7679 C C . ILE A 1 965 ? 20.681 33.732 13.876 1.00 88.88 965 ILE A C 1
ATOM 7681 O O . ILE A 1 965 ? 21.300 33.696 14.941 1.00 88.88 965 ILE A O 1
ATOM 7685 N N . GLU A 1 966 ? 20.473 34.877 13.221 1.00 86.94 966 GLU A N 1
ATOM 7686 C CA . GLU A 1 966 ? 21.065 36.145 13.669 1.00 86.94 966 GLU A CA 1
ATOM 7687 C C . GLU A 1 966 ? 20.215 36.851 14.736 1.00 86.94 966 GLU A C 1
ATOM 7689 O O . GLU A 1 966 ? 20.770 37.470 15.657 1.00 86.94 966 GLU A O 1
ATOM 7694 N N . SER A 1 967 ? 18.886 36.726 14.638 1.00 83.94 967 SER A N 1
ATOM 7695 C CA . SER A 1 967 ? 17.927 37.378 15.531 1.00 83.94 967 SER A CA 1
ATOM 7696 C C . SER A 1 967 ? 18.059 36.946 16.995 1.00 83.94 967 SER A C 1
ATOM 7698 O O . SER A 1 967 ? 18.445 35.826 17.331 1.00 83.94 967 SER A O 1
ATOM 7700 N N . GLN A 1 968 ? 17.727 37.873 17.893 1.00 81.88 968 GLN A N 1
ATOM 7701 C CA . GLN A 1 968 ? 17.844 37.696 19.341 1.00 81.88 968 GLN A CA 1
ATOM 7702 C C . GLN A 1 968 ? 16.455 37.757 19.996 1.00 81.88 968 GLN A C 1
ATOM 7704 O O . GLN A 1 968 ? 16.225 38.528 20.923 1.00 81.88 968 GLN A O 1
ATOM 7709 N N . SER A 1 969 ? 15.502 36.979 19.468 1.00 75.88 969 SER A N 1
ATOM 7710 C CA . SER A 1 969 ? 14.080 37.054 19.846 1.00 75.88 969 SER A CA 1
ATOM 7711 C C . SER A 1 969 ? 13.749 36.596 21.273 1.00 75.88 969 SER A C 1
ATOM 7713 O O . SER A 1 969 ? 12.650 36.884 21.736 1.00 75.88 969 SER A O 1
ATOM 7715 N N . LEU A 1 970 ? 14.659 35.912 21.977 1.00 81.50 970 LEU A N 1
ATOM 7716 C CA . LEU A 1 970 ? 14.462 35.470 23.363 1.00 81.50 970 LEU A CA 1
ATOM 7717 C C . LEU A 1 970 ? 14.700 36.640 24.351 1.00 81.50 970 LEU A C 1
ATOM 7719 O O . LEU A 1 970 ? 15.852 37.052 24.527 1.00 81.50 970 LEU A O 1
ATOM 7723 N N . PRO A 1 971 ? 13.667 37.189 25.027 1.00 73.69 971 PRO A N 1
ATOM 7724 C CA . PRO A 1 971 ? 13.821 38.410 25.819 1.00 73.69 971 PRO A CA 1
ATOM 7725 C C . PRO A 1 971 ? 14.786 38.240 27.000 1.00 73.69 971 PRO A C 1
ATOM 7727 O O . PRO A 1 971 ? 14.754 37.244 27.717 1.00 73.69 971 PRO A O 1
ATOM 7730 N N . GLY A 1 972 ? 15.659 39.228 27.212 1.00 67.56 972 GLY A N 1
ATOM 7731 C CA . GLY A 1 972 ? 16.682 39.206 28.267 1.00 67.56 972 GLY A CA 1
ATOM 7732 C C . GLY A 1 972 ? 17.924 38.355 27.956 1.00 67.56 972 GLY A C 1
ATOM 7733 O O . GLY A 1 972 ? 18.952 38.529 28.609 1.00 67.56 972 GLY A O 1
ATOM 7734 N N . PHE A 1 973 ? 17.886 37.497 26.932 1.00 68.62 973 PHE A N 1
ATOM 7735 C CA . PHE A 1 973 ? 19.038 36.724 26.464 1.00 68.62 973 PHE A CA 1
ATOM 7736 C C . PHE A 1 973 ? 19.713 37.430 25.286 1.00 68.62 973 PHE A C 1
ATOM 7738 O O . PHE A 1 973 ? 19.402 37.160 24.130 1.00 68.62 973 PHE A O 1
ATOM 7745 N N . ILE A 1 974 ? 20.672 38.313 25.577 1.00 72.19 974 ILE A N 1
ATOM 7746 C CA . ILE A 1 974 ? 21.522 38.940 24.553 1.00 72.19 974 ILE A CA 1
ATOM 7747 C C . ILE A 1 974 ? 22.865 38.199 24.463 1.00 72.19 974 ILE A C 1
ATOM 7749 O O . ILE A 1 974 ? 23.563 37.993 25.464 1.00 72.19 974 ILE A O 1
ATOM 7753 N N . ALA A 1 975 ? 23.228 37.810 23.244 1.00 65.62 975 ALA A N 1
ATOM 7754 C CA . ALA A 1 975 ? 24.515 37.246 22.873 1.00 65.62 975 ALA A CA 1
ATOM 7755 C C . ALA A 1 975 ? 25.394 38.339 22.246 1.00 65.62 975 ALA A C 1
ATOM 7757 O O . ALA A 1 975 ? 24.952 39.089 21.377 1.00 65.62 975 ALA A O 1
ATOM 7758 N N . SER A 1 976 ? 26.648 38.431 22.695 1.00 61.03 976 SER A N 1
ATOM 7759 C CA . SER A 1 976 ? 27.639 39.344 22.126 1.00 61.03 976 SER A CA 1
ATOM 7760 C C . SER A 1 976 ? 28.377 38.673 20.973 1.00 61.03 976 SER A C 1
ATOM 7762 O O . SER A 1 976 ? 29.065 37.675 21.196 1.00 61.03 976 SER A O 1
ATOM 7764 N N . ASP A 1 977 ? 28.298 39.241 19.775 1.00 56.56 977 ASP A N 1
ATOM 7765 C CA . ASP A 1 977 ? 29.085 38.764 18.640 1.00 56.56 977 ASP A CA 1
ATOM 7766 C C . ASP A 1 977 ? 30.588 38.934 18.906 1.00 56.56 977 ASP A C 1
ATOM 7768 O O . ASP A 1 977 ? 31.039 39.974 19.391 1.00 56.56 977 ASP A O 1
ATOM 7772 N N . GLY A 1 978 ? 31.379 37.900 18.597 1.00 53.12 978 GLY A N 1
ATOM 7773 C CA . GLY A 1 978 ? 32.792 37.770 18.993 1.00 53.12 978 GLY A CA 1
ATOM 7774 C C . GLY A 1 978 ? 33.783 38.764 18.360 1.00 53.12 978 GLY A C 1
ATOM 7775 O O . GLY A 1 978 ? 34.993 38.551 18.429 1.00 53.12 978 GLY A O 1
ATOM 7776 N N . GLY A 1 979 ? 33.303 39.835 17.724 1.00 45.97 979 GLY A N 1
ATOM 7777 C CA . GLY A 1 979 ? 34.109 40.840 17.035 1.00 45.97 979 GLY A CA 1
ATOM 7778 C C . GLY A 1 979 ? 34.564 41.988 17.943 1.00 45.97 979 GLY A C 1
ATOM 7779 O O . GLY A 1 979 ? 33.805 42.913 18.205 1.00 45.97 979 GLY A O 1
ATOM 7780 N N . GLY A 1 980 ? 35.832 41.958 18.367 1.00 43.25 980 GLY A N 1
ATOM 7781 C CA . GLY A 1 980 ? 36.639 43.129 18.755 1.00 43.25 980 GLY A CA 1
ATOM 7782 C C . GLY A 1 980 ? 35.966 44.233 19.595 1.00 43.25 980 GLY A C 1
ATOM 7783 O O . GLY A 1 980 ? 35.624 45.288 19.061 1.00 43.25 980 GLY A O 1
ATOM 7784 N N . ARG A 1 981 ? 35.929 44.065 20.930 1.00 48.34 981 ARG A N 1
ATOM 7785 C CA . ARG A 1 981 ? 35.356 44.993 21.949 1.00 48.34 981 ARG A CA 1
ATOM 7786 C C . ARG A 1 981 ? 35.862 46.466 21.946 1.00 48.34 981 ARG A C 1
ATOM 7788 O O . ARG A 1 981 ? 35.490 47.216 22.847 1.00 48.34 981 ARG A O 1
ATOM 7795 N N . LEU A 1 982 ? 36.696 46.897 20.992 1.00 50.38 982 LEU A N 1
ATOM 7796 C CA . LEU A 1 982 ? 37.316 48.234 20.948 1.00 50.38 982 LEU A CA 1
ATOM 7797 C C . LEU A 1 982 ? 36.839 49.139 19.795 1.00 50.38 982 LEU A C 1
ATOM 7799 O O . LEU A 1 982 ? 36.626 50.324 20.038 1.00 50.38 982 LEU A O 1
ATOM 7803 N N . PHE A 1 983 ? 36.628 48.630 18.573 1.00 45.88 983 PHE A N 1
ATOM 7804 C CA . PHE A 1 983 ? 36.262 49.486 17.426 1.00 45.88 983 PHE A CA 1
ATOM 7805 C C . PHE A 1 983 ? 34.755 49.790 17.340 1.00 45.88 983 PHE A C 1
ATOM 7807 O O . PHE A 1 983 ? 34.373 50.929 17.068 1.00 45.88 983 PHE A O 1
ATOM 7814 N N . ASN A 1 984 ? 33.891 48.825 17.673 1.00 41.94 984 ASN A N 1
ATOM 7815 C CA . ASN A 1 984 ? 32.429 48.964 17.546 1.00 41.94 984 ASN A CA 1
ATOM 7816 C C . ASN A 1 984 ? 31.791 49.992 18.509 1.00 41.94 984 ASN A C 1
ATOM 7818 O O . ASN A 1 984 ? 30.589 50.219 18.445 1.00 41.94 984 ASN A O 1
ATOM 7822 N N . ARG A 1 985 ? 32.564 50.631 19.399 1.00 50.06 985 ARG A N 1
ATOM 7823 C CA . ARG A 1 985 ? 32.074 51.713 20.277 1.00 50.06 985 ARG A CA 1
ATOM 7824 C C . ARG A 1 985 ? 32.132 53.103 19.623 1.00 50.06 985 ARG A C 1
ATOM 7826 O O . ARG A 1 985 ? 31.521 54.029 20.142 1.00 50.06 985 ARG A O 1
ATOM 7833 N N . VAL A 1 986 ? 32.865 53.263 18.517 1.00 50.56 986 VAL A N 1
ATOM 7834 C CA . VAL A 1 986 ? 33.052 54.567 17.846 1.00 50.56 986 VAL A CA 1
ATOM 7835 C C . VAL A 1 986 ? 32.080 54.760 16.675 1.00 50.56 986 VAL A C 1
ATOM 7837 O O . VAL A 1 986 ? 31.656 55.882 16.414 1.00 50.56 986 VAL A O 1
ATOM 7840 N N . PHE A 1 987 ? 31.665 53.676 16.014 1.00 48.22 987 PHE A N 1
ATOM 7841 C CA . PHE A 1 987 ? 30.681 53.709 14.929 1.00 48.22 987 PHE A CA 1
ATOM 7842 C C . PHE A 1 987 ? 29.351 53.095 15.372 1.00 48.22 987 PHE A C 1
ATOM 7844 O O . PHE A 1 987 ? 29.142 51.886 15.285 1.00 48.22 987 PHE A O 1
ATOM 7851 N N . ASN A 1 988 ? 28.434 53.953 15.826 1.00 43.97 988 ASN A N 1
ATOM 7852 C CA . ASN A 1 988 ? 27.049 53.576 16.102 1.00 43.97 988 ASN A CA 1
ATOM 7853 C C . ASN A 1 988 ? 26.323 53.213 14.794 1.00 43.97 988 ASN A C 1
ATOM 7855 O O . ASN A 1 988 ? 25.788 54.079 14.105 1.00 43.97 988 ASN A O 1
ATOM 7859 N N . SER A 1 989 ? 26.240 51.917 14.499 1.00 38.22 989 SER A N 1
ATOM 7860 C CA . SER A 1 989 ? 25.199 51.356 13.637 1.00 38.22 989 SER A CA 1
ATOM 7861 C C . SER A 1 989 ? 24.522 50.221 14.399 1.00 38.22 989 SER A C 1
ATOM 7863 O O . SER A 1 989 ? 25.155 49.228 14.746 1.00 38.22 989 SER A O 1
ATOM 7865 N N . ASN A 1 990 ? 23.249 50.416 14.746 1.00 43.44 990 ASN A N 1
ATOM 7866 C CA . ASN A 1 990 ? 22.469 49.455 15.520 1.00 43.44 990 ASN A CA 1
ATOM 7867 C C . ASN A 1 990 ? 21.978 48.351 14.572 1.00 43.44 990 ASN A C 1
ATOM 7869 O O . ASN A 1 990 ? 20.874 48.445 14.037 1.00 43.44 990 ASN A O 1
ATOM 7873 N N . THR A 1 991 ? 22.833 47.363 14.295 1.00 55.31 991 THR A N 1
ATOM 7874 C CA . THR A 1 991 ? 22.568 46.262 13.355 1.00 55.31 991 THR A CA 1
ATOM 7875 C C . THR A 1 991 ? 21.528 45.290 13.909 1.00 55.31 991 THR A C 1
ATOM 7877 O O . THR A 1 991 ? 21.851 44.201 14.382 1.00 55.31 991 THR A O 1
ATOM 7880 N N . GLN A 1 992 ? 20.263 45.701 13.841 1.00 61.38 992 GLN A N 1
ATOM 7881 C CA . GLN A 1 992 ? 19.125 44.786 13.844 1.00 61.38 992 GLN A CA 1
ATOM 7882 C C . GLN A 1 992 ? 19.218 43.858 12.617 1.00 61.38 992 GLN A C 1
ATOM 7884 O O . GLN A 1 992 ? 19.681 44.309 11.563 1.00 61.38 992 GLN A O 1
ATOM 7889 N N . PRO A 1 993 ? 18.797 42.585 12.725 1.00 70.88 993 PRO A N 1
ATOM 7890 C CA . PRO A 1 993 ? 18.752 41.682 11.579 1.00 70.88 993 PRO A CA 1
ATOM 7891 C C . PRO A 1 993 ? 17.767 42.204 10.524 1.00 70.88 993 PRO A C 1
ATOM 7893 O O . PRO A 1 993 ? 16.769 42.845 10.851 1.00 70.88 993 PRO A O 1
ATOM 7896 N N . ALA A 1 994 ? 18.032 41.908 9.250 1.00 79.81 994 ALA A N 1
ATOM 7897 C CA . ALA A 1 994 ? 17.212 42.393 8.134 1.00 79.81 994 ALA A CA 1
ATOM 7898 C C . ALA A 1 994 ? 15.783 41.809 8.103 1.00 79.81 994 ALA A C 1
ATOM 7900 O O . ALA A 1 994 ? 14.912 42.380 7.450 1.00 79.81 994 ALA A O 1
ATOM 7901 N N . PHE A 1 995 ? 15.554 40.691 8.799 1.00 89.50 995 PHE A N 1
ATOM 7902 C CA . PHE A 1 995 ? 14.260 40.026 8.954 1.00 89.50 995 PHE A CA 1
ATOM 7903 C C . PHE A 1 995 ? 14.123 39.452 10.367 1.00 89.50 995 PHE A C 1
ATOM 7905 O O . PHE A 1 995 ? 15.117 39.147 11.030 1.00 89.50 995 PHE A O 1
ATOM 7912 N N . SER A 1 996 ? 12.883 39.284 10.808 1.00 91.19 996 SER A N 1
ATOM 7913 C CA . SER A 1 996 ? 12.494 38.740 12.107 1.00 91.19 996 SER A CA 1
ATOM 7914 C C . SER A 1 996 ? 11.806 37.378 11.969 1.00 91.19 996 SER A C 1
ATOM 7916 O O . SER A 1 996 ? 11.356 36.989 10.890 1.00 91.19 996 SER A O 1
ATOM 7918 N N . MET A 1 997 ? 11.656 36.661 13.085 1.00 92.94 997 MET A N 1
ATOM 7919 C CA . MET A 1 997 ? 10.848 35.435 13.122 1.00 92.94 997 MET A CA 1
ATOM 7920 C C . MET A 1 997 ? 9.394 35.652 12.695 1.00 92.94 997 MET A C 1
ATOM 7922 O O . MET A 1 997 ? 8.777 34.744 12.139 1.00 92.94 997 MET A O 1
ATOM 7926 N N . ASP A 1 998 ? 8.855 36.850 12.916 1.00 92.69 998 ASP A N 1
ATOM 7927 C CA . ASP A 1 998 ? 7.484 37.169 12.537 1.00 92.69 998 ASP A CA 1
ATOM 7928 C C . ASP A 1 998 ? 7.347 37.276 11.010 1.00 92.69 998 ASP A C 1
ATOM 7930 O O . ASP A 1 998 ? 6.307 36.910 10.476 1.00 92.69 998 ASP A O 1
ATOM 7934 N N . ASP A 1 999 ? 8.402 37.663 10.280 1.00 94.38 999 ASP A N 1
ATOM 7935 C CA . ASP A 1 999 ? 8.402 37.698 8.810 1.00 94.38 999 ASP A CA 1
ATOM 7936 C C . ASP A 1 999 ? 8.322 36.292 8.192 1.00 94.38 999 ASP A C 1
ATOM 7938 O O . ASP A 1 999 ? 7.538 36.072 7.266 1.00 94.38 999 ASP A O 1
ATOM 7942 N N . ILE A 1 1000 ? 9.065 35.316 8.739 1.00 95.31 1000 ILE A N 1
ATOM 7943 C CA . ILE A 1 1000 ? 8.968 33.905 8.316 1.00 95.31 1000 ILE A CA 1
ATOM 7944 C C . ILE A 1 1000 ? 7.566 33.365 8.604 1.00 95.31 1000 ILE A C 1
ATOM 7946 O O . ILE A 1 1000 ? 6.930 32.796 7.716 1.00 95.31 1000 ILE A O 1
ATOM 7950 N N . LEU A 1 1001 ? 7.061 33.560 9.826 1.00 95.44 1001 LEU A N 1
ATOM 7951 C CA . LEU A 1 1001 ? 5.741 33.062 10.213 1.00 95.44 1001 LEU A CA 1
ATOM 7952 C C . LEU A 1 1001 ? 4.623 33.738 9.406 1.00 95.44 1001 LEU A C 1
ATOM 7954 O O . LEU A 1 1001 ? 3.671 33.070 9.014 1.00 95.44 1001 LEU A O 1
ATOM 7958 N N . ASN A 1 1002 ? 4.743 35.028 9.081 1.00 95.44 1002 ASN A N 1
ATOM 7959 C CA . ASN A 1 1002 ? 3.806 35.731 8.203 1.00 95.44 1002 ASN A CA 1
ATOM 7960 C C . ASN A 1 1002 ? 3.840 35.194 6.763 1.00 95.44 1002 ASN A C 1
ATOM 7962 O O . ASN A 1 1002 ? 2.778 35.055 6.155 1.00 95.44 1002 ASN A O 1
ATOM 7966 N N . LEU A 1 1003 ? 5.014 34.841 6.225 1.00 95.50 1003 LEU A N 1
ATOM 7967 C CA . LEU A 1 1003 ? 5.130 34.231 4.897 1.00 95.50 1003 LEU A CA 1
ATOM 7968 C C . LEU A 1 1003 ? 4.521 32.819 4.860 1.00 95.50 1003 LEU A C 1
ATOM 7970 O O . LEU A 1 1003 ? 3.719 32.528 3.972 1.00 95.50 1003 LEU A O 1
ATOM 7974 N N . LEU A 1 1004 ? 4.829 31.971 5.849 1.00 96.00 1004 LEU A N 1
ATOM 7975 C CA . LEU A 1 1004 ? 4.234 30.635 5.988 1.00 96.00 1004 LEU A CA 1
ATOM 7976 C C . LEU A 1 1004 ? 2.706 30.718 6.153 1.00 96.00 1004 LEU A C 1
ATOM 7978 O O . LEU A 1 1004 ? 1.969 30.025 5.450 1.00 96.00 1004 LEU A O 1
ATOM 7982 N N . ASN A 1 1005 ? 2.218 31.643 6.989 1.00 95.12 1005 ASN A N 1
ATOM 7983 C CA . ASN A 1 1005 ? 0.793 31.953 7.115 1.00 95.12 1005 ASN A CA 1
ATOM 7984 C C . ASN A 1 1005 ? 0.179 32.412 5.783 1.00 95.12 1005 ASN A C 1
ATOM 7986 O O . ASN A 1 1005 ? -0.911 31.959 5.444 1.00 95.12 1005 ASN A O 1
ATOM 7990 N N . LYS A 1 1006 ? 0.842 33.284 5.004 1.00 95.25 1006 LYS A N 1
ATOM 7991 C CA . LYS A 1 1006 ? 0.341 33.751 3.694 1.00 95.25 1006 LYS A CA 1
ATOM 7992 C C . LYS A 1 1006 ? 0.146 32.578 2.730 1.00 95.25 1006 LYS A C 1
ATOM 7994 O O . LYS A 1 1006 ? -0.899 32.504 2.084 1.00 95.25 1006 LYS A O 1
ATOM 7999 N N . VAL A 1 1007 ? 1.106 31.654 2.667 1.00 96.69 1007 VAL A N 1
ATOM 8000 C CA . VAL A 1 1007 ? 1.049 30.456 1.812 1.00 96.69 1007 VAL A CA 1
ATOM 8001 C C . VAL A 1 1007 ? -0.051 29.495 2.280 1.00 96.69 1007 VAL A C 1
ATOM 8003 O O . VAL A 1 1007 ? -0.984 29.237 1.521 1.00 96.69 1007 VAL A O 1
ATOM 8006 N N . TRP A 1 1008 ? -0.015 29.038 3.538 1.00 95.94 1008 TRP A N 1
ATOM 8007 C CA . TRP A 1 1008 ? -1.003 28.096 4.092 1.00 95.94 1008 TRP A CA 1
ATOM 8008 C C . TRP A 1 1008 ? -2.437 28.636 4.010 1.00 95.94 1008 TRP A C 1
ATOM 8010 O O . TRP A 1 1008 ? -3.346 27.947 3.545 1.00 95.94 1008 TRP A O 1
ATOM 8020 N N . LYS A 1 1009 ? -2.639 29.914 4.362 1.00 95.12 1009 LYS A N 1
ATOM 8021 C CA . LYS A 1 1009 ? -3.942 30.582 4.255 1.00 95.12 1009 LYS A CA 1
ATOM 8022 C C . LYS A 1 1009 ? -4.437 30.629 2.811 1.00 95.12 1009 LYS A C 1
ATOM 8024 O O . LYS A 1 1009 ? -5.638 30.485 2.604 1.00 95.12 1009 LYS A O 1
ATOM 8029 N N . SER A 1 1010 ? -3.555 30.838 1.831 1.00 96.19 1010 SER A N 1
ATOM 8030 C CA . SER A 1 1010 ? -3.925 30.853 0.407 1.00 96.19 1010 SER A CA 1
ATOM 8031 C C . SER A 1 1010 ? -4.378 29.470 -0.056 1.00 96.19 1010 SER A C 1
ATOM 8033 O O . SER A 1 1010 ? -5.478 29.356 -0.585 1.00 96.19 1010 SER A O 1
ATOM 8035 N N . LEU A 1 1011 ? -3.603 28.419 0.243 1.00 96.31 1011 LEU A N 1
ATOM 8036 C CA . LEU A 1 1011 ? -3.946 27.028 -0.085 1.00 96.31 1011 LEU A CA 1
ATOM 8037 C C . LEU A 1 1011 ? -5.329 26.643 0.471 1.00 96.31 1011 LEU A C 1
ATOM 8039 O O . LEU A 1 1011 ? -6.215 26.241 -0.282 1.00 96.31 1011 LEU A O 1
ATOM 8043 N N . LYS A 1 1012 ? -5.550 26.867 1.775 1.00 94.44 1012 LYS A N 1
ATOM 8044 C CA . LYS A 1 1012 ? -6.825 26.568 2.452 1.00 94.44 1012 LYS A CA 1
ATOM 8045 C C . LYS A 1 1012 ? -7.990 27.440 1.964 1.00 94.44 1012 LYS A C 1
ATOM 8047 O O . LYS A 1 1012 ? -9.114 26.957 1.894 1.00 94.44 1012 LYS A O 1
ATOM 8052 N N . SER A 1 1013 ? -7.749 28.711 1.619 1.00 94.44 1013 SER A N 1
ATOM 8053 C CA . SER A 1 1013 ? -8.800 29.614 1.103 1.00 94.44 1013 SER A CA 1
ATOM 8054 C C . SER A 1 1013 ? -9.195 29.323 -0.345 1.00 94.44 1013 SER A C 1
ATOM 8056 O O . SER A 1 1013 ? -10.251 29.781 -0.776 1.00 94.44 1013 SER A O 1
ATOM 8058 N N . TYR A 1 1014 ? -8.349 28.610 -1.094 1.00 96.19 1014 TYR A N 1
ATOM 8059 C CA . TYR A 1 1014 ? -8.586 28.234 -2.488 1.00 96.19 1014 TYR A CA 1
ATOM 8060 C C . TYR A 1 1014 ? -8.836 26.734 -2.674 1.00 96.19 1014 TYR A C 1
ATOM 8062 O O . TYR A 1 1014 ? -8.765 26.251 -3.798 1.00 96.19 1014 TYR A O 1
ATOM 8070 N N . TYR A 1 1015 ? -9.169 26.013 -1.598 1.00 94.50 1015 TYR A N 1
ATOM 8071 C CA . TYR A 1 1015 ? -9.569 24.601 -1.635 1.00 94.50 1015 TYR A CA 1
ATOM 8072 C C . TYR A 1 1015 ? -8.523 23.646 -2.244 1.00 94.50 1015 TYR A C 1
ATOM 8074 O O . TYR A 1 1015 ? -8.886 22.635 -2.832 1.00 94.50 1015 TYR A O 1
ATOM 8082 N N . VAL A 1 1016 ? -7.231 23.956 -2.084 1.00 95.62 1016 VAL A N 1
ATOM 8083 C CA . VAL A 1 1016 ? -6.137 23.056 -2.488 1.00 95.62 1016 VAL A CA 1
ATOM 8084 C C . VAL A 1 1016 ? -6.053 21.851 -1.544 1.00 95.62 1016 VAL A C 1
ATOM 8086 O O . VAL A 1 1016 ? -6.286 21.965 -0.339 1.00 95.62 1016 VAL A O 1
ATOM 8089 N N . GLU A 1 1017 ? -5.716 20.699 -2.113 1.00 94.50 1017 GLU A N 1
ATOM 8090 C CA . GLU A 1 1017 ? -5.760 19.370 -1.509 1.00 94.50 1017 GLU A CA 1
ATOM 8091 C C . GLU A 1 1017 ? -4.756 19.220 -0.367 1.00 94.50 1017 GLU A C 1
ATOM 8093 O O . GLU A 1 1017 ? -3.633 19.723 -0.426 1.00 94.50 1017 GLU A O 1
ATOM 8098 N N . GLU A 1 1018 ? -5.130 18.463 0.666 1.00 91.75 1018 GLU A N 1
ATOM 8099 C CA . GLU A 1 1018 ? -4.322 18.348 1.884 1.00 91.75 1018 GLU A CA 1
ATOM 8100 C C . GLU A 1 1018 ? -2.922 17.767 1.627 1.00 91.75 1018 GLU A C 1
ATOM 8102 O O . GLU A 1 1018 ? -1.959 18.204 2.250 1.00 91.75 1018 GLU A O 1
ATOM 8107 N N . SER A 1 1019 ? -2.775 16.855 0.660 1.00 92.12 1019 SER A N 1
ATOM 8108 C CA . SER A 1 1019 ? -1.469 16.334 0.232 1.00 92.12 1019 SER A CA 1
ATOM 8109 C C . SER A 1 1019 ? -0.575 17.422 -0.373 1.00 92.12 1019 SER A C 1
ATOM 8111 O O . SER A 1 1019 ? 0.616 17.474 -0.069 1.00 92.12 1019 SER A O 1
ATOM 8113 N N . VAL A 1 1020 ? -1.138 18.338 -1.168 1.00 94.50 1020 VAL A N 1
ATOM 8114 C CA . VAL A 1 1020 ? -0.406 19.479 -1.743 1.00 94.50 1020 VAL A CA 1
ATOM 8115 C C . VAL A 1 1020 ? -0.107 20.528 -0.668 1.00 94.50 1020 VAL A C 1
ATOM 8117 O O . VAL A 1 1020 ? 0.999 21.068 -0.642 1.00 94.50 1020 VAL A O 1
ATOM 8120 N N . VAL A 1 1021 ? -1.028 20.771 0.276 1.00 94.38 1021 VAL A N 1
ATOM 8121 C CA . VAL A 1 1021 ? -0.760 21.603 1.467 1.00 94.38 1021 VAL A CA 1
ATOM 8122 C C . VAL A 1 1021 ? 0.448 21.057 2.232 1.00 94.38 1021 VAL A C 1
ATOM 8124 O O . VAL A 1 1021 ? 1.389 21.804 2.516 1.00 94.38 1021 VAL A O 1
ATOM 8127 N N . GLN A 1 1022 ? 0.439 19.756 2.527 1.00 91.94 1022 GLN A N 1
ATOM 8128 C CA . GLN A 1 1022 ? 1.507 19.074 3.249 1.00 91.94 1022 GLN A CA 1
ATOM 8129 C C . GLN A 1 1022 ? 2.832 19.130 2.487 1.00 91.94 1022 GLN A C 1
ATOM 8131 O O . GLN A 1 1022 ? 3.853 19.487 3.080 1.00 91.94 1022 GLN A O 1
ATOM 8136 N N . GLN A 1 1023 ? 2.829 18.851 1.181 1.00 93.12 1023 GLN A N 1
ATOM 8137 C CA . GLN A 1 1023 ? 4.027 18.887 0.340 1.00 93.12 1023 GLN A CA 1
ATOM 8138 C C . GLN A 1 1023 ? 4.652 20.292 0.284 1.00 93.12 1023 GLN A C 1
ATOM 8140 O O . GLN A 1 1023 ? 5.850 20.433 0.544 1.00 93.12 1023 GLN A O 1
ATOM 8145 N N . VAL A 1 1024 ? 3.850 21.344 0.059 1.00 94.69 1024 VAL A N 1
ATOM 8146 C CA . VAL A 1 1024 ? 4.317 22.745 0.076 1.00 94.69 1024 VAL A CA 1
ATOM 8147 C C . VAL A 1 1024 ? 4.950 23.099 1.419 1.00 94.69 1024 VAL A C 1
ATOM 8149 O O . VAL A 1 1024 ? 6.085 23.577 1.468 1.00 94.69 1024 VAL A O 1
ATOM 8152 N N . VAL A 1 1025 ? 4.222 22.893 2.520 1.00 93.62 1025 VAL A N 1
ATOM 8153 C CA . VAL A 1 1025 ? 4.673 23.320 3.852 1.00 93.62 1025 VAL A CA 1
ATOM 8154 C C . VAL A 1 1025 ? 5.933 22.555 4.265 1.00 93.62 1025 VAL A C 1
ATOM 8156 O O . VAL A 1 1025 ? 6.880 23.164 4.764 1.00 93.62 1025 VAL A O 1
ATOM 8159 N N . THR A 1 1026 ? 5.997 21.254 3.977 1.00 92.69 1026 THR A N 1
ATOM 8160 C CA . THR A 1 1026 ? 7.177 20.415 4.238 1.00 92.69 1026 THR A CA 1
ATOM 8161 C C . THR A 1 1026 ? 8.402 20.908 3.467 1.00 92.69 1026 THR A C 1
ATOM 8163 O O . THR A 1 1026 ? 9.478 21.044 4.045 1.00 92.69 1026 THR A O 1
ATOM 8166 N N . GLU A 1 1027 ? 8.252 21.241 2.185 1.00 92.56 1027 GLU A N 1
ATOM 8167 C CA . GLU A 1 1027 ? 9.357 21.685 1.328 1.00 92.56 1027 GLU A CA 1
ATOM 8168 C C . GLU A 1 1027 ? 9.862 23.104 1.685 1.00 92.56 1027 GLU A C 1
ATOM 8170 O O . GLU A 1 1027 ? 11.058 23.387 1.553 1.00 92.56 1027 GLU A O 1
ATOM 8175 N N . LEU A 1 1028 ? 9.000 23.984 2.217 1.00 94.88 1028 LEU A N 1
ATOM 8176 C CA . LEU A 1 1028 ? 9.421 25.268 2.806 1.00 94.88 1028 LEU A CA 1
ATOM 8177 C C . LEU A 1 1028 ? 10.144 25.084 4.154 1.00 94.88 1028 LEU A C 1
ATOM 8179 O O . LEU A 1 1028 ? 11.162 25.734 4.398 1.00 94.88 1028 LEU A O 1
ATOM 8183 N N . LEU A 1 1029 ? 9.664 24.184 5.019 1.00 94.88 1029 LEU A N 1
ATOM 8184 C CA . LEU A 1 1029 ? 10.301 23.878 6.310 1.00 94.88 1029 LEU A CA 1
ATOM 8185 C C . LEU A 1 1029 ? 11.657 23.178 6.137 1.00 94.88 1029 LEU A C 1
ATOM 8187 O O . LEU A 1 1029 ? 12.598 23.469 6.874 1.00 94.88 1029 LEU A O 1
ATOM 8191 N N . LYS A 1 1030 ? 11.795 22.337 5.109 1.00 93.50 1030 LYS A N 1
ATOM 8192 C CA . LYS A 1 1030 ? 13.059 21.727 4.678 1.00 93.50 1030 LYS A CA 1
ATOM 8193 C C . LYS A 1 1030 ? 14.076 22.766 4.209 1.00 93.50 1030 LYS A C 1
ATOM 8195 O O . LYS A 1 1030 ? 15.235 22.683 4.612 1.00 93.50 1030 LYS A O 1
ATOM 8200 N N . LEU A 1 1031 ? 13.658 23.780 3.443 1.00 94.56 1031 LEU A N 1
ATOM 8201 C CA . LEU A 1 1031 ? 14.529 24.913 3.101 1.00 94.56 1031 LEU A CA 1
ATOM 8202 C C . LEU A 1 1031 ? 15.002 25.658 4.362 1.00 94.56 1031 LEU A C 1
ATOM 8204 O O . LEU A 1 1031 ? 16.194 25.928 4.490 1.00 94.56 1031 LEU A O 1
ATOM 8208 N N . ILE A 1 1032 ? 14.106 25.933 5.319 1.00 95.00 1032 ILE A N 1
ATOM 8209 C CA . ILE A 1 1032 ? 14.470 26.570 6.600 1.00 95.00 1032 ILE A CA 1
ATOM 8210 C C . ILE A 1 1032 ? 15.511 25.724 7.354 1.00 95.00 1032 ILE A C 1
ATOM 8212 O O . ILE A 1 1032 ? 16.581 26.230 7.694 1.00 95.00 1032 ILE A O 1
ATOM 8216 N N . GLY A 1 1033 ? 15.228 24.437 7.583 1.00 94.00 1033 GLY A N 1
ATOM 8217 C CA . GLY A 1 1033 ? 16.091 23.536 8.352 1.00 94.00 1033 GLY A CA 1
ATOM 8218 C C . GLY A 1 1033 ? 17.483 23.356 7.742 1.00 94.00 1033 GLY A C 1
ATOM 8219 O O . GLY A 1 1033 ? 18.485 23.529 8.439 1.00 94.00 1033 GLY A O 1
ATOM 8220 N N . VAL A 1 1034 ? 17.555 23.071 6.437 1.00 93.19 1034 VAL A N 1
ATOM 8221 C CA . VAL A 1 1034 ? 18.816 22.855 5.705 1.00 93.19 1034 VAL A CA 1
ATOM 8222 C C . VAL A 1 1034 ? 19.671 24.121 5.665 1.00 93.19 1034 VAL A C 1
ATOM 8224 O O . VAL A 1 1034 ? 20.848 24.079 6.035 1.00 93.19 1034 VAL A O 1
ATOM 8227 N N . THR A 1 1035 ? 19.099 25.257 5.249 1.00 92.94 1035 THR A N 1
ATOM 8228 C CA . THR A 1 1035 ? 19.850 26.513 5.100 1.00 92.94 1035 THR A CA 1
ATOM 8229 C C . THR A 1 1035 ? 20.390 26.993 6.447 1.00 92.94 1035 THR A C 1
ATOM 8231 O O . THR A 1 1035 ? 21.572 27.326 6.547 1.00 92.94 1035 THR A O 1
ATOM 8234 N N . SER A 1 1036 ? 19.578 26.955 7.509 1.00 93.25 1036 SER A N 1
ATOM 8235 C CA . SER A 1 1036 ? 20.027 27.328 8.854 1.00 93.25 1036 SER A CA 1
ATOM 8236 C C . SER A 1 1036 ? 21.043 26.362 9.461 1.00 93.25 1036 SER A C 1
ATOM 8238 O O . SER A 1 1036 ? 21.948 26.819 10.159 1.00 93.25 1036 SER A O 1
ATOM 8240 N N . PHE A 1 1037 ? 20.942 25.054 9.200 1.00 94.38 1037 PHE A N 1
ATOM 8241 C CA . PHE A 1 1037 ? 21.932 24.081 9.672 1.00 94.38 1037 PHE A CA 1
ATOM 8242 C C . PHE A 1 1037 ? 23.304 24.317 9.028 1.00 94.38 1037 PHE A C 1
ATOM 8244 O O . PHE A 1 1037 ? 24.305 24.454 9.736 1.00 94.38 1037 PHE A O 1
ATOM 8251 N N . ASN A 1 1038 ? 23.343 24.428 7.696 1.00 92.88 1038 ASN A N 1
ATOM 8252 C CA . ASN A 1 1038 ? 24.581 24.625 6.941 1.00 92.88 1038 ASN A CA 1
ATOM 8253 C C . ASN A 1 1038 ? 25.294 25.937 7.329 1.00 92.88 1038 ASN A C 1
ATOM 8255 O O . ASN A 1 1038 ? 26.518 25.954 7.475 1.00 92.88 1038 ASN A O 1
ATOM 8259 N N . ASP A 1 1039 ? 24.546 27.022 7.553 1.00 91.25 1039 ASP A N 1
ATOM 8260 C CA . ASP A 1 1039 ? 25.109 28.307 7.985 1.00 91.25 1039 ASP A CA 1
ATOM 8261 C C . ASP A 1 1039 ? 25.634 28.259 9.436 1.00 91.25 1039 ASP A C 1
ATOM 8263 O O . ASP A 1 1039 ? 26.788 28.628 9.683 1.00 91.25 1039 ASP A O 1
ATOM 8267 N N . LEU A 1 1040 ? 24.857 27.709 10.382 1.00 90.88 1040 LEU A N 1
ATOM 8268 C CA . LEU A 1 1040 ? 25.268 27.547 11.786 1.00 90.88 1040 LEU A CA 1
ATOM 8269 C C . LEU A 1 1040 ? 26.553 26.714 11.922 1.00 90.88 1040 LEU A C 1
ATOM 8271 O O . LEU A 1 1040 ? 27.441 27.058 12.707 1.00 90.88 1040 LEU A O 1
ATOM 8275 N N . LEU A 1 1041 ? 26.669 25.640 11.137 1.00 89.38 1041 LEU A N 1
ATOM 8276 C CA . LEU A 1 1041 ? 27.833 24.754 11.119 1.00 89.38 1041 LEU A CA 1
ATOM 8277 C C . LEU A 1 1041 ? 29.103 25.450 10.597 1.00 89.38 1041 LEU A C 1
ATOM 8279 O O . LEU A 1 1041 ? 30.221 25.124 11.013 1.00 89.38 1041 LEU A O 1
ATOM 8283 N N . MET A 1 1042 ? 28.942 26.425 9.700 1.00 86.38 1042 MET A N 1
ATOM 8284 C CA . MET A 1 1042 ? 30.044 27.165 9.084 1.00 86.38 1042 MET A CA 1
ATOM 8285 C C . MET A 1 1042 ? 30.446 28.421 9.869 1.00 86.38 1042 MET A C 1
ATOM 8287 O O . MET A 1 1042 ? 31.634 28.759 9.897 1.00 86.38 1042 MET A O 1
ATOM 8291 N N . ARG A 1 1043 ? 29.512 29.100 10.550 1.00 84.25 1043 ARG A N 1
ATOM 8292 C CA . ARG A 1 1043 ? 29.787 30.357 11.266 1.00 84.25 1043 ARG A CA 1
ATOM 8293 C C . ARG A 1 1043 ? 30.181 30.156 12.733 1.00 84.25 1043 ARG A C 1
ATOM 8295 O O . ARG A 1 1043 ? 29.345 30.145 13.637 1.00 84.25 1043 ARG A O 1
ATOM 8302 N N . ARG A 1 1044 ? 31.494 30.167 12.995 1.00 76.62 1044 ARG A N 1
ATOM 8303 C CA . ARG A 1 1044 ? 32.081 30.079 14.351 1.00 76.62 1044 ARG A CA 1
ATOM 8304 C C . ARG A 1 1044 ? 31.434 31.012 15.391 1.00 76.62 1044 ARG A C 1
ATOM 8306 O O . ARG A 1 1044 ? 31.191 30.593 16.516 1.00 76.62 1044 ARG A O 1
ATOM 8313 N N . ASN A 1 1045 ? 31.108 32.252 15.017 1.00 72.62 1045 ASN A N 1
ATOM 8314 C CA . ASN A 1 1045 ? 30.541 33.253 15.934 1.00 72.62 1045 ASN A CA 1
ATOM 8315 C C . ASN A 1 1045 ? 29.147 32.886 16.488 1.00 72.62 1045 ASN A C 1
ATOM 8317 O O . ASN A 1 1045 ? 28.741 33.445 17.505 1.00 72.62 1045 ASN A O 1
ATOM 8321 N N . PHE A 1 1046 ? 28.429 31.952 15.853 1.00 79.19 1046 PHE A N 1
ATOM 8322 C CA . PHE A 1 1046 ? 27.091 31.514 16.270 1.00 79.19 1046 PHE A CA 1
ATOM 8323 C C . PHE A 1 1046 ? 27.101 30.170 17.022 1.00 79.19 1046 PHE A C 1
ATOM 8325 O O . PHE A 1 1046 ? 26.107 29.791 17.635 1.00 79.19 1046 PHE A O 1
ATOM 8332 N N . SER A 1 1047 ? 28.244 29.480 17.070 1.00 86.00 1047 SER A N 1
ATOM 8333 C CA . SER A 1 1047 ? 28.423 28.205 17.776 1.00 86.00 1047 SER A CA 1
ATOM 8334 C C . SER A 1 1047 ? 28.659 28.398 19.288 1.00 86.00 1047 SER A C 1
ATOM 8336 O O . SER A 1 1047 ? 29.746 28.121 19.779 1.00 86.00 1047 SER A O 1
ATOM 8338 N N . SER A 1 1048 ? 27.673 28.877 20.056 1.00 86.69 1048 SER A N 1
ATOM 8339 C CA . SER A 1 1048 ? 27.780 29.022 21.529 1.00 86.69 1048 SER A CA 1
ATOM 8340 C C . SER A 1 1048 ? 26.486 28.647 22.254 1.00 86.69 1048 SER A C 1
ATOM 8342 O O . SER A 1 1048 ? 25.413 28.732 21.660 1.00 86.69 1048 SER A O 1
ATOM 8344 N N . TRP A 1 1049 ? 26.557 28.304 23.548 1.00 86.94 1049 TRP A N 1
ATOM 8345 C CA . TRP A 1 1049 ? 25.379 27.988 24.376 1.00 86.94 1049 TRP A CA 1
ATOM 8346 C C . TRP A 1 1049 ? 24.287 29.074 24.313 1.00 86.94 1049 TRP A C 1
ATOM 8348 O O . TRP A 1 1049 ? 23.115 28.771 24.094 1.00 86.94 1049 TRP A O 1
ATOM 8358 N N . LYS A 1 1050 ? 24.663 30.361 24.414 1.00 84.19 1050 LYS A N 1
ATOM 8359 C CA . LYS A 1 1050 ? 23.705 31.484 24.349 1.00 84.19 1050 LYS A CA 1
ATOM 8360 C C . LYS A 1 1050 ? 23.026 31.613 22.984 1.00 84.19 1050 LYS A C 1
ATOM 8362 O O . LYS A 1 1050 ? 21.821 31.842 22.932 1.00 84.19 1050 LYS A O 1
ATOM 8367 N N . ARG A 1 1051 ? 23.781 31.467 21.888 1.00 86.81 1051 ARG A N 1
ATOM 8368 C CA . ARG A 1 1051 ? 23.217 31.495 20.527 1.00 86.81 1051 ARG A CA 1
ATOM 8369 C C . ARG A 1 1051 ? 22.345 30.264 20.266 1.00 86.81 1051 ARG A C 1
ATOM 8371 O O . ARG A 1 1051 ? 21.263 30.406 19.714 1.00 86.81 1051 ARG A O 1
ATOM 8378 N N . ALA A 1 1052 ? 22.732 29.089 20.761 1.00 89.31 1052 ALA A N 1
ATOM 8379 C CA . ALA A 1 1052 ? 21.923 27.876 20.666 1.00 89.31 1052 ALA A CA 1
ATOM 8380 C C . ALA A 1 1052 ? 20.569 27.993 21.387 1.00 89.31 1052 ALA A C 1
ATOM 8382 O O . ALA A 1 1052 ? 19.580 27.482 20.874 1.00 89.31 1052 ALA A O 1
ATOM 8383 N N . MET A 1 1053 ? 20.501 28.693 22.527 1.00 87.00 1053 MET A N 1
ATOM 8384 C CA . MET A 1 1053 ? 19.235 28.994 23.216 1.00 87.00 1053 MET A CA 1
ATOM 8385 C C . MET A 1 1053 ? 18.333 29.950 22.415 1.00 87.00 1053 MET A C 1
ATOM 8387 O O . MET A 1 1053 ? 17.124 29.739 22.350 1.00 87.00 1053 MET A O 1
ATOM 8391 N N . GLN A 1 1054 ? 18.904 30.971 21.761 1.00 88.00 1054 GLN A N 1
ATOM 8392 C CA . GLN A 1 1054 ? 18.148 31.866 20.868 1.00 88.00 1054 GLN A CA 1
ATOM 8393 C C . GLN A 1 1054 ? 17.589 31.109 19.654 1.00 88.00 1054 GLN A C 1
ATOM 8395 O O . GLN A 1 1054 ? 16.402 31.216 19.354 1.00 88.00 1054 GLN A O 1
ATOM 8400 N N . ILE A 1 1055 ? 18.425 30.299 18.997 1.00 91.50 1055 ILE A N 1
ATOM 8401 C CA . ILE A 1 1055 ? 18.028 29.517 17.821 1.00 91.50 1055 ILE A CA 1
ATOM 8402 C C . ILE A 1 1055 ? 16.991 28.453 18.210 1.00 91.50 1055 ILE A C 1
ATOM 8404 O O . ILE A 1 1055 ? 16.008 28.292 17.497 1.00 91.50 1055 ILE A O 1
ATOM 8408 N N . GLN A 1 1056 ? 17.134 27.775 19.357 1.00 91.69 1056 GLN A N 1
ATOM 8409 C CA . GLN A 1 1056 ? 16.121 26.824 19.829 1.00 91.69 1056 GLN A CA 1
ATOM 8410 C C . GLN A 1 1056 ? 14.768 27.505 20.081 1.00 91.69 1056 GLN A C 1
ATOM 8412 O O . GLN A 1 1056 ? 13.747 26.979 19.648 1.00 91.69 1056 GLN A O 1
ATOM 8417 N N . TYR A 1 1057 ? 14.744 28.682 20.716 1.00 92.00 1057 TYR A N 1
ATOM 8418 C CA . TYR A 1 1057 ? 13.504 29.448 20.884 1.00 92.00 1057 TYR A CA 1
ATOM 8419 C C . TYR A 1 1057 ? 12.854 29.774 19.528 1.00 92.00 1057 TYR A C 1
ATOM 8421 O O . TYR A 1 1057 ? 11.652 29.577 19.349 1.00 92.00 1057 TYR A O 1
ATOM 8429 N N . ASN A 1 1058 ? 13.658 30.191 18.546 1.00 92.75 1058 ASN A N 1
ATOM 8430 C CA . ASN A 1 1058 ? 13.201 30.454 17.183 1.00 92.75 1058 ASN A CA 1
ATOM 8431 C C . ASN A 1 1058 ? 12.646 29.191 16.490 1.00 92.75 1058 ASN A C 1
ATOM 8433 O O . ASN A 1 1058 ? 11.611 29.274 15.829 1.00 92.75 1058 ASN A O 1
ATOM 8437 N N . ILE A 1 1059 ? 13.264 28.018 16.684 1.00 93.75 1059 ILE A N 1
ATOM 8438 C CA . ILE A 1 1059 ? 12.741 26.732 16.188 1.00 93.75 1059 ILE A CA 1
ATOM 8439 C C . ILE A 1 1059 ? 11.404 26.393 16.848 1.00 93.75 1059 ILE A C 1
ATOM 8441 O O . ILE A 1 1059 ? 10.453 26.068 16.142 1.00 93.75 1059 ILE A O 1
ATOM 8445 N N . THR A 1 1060 ? 11.286 26.507 18.173 1.00 92.88 1060 THR A N 1
ATOM 8446 C CA . THR A 1 1060 ? 10.045 26.155 18.878 1.00 92.88 1060 THR A CA 1
ATOM 8447 C C . THR A 1 1060 ? 8.872 27.051 18.470 1.00 92.88 1060 THR A C 1
ATOM 8449 O O . THR A 1 1060 ? 7.757 26.549 18.357 1.00 92.88 1060 THR A O 1
ATOM 8452 N N . ARG A 1 1061 ? 9.102 28.318 18.089 1.00 94.19 1061 ARG A N 1
ATOM 8453 C CA . ARG A 1 1061 ? 8.057 29.145 17.445 1.00 94.19 1061 ARG A CA 1
ATOM 8454 C C . ARG A 1 1061 ? 7.561 28.565 16.110 1.00 94.19 1061 ARG A C 1
ATOM 8456 O O . ARG A 1 1061 ? 6.387 28.723 15.783 1.00 94.19 1061 ARG A O 1
ATOM 8463 N N . ILE A 1 1062 ? 8.419 27.887 15.342 1.00 94.62 1062 ILE A N 1
ATOM 8464 C CA . ILE A 1 1062 ? 8.016 27.162 14.124 1.00 94.62 1062 ILE A CA 1
ATOM 8465 C C . ILE A 1 1062 ? 7.350 25.828 14.480 1.00 94.62 1062 ILE A C 1
ATOM 8467 O O . ILE A 1 1062 ? 6.362 25.468 13.847 1.00 94.62 1062 ILE A O 1
ATOM 8471 N N . GLU A 1 1063 ? 7.804 25.112 15.512 1.00 92.94 1063 GLU A N 1
ATOM 8472 C CA . GLU A 1 1063 ? 7.111 23.907 15.987 1.00 92.94 1063 GLU A CA 1
ATOM 8473 C C . GLU A 1 1063 ? 5.674 24.205 16.445 1.00 92.94 1063 GLU A C 1
ATOM 8475 O O . GLU A 1 1063 ? 4.758 23.449 16.129 1.00 92.94 1063 GLU A O 1
ATOM 8480 N N . GLU A 1 1064 ? 5.468 25.291 17.194 1.00 93.00 1064 GLU A N 1
ATOM 8481 C CA . GLU A 1 1064 ? 4.151 25.774 17.627 1.00 93.00 1064 GLU A CA 1
ATOM 8482 C C . GLU A 1 1064 ? 3.286 26.187 16.431 1.00 93.00 1064 GLU A C 1
ATOM 8484 O O . GLU A 1 1064 ? 2.090 25.886 16.400 1.00 93.00 1064 GLU A O 1
ATOM 8489 N N . TRP A 1 1065 ? 3.886 26.805 15.408 1.00 95.12 1065 TRP A N 1
ATOM 8490 C CA . TRP A 1 1065 ? 3.204 27.082 14.145 1.00 95.12 1065 TRP A CA 1
ATOM 8491 C C . TRP A 1 1065 ? 2.782 25.787 13.433 1.00 95.12 1065 TRP A C 1
ATOM 8493 O O . TRP A 1 1065 ? 1.615 25.642 13.088 1.00 95.12 1065 TRP A O 1
ATOM 8503 N N . CYS A 1 1066 ? 3.666 24.795 13.305 1.00 94.38 1066 CYS A N 1
ATOM 8504 C CA . CYS A 1 1066 ? 3.337 23.500 12.696 1.00 94.38 1066 CYS A CA 1
ATOM 8505 C C . CYS A 1 1066 ? 2.202 22.783 13.452 1.00 94.38 1066 CYS A C 1
ATOM 8507 O O . CYS A 1 1066 ? 1.256 22.288 12.841 1.00 94.38 1066 CYS A O 1
ATOM 8509 N N . LYS A 1 1067 ? 2.254 22.787 14.792 1.00 90.75 1067 LYS A N 1
ATOM 8510 C CA . LYS A 1 1067 ? 1.240 22.181 15.678 1.00 90.75 1067 LYS A CA 1
ATOM 8511 C C . LYS A 1 1067 ? -0.117 22.899 15.636 1.00 90.75 1067 LYS A C 1
ATOM 8513 O O . LYS A 1 1067 ? -1.127 22.263 15.900 1.00 90.75 1067 LYS A O 1
ATOM 8518 N N . SER A 1 1068 ? -0.160 24.196 15.317 1.00 91.81 1068 SER A N 1
ATOM 8519 C CA . SER A 1 1068 ? -1.409 24.980 15.225 1.00 91.81 1068 SER A CA 1
ATOM 8520 C C . SER A 1 1068 ? -2.065 24.972 13.837 1.00 91.81 1068 SER A C 1
ATOM 8522 O O . SER A 1 1068 ? -3.161 25.507 13.689 1.00 91.81 1068 SER A O 1
ATOM 8524 N N . HIS A 1 1069 ? -1.423 24.344 12.848 1.00 90.06 1069 HIS A N 1
ATOM 8525 C CA . HIS A 1 1069 ? -1.895 24.241 11.462 1.00 90.06 1069 HIS A CA 1
ATOM 8526 C C . HIS A 1 1069 ? -2.015 22.781 10.979 1.00 90.06 1069 HIS A C 1
ATOM 8528 O O . HIS A 1 1069 ? -2.057 22.546 9.773 1.00 90.06 1069 HIS A O 1
ATOM 8534 N N . ASP A 1 1070 ? -2.063 21.826 11.920 1.00 86.75 1070 ASP A N 1
ATOM 8535 C CA . ASP A 1 1070 ? -2.172 20.371 11.707 1.00 86.75 1070 ASP A CA 1
ATOM 8536 C C . ASP A 1 1070 ? -1.049 19.756 10.837 1.00 86.75 1070 ASP A C 1
ATOM 8538 O O . ASP A 1 1070 ? -1.276 18.836 10.057 1.00 86.75 1070 ASP A O 1
ATOM 8542 N N . MET A 1 1071 ? 0.188 20.250 11.000 1.00 86.38 1071 MET A N 1
ATOM 8543 C CA . MET A 1 1071 ? 1.374 19.882 10.201 1.00 86.38 1071 MET A CA 1
ATOM 8544 C C . MET A 1 1071 ? 2.528 19.258 11.031 1.00 86.38 1071 MET A C 1
ATOM 8546 O O . MET A 1 1071 ? 3.655 19.768 10.990 1.00 86.38 1071 MET A O 1
ATOM 8550 N N . PRO A 1 1072 ? 2.317 18.189 11.827 1.00 78.62 1072 PRO A N 1
ATOM 8551 C CA . PRO A 1 1072 ? 3.349 17.655 12.724 1.00 78.62 1072 PRO A CA 1
ATOM 8552 C C . PRO A 1 1072 ? 4.594 17.109 12.000 1.00 78.62 1072 PRO A C 1
ATOM 8554 O O . PRO A 1 1072 ? 5.699 17.253 12.521 1.00 78.62 1072 PRO A O 1
ATOM 8557 N N . GLU A 1 1073 ? 4.458 16.562 10.789 1.00 78.56 1073 GLU A N 1
ATOM 8558 C CA . GLU A 1 1073 ? 5.563 16.047 9.960 1.00 78.56 1073 GLU A CA 1
ATOM 8559 C C . GLU A 1 1073 ? 6.544 17.156 9.544 1.00 78.56 1073 GLU A C 1
ATOM 8561 O O . GLU A 1 1073 ? 7.724 16.900 9.288 1.00 78.56 1073 GLU A O 1
ATOM 8566 N N . GLY A 1 1074 ? 6.075 18.408 9.519 1.00 80.06 1074 GLY A N 1
ATOM 8567 C CA . GLY A 1 1074 ? 6.881 19.576 9.183 1.00 80.06 1074 GLY A CA 1
ATOM 8568 C C . GLY A 1 1074 ? 8.022 19.840 10.171 1.00 80.06 1074 GLY A C 1
ATOM 8569 O O . GLY A 1 1074 ? 9.067 20.354 9.771 1.00 80.06 1074 GLY A O 1
ATOM 8570 N N . THR A 1 1075 ? 7.882 19.449 11.445 1.00 86.44 1075 THR A N 1
ATOM 8571 C CA . THR A 1 1075 ? 8.939 19.666 12.453 1.00 86.44 1075 THR A CA 1
ATOM 8572 C C . THR A 1 1075 ? 10.144 18.750 12.241 1.00 86.44 1075 THR A C 1
ATOM 8574 O O . THR A 1 1075 ? 11.271 19.151 12.531 1.00 86.44 1075 THR A O 1
ATOM 8577 N N . LEU A 1 1076 ? 9.943 17.570 11.639 1.00 89.25 1076 LEU A N 1
ATOM 8578 C CA . LEU A 1 1076 ? 11.010 16.615 11.313 1.00 89.25 1076 LEU A CA 1
ATOM 8579 C C . LEU A 1 1076 ? 12.066 17.233 10.382 1.00 89.25 1076 LEU A C 1
ATOM 8581 O O . LEU A 1 1076 ? 13.251 16.917 10.482 1.00 89.25 1076 LEU A O 1
ATOM 8585 N N . GLN A 1 1077 ? 11.655 18.179 9.532 1.00 92.25 1077 GLN A N 1
ATOM 8586 C CA . GLN A 1 1077 ? 12.542 18.910 8.623 1.00 92.25 1077 GLN A CA 1
ATOM 8587 C C . GLN A 1 1077 ? 13.540 19.827 9.358 1.00 92.25 1077 GLN A C 1
ATOM 8589 O O . GLN A 1 1077 ? 14.556 20.223 8.788 1.00 92.25 1077 GLN A O 1
ATOM 8594 N N . LEU A 1 1078 ? 13.276 20.146 10.631 1.00 93.50 1078 LEU A N 1
ATOM 8595 C CA . LEU A 1 1078 ? 14.126 20.980 11.484 1.00 93.50 1078 LEU A CA 1
ATOM 8596 C C . LEU A 1 1078 ? 15.023 20.154 12.425 1.00 93.50 1078 LEU A C 1
ATOM 8598 O O . LEU A 1 1078 ? 15.921 20.722 13.048 1.00 93.50 1078 LEU A O 1
ATOM 8602 N N . GLU A 1 1079 ? 14.837 18.832 12.530 1.00 92.62 1079 GLU A N 1
ATOM 8603 C CA . GLU A 1 1079 ? 15.463 18.024 13.591 1.00 92.62 1079 GLU A CA 1
ATOM 8604 C C . GLU A 1 1079 ? 17.006 17.991 13.496 1.00 92.62 1079 GLU A C 1
ATOM 8606 O O . GLU A 1 1079 ? 17.673 17.955 14.527 1.00 92.62 1079 GLU A O 1
ATOM 8611 N N . HIS A 1 1080 ? 17.608 18.142 12.304 1.00 92.75 1080 HIS A N 1
ATOM 8612 C CA . HIS A 1 1080 ? 19.067 18.330 12.159 1.00 92.75 1080 HIS A CA 1
ATOM 8613 C C . HIS A 1 1080 ? 19.561 19.599 12.880 1.00 92.75 1080 HIS A C 1
ATOM 8615 O O . HIS A 1 1080 ? 20.562 19.577 13.598 1.00 92.75 1080 HIS A O 1
ATOM 8621 N N . LEU A 1 1081 ? 18.834 20.712 12.740 1.00 94.62 1081 LEU A N 1
ATOM 8622 C CA . LEU A 1 1081 ? 19.136 21.973 13.419 1.00 94.62 1081 LEU A CA 1
ATOM 8623 C C . LEU A 1 1081 ? 18.797 21.900 14.920 1.00 94.62 1081 LEU A C 1
ATOM 8625 O O . LEU A 1 1081 ? 19.517 22.462 15.752 1.00 94.62 1081 LEU A O 1
ATOM 8629 N N . MET A 1 1082 ? 17.749 21.161 15.292 1.00 93.75 1082 MET A N 1
ATOM 8630 C CA . MET A 1 1082 ? 17.431 20.870 16.695 1.00 93.75 1082 MET A CA 1
ATOM 8631 C C . MET A 1 1082 ? 18.557 20.065 17.353 1.00 93.75 1082 MET A C 1
ATOM 8633 O O . MET A 1 1082 ? 18.960 20.390 18.463 1.00 93.75 1082 MET A O 1
ATOM 8637 N N . GLN A 1 1083 ? 19.142 19.073 16.681 1.00 94.69 1083 GLN A N 1
ATOM 8638 C CA . GLN A 1 1083 ? 20.289 18.328 17.212 1.00 94.69 1083 GLN A CA 1
ATOM 8639 C C . GLN A 1 1083 ? 21.577 19.160 17.224 1.00 94.69 1083 GLN A C 1
ATOM 8641 O O . GLN A 1 1083 ? 22.310 19.118 18.210 1.00 94.69 1083 GLN A O 1
ATOM 8646 N N . ALA A 1 1084 ? 21.809 20.016 16.224 1.00 94.19 1084 ALA A N 1
ATOM 8647 C CA . ALA A 1 1084 ? 22.907 20.987 16.243 1.00 94.19 1084 ALA A CA 1
ATOM 8648 C C . ALA A 1 1084 ? 22.833 21.929 17.464 1.00 94.19 1084 ALA A C 1
ATOM 8650 O O . ALA A 1 1084 ? 23.822 22.155 18.165 1.00 94.19 1084 ALA A O 1
ATOM 8651 N N . THR A 1 1085 ? 21.642 22.452 17.765 1.00 93.69 1085 THR A N 1
ATOM 8652 C CA . THR A 1 1085 ? 21.411 23.321 18.931 1.00 93.69 1085 THR A CA 1
ATOM 8653 C C . THR A 1 1085 ? 21.465 22.560 20.260 1.00 93.69 1085 THR A C 1
ATOM 8655 O O . THR A 1 1085 ? 22.109 23.055 21.188 1.00 93.69 1085 THR A O 1
ATOM 8658 N N . LYS A 1 1086 ? 20.918 21.334 20.346 1.00 93.31 1086 LYS A N 1
ATOM 8659 C CA . LYS A 1 1086 ? 21.099 20.418 21.497 1.00 93.31 1086 LYS A CA 1
ATOM 8660 C C . LYS A 1 1086 ? 22.595 20.173 21.771 1.00 93.31 1086 LYS A C 1
ATOM 8662 O O . LYS A 1 1086 ? 23.049 20.388 22.894 1.00 93.31 1086 LYS A O 1
ATOM 8667 N N . LEU A 1 1087 ? 23.389 19.826 20.750 1.00 94.38 1087 LEU A N 1
ATOM 8668 C CA . LEU A 1 1087 ? 24.843 19.617 20.857 1.00 94.38 1087 LEU A CA 1
ATOM 8669 C C . LEU A 1 1087 ? 25.551 20.840 21.437 1.00 94.38 1087 LEU A C 1
ATOM 8671 O O . LEU A 1 1087 ? 26.372 20.702 22.345 1.00 94.38 1087 LEU A O 1
ATOM 8675 N N . LEU A 1 1088 ? 25.250 22.044 20.942 1.00 91.62 1088 LEU A N 1
ATOM 8676 C CA . LEU A 1 1088 ? 25.859 23.276 21.448 1.00 91.62 1088 LEU A CA 1
ATOM 8677 C C . LEU A 1 1088 ? 25.556 23.503 22.938 1.00 91.62 1088 LEU A C 1
ATOM 8679 O O . LEU A 1 1088 ? 26.438 23.980 23.649 1.00 91.62 1088 LEU A O 1
ATOM 8683 N N . GLN A 1 1089 ? 24.381 23.096 23.423 1.00 90.06 1089 GLN A N 1
ATOM 8684 C CA . GLN A 1 1089 ? 23.982 23.241 24.827 1.00 90.06 1089 GLN A CA 1
ATOM 8685 C C . GLN A 1 1089 ? 24.525 22.150 25.764 1.00 90.06 1089 GLN A C 1
ATOM 8687 O O . GLN A 1 1089 ? 24.734 22.419 26.948 1.00 90.06 1089 GLN A O 1
ATOM 8692 N N . LEU A 1 1090 ? 24.762 20.933 25.260 1.00 90.69 1090 LEU A N 1
ATOM 8693 C CA . LEU A 1 1090 ? 25.292 19.816 26.049 1.00 90.69 1090 LEU A CA 1
ATOM 8694 C C . LEU A 1 1090 ? 26.702 20.099 26.595 1.00 90.69 1090 LEU A C 1
ATOM 8696 O O . LEU A 1 1090 ? 27.493 20.852 26.018 1.00 90.69 1090 LEU A O 1
ATOM 8700 N N . LYS A 1 1091 ? 27.036 19.464 27.722 1.00 88.75 1091 LYS A N 1
ATOM 8701 C CA . LYS A 1 1091 ? 28.357 19.550 28.361 1.00 88.75 1091 LYS A CA 1
ATOM 8702 C C . LYS A 1 1091 ? 29.431 18.874 27.491 1.00 88.75 1091 LYS A C 1
ATOM 8704 O O . LYS A 1 1091 ? 29.121 17.991 26.704 1.00 88.75 1091 LYS A O 1
ATOM 8709 N N . LYS A 1 1092 ? 30.693 19.315 27.597 1.00 90.69 1092 LYS A N 1
ATOM 8710 C CA . LYS A 1 1092 ? 31.814 18.892 26.721 1.00 90.69 1092 LYS A CA 1
ATOM 8711 C C . LYS A 1 1092 ? 33.137 18.728 27.495 1.00 90.69 1092 LYS A C 1
ATOM 8713 O O . LYS A 1 1092 ? 34.183 19.185 27.040 1.00 90.69 1092 LYS A O 1
ATOM 8718 N N . ALA A 1 1093 ? 33.091 18.169 28.709 1.00 87.75 1093 ALA A N 1
ATOM 8719 C CA . ALA A 1 1093 ? 34.230 18.169 29.641 1.00 87.75 1093 ALA A CA 1
ATOM 8720 C C . ALA A 1 1093 ? 34.944 16.810 29.776 1.00 87.75 1093 ALA A C 1
ATOM 8722 O O . ALA A 1 1093 ? 36.125 16.766 30.117 1.00 87.75 1093 ALA A O 1
ATOM 8723 N N . THR A 1 1094 ? 34.236 15.709 29.536 1.00 90.56 1094 THR A N 1
ATOM 8724 C CA . THR A 1 1094 ? 34.686 14.326 29.745 1.00 90.56 1094 THR A CA 1
ATOM 8725 C C . THR A 1 1094 ? 34.349 13.457 28.534 1.00 90.56 1094 THR A C 1
ATOM 8727 O O . THR A 1 1094 ? 33.475 13.808 27.745 1.00 90.56 1094 THR A O 1
ATOM 8730 N N . ALA A 1 1095 ? 35.009 12.303 28.389 1.00 85.62 1095 ALA A N 1
ATOM 8731 C CA . ALA A 1 1095 ? 34.691 11.360 27.314 1.00 85.62 1095 ALA A CA 1
ATOM 8732 C C . ALA A 1 1095 ? 33.224 10.885 27.378 1.00 85.62 1095 ALA A C 1
ATOM 8734 O O . ALA A 1 1095 ? 32.566 10.805 26.350 1.00 85.62 1095 ALA A O 1
ATOM 8735 N N . ALA A 1 1096 ? 32.679 10.686 28.585 1.00 87.19 1096 ALA A N 1
ATOM 8736 C CA . ALA A 1 1096 ? 31.272 10.338 28.784 1.00 87.19 1096 ALA A CA 1
ATOM 8737 C C . ALA A 1 1096 ? 30.303 11.442 28.312 1.00 87.19 1096 ALA A C 1
ATOM 8739 O O . ALA A 1 1096 ? 29.258 11.124 27.754 1.00 87.19 1096 ALA A O 1
ATOM 8740 N N . ASP A 1 1097 ? 30.656 12.728 28.466 1.00 88.94 1097 ASP A N 1
ATOM 8741 C CA . ASP A 1 1097 ? 29.852 13.821 27.896 1.00 88.94 1097 ASP A CA 1
ATOM 8742 C C . ASP A 1 1097 ? 29.824 13.752 26.348 1.00 88.94 1097 ASP A C 1
ATOM 8744 O O . ASP A 1 1097 ? 28.838 14.149 25.732 1.00 88.94 1097 ASP A O 1
ATOM 8748 N N . ILE A 1 1098 ? 30.885 13.232 25.709 1.00 90.50 1098 ILE A N 1
ATOM 8749 C CA . ILE A 1 1098 ? 30.936 13.032 24.251 1.00 90.50 1098 ILE A CA 1
ATOM 8750 C C . ILE A 1 1098 ? 30.076 11.846 23.811 1.00 90.50 1098 ILE A C 1
ATOM 8752 O O . ILE A 1 1098 ? 29.381 11.982 22.809 1.00 90.50 1098 ILE A O 1
ATOM 8756 N N . GLU A 1 1099 ? 30.056 10.731 24.547 1.00 88.56 1099 GLU A N 1
ATOM 8757 C CA . GLU A 1 1099 ? 29.129 9.623 24.249 1.00 88.56 1099 GLU A CA 1
ATOM 8758 C C . GLU A 1 1099 ? 27.673 10.109 24.259 1.00 88.56 1099 GLU A C 1
ATOM 8760 O O . GLU A 1 1099 ? 26.963 9.937 23.273 1.00 88.56 1099 GLU A O 1
ATOM 8765 N N . ILE A 1 1100 ? 27.283 10.864 25.294 1.00 89.69 1100 ILE A N 1
ATOM 8766 C CA . ILE A 1 1100 ? 25.945 11.468 25.407 1.00 89.69 1100 ILE A CA 1
ATOM 8767 C C . ILE A 1 1100 ? 25.632 12.394 24.217 1.00 89.69 1100 ILE A C 1
ATOM 8769 O O . ILE A 1 1100 ? 24.486 12.456 23.778 1.00 89.69 1100 ILE A O 1
ATOM 8773 N N . ILE A 1 1101 ? 26.620 13.104 23.659 1.00 90.81 1101 ILE A N 1
ATOM 8774 C CA . ILE A 1 1101 ? 26.419 13.913 22.444 1.00 90.81 1101 ILE A CA 1
ATOM 8775 C C . ILE A 1 1101 ? 26.148 13.032 21.216 1.00 90.81 1101 ILE A C 1
ATOM 8777 O O . ILE A 1 1101 ? 25.282 13.391 20.426 1.00 90.81 1101 ILE A O 1
ATOM 8781 N N . TYR A 1 1102 ? 26.833 11.897 21.052 1.00 89.56 1102 TYR A N 1
ATOM 8782 C CA . TYR A 1 1102 ? 26.552 10.966 19.949 1.00 89.56 1102 TYR A CA 1
ATOM 8783 C C . TYR A 1 1102 ? 25.192 10.261 20.114 1.00 89.56 1102 TYR A C 1
ATOM 8785 O O . TYR A 1 1102 ? 24.482 10.100 19.125 1.00 89.56 1102 TYR A O 1
ATOM 8793 N N . ASP A 1 1103 ? 24.791 9.921 21.343 1.00 87.19 1103 ASP A N 1
ATOM 8794 C CA . ASP A 1 1103 ? 23.487 9.304 21.634 1.00 87.19 1103 ASP A CA 1
ATOM 8795 C C . ASP A 1 1103 ? 22.312 10.282 21.415 1.00 87.19 1103 ASP A C 1
ATOM 8797 O O . ASP A 1 1103 ? 21.286 9.928 20.832 1.00 87.19 1103 ASP A O 1
ATOM 8801 N N . VAL A 1 1104 ? 22.441 11.533 21.877 1.00 87.50 1104 VAL A N 1
ATOM 8802 C CA . VAL A 1 1104 ? 21.368 12.549 21.813 1.00 87.50 1104 VAL A CA 1
ATOM 8803 C C . VAL A 1 1104 ? 21.281 13.229 20.442 1.00 87.50 1104 VAL A C 1
ATOM 8805 O O . VAL A 1 1104 ? 20.195 13.649 20.035 1.00 87.50 1104 VAL A O 1
ATOM 8808 N N . CYS A 1 1105 ? 22.398 13.338 19.721 1.00 92.56 1105 CYS A N 1
ATOM 8809 C CA . CYS A 1 1105 ? 22.495 14.032 18.434 1.00 92.56 1105 CYS A CA 1
ATOM 8810 C C . CYS A 1 1105 ? 22.808 13.055 17.287 1.00 92.56 1105 CYS A C 1
ATOM 8812 O O . CYS A 1 1105 ? 23.633 13.343 16.422 1.00 92.56 1105 CYS A O 1
ATOM 8814 N N . TRP A 1 1106 ? 22.147 11.895 17.303 1.00 91.00 1106 TRP A N 1
ATOM 8815 C CA . TRP A 1 1106 ? 22.365 10.735 16.431 1.00 91.00 1106 TRP A CA 1
ATOM 8816 C C . TRP A 1 1106 ? 22.183 10.975 14.918 1.00 91.00 1106 TRP A C 1
ATOM 8818 O O . TRP A 1 1106 ? 22.641 10.153 14.127 1.00 91.00 1106 TRP A O 1
ATOM 8828 N N . MET A 1 1107 ? 21.539 12.069 14.489 1.00 88.62 1107 MET A N 1
ATOM 8829 C CA . MET A 1 1107 ? 21.484 12.469 13.071 1.00 88.62 1107 MET A CA 1
ATOM 8830 C C . MET A 1 1107 ? 22.687 13.311 12.631 1.00 88.62 1107 MET A C 1
ATOM 8832 O O . MET A 1 1107 ? 22.863 13.537 11.435 1.00 88.62 1107 MET A O 1
ATOM 8836 N N . LEU A 1 1108 ? 23.506 13.805 13.564 1.00 91.56 1108 LEU A N 1
ATOM 8837 C CA . LEU A 1 1108 ? 24.712 14.552 13.224 1.00 91.56 1108 LEU A CA 1
ATOM 8838 C C . LEU A 1 1108 ? 25.853 13.588 12.905 1.00 91.56 1108 LEU A C 1
ATOM 8840 O O . LEU A 1 1108 ? 26.189 12.709 13.699 1.00 91.56 1108 LEU A O 1
ATOM 8844 N N . SER A 1 1109 ? 26.492 13.783 11.756 1.00 91.06 1109 SER A N 1
ATOM 8845 C CA . SER A 1 1109 ? 27.630 12.954 11.359 1.00 91.06 1109 SER A CA 1
ATOM 8846 C C . SER A 1 1109 ? 28.859 13.199 12.260 1.00 91.06 1109 SER A C 1
ATOM 8848 O O . SER A 1 1109 ? 28.987 14.283 12.845 1.00 91.06 1109 SER A O 1
ATOM 8850 N N . PRO A 1 1110 ? 29.820 12.257 12.358 1.00 89.62 1110 PRO A N 1
ATOM 8851 C CA . PRO A 1 1110 ? 31.058 12.475 13.108 1.00 89.62 1110 PRO A CA 1
ATOM 8852 C C . PRO A 1 1110 ? 31.811 13.737 12.660 1.00 89.62 1110 PRO A C 1
ATOM 8854 O O . PRO A 1 1110 ? 32.276 14.506 13.506 1.00 89.62 1110 PRO A O 1
ATOM 8857 N N . MET A 1 1111 ? 31.876 14.004 11.348 1.00 89.00 1111 MET A N 1
ATOM 8858 C CA . MET A 1 1111 ? 32.457 15.230 10.785 1.00 89.00 1111 MET A CA 1
ATOM 8859 C C . MET A 1 1111 ? 31.703 16.494 11.233 1.00 89.00 1111 MET A C 1
ATOM 8861 O O . MET A 1 1111 ? 32.325 17.501 11.582 1.00 89.00 1111 MET A O 1
ATOM 8865 N N . GLN A 1 1112 ? 30.367 16.454 11.268 1.00 92.25 1112 GLN A N 1
ATOM 8866 C CA . GLN A 1 1112 ? 29.533 17.571 11.726 1.00 92.25 1112 GLN A CA 1
ATOM 8867 C C . GLN A 1 1112 ? 29.731 17.833 13.228 1.00 92.25 1112 GLN A C 1
ATOM 8869 O O . GLN A 1 1112 ? 30.001 18.969 13.622 1.00 92.25 1112 GLN A O 1
ATOM 8874 N N . ILE A 1 1113 ? 29.706 16.787 14.063 1.00 92.12 1113 ILE A N 1
ATOM 8875 C CA . ILE A 1 1113 ? 29.971 16.866 15.511 1.00 92.12 1113 ILE A CA 1
ATOM 8876 C C . ILE A 1 1113 ? 31.378 17.429 15.772 1.00 92.12 1113 ILE A C 1
ATOM 8878 O O . ILE A 1 1113 ? 31.542 18.350 16.579 1.00 92.12 1113 ILE A O 1
ATOM 8882 N N . GLN A 1 1114 ? 32.395 16.951 15.045 1.00 90.62 1114 GLN A N 1
ATOM 8883 C CA . GLN A 1 1114 ? 33.759 17.484 15.113 1.00 90.62 1114 GLN A CA 1
ATOM 8884 C C . GLN A 1 1114 ? 33.807 18.971 14.746 1.00 90.62 1114 GLN A C 1
ATOM 8886 O O . GLN A 1 1114 ? 34.426 19.764 15.465 1.00 90.62 1114 GLN A O 1
ATOM 8891 N N . ARG A 1 1115 ? 33.145 19.372 13.655 1.00 90.62 1115 ARG A N 1
ATOM 8892 C CA . ARG A 1 1115 ? 33.106 20.765 13.203 1.00 90.62 1115 ARG A CA 1
ATOM 8893 C C . ARG A 1 1115 ? 32.429 21.677 14.223 1.00 90.62 1115 ARG A C 1
ATOM 8895 O O . ARG A 1 1115 ? 33.000 22.720 14.535 1.00 90.62 1115 ARG A O 1
ATOM 8902 N N . MET A 1 1116 ? 31.285 21.283 14.785 1.00 90.62 1116 MET A N 1
ATOM 8903 C CA . MET A 1 1116 ? 30.585 22.072 15.807 1.00 90.62 1116 MET A CA 1
ATOM 8904 C C . MET A 1 1116 ? 31.412 22.220 17.089 1.00 90.62 1116 MET A C 1
ATOM 8906 O O . MET A 1 1116 ? 31.569 23.332 17.590 1.00 90.62 1116 MET A O 1
ATOM 8910 N N . CYS A 1 1117 ? 32.011 21.134 17.590 1.00 89.75 1117 CYS A N 1
ATOM 8911 C CA . CYS A 1 1117 ? 32.875 21.184 18.774 1.00 89.75 1117 CYS A CA 1
ATOM 8912 C C . CYS A 1 1117 ? 34.151 22.015 18.540 1.00 89.75 1117 CYS A C 1
ATOM 8914 O O . CYS A 1 1117 ? 34.586 22.727 19.441 1.00 89.75 1117 CYS A O 1
ATOM 8916 N N . THR A 1 1118 ? 34.719 21.990 17.329 1.00 89.19 1118 THR A N 1
ATOM 8917 C CA . THR A 1 1118 ? 35.886 22.814 16.949 1.00 89.19 1118 THR A CA 1
ATOM 8918 C C . THR A 1 1118 ? 35.524 24.298 16.807 1.00 89.19 1118 THR A C 1
ATOM 8920 O O . THR A 1 1118 ? 36.316 25.177 17.155 1.00 89.19 1118 THR A O 1
ATOM 8923 N N . ASN A 1 1119 ? 34.317 24.593 16.317 1.00 88.00 1119 ASN A N 1
ATOM 8924 C CA . ASN A 1 1119 ? 33.806 25.954 16.183 1.00 88.00 1119 ASN A CA 1
ATOM 8925 C C . ASN A 1 1119 ? 33.280 26.543 17.504 1.00 88.00 1119 ASN A C 1
ATOM 8927 O O . ASN A 1 1119 ? 33.059 27.752 17.560 1.00 88.00 1119 ASN A O 1
ATOM 8931 N N . TYR A 1 1120 ? 33.116 25.739 18.561 1.00 88.94 1120 TYR A N 1
ATOM 8932 C CA . TYR A 1 1120 ? 32.486 26.170 19.808 1.00 88.94 1120 TYR A CA 1
ATOM 8933 C C . TYR A 1 1120 ? 33.159 27.408 20.431 1.00 88.94 1120 TYR A C 1
ATOM 8935 O O . TYR A 1 1120 ? 34.372 27.441 20.667 1.00 88.94 1120 TYR A O 1
ATOM 8943 N N . TYR A 1 1121 ? 32.352 28.430 20.713 1.00 83.62 1121 TYR A N 1
ATOM 8944 C CA . TYR A 1 1121 ? 32.737 29.645 21.416 1.00 83.62 1121 TYR A CA 1
ATOM 8945 C C . TYR A 1 1121 ? 32.246 29.577 22.866 1.00 83.62 1121 TYR A C 1
ATOM 8947 O O . TYR A 1 1121 ? 31.048 29.609 23.147 1.00 83.62 1121 TYR A O 1
ATOM 8955 N N . VAL A 1 1122 ? 33.218 29.469 23.767 1.00 78.88 1122 VAL A N 1
ATOM 8956 C CA . VAL A 1 1122 ? 33.062 29.272 25.211 1.00 78.88 1122 VAL A CA 1
ATOM 8957 C C . VAL A 1 1122 ? 32.586 30.572 25.865 1.00 78.88 1122 VAL A C 1
ATOM 8959 O O . VAL A 1 1122 ? 33.151 31.633 25.600 1.00 78.88 1122 VAL A O 1
ATOM 8962 N N . ALA A 1 1123 ? 31.557 30.508 26.713 1.00 71.50 1123 ALA A N 1
ATOM 8963 C CA . ALA A 1 1123 ? 31.075 31.683 27.446 1.00 71.50 1123 ALA A CA 1
ATOM 8964 C C . ALA A 1 1123 ? 32.014 32.089 28.604 1.00 71.50 1123 ALA A C 1
ATOM 8966 O O . ALA A 1 1123 ? 32.749 31.260 29.130 1.00 71.50 1123 ALA A O 1
ATOM 8967 N N . ASP A 1 1124 ? 31.915 33.342 29.079 1.00 67.81 1124 ASP A N 1
ATOM 8968 C CA . ASP A 1 1124 ? 32.720 33.904 30.192 1.00 67.81 1124 ASP A CA 1
ATOM 8969 C C . ASP A 1 1124 ? 32.629 33.106 31.528 1.00 67.81 1124 ASP A C 1
ATOM 8971 O O . ASP A 1 1124 ? 33.381 33.373 32.463 1.00 67.81 1124 ASP A O 1
ATOM 8975 N N . TYR A 1 1125 ? 31.699 32.149 31.636 1.00 72.06 1125 TYR A N 1
ATOM 8976 C CA . TYR A 1 1125 ? 31.437 31.285 32.799 1.00 72.06 1125 TYR A CA 1
ATOM 8977 C C . TYR A 1 1125 ? 31.583 29.776 32.496 1.00 72.06 1125 TYR A C 1
ATOM 8979 O O . TYR A 1 1125 ? 31.228 28.940 33.327 1.00 72.06 1125 TYR A O 1
ATOM 8987 N N . GLU A 1 1126 ? 32.079 29.407 31.313 1.00 76.81 1126 GLU A N 1
ATOM 8988 C CA . GLU A 1 1126 ? 32.294 28.020 30.888 1.00 76.81 1126 GLU A CA 1
ATOM 8989 C C . GLU A 1 1126 ? 33.792 27.676 30.859 1.00 76.81 1126 GLU A C 1
ATOM 8991 O O . GLU A 1 1126 ? 34.638 28.504 30.527 1.00 76.81 1126 GLU A O 1
ATOM 8996 N N . ASN A 1 1127 ? 34.135 26.421 31.165 1.00 78.06 1127 ASN A N 1
ATOM 8997 C CA . ASN A 1 1127 ? 35.498 25.927 30.964 1.00 78.06 1127 ASN A CA 1
ATOM 8998 C C . ASN A 1 1127 ? 35.729 25.615 29.473 1.00 78.06 1127 ASN A C 1
ATOM 9000 O O . ASN A 1 1127 ? 34.873 24.968 28.863 1.00 78.06 1127 ASN A O 1
ATOM 9004 N N . PRO A 1 1128 ? 36.881 25.990 28.883 1.00 82.38 1128 PRO A N 1
ATOM 9005 C CA . PRO A 1 1128 ? 37.211 25.606 27.516 1.00 82.38 1128 PRO A CA 1
ATOM 9006 C C . PRO A 1 1128 ? 37.244 24.089 27.306 1.00 82.38 1128 PRO A C 1
ATOM 9008 O O . PRO A 1 1128 ? 37.726 23.343 28.160 1.00 82.38 1128 PRO A O 1
ATOM 9011 N N . ILE A 1 1129 ? 36.777 23.640 26.135 1.00 87.12 1129 ILE A N 1
ATOM 9012 C CA . ILE A 1 1129 ? 36.874 22.235 25.714 1.00 87.12 1129 ILE A CA 1
ATOM 9013 C C . ILE A 1 1129 ? 38.358 21.851 25.674 1.00 87.12 1129 ILE A C 1
ATOM 9015 O O . ILE A 1 1129 ? 39.162 22.533 25.034 1.00 87.12 1129 ILE A O 1
ATOM 9019 N N . SER A 1 1130 ? 38.737 20.775 26.368 1.00 87.62 1130 SER A N 1
ATOM 9020 C CA . SER A 1 1130 ? 40.147 20.392 26.452 1.00 87.62 1130 SER A CA 1
ATOM 9021 C C . SER A 1 1130 ? 40.659 19.818 25.118 1.00 87.62 1130 SER A C 1
ATOM 9023 O O . SER A 1 1130 ? 39.889 19.197 24.375 1.00 87.62 1130 SER A O 1
ATOM 9025 N N . PRO A 1 1131 ? 41.963 19.960 24.800 1.00 86.88 1131 PRO A N 1
ATOM 9026 C CA . PRO A 1 1131 ? 42.531 19.408 23.568 1.00 86.88 1131 PRO A CA 1
ATOM 9027 C C . PRO A 1 1131 ? 42.337 17.893 23.421 1.00 86.88 1131 PRO A C 1
ATOM 9029 O O . PRO A 1 1131 ? 42.181 17.404 22.307 1.00 86.88 1131 PRO A O 1
ATOM 9032 N N . GLU A 1 1132 ? 42.294 17.153 24.533 1.00 87.06 1132 GLU A N 1
ATOM 9033 C CA . GLU A 1 1132 ? 42.066 15.704 24.520 1.00 87.06 1132 GLU A CA 1
ATOM 9034 C C . GLU A 1 1132 ? 40.618 15.348 24.156 1.00 87.06 1132 GLU A C 1
ATOM 9036 O O . GLU A 1 1132 ? 40.393 14.404 23.404 1.00 87.06 1132 GLU A O 1
ATOM 9041 N N . ILE A 1 1133 ? 39.633 16.142 24.591 1.00 89.06 1133 ILE A N 1
ATOM 9042 C CA . ILE A 1 1133 ? 38.234 15.968 24.171 1.00 89.06 1133 ILE A CA 1
ATOM 9043 C C . ILE A 1 1133 ? 38.085 16.229 22.667 1.00 89.06 1133 ILE A C 1
ATOM 9045 O O . ILE A 1 1133 ? 37.447 15.441 21.968 1.00 89.06 1133 ILE A O 1
ATOM 9049 N N . LEU A 1 1134 ? 38.738 17.268 22.136 1.00 89.06 1134 LEU A N 1
ATOM 9050 C CA . LEU A 1 1134 ? 38.772 17.509 20.689 1.00 89.06 1134 LEU A CA 1
ATOM 9051 C C . LEU A 1 1134 ? 39.478 16.371 19.930 1.00 89.06 1134 LEU A C 1
ATOM 9053 O O . LEU A 1 1134 ? 39.030 16.000 18.845 1.00 89.06 1134 LEU A O 1
ATOM 9057 N N . ARG A 1 1135 ? 40.527 15.764 20.507 1.00 88.69 1135 ARG A N 1
ATOM 9058 C CA . ARG A 1 1135 ? 41.212 14.590 19.937 1.00 88.69 1135 ARG A CA 1
ATOM 9059 C C . ARG A 1 1135 ? 40.318 13.346 19.917 1.00 88.69 1135 ARG A C 1
ATOM 9061 O O . ARG A 1 1135 ? 40.306 12.641 18.912 1.00 88.69 1135 ARG A O 1
ATOM 9068 N N . ILE A 1 1136 ? 39.537 13.106 20.974 1.00 88.44 1136 ILE A N 1
ATOM 9069 C CA . ILE A 1 1136 ? 38.552 12.012 21.045 1.00 88.44 1136 ILE A CA 1
ATOM 9070 C C . ILE A 1 1136 ? 37.478 12.188 19.966 1.00 88.44 1136 ILE A C 1
ATOM 9072 O O . ILE A 1 1136 ? 37.243 11.259 19.194 1.00 88.44 1136 ILE A O 1
ATOM 9076 N N . VAL A 1 1137 ? 36.886 13.383 19.838 1.00 89.12 1137 VAL A N 1
ATOM 9077 C CA . VAL A 1 1137 ? 35.881 13.652 18.793 1.00 89.12 1137 VAL A CA 1
ATOM 9078 C C . VAL A 1 1137 ? 36.489 13.502 17.393 1.00 89.12 1137 VAL A C 1
ATOM 9080 O O . VAL A 1 1137 ? 35.895 12.849 16.541 1.00 89.12 1137 VAL A O 1
ATOM 9083 N N . ALA A 1 1138 ? 37.699 14.023 17.160 1.00 87.31 1138 ALA A N 1
ATOM 9084 C CA . ALA A 1 1138 ? 38.401 13.864 15.886 1.00 87.31 1138 ALA A CA 1
ATOM 9085 C C . ALA A 1 1138 ? 38.713 12.396 15.539 1.00 87.31 1138 ALA A C 1
ATOM 9087 O O . ALA A 1 1138 ? 38.674 12.028 14.370 1.00 87.31 1138 ALA A O 1
ATOM 9088 N N . SER A 1 1139 ? 38.983 11.546 16.536 1.00 87.50 1139 SER A N 1
ATOM 9089 C CA . SER A 1 1139 ? 39.291 10.123 16.323 1.00 87.50 1139 SER A CA 1
ATOM 9090 C C . SER A 1 1139 ? 38.099 9.275 15.855 1.00 87.50 1139 SER A C 1
ATOM 9092 O O . SER A 1 1139 ? 38.299 8.143 15.422 1.00 87.50 1139 SER A O 1
ATOM 9094 N N . ARG A 1 1140 ? 36.874 9.823 15.904 1.00 84.00 1140 ARG A N 1
ATOM 9095 C CA . ARG A 1 1140 ? 35.650 9.192 15.377 1.00 84.00 1140 ARG A CA 1
ATOM 9096 C C . ARG A 1 1140 ? 35.384 9.499 13.901 1.00 84.00 1140 ARG A C 1
ATOM 9098 O O . ARG A 1 1140 ? 34.515 8.869 13.309 1.00 84.00 1140 ARG A O 1
ATOM 9105 N N . VAL A 1 1141 ? 36.115 10.440 13.302 1.00 83.62 1141 VAL A N 1
ATOM 9106 C CA . VAL A 1 1141 ? 35.925 10.845 11.901 1.00 83.62 1141 VAL A CA 1
ATOM 9107 C C . VAL A 1 1141 ? 36.706 9.909 10.978 1.00 83.62 1141 VAL A C 1
ATOM 9109 O O . VAL A 1 1141 ? 37.939 9.894 10.982 1.00 83.62 1141 VAL A O 1
ATOM 9112 N N . VAL A 1 1142 ? 35.995 9.119 10.171 1.00 76.69 1142 VAL A N 1
ATOM 9113 C CA . VAL A 1 1142 ? 36.606 8.137 9.263 1.00 76.69 1142 VAL A CA 1
ATOM 9114 C C . VAL A 1 1142 ? 36.910 8.795 7.920 1.00 76.69 1142 VAL A C 1
ATOM 9116 O O . VAL A 1 1142 ? 36.019 9.028 7.106 1.00 76.69 1142 VAL A O 1
ATOM 9119 N N . ALA A 1 1143 ? 38.193 9.057 7.662 1.00 55.56 1143 ALA A N 1
ATOM 9120 C CA . ALA A 1 1143 ? 38.688 9.763 6.476 1.00 55.56 1143 ALA A CA 1
ATOM 9121 C C . ALA A 1 1143 ? 38.617 8.946 5.159 1.00 55.56 1143 ALA A C 1
ATOM 9123 O O . ALA A 1 1143 ? 39.635 8.758 4.494 1.00 55.56 1143 ALA A O 1
ATOM 9124 N N . ASN A 1 1144 ? 37.428 8.431 4.818 1.00 57.44 1144 ASN A N 1
ATOM 9125 C CA . ASN A 1 1144 ? 36.968 8.011 3.481 1.00 57.44 1144 ASN A CA 1
ATOM 9126 C C . ASN A 1 1144 ? 35.513 7.469 3.477 1.00 57.44 1144 ASN A C 1
ATOM 9128 O O . ASN A 1 1144 ? 35.109 6.852 2.486 1.00 57.44 1144 ASN A O 1
ATOM 9132 N N . ASP A 1 1145 ? 34.716 7.648 4.543 1.00 63.81 1145 ASP A N 1
ATOM 9133 C CA . ASP A 1 1145 ? 33.300 7.251 4.493 1.00 63.81 1145 ASP A CA 1
ATOM 9134 C C . ASP A 1 1145 ? 32.551 8.101 3.450 1.00 63.81 1145 ASP A C 1
ATOM 9136 O O . ASP A 1 1145 ? 32.689 9.323 3.392 1.00 63.81 1145 ASP A O 1
ATOM 9140 N N . ARG A 1 1146 ? 31.769 7.438 2.594 1.00 56.41 1146 ARG A N 1
ATOM 9141 C CA . ARG A 1 1146 ? 30.987 8.083 1.531 1.00 56.41 1146 ARG A CA 1
ATOM 9142 C C . ARG A 1 1146 ? 29.713 8.746 2.046 1.00 56.41 1146 ARG A C 1
ATOM 9144 O O . ARG A 1 1146 ? 29.123 9.510 1.293 1.00 56.41 1146 ARG A O 1
ATOM 9151 N N . ASN A 1 1147 ? 29.305 8.453 3.279 1.00 57.16 1147 ASN A N 1
ATOM 9152 C CA . ASN A 1 1147 ? 28.101 8.997 3.902 1.00 57.16 1147 ASN A CA 1
ATOM 9153 C C . ASN A 1 1147 ? 28.394 10.182 4.849 1.00 57.16 1147 ASN A C 1
ATOM 9155 O O . ASN A 1 1147 ? 27.465 10.885 5.239 1.00 57.16 1147 ASN A O 1
ATOM 9159 N N . ASP A 1 1148 ? 29.659 10.426 5.223 1.00 65.81 1148 ASP A N 1
ATOM 9160 C CA . ASP A 1 1148 ? 30.055 11.461 6.198 1.00 65.81 1148 ASP A CA 1
ATOM 9161 C C . ASP A 1 1148 ? 30.189 12.853 5.538 1.00 65.81 1148 ASP A C 1
ATOM 9163 O O . ASP A 1 1148 ? 31.267 13.445 5.434 1.00 65.81 1148 ASP A O 1
ATOM 9167 N N . HIS A 1 1149 ? 29.070 13.364 5.014 1.00 76.69 1149 HIS A N 1
ATOM 9168 C CA . HIS A 1 1149 ? 28.996 14.678 4.374 1.00 76.69 1149 HIS A CA 1
ATOM 9169 C C . HIS A 1 1149 ? 28.892 15.812 5.406 1.00 76.69 1149 HIS A C 1
ATOM 9171 O O . HIS A 1 1149 ? 27.966 15.865 6.214 1.00 76.69 1149 HIS A O 1
ATOM 9177 N N . LEU A 1 1150 ? 29.820 16.776 5.338 1.00 82.81 1150 LEU A N 1
ATOM 9178 C CA . LEU A 1 1150 ? 29.841 17.915 6.261 1.00 82.81 1150 LEU A CA 1
ATOM 9179 C C . LEU A 1 1150 ? 28.606 18.823 6.128 1.00 82.81 1150 LEU A C 1
ATOM 9181 O O . LEU A 1 1150 ? 28.100 19.289 7.139 1.00 82.81 1150 LEU A O 1
ATOM 9185 N N . LEU A 1 1151 ? 28.142 19.096 4.907 1.00 86.69 1151 LEU A N 1
ATOM 9186 C CA . LEU A 1 1151 ? 26.968 19.935 4.644 1.00 86.69 1151 LEU A CA 1
ATOM 9187 C C . LEU A 1 1151 ? 25.806 19.073 4.149 1.00 86.69 1151 LEU A C 1
ATOM 9189 O O . LEU A 1 1151 ? 26.019 18.101 3.421 1.00 86.69 1151 LEU A O 1
ATOM 9193 N N . LEU A 1 1152 ? 24.583 19.464 4.505 1.00 86.31 1152 LEU A N 1
ATOM 9194 C CA . LEU A 1 1152 ? 23.367 18.905 3.919 1.00 86.31 1152 LEU A CA 1
ATOM 9195 C C . LEU A 1 1152 ? 23.212 19.405 2.466 1.00 86.31 1152 LEU A C 1
ATOM 9197 O O . LEU A 1 1152 ? 23.592 20.550 2.196 1.00 86.31 1152 LEU A O 1
ATOM 9201 N N . PRO A 1 1153 ? 22.653 18.599 1.539 1.00 83.75 1153 PRO A N 1
ATOM 9202 C CA . PRO A 1 1153 ? 22.416 19.015 0.155 1.00 83.75 1153 PRO A CA 1
ATOM 9203 C C . PRO A 1 1153 ? 21.580 20.295 0.060 1.00 83.75 1153 PRO A C 1
ATOM 9205 O O . PRO A 1 1153 ? 20.655 20.490 0.846 1.00 83.75 1153 PRO A O 1
ATOM 9208 N N . GLU A 1 1154 ? 21.889 21.157 -0.909 1.00 74.31 1154 GLU A N 1
ATOM 9209 C CA . GLU A 1 1154 ? 21.205 22.441 -1.091 1.00 74.31 1154 GLU A CA 1
ATOM 9210 C C . GLU A 1 1154 ? 19.713 22.247 -1.415 1.00 74.31 1154 GLU A C 1
ATOM 9212 O O . GLU A 1 1154 ? 19.338 21.420 -2.243 1.00 74.31 1154 GLU A O 1
ATOM 9217 N N . ALA A 1 1155 ? 18.852 23.020 -0.748 1.00 72.81 1155 ALA A N 1
ATOM 9218 C CA . ALA A 1 1155 ? 17.394 22.896 -0.831 1.00 72.81 1155 ALA A CA 1
ATOM 9219 C C . ALA A 1 1155 ? 16.730 24.008 -1.671 1.00 72.81 1155 ALA A C 1
ATOM 9221 O O . ALA A 1 1155 ? 15.527 24.244 -1.532 1.00 72.81 1155 ALA A O 1
ATOM 9222 N N . GLU A 1 1156 ? 17.494 24.726 -2.503 1.00 66.56 1156 GLU A N 1
ATOM 9223 C CA . GLU A 1 1156 ? 16.981 25.860 -3.289 1.00 66.56 1156 GLU A CA 1
ATOM 9224 C C . GLU A 1 1156 ? 16.121 25.424 -4.486 1.00 66.56 1156 GLU A C 1
ATOM 9226 O O . GLU A 1 1156 ? 15.094 26.052 -4.751 1.00 66.56 1156 GLU A O 1
ATOM 9231 N N . GLU A 1 1157 ? 16.474 24.325 -5.164 1.00 79.12 1157 GLU A N 1
ATOM 9232 C CA . GLU A 1 1157 ? 15.640 23.731 -6.219 1.00 79.12 1157 GLU A CA 1
ATOM 9233 C C . GLU A 1 1157 ? 14.300 23.251 -5.643 1.00 79.12 1157 GLU A C 1
ATOM 9235 O O . GLU A 1 1157 ? 14.246 22.699 -4.542 1.00 79.12 1157 GLU A O 1
ATOM 9240 N N . VAL A 1 1158 ? 13.193 23.467 -6.356 1.00 82.56 1158 VAL A N 1
ATOM 9241 C CA . VAL A 1 1158 ? 11.875 22.949 -5.955 1.00 82.56 1158 VAL A CA 1
ATOM 9242 C C . VAL A 1 1158 ? 11.850 21.435 -6.171 1.00 82.56 1158 VAL A C 1
ATOM 9244 O O . VAL A 1 1158 ? 12.071 20.977 -7.291 1.00 82.56 1158 VAL A O 1
ATOM 9247 N N . GLY A 1 1159 ? 11.590 20.670 -5.104 1.00 76.94 1159 GLY A N 1
ATOM 9248 C CA . GLY A 1 1159 ? 11.448 19.215 -5.169 1.00 76.94 1159 GLY A CA 1
ATOM 9249 C C . GLY A 1 1159 ? 10.322 18.734 -6.100 1.00 76.94 1159 GLY A C 1
ATOM 9250 O O . GLY A 1 1159 ? 9.513 19.542 -6.565 1.00 76.94 1159 GLY A O 1
ATOM 9251 N N . PRO A 1 1160 ? 10.258 17.417 -6.378 1.00 79.06 1160 PRO A N 1
ATOM 9252 C CA . PRO A 1 1160 ? 9.239 16.850 -7.253 1.00 79.06 1160 PRO A CA 1
ATOM 9253 C C . PRO A 1 1160 ? 7.836 17.179 -6.733 1.00 79.06 1160 PRO A C 1
ATOM 9255 O O . PRO A 1 1160 ? 7.560 17.040 -5.542 1.00 79.06 1160 PRO A O 1
ATOM 9258 N N . TYR A 1 1161 ? 6.975 17.622 -7.645 1.00 89.81 1161 TYR A N 1
ATOM 9259 C CA . TYR A 1 1161 ? 5.550 17.778 -7.393 1.00 89.81 1161 TYR A CA 1
ATOM 9260 C C . TYR A 1 1161 ? 4.866 16.418 -7.542 1.00 89.81 1161 TYR A C 1
ATOM 9262 O O . TYR A 1 1161 ? 5.181 15.678 -8.475 1.00 89.81 1161 TYR A O 1
ATOM 9270 N N . GLU A 1 1162 ? 3.938 16.095 -6.646 1.00 89.25 1162 GLU A N 1
ATOM 9271 C CA . GLU A 1 1162 ? 3.082 14.912 -6.780 1.00 89.25 1162 GLU A CA 1
ATOM 9272 C C . GLU A 1 1162 ? 1.640 15.386 -6.961 1.00 89.25 1162 GLU A C 1
ATOM 9274 O O . GLU A 1 1162 ? 1.092 16.041 -6.072 1.00 89.25 1162 GLU A O 1
ATOM 9279 N N . LEU A 1 1163 ? 1.039 15.068 -8.115 1.00 87.69 1163 LEU A N 1
ATOM 9280 C CA . LEU A 1 1163 ? -0.364 15.383 -8.385 1.00 87.69 1163 LEU A CA 1
ATOM 9281 C C . LEU A 1 1163 ? -1.265 14.765 -7.302 1.00 87.69 1163 LEU A C 1
ATOM 9283 O O . LEU A 1 1163 ? -1.105 13.580 -6.979 1.00 87.69 1163 LEU A O 1
ATOM 9287 N N . PRO A 1 1164 ? -2.236 15.516 -6.758 1.00 90.56 1164 PRO A N 1
ATOM 9288 C CA . PRO A 1 1164 ? -3.258 14.933 -5.908 1.00 90.56 1164 PRO A CA 1
ATOM 9289 C C . PRO A 1 1164 ? -4.258 14.098 -6.728 1.00 90.56 1164 PRO A C 1
ATOM 9291 O O . PRO A 1 1164 ? -4.244 14.074 -7.960 1.00 90.56 1164 PRO A O 1
ATOM 9294 N N . LEU A 1 1165 ? -5.132 13.371 -6.027 1.00 87.62 1165 LEU A N 1
ATOM 9295 C CA . LEU A 1 1165 ? -6.203 12.606 -6.668 1.00 87.62 1165 LEU A CA 1
ATOM 9296 C C . LEU A 1 1165 ? -7.278 13.553 -7.238 1.00 87.62 1165 LEU A C 1
ATOM 9298 O O . LEU A 1 1165 ? -7.675 14.468 -6.515 1.00 87.62 1165 LEU A O 1
ATOM 9302 N N . PRO A 1 1166 ? -7.806 13.288 -8.451 1.00 90.44 1166 PRO A N 1
ATOM 9303 C CA . PRO A 1 1166 ? -8.910 14.044 -9.038 1.00 90.44 1166 PRO A CA 1
ATOM 9304 C C . PRO A 1 1166 ? -10.111 14.232 -8.103 1.00 90.44 1166 PRO A C 1
ATOM 9306 O O . PRO A 1 1166 ? -10.504 13.320 -7.369 1.00 90.44 1166 PRO A O 1
ATOM 9309 N N . ARG A 1 1167 ? -10.726 15.413 -8.181 1.00 90.69 1167 ARG A N 1
ATOM 9310 C CA . ARG A 1 1167 ? -11.924 15.800 -7.423 1.00 90.69 1167 ARG A CA 1
ATOM 9311 C C . ARG A 1 1167 ? -13.195 15.143 -7.971 1.00 90.69 1167 ARG A C 1
ATOM 9313 O O . ARG A 1 1167 ? -13.317 14.870 -9.163 1.00 90.69 1167 ARG A O 1
ATOM 9320 N N . GLU A 1 1168 ? -14.186 14.955 -7.099 1.00 81.75 1168 GLU A N 1
ATOM 9321 C CA . GLU A 1 1168 ? -15.520 14.460 -7.470 1.00 81.75 1168 GLU A CA 1
ATOM 9322 C C . GLU A 1 1168 ? -16.350 15.555 -8.176 1.00 81.75 1168 GLU A C 1
ATOM 9324 O O . GLU A 1 1168 ? -17.130 16.278 -7.546 1.00 81.75 1168 GLU A O 1
ATOM 9329 N N . VAL A 1 1169 ? -16.206 15.672 -9.501 1.00 77.06 1169 VAL A N 1
ATOM 9330 C CA . VAL A 1 1169 ? -16.984 16.614 -10.329 1.00 77.06 1169 VAL A CA 1
ATOM 9331 C C . VAL A 1 1169 ? -18.436 16.133 -10.462 1.00 77.06 1169 VAL A C 1
ATOM 9333 O O . VAL A 1 1169 ? -18.817 15.451 -11.408 1.00 77.06 1169 VAL A O 1
ATOM 9336 N N . SER A 1 1170 ? -19.274 16.504 -9.492 1.00 55.78 1170 SER A N 1
ATOM 9337 C CA . SER A 1 1170 ? -20.700 16.122 -9.420 1.00 55.78 1170 SER A CA 1
ATOM 9338 C C . SER A 1 1170 ? -21.637 16.923 -10.348 1.00 55.78 1170 SER A C 1
ATOM 9340 O O . SER A 1 1170 ? -22.851 16.715 -10.337 1.00 55.78 1170 SER A O 1
ATOM 9342 N N . GLY A 1 1171 ? -21.081 17.825 -11.160 1.00 70.38 1171 GLY A N 1
ATOM 9343 C CA . GLY A 1 1171 ? -21.782 18.653 -12.143 1.00 70.38 1171 GLY A CA 1
ATOM 9344 C C . GLY A 1 1171 ? -21.050 19.979 -12.373 1.00 70.38 1171 GLY A C 1
ATOM 9345 O O . GLY A 1 1171 ? -20.398 20.491 -11.467 1.00 70.38 1171 GLY A O 1
ATOM 9346 N N . LEU A 1 1172 ? -21.147 20.545 -13.578 1.00 82.75 1172 LEU A N 1
ATOM 9347 C CA . LEU A 1 1172 ? -20.476 21.805 -13.920 1.00 82.75 1172 LEU A CA 1
ATOM 9348 C C . LEU A 1 1172 ? -21.339 23.012 -13.530 1.00 82.75 1172 LEU A C 1
ATOM 9350 O O . LEU A 1 1172 ? -22.454 23.173 -14.025 1.00 82.75 1172 LEU A O 1
ATOM 9354 N N . GLU A 1 1173 ? -20.827 23.877 -12.653 1.00 84.56 1173 GLU A N 1
ATOM 9355 C CA . GLU A 1 1173 ? -21.562 25.064 -12.206 1.00 84.56 1173 GLU A CA 1
ATOM 9356 C C . GLU A 1 1173 ? -21.599 26.184 -13.258 1.00 84.56 1173 GLU A C 1
ATOM 9358 O O . GLU A 1 1173 ? -20.578 26.619 -13.785 1.00 84.56 1173 GLU A O 1
ATOM 9363 N N . THR A 1 1174 ? -22.784 26.759 -13.463 1.00 89.25 1174 THR A N 1
ATOM 9364 C CA . THR A 1 1174 ? -23.052 27.856 -14.412 1.00 89.25 1174 THR A CA 1
ATOM 9365 C C . THR A 1 1174 ? -22.824 29.261 -13.821 1.00 89.25 1174 THR A C 1
ATOM 9367 O O . THR A 1 1174 ? -23.303 30.266 -14.351 1.00 89.25 1174 THR A O 1
ATOM 9370 N N . TYR A 1 1175 ? -22.116 29.372 -12.690 1.00 91.06 1175 TYR A N 1
ATOM 9371 C CA . TYR A 1 1175 ? -21.980 30.629 -11.945 1.00 91.06 1175 TYR A CA 1
ATOM 9372 C C . TYR A 1 1175 ? -21.017 31.620 -12.621 1.00 91.06 1175 TYR A C 1
ATOM 9374 O O . TYR A 1 1175 ? -19.805 31.437 -12.611 1.00 91.06 1175 TYR A O 1
ATOM 9382 N N . VAL A 1 1176 ? -21.552 32.733 -13.139 1.00 89.88 1176 VAL A N 1
ATOM 9383 C CA . VAL A 1 1176 ? -20.760 33.826 -13.734 1.00 89.88 1176 VAL A CA 1
ATOM 9384 C C . VAL A 1 1176 ? -20.871 35.104 -12.881 1.00 89.88 1176 VAL A C 1
ATOM 9386 O O . VAL A 1 1176 ? -21.900 35.789 -12.953 1.00 89.88 1176 VAL A O 1
ATOM 9389 N N . PRO A 1 1177 ? -19.839 35.500 -12.107 1.00 88.62 1177 PRO A N 1
ATOM 9390 C CA . PRO A 1 1177 ? -19.864 36.714 -11.285 1.00 88.62 1177 PRO A CA 1
ATOM 9391 C C . PRO A 1 1177 ? -20.294 37.974 -12.044 1.00 88.62 1177 PRO A C 1
ATOM 9393 O O . PRO A 1 1177 ? -19.832 38.239 -13.155 1.00 88.62 1177 PRO A O 1
ATOM 9396 N N . ALA A 1 1178 ? -21.155 38.796 -11.439 1.00 84.00 1178 ALA A N 1
ATOM 9397 C CA . ALA A 1 1178 ? -21.760 39.960 -12.100 1.00 84.00 1178 ALA A CA 1
ATOM 9398 C C . ALA A 1 1178 ? -20.760 41.068 -12.495 1.00 84.00 1178 ALA A C 1
ATOM 9400 O O . ALA A 1 1178 ? -21.077 41.902 -13.337 1.00 84.00 1178 ALA A O 1
ATOM 9401 N N . TYR A 1 1179 ? -19.553 41.081 -11.915 1.00 86.12 1179 TYR A N 1
ATOM 9402 C CA . TYR A 1 1179 ? -18.512 42.062 -12.241 1.00 86.12 1179 TYR A CA 1
ATOM 9403 C C . TYR A 1 1179 ? -17.698 41.715 -13.501 1.00 86.12 1179 TYR A C 1
ATOM 9405 O O . TYR A 1 1179 ? -16.936 42.561 -13.970 1.00 86.12 1179 TYR A O 1
ATOM 9413 N N . LEU A 1 1180 ? -17.816 40.490 -14.032 1.00 88.38 1180 LEU A N 1
ATOM 9414 C CA . LEU A 1 1180 ? -17.096 40.062 -15.232 1.00 88.38 1180 LEU A CA 1
ATOM 9415 C C . LEU A 1 1180 ? -17.868 40.461 -16.493 1.00 88.38 1180 LEU A C 1
ATOM 9417 O O . LEU A 1 1180 ? -18.999 40.017 -16.720 1.00 88.38 1180 LEU A O 1
ATOM 9421 N N . ASN A 1 1181 ? -17.230 41.275 -17.332 1.00 86.31 1181 ASN A N 1
ATOM 9422 C CA . ASN A 1 1181 ? -17.758 41.685 -18.630 1.00 86.31 1181 ASN A CA 1
ATOM 9423 C C . ASN A 1 1181 ? -17.499 40.595 -19.683 1.00 86.31 1181 ASN A C 1
ATOM 9425 O O . ASN A 1 1181 ? -16.667 40.769 -20.567 1.00 86.31 1181 ASN A O 1
ATOM 9429 N N . VAL A 1 1182 ? -18.197 39.470 -19.525 1.00 90.56 1182 VAL A N 1
ATOM 9430 C CA . VAL A 1 1182 ? -18.130 38.288 -20.397 1.00 90.56 1182 VAL A CA 1
ATOM 9431 C C . VAL A 1 1182 ? -19.530 37.991 -20.939 1.00 90.56 1182 VAL A C 1
ATOM 9433 O O . VAL A 1 1182 ? -20.287 37.199 -20.384 1.00 90.56 1182 VAL A O 1
ATOM 9436 N N . SER A 1 1183 ? -19.961 38.753 -21.944 1.00 88.00 1183 SER A N 1
ATOM 9437 C CA . SER A 1 1183 ? -21.350 38.737 -22.435 1.00 88.00 1183 SER A CA 1
ATOM 9438 C C . SER A 1 1183 ? -21.733 37.461 -23.190 1.00 88.00 1183 SER A C 1
ATOM 9440 O O . SER A 1 1183 ? -22.878 37.021 -23.110 1.00 88.00 1183 SER A O 1
ATOM 9442 N N . HIS A 1 1184 ? -20.778 36.873 -23.905 1.00 87.75 1184 HIS A N 1
ATOM 9443 C CA . HIS A 1 1184 ? -20.934 35.706 -24.771 1.00 87.75 1184 HIS A CA 1
ATOM 9444 C C . HIS A 1 1184 ? -20.958 34.424 -23.933 1.00 87.75 1184 HIS A C 1
ATOM 9446 O O . HIS A 1 1184 ? -21.913 33.648 -23.984 1.00 87.75 1184 HIS A O 1
ATOM 9452 N N . LEU A 1 1185 ? -19.975 34.280 -23.040 1.00 91.06 1185 LEU A N 1
ATOM 9453 C CA . LEU A 1 1185 ? -19.882 33.198 -22.061 1.00 91.06 1185 LEU A CA 1
ATOM 9454 C C . LEU A 1 1185 ? -21.052 33.225 -21.067 1.00 91.06 1185 LEU A C 1
ATOM 9456 O O . LEU A 1 1185 ? -21.594 32.177 -20.723 1.00 91.06 1185 LEU A O 1
ATOM 9460 N N . ARG A 1 1186 ? -21.497 34.416 -20.636 1.00 92.19 1186 ARG A N 1
ATOM 9461 C CA . ARG A 1 1186 ? -22.683 34.560 -19.773 1.00 92.19 1186 ARG A CA 1
ATOM 9462 C C . ARG A 1 1186 ? -23.970 34.137 -20.479 1.00 92.19 1186 ARG A C 1
ATOM 9464 O O . ARG A 1 1186 ? -24.839 33.577 -19.817 1.00 92.19 1186 ARG A O 1
ATOM 9471 N N . ARG A 1 1187 ? -24.102 34.375 -21.791 1.00 90.75 1187 ARG A N 1
ATOM 9472 C CA . ARG A 1 1187 ? -25.251 33.883 -22.566 1.00 90.75 1187 ARG A CA 1
ATOM 9473 C C . ARG A 1 1187 ? -25.214 32.361 -22.694 1.00 90.75 1187 ARG A C 1
ATOM 9475 O O . ARG A 1 1187 ? -26.237 31.739 -22.441 1.00 90.75 1187 ARG A O 1
ATOM 9482 N N . LEU A 1 1188 ? -24.050 31.777 -22.988 1.00 90.62 1188 LEU A N 1
ATOM 9483 C CA . LEU A 1 1188 ? -23.873 30.323 -23.048 1.00 90.62 1188 LEU A CA 1
ATOM 9484 C C . LEU A 1 1188 ? -24.205 29.653 -21.704 1.00 90.62 1188 LEU A C 1
ATOM 9486 O O . LEU A 1 1188 ? -25.039 28.755 -21.665 1.00 90.62 1188 LEU A O 1
ATOM 9490 N N . ALA A 1 1189 ? -23.635 30.128 -20.592 1.00 89.31 1189 ALA A N 1
ATOM 9491 C CA . ALA A 1 1189 ? -23.919 29.588 -19.260 1.00 89.31 1189 ALA A CA 1
ATOM 9492 C C . ALA A 1 1189 ? -25.415 29.678 -18.890 1.00 89.31 1189 ALA A C 1
ATOM 9494 O O . ALA A 1 1189 ? -25.948 28.762 -18.272 1.00 89.31 1189 ALA A O 1
ATOM 9495 N N . ALA A 1 1190 ? -26.112 30.734 -19.327 1.00 88.25 1190 ALA A N 1
ATOM 9496 C CA . ALA A 1 1190 ? -27.555 30.916 -19.139 1.00 88.25 1190 ALA A CA 1
ATOM 9497 C C . ALA A 1 1190 ? -28.449 30.131 -20.130 1.00 88.25 1190 ALA A C 1
ATOM 9499 O O . ALA A 1 1190 ? -29.669 30.237 -20.046 1.00 88.25 1190 ALA A O 1
ATOM 9500 N N . LEU A 1 1191 ? -27.863 29.381 -21.071 1.00 86.19 1191 LEU A N 1
ATOM 9501 C CA . LEU A 1 1191 ? -28.543 28.380 -21.911 1.00 86.19 1191 LEU A CA 1
ATOM 9502 C C . LEU A 1 1191 ? -28.242 26.938 -21.449 1.00 86.19 1191 LEU A C 1
ATOM 9504 O O . LEU A 1 1191 ? -28.823 25.986 -21.969 1.00 86.19 1191 LEU A O 1
ATOM 9508 N N . VAL A 1 1192 ? -27.297 26.765 -20.519 1.00 84.44 1192 VAL A N 1
ATOM 9509 C CA . VAL A 1 1192 ? -26.907 25.475 -19.917 1.00 84.44 1192 VAL A CA 1
ATOM 9510 C C . VAL A 1 1192 ? -27.510 25.296 -18.514 1.00 84.44 1192 VAL A C 1
ATOM 9512 O O . VAL A 1 1192 ? -27.643 24.162 -18.060 1.00 84.44 1192 VAL A O 1
ATOM 9515 N N . ALA A 1 1193 ? -27.871 26.402 -17.853 1.00 79.12 1193 ALA A N 1
ATOM 9516 C CA . ALA A 1 1193 ? -28.583 26.458 -16.572 1.00 79.12 1193 ALA A CA 1
ATOM 9517 C C . ALA A 1 1193 ? -30.095 26.205 -16.714 1.00 79.12 1193 ALA A C 1
ATOM 9519 O O . ALA A 1 1193 ? -30.653 25.624 -15.758 1.00 79.12 1193 ALA A O 1
#

InterPro domains:
  IPR001609 Myosin head, motor domain-like [PF00063] (78-488)
  IPR001609 Myosin head, motor domain-like [PR00193] (105-124)
  IPR001609 Myosin head, motor domain-like [PR00193] (161-186)
  IPR001609 Myosin head, motor domain-like [PR00193] (218-245)
  IPR001609 Myosin head, motor domain-like [PR00193] (456-484)
  IPR001609 Myosin head, motor domain-like [PS51456] (75-487)
  IPR001609 Myosin head, motor domain-like [SM00242] (69-654)
  IPR002710 Dilute domain [PF01843] (1023-1123)
  IPR002710 Dilute domain [PS51126] (863-1143)
  IPR002710 Dilute domain [SM01132] (1023-1126)
  IPR027417 P-loop containing nucleoside triphosphate hydrolase [SSF52540] (50-532)
  IPR036961 Kinesin motor domain superfamily [G3DSA:3.40.850.10] (11-329)
  IPR046943 Myosin 2/2A, cargo-binding domain, fungi [cd15480] (791-1191)

Secondary structure (DSSP, 8-state):
-GGGTT-TT-EEEEEETTTEEEEEEEEEEEE-STTEEEEEEEETT--EEEEEEETTHHHHT-TTSPPBPPPGGGTT-SBGGG-SS--HHHHHHHHHHHHHTT--EEEETTEEEE---SS--GGGSHHHHHHHTTPPTTSSSS-HHHHHHHHHHHHHHHTS-EEEEE---TTSSHHHHHHHHHHHHHHPPPTT--S-PPP--SGGGS-HHHHHHHHHHHHHHHHHEEEETTEEEEESSEEEEEEEE-TTS-EEEEEEEEE---GGGGT---TT--SBHHHHHHHHHS-HHHHHHTT--S-GGGSHHHHTT-TTSSSPTT--HHHHHHHHHHHHHHTT--HHHHHHHHHHHHHHHHHHH--EEEETTEEEE-TT-HHHHHHHHHHT--HHHHHHHHHEEEEE-SS-EEEEEPPHHHHHHHHHHHHHHHHHHHHHHHHHHHHHHHH-GGGTTGGG-SEEEEEEE-------SS--HHHHHHHHHHHHHHHHHHHHHHHHHHHHHHHHHHHHHHHHHHHHHHHHHHHHHHHHHTT-HHHHHHHHHHHHHHHHHHHHHHHHHHHHHHHHHHHHHHHHHHHHHHHHHHHHHHHHHHHHHHHHHHHHHHHHHHHHHHHHHHHHHHHHHHHHHHHHHHHHHHHHHHHHHHHHHHHHHHHHTT-SS----------------STTSSTTTTGGGSSS------------------------------------------------------------THHHHHHGGG---S----------S---------SS--------HHHHHHHHHH-HHHHHIIIIIIIIIT--PPPP-SSSPPPHHHHHHHHHHHHHHHHHHHHTT-HHHHHHHHHHHHHHHHHHHTT--GGGSHHHHHHHHHHHHHHHHHHHHHHHHHTTT--S--TT-SS---HHHHHHHHHHHHHHHHHHHHHHHHHHHHHHHHHHHHHHIIIIII---STT-PPPPSS-TTTTTTS------SS-HHHHHHHHHHHHHHHHHTT--HHHHHHHHHHHHHHHHHHHHHHHHH-GGG-SHHHHHHHHHHHHHHHHHHHHTT-GGGGGGGHHHHHHHHHHHS--SSHHHHHHHHHHTTTS-HHHHHHHHHH----TTSPPPPHHHHHHHHTT--TT-SS--SSPPP--SPPPP-PPPPP----------TT---HHHHHHHHHH-